Protein AF-A0A2V0PQZ6-F1 (afdb_monomer)

Secondary structure (DSSP, 8-state):
-HHHHHHHHHHHHHHHHHHHHHHHHHHTSS--TT--HHHHHHHHTHHHHHHHHHHHHHHGGG-HHHHHHHHHHHHHHHSGGGSHHHHHH-TTSHHHHHHHHHHHHHH--SHHHHHHHHHHHHHHHHHHHH-TTS-HHHHHHHHHHHHHHHTSTTHHHHHHTSTTHHHHHHHHHHHHT--SSTHHHHHHHHHHHHHTT-HHHHHHHTSTTT-HHHHHHHHHHHHHHSPPSS---TTTTHHHHHHHHHHHHS-HHHHHHHHHSTTHHHHHHHHHHHTTSSTTHHHHHHHHHHHHHHHHHHHHHHHHHHHS-TTT-HHHHHHHHHSSSHHHHHHHHTT-S-HHHHHHHHHHHHHHTTSHHHHHHHHHSTTHHHHHHHHHHHHHHH-SSHHHHHHHHHHHHHHHHSSTTTHHHHHHHHHHHHHH-TT-HHHHHHHHHHHHHH--SS--HHHHHHHHHHHHHHHHHHHHS---HHHHHHHHT-TTHHHHHHHHHHHHHHS---HHHHHHHHHHHHHHHHHHT---TTS---SPPPPPPTTTHHHHHHHTT-TTHHHHHHHHHHS------SHHHHHHHHHHHHHTTSHHHHHHHHHTT-HHHHHHHTTS-PPP-------------------------------------------------------------------PPPP-TTT---TTSS------------------------------------------------PPP---GGGGTTPPPEEEEE--TT-S-EEEEE--BTTBPPEEEEEEEET-GGGSSTTTHHHHHHHH-EEEETTTTEEEESTTEEEEE---SSTT--S-SSHHHHHHTHHHHHHHHHHH---BTTTEEEE---TTS-HHHHHHTTHHHHHHHHHHHHHHHTTTPPEEEEEETHHHHHHHHHHTSGGGHHHHHHHEEEEEEES--TT--SSHHHHHHHH--GGGG-HHIIIIIS-HHHHTT--HHHHHHHHHHHHTT-HHHHHSSPPHHHH-TT-EEEE-SS-EEEGGGHHHHHHHHT-TTHHHHHHHHHHHHHHHHHH-SPTT-EE-EEEEESEEEEEEEE-SSPPPTTSPPPPPSEEEEEEEBSSSBHHHHHGGGGTS-GGGEEEEE-TT--TTGGGTSHHHHHHHHHHHHHTT-PPPTTHHHHHHHTT--

Sequence (1169 aa):
MADAAAAAPAAARERLAAGLRELGAALSRKAQPGLAPEVQELIESWDLRCRALLDAANSAADGLPGEAAAAAAAAELLQPLLSGAFVSAHPDLFTPTVQAVKSAILLCCSTEASAYIFGPVAASLLDLFLSEQISWQIRRAAAELLVILLARRDCAAWLLAAPSAASAINTLIAAAKREGKPQQDSAFAVLAALAAADAATAERAGSPEAALLPLAVERIRSITVCRPYGSMGSCDFGPLRLLRALMSTASTVVCERAQQVPGLACAVIDLLMVLGSDEWAAMREELGVMALGQLESEILVVLAGLMASAPLNAPAYATLLSSRGALPRVLALLRSPSEQARRAASFCLAEVVGVEAGRDALFNVPRAASELAAALRRAHAEGEDPLTTQCHAACALMRLVCHSRGRRVAEALVRAAAAEGRGGSLLGALAGLIAASADDEAVAIHLRRRMCYGSVAVLNQMLLVGMTAEQLRVVRQAPRLAAACVAAMQYWADAEASDDQMCIVDQLVVTVAVLAGLEQLGRTPGAQPAAATADTAAGRAALRRAPGMEGMLRRFLMSPRPPSEDALMAAAELAAKWLLRLPEVKAAAAAALTPSAAMAAAAAAPTAAGPASAAPTAAQAQAAAAAPSAAASGRSAAAQQPQPEAGSSGGGAEGSSGCGSGASGASGIGAEPAALPRACGGCGKSAADEAPLLRCVACKAQWYCGDASSGAAVTRDAAAAADGAAAGAGPRPRFWGFSWPSFSGDKCAKAKPTLILLSGVGGSQLNATSSGSGSCPPLVNSSVLWYADHWYFDEKLPCFAQYMSLQYDPVTKRYSNASGTEVVPDDGPSPGGLIPRSSKQRLFYALLWAHLSKAHGYVPGRDLFYVPYDWRIGVQGLEQRGGLEGIARRIEGAVRRNCGQKAVVITHSYGGNVLAAMLHNPQFQEWKDANVRGWVPVGAPFGGCAATNWISQLSGDFFKLFPIIANALLPPEVTSKWHPTVVGKSLYKLAFGLPTWGWMAPRPEVLGRDHVLVSTPTRNYTVGDQRRLLLDMGDKGGAALLEDSWARSRRVLELGPVPGVETHCLYGVGIPTSATLVFNESVPQRAPIPRPYRVVDTPGDGVVDAASLRLCGRFAPKENIVEVSAPLVDHATILAHPKGLLQLSTILGRLGVPYSGGGQKLLVNLLAG

Mean predicted aligned error: 21.17 Å

Solvent-accessible surface area (backbone atoms only — not comparable to full-atom values): 65162 Å² total; per-residue (Å²): 117,71,68,68,66,61,48,55,59,52,58,34,51,54,50,26,60,47,32,51,51,56,43,48,64,55,69,67,51,94,77,71,86,85,68,53,70,71,57,52,54,47,60,78,41,36,78,58,52,53,45,56,24,54,52,24,58,55,47,33,80,81,37,70,72,23,28,31,50,19,17,36,41,48,26,72,70,48,40,67,68,42,33,60,69,49,38,62,74,41,60,79,57,44,61,49,50,54,52,26,48,56,25,50,54,71,67,40,76,54,79,76,22,35,56,54,25,44,41,60,45,48,49,33,29,48,52,38,41,69,42,84,87,47,56,70,67,58,23,43,55,28,33,43,52,41,36,62,49,30,69,40,83,66,44,33,56,50,49,60,70,38,93,59,28,74,56,51,55,52,53,36,48,54,39,45,67,44,82,92,53,75,56,19,32,26,26,26,21,45,51,14,34,42,11,58,72,32,45,71,51,14,43,50,53,56,28,80,90,49,50,42,65,66,52,29,33,52,54,43,41,49,54,59,76,42,83,78,90,72,89,86,58,82,23,74,50,3,44,58,43,27,48,34,18,31,59,73,40,27,53,73,66,39,38,51,53,59,59,64,42,87,60,33,60,49,29,54,50,49,40,60,50,44,73,66,38,76,92,36,44,68,53,52,64,74,56,29,68,66,55,48,19,49,51,50,20,46,47,27,48,36,51,26,53,48,44,65,48,81,95,73,30,62,65,46,51,49,43,57,71,63,72,81,50,52,63,65,50,44,57,52,29,49,68,43,92,27,66,60,19,21,37,24,26,23,44,26,47,29,36,38,35,69,42,68,71,42,32,56,50,49,66,69,41,85,63,42,68,60,49,36,53,44,38,26,25,45,33,64,75,70,72,59,78,32,65,63,34,28,27,23,20,28,40,32,46,25,46,45,41,72,36,99,75,8,63,65,52,23,52,49,50,44,53,49,37,44,74,49,34,36,85,11,49,61,55,45,31,41,22,48,35,24,32,59,35,47,55,85,72,94,67,59,65,73,56,29,49,44,20,30,40,15,31,41,48,40,51,41,48,32,67,70,46,87,63,55,73,67,44,48,39,25,64,25,52,24,66,62,30,44,44,16,42,51,49,28,41,51,49,53,64,75,48,87,88,47,74,74,42,55,54,41,35,33,41,30,38,35,45,51,27,43,28,44,63,54,86,66,90,87,65,84,84,80,68,77,85,76,79,84,43,89,44,19,40,51,18,40,55,28,43,40,70,34,70,51,45,48,57,52,51,50,47,63,76,64,52,92,71,79,86,66,86,48,68,62,56,50,41,16,54,53,23,42,66,50,46,75,67,39,67,39,30,54,49,12,42,56,65,74,72,48,76,68,61,58,59,64,57,68,75,72,69,88,88,86,80,91,91,88,80,85,88,82,86,85,87,84,90,88,78,91,87,79,89,89,88,88,79,90,81,88,81,89,82,90,87,86,88,83,86,86,84,87,77,90,86,86,82,89,78,89,81,83,87,82,90,84,91,83,83,88,82,85,87,81,90,87,78,86,83,91,76,84,84,81,74,61,95,84,75,85,70,74,96,85,69,84,80,95,67,93,84,84,91,82,75,91,76,80,90,79,95,77,86,86,85,85,86,87,83,89,84,91,82,92,80,85,89,80,90,78,90,84,86,89,82,88,83,87,87,85,84,88,89,81,84,74,84,81,77,72,78,79,78,55,77,85,67,63,61,17,36,34,41,32,45,27,64,80,54,38,43,30,25,25,32,27,73,33,59,90,96,31,74,58,33,68,93,58,36,69,65,34,91,40,75,82,40,79,39,76,88,35,25,58,44,46,21,48,66,71,29,64,42,65,41,86,83,85,71,43,76,44,56,28,84,63,38,50,77,47,46,52,47,32,94,45,96,75,25,33,48,73,74,48,69,66,56,39,58,81,45,38,55,38,52,54,45,42,32,65,37,43,62,47,42,79,73,53,42,26,38,41,56,54,50,67,51,61,46,18,65,71,54,28,57,76,67,52,43,54,62,48,46,50,56,50,52,46,52,52,18,58,67,28,73,60,25,34,22,36,37,40,15,31,25,54,24,24,53,50,48,49,50,44,75,68,34,76,93,36,44,70,56,40,74,66,39,44,44,27,38,34,37,33,47,25,40,67,36,7,21,56,19,37,63,51,47,14,44,39,28,11,50,52,47,73,76,34,57,64,48,61,74,72,71,42,54,69,85,52,66,74,71,55,53,65,71,56,47,28,49,23,38,14,48,53,41,43,70,37,45,29,52,34,48,37,42,41,34,46,93,66,67,38,40,79,42,53,31,38,36,29,85,82,47,76,33,25,41,69,33,47,52,54,52,29,49,51,34,59,31,66,52,44,47,69,42,31,68,58,33,48,51,54,51,43,53,49,56,71,66,33,54,52,86,80,38,54,39,35,34,38,34,39,26,77,33,68,6,39,38,25,38,33,36,92,52,67,78,42,67,79,50,56,36,78,76,55,82,41,74,43,64,39,58,2,13,37,38,33,28,46,66,20,43,56,54,48,61,42,44,18,60,77,93,37,53,46,80,42,74,48,90,85,29,29,64,76,35,35,57,58,32,69,73,38,48,49,53,51,49,55,52,36,38,73,76,68,46,54,67,33,99,62,41,74,65,57,51,59,61,67,72,74,112

Nearest PDB structures (foldseek):
  3nmx-assembly1_A  TM=6.957E-01  e=1.126E-03  Homo sapiens
  3nmw-assembly2_B  TM=6.590E-01  e=1.318E-03  Homo sapiens
  3qhe-assembly1_A  TM=6.261E-01  e=3.013E-03  Homo sapiens
  8sgh-assembly1_A  TM=4.387E-01  e=7.164E-03  Homo sapiens
  8p2m-assembly1_I  TM=2.615E-01  e=2.627E-02  Caenorhabditis elegans

Organism: NCBI:txid307507

InterPro domains:
  IPR003386 Lecithin:cholesterol/phospholipid:diacylglycerol acyltransferase [PF02450] (797-1028)
  IPR003386 Lecithin:cholesterol/phospholipid:diacylglycerol acyltransferase [PF02450] (1054-1124)
  IPR011989 Armadillo-like helical [G3DSA:1.25.10.10] (270-440)
  IPR016024 Armadillo-type fold [SSF48371] (35-404)
  IPR016024 Armadillo-type fold [SSF48371] (315-404)
  IPR029058 Alpha/Beta hydrolase fold [G3DSA:3.40.50.1820] (791-1150)
  IPR029058 Alpha/Beta hydrolase fold [SSF53474] (750-1141)

Structure (mmCIF, N/CA/C/O backbone):
data_AF-A0A2V0PQZ6-F1
#
_entry.id   AF-A0A2V0PQZ6-F1
#
loop_
_atom_site.group_PDB
_atom_site.id
_atom_site.type_symbol
_atom_site.label_atom_id
_atom_site.label_alt_id
_atom_site.label_comp_id
_atom_site.label_asym_id
_atom_site.label_entity_id
_atom_site.label_seq_id
_atom_site.pdbx_PDB_ins_code
_atom_site.Cartn_x
_atom_site.Cartn_y
_atom_site.Cartn_z
_atom_site.occupancy
_atom_site.B_iso_or_equiv
_atom_site.auth_seq_id
_atom_site.auth_comp_id
_atom_site.auth_asym_id
_atom_site.auth_atom_id
_atom_site.pdbx_PDB_model_num
ATOM 1 N N . MET A 1 1 ? -18.011 35.869 -31.747 1.00 31.02 1 MET A N 1
ATOM 2 C CA . MET A 1 1 ? -17.073 34.729 -31.586 1.00 31.02 1 MET A CA 1
ATOM 3 C C . MET A 1 1 ? -16.900 33.932 -32.873 1.00 31.02 1 MET A C 1
ATOM 5 O O . MET A 1 1 ? -15.770 33.546 -33.123 1.00 31.02 1 MET A O 1
ATOM 9 N N . ALA A 1 2 ? -17.942 33.712 -33.688 1.00 28.05 2 ALA A N 1
ATOM 10 C CA . ALA A 1 2 ? -17.821 32.968 -34.951 1.00 28.05 2 ALA A CA 1
ATOM 11 C C . ALA A 1 2 ? -16.707 33.500 -35.883 1.00 28.05 2 ALA A C 1
ATOM 13 O O . ALA A 1 2 ? -15.880 32.728 -36.361 1.00 28.05 2 ALA A O 1
ATOM 14 N N . ASP A 1 3 ? -16.618 34.819 -36.059 1.00 33.97 3 ASP A N 1
ATOM 15 C CA . ASP A 1 3 ? -15.712 35.469 -37.023 1.00 33.97 3 ASP A CA 1
ATOM 16 C C . ASP A 1 3 ? -14.221 35.226 -36.724 1.00 33.97 3 ASP A C 1
ATOM 18 O O . ASP A 1 3 ? -13.396 35.144 -37.633 1.00 33.97 3 ASP A O 1
ATOM 22 N N . ALA A 1 4 ? -13.871 35.038 -35.446 1.00 34.09 4 ALA A N 1
ATOM 23 C CA . ALA A 1 4 ? -12.499 34.760 -35.025 1.00 34.09 4 ALA A CA 1
ATOM 24 C C . ALA A 1 4 ? -12.022 33.355 -35.439 1.00 34.09 4 ALA A C 1
ATOM 26 O O . ALA A 1 4 ? -10.828 33.161 -35.663 1.00 34.09 4 ALA A O 1
ATOM 27 N N . ALA A 1 5 ? -12.938 32.388 -35.572 1.00 37.06 5 ALA A N 1
ATOM 28 C CA . ALA A 1 5 ? -12.610 31.032 -36.011 1.00 37.06 5 ALA A CA 1
ATOM 29 C C . ALA A 1 5 ? -12.384 30.955 -37.533 1.00 37.06 5 ALA A C 1
ATOM 31 O O . ALA A 1 5 ? -11.511 30.219 -37.986 1.00 37.06 5 ALA A O 1
ATOM 32 N N . ALA A 1 6 ? -13.120 31.749 -38.318 1.00 42.41 6 ALA A N 1
ATOM 33 C CA . ALA A 1 6 ? -12.998 31.784 -39.779 1.00 42.41 6 ALA A CA 1
ATOM 34 C C . ALA A 1 6 ? -11.765 32.570 -40.278 1.00 42.41 6 ALA A C 1
ATOM 36 O O . ALA A 1 6 ? -11.228 32.268 -41.343 1.00 42.41 6 ALA A O 1
ATOM 37 N N . ALA A 1 7 ? -11.287 33.556 -39.511 1.00 48.00 7 ALA A N 1
ATOM 38 C CA . ALA A 1 7 ? -10.169 34.411 -39.917 1.00 48.00 7 ALA A CA 1
ATOM 39 C C . ALA A 1 7 ? -8.803 33.691 -39.943 1.00 48.00 7 ALA A C 1
ATOM 41 O O . ALA A 1 7 ? -7.965 33.982 -40.799 1.00 48.00 7 ALA A O 1
ATOM 42 N N . ALA A 1 8 ? -8.557 32.752 -39.021 1.00 54.66 8 ALA A N 1
ATOM 43 C CA . ALA A 1 8 ? -7.249 32.103 -38.894 1.00 54.66 8 ALA A CA 1
ATOM 44 C C . ALA A 1 8 ? -6.886 31.176 -40.080 1.00 54.66 8 ALA A C 1
ATOM 46 O O . ALA A 1 8 ? -5.763 31.300 -40.578 1.00 54.66 8 ALA A O 1
ATOM 47 N N . PRO A 1 9 ? -7.790 30.316 -40.605 1.00 57.22 9 PRO A N 1
ATOM 48 C CA . PRO A 1 9 ? -7.514 29.526 -41.807 1.00 57.22 9 PRO A CA 1
ATOM 49 C C . PRO A 1 9 ? -7.262 30.391 -43.047 1.00 57.22 9 PRO A C 1
ATOM 51 O O . PRO A 1 9 ? -6.321 30.122 -43.788 1.00 57.22 9 PRO A O 1
ATOM 54 N N . ALA A 1 10 ? -8.040 31.461 -43.254 1.00 63.28 10 ALA A N 1
ATOM 55 C CA . ALA A 1 10 ? -7.856 32.366 -44.392 1.00 63.28 10 ALA A CA 1
ATOM 56 C C . ALA A 1 10 ? -6.462 33.024 -44.377 1.00 63.28 10 ALA A C 1
ATOM 58 O O . ALA A 1 10 ? -5.715 32.922 -45.352 1.00 63.28 10 ALA A O 1
ATOM 59 N N . ALA A 1 11 ? -6.053 33.578 -43.231 1.00 65.75 11 ALA A N 1
ATOM 60 C CA . ALA A 1 11 ? -4.719 34.153 -43.058 1.00 65.75 11 ALA A CA 1
ATOM 61 C C . ALA A 1 11 ? -3.583 33.114 -43.194 1.00 65.75 11 ALA A C 1
ATOM 63 O O . ALA A 1 11 ? -2.464 33.469 -43.564 1.00 65.75 11 ALA A O 1
ATOM 64 N N . ALA A 1 12 ? -3.838 31.831 -42.909 1.00 64.75 12 ALA A N 1
ATOM 65 C CA . ALA A 1 12 ? -2.880 30.753 -43.164 1.00 64.75 12 ALA A CA 1
ATOM 66 C C . ALA A 1 12 ? -2.780 30.397 -44.663 1.00 64.75 12 ALA A C 1
ATOM 68 O O . ALA A 1 12 ? -1.666 30.191 -45.151 1.00 64.75 12 ALA A O 1
ATOM 69 N N . ARG A 1 13 ? -3.896 30.404 -45.414 1.00 72.56 13 ARG A N 1
ATOM 70 C CA . ARG A 1 13 ? -3.905 30.206 -46.881 1.00 72.56 13 ARG A CA 1
ATOM 71 C C . ARG A 1 13 ? -3.122 31.301 -47.597 1.00 72.56 13 ARG A C 1
ATOM 73 O O . ARG A 1 13 ? -2.283 30.987 -48.435 1.00 72.56 13 ARG A O 1
ATOM 80 N N . GLU A 1 14 ? -3.328 32.566 -47.232 1.00 75.56 14 GLU A N 1
ATOM 81 C CA . GLU A 1 14 ? -2.591 33.695 -47.820 1.00 75.56 14 GLU A CA 1
ATOM 82 C C . GLU A 1 14 ? -1.079 33.597 -47.568 1.00 75.56 14 GLU A C 1
ATOM 84 O O . GLU A 1 14 ? -0.284 33.827 -48.481 1.00 75.56 14 GLU A O 1
ATOM 89 N N . ARG A 1 15 ? -0.671 33.187 -46.358 1.00 76.25 15 ARG A N 1
ATOM 90 C CA . ARG A 1 15 ? 0.743 32.959 -46.006 1.00 76.25 15 ARG A CA 1
ATOM 91 C C . ARG A 1 15 ? 1.355 31.790 -46.774 1.00 76.25 15 ARG A C 1
ATOM 93 O O . ARG A 1 15 ? 2.467 31.934 -47.276 1.00 76.25 15 ARG A O 1
ATOM 100 N N . LEU A 1 16 ? 0.634 30.675 -46.931 1.00 79.50 16 LEU A N 1
ATOM 101 C CA . LEU A 1 16 ? 1.086 29.563 -47.774 1.00 79.50 16 LEU A CA 1
ATOM 102 C C . LEU A 1 16 ? 1.223 30.010 -49.238 1.00 79.50 16 LEU A C 1
ATOM 104 O O . LEU A 1 16 ? 2.265 29.794 -49.849 1.00 79.50 16 LEU A O 1
ATOM 108 N N . ALA A 1 17 ? 0.214 30.690 -49.787 1.00 81.56 17 ALA A N 1
ATOM 109 C CA . ALA A 1 17 ? 0.229 31.181 -51.163 1.00 81.56 17 ALA A CA 1
ATOM 110 C C . ALA A 1 17 ? 1.308 32.252 -51.411 1.00 81.56 17 ALA A C 1
ATOM 112 O O . ALA A 1 17 ? 1.795 32.380 -52.533 1.00 81.56 17 ALA A O 1
ATOM 113 N N . ALA A 1 18 ? 1.702 33.038 -50.404 1.00 81.56 18 ALA A N 1
ATOM 114 C CA . ALA A 1 18 ? 2.885 33.899 -50.471 1.00 81.56 18 ALA A CA 1
ATOM 115 C C . ALA A 1 18 ? 4.181 33.069 -50.480 1.00 81.56 18 ALA A C 1
ATOM 117 O O . ALA A 1 18 ? 4.951 33.158 -51.436 1.00 81.56 18 ALA A O 1
ATOM 118 N N . GLY A 1 19 ? 4.372 32.192 -49.488 1.00 79.88 19 GLY A N 1
ATOM 119 C CA . GLY A 1 19 ? 5.581 31.374 -49.351 1.00 79.88 19 GLY A CA 1
ATOM 120 C C . GLY A 1 19 ? 5.855 30.459 -50.551 1.00 79.88 19 GLY A C 1
ATOM 121 O O . GLY A 1 19 ? 7.000 30.351 -50.978 1.00 79.88 19 GLY A O 1
ATOM 122 N N . LEU A 1 20 ? 4.824 29.860 -51.157 1.00 83.50 20 LEU A N 1
ATOM 123 C CA . LEU A 1 20 ? 4.970 29.028 -52.362 1.00 83.50 20 LEU A CA 1
ATOM 124 C C . LEU A 1 20 ? 5.367 29.832 -53.612 1.00 83.50 20 LEU A C 1
ATOM 126 O O . LEU A 1 20 ? 6.088 29.311 -54.464 1.00 83.50 20 LEU A O 1
ATOM 130 N N . ARG A 1 21 ? 4.949 31.103 -53.717 1.00 82.88 21 ARG A N 1
ATOM 131 C CA . ARG A 1 21 ? 5.382 32.007 -54.800 1.00 82.88 21 ARG A CA 1
ATOM 132 C C . ARG A 1 21 ? 6.825 32.463 -54.606 1.00 82.88 21 ARG A C 1
ATOM 134 O O . ARG A 1 21 ? 7.590 32.456 -55.565 1.00 82.88 21 ARG A O 1
ATOM 141 N N . GLU A 1 22 ? 7.215 32.812 -53.381 1.00 80.38 22 GLU A N 1
ATOM 142 C CA . GLU A 1 22 ? 8.605 33.160 -53.053 1.00 80.38 22 GLU A CA 1
ATOM 143 C C . GLU A 1 22 ? 9.555 31.975 -53.280 1.00 80.38 22 GLU A C 1
ATOM 145 O O . GLU A 1 22 ? 10.609 32.136 -53.897 1.00 80.38 22 GLU A O 1
ATOM 150 N N . LEU A 1 23 ? 9.153 30.773 -52.853 1.00 82.25 23 LEU A N 1
ATOM 151 C CA . LEU A 1 23 ? 9.907 29.534 -53.039 1.00 82.25 23 LEU A CA 1
ATOM 152 C C . LEU A 1 23 ? 10.011 29.150 -54.525 1.00 82.25 23 LEU A C 1
ATOM 154 O O . LEU A 1 23 ? 11.111 28.879 -55.001 1.00 82.25 23 LEU A O 1
ATOM 158 N N . GLY A 1 24 ? 8.916 29.239 -55.289 1.00 82.25 24 GLY A N 1
ATOM 159 C CA . GLY A 1 24 ? 8.918 29.025 -56.742 1.00 82.25 24 GLY A CA 1
ATOM 160 C C . GLY A 1 24 ? 9.804 30.015 -57.506 1.00 82.25 24 GLY A C 1
ATOM 161 O O . GLY A 1 24 ? 10.578 29.614 -58.375 1.00 82.25 24 GLY A O 1
ATOM 162 N N . ALA A 1 25 ? 9.782 31.300 -57.137 1.00 79.56 25 ALA A N 1
ATOM 163 C CA . ALA A 1 25 ? 10.665 32.329 -57.700 1.00 79.56 25 ALA A CA 1
ATOM 164 C C . ALA A 1 25 ? 12.140 32.180 -57.262 1.00 79.56 25 ALA A C 1
ATOM 166 O O . ALA A 1 25 ? 13.049 32.735 -57.890 1.00 79.56 25 ALA A O 1
ATOM 167 N N . ALA A 1 26 ? 12.408 31.442 -56.183 1.00 77.06 26 ALA A N 1
ATOM 168 C CA . ALA A 1 26 ? 13.757 31.062 -55.783 1.00 77.06 26 ALA A CA 1
ATOM 169 C C . ALA A 1 26 ? 14.260 29.844 -56.577 1.00 77.06 26 ALA A C 1
ATOM 171 O O . ALA A 1 26 ? 15.321 29.936 -57.190 1.00 77.06 26 ALA A O 1
ATOM 172 N N . LEU A 1 27 ? 13.458 28.778 -56.663 1.00 75.94 27 LEU A N 1
ATOM 173 C CA . LEU A 1 27 ? 13.731 27.566 -57.449 1.00 75.94 27 LEU A CA 1
ATOM 174 C C . LEU A 1 27 ? 13.894 27.848 -58.954 1.00 75.94 27 LEU A C 1
ATOM 176 O O . LEU A 1 27 ? 14.774 27.291 -59.604 1.00 75.94 27 LEU A O 1
ATOM 180 N N . SER A 1 28 ? 13.097 28.762 -59.515 1.00 71.62 28 SER A N 1
ATOM 181 C CA . SER A 1 28 ? 13.116 29.084 -60.955 1.00 71.62 28 SER A CA 1
ATOM 182 C C . SER A 1 28 ? 14.352 29.870 -61.422 1.00 71.62 28 SER A C 1
ATOM 184 O O . SER A 1 28 ? 14.480 30.178 -62.612 1.00 71.62 28 SER A O 1
ATOM 186 N N . ARG A 1 29 ? 15.274 30.246 -60.522 1.00 72.31 29 ARG A N 1
ATOM 187 C CA . ARG A 1 29 ? 16.491 30.980 -60.903 1.00 72.31 29 ARG A CA 1
ATOM 188 C C . ARG A 1 29 ? 17.510 30.025 -61.526 1.00 72.31 29 ARG A C 1
ATOM 190 O O . ARG A 1 29 ? 18.128 29.207 -60.856 1.00 72.31 29 ARG A O 1
ATOM 197 N N . LYS A 1 30 ? 17.675 30.185 -62.843 1.00 51.03 30 LYS A N 1
ATOM 198 C CA . LYS A 1 30 ? 18.197 29.240 -63.852 1.00 51.03 30 LYS A CA 1
ATOM 199 C C . LYS A 1 30 ? 19.684 28.818 -63.751 1.00 51.03 30 LYS A C 1
ATOM 201 O O . LYS A 1 30 ? 20.325 28.610 -64.778 1.00 51.03 30 LYS A O 1
ATOM 206 N N . ALA A 1 31 ? 20.244 28.721 -62.546 1.00 53.47 31 ALA A N 1
ATOM 207 C CA . ALA A 1 31 ? 21.665 28.473 -62.284 1.00 53.47 31 ALA A CA 1
ATOM 208 C C . ALA A 1 31 ? 21.911 27.540 -61.074 1.00 53.47 31 ALA A C 1
ATOM 210 O O . ALA A 1 31 ? 22.816 27.783 -60.278 1.00 53.47 31 ALA A O 1
ATOM 211 N N . GLN A 1 32 ? 21.119 26.470 -60.934 1.00 60.56 32 GLN A N 1
ATOM 212 C CA . GLN A 1 32 ? 21.317 25.418 -59.922 1.00 60.56 32 GLN A CA 1
ATOM 213 C C . GLN A 1 32 ? 21.798 24.102 -60.573 1.00 60.56 32 GLN A C 1
ATOM 215 O O . GLN A 1 32 ? 20.987 23.240 -60.913 1.00 60.56 32 GLN A O 1
ATOM 220 N N . PRO A 1 33 ? 23.116 23.936 -60.813 1.00 58.09 33 PRO A N 1
ATOM 221 C CA . PRO A 1 33 ? 23.672 22.682 -61.314 1.00 58.09 33 PRO A CA 1
ATOM 222 C C . PRO A 1 33 ? 23.670 21.602 -60.220 1.00 58.09 33 PRO A C 1
ATOM 224 O O . PRO A 1 33 ? 24.037 21.873 -59.080 1.00 58.09 33 PRO A O 1
ATOM 227 N N . GLY A 1 34 ? 23.321 20.365 -60.585 1.00 61.28 34 GLY A N 1
ATOM 228 C CA . GLY A 1 34 ? 23.357 19.208 -59.675 1.00 61.28 34 GLY A CA 1
ATOM 229 C C . GLY A 1 34 ? 22.033 18.851 -58.987 1.00 61.28 34 GLY A C 1
ATOM 230 O O . GLY A 1 34 ? 22.027 17.958 -58.145 1.00 61.28 34 GLY A O 1
ATOM 231 N N . LEU A 1 35 ? 20.918 19.498 -59.349 1.00 64.62 35 LEU A N 1
ATOM 232 C CA . LEU A 1 35 ? 19.577 19.119 -58.885 1.00 64.62 35 LEU A CA 1
ATOM 233 C C . LEU A 1 35 ? 19.245 17.657 -59.231 1.00 64.62 35 LEU A C 1
ATOM 235 O O . LEU A 1 35 ? 19.462 17.222 -60.364 1.00 64.62 35 LEU A O 1
ATOM 239 N N . ALA A 1 36 ? 18.672 16.921 -58.276 1.00 68.06 36 ALA A N 1
ATOM 240 C CA . ALA A 1 36 ? 18.201 15.551 -58.486 1.00 68.06 36 ALA A CA 1
ATOM 241 C C . ALA A 1 36 ? 16.996 15.506 -59.458 1.00 68.06 36 ALA A C 1
ATOM 243 O O . ALA A 1 36 ? 16.246 16.488 -59.514 1.00 68.06 36 ALA A O 1
ATOM 244 N N . PRO A 1 37 ? 16.783 14.411 -60.220 1.00 70.62 37 PRO A N 1
ATOM 245 C CA . PRO A 1 37 ? 15.732 14.336 -61.242 1.00 70.62 37 PRO A CA 1
ATOM 246 C C . PRO A 1 37 ? 14.326 14.653 -60.717 1.00 70.62 37 PRO A C 1
ATOM 248 O O . PRO A 1 37 ? 13.582 15.387 -61.362 1.00 70.62 37 PRO A O 1
ATOM 251 N N . GLU A 1 38 ? 13.997 14.185 -59.513 1.00 69.06 38 GLU A N 1
ATOM 252 C CA . GLU A 1 38 ? 12.704 14.408 -58.857 1.00 69.06 38 GLU A CA 1
ATOM 253 C C . GLU A 1 38 ? 12.464 15.898 -58.571 1.00 69.06 38 GLU A C 1
ATOM 255 O O . GLU A 1 38 ? 11.334 16.376 -58.628 1.00 69.06 38 GLU A O 1
ATOM 260 N N . VAL A 1 39 ? 13.531 16.657 -58.298 1.00 71.94 39 VAL A N 1
ATOM 261 C CA . VAL A 1 39 ? 13.455 18.106 -58.063 1.00 71.94 39 VAL A CA 1
ATOM 262 C C . VAL A 1 39 ? 13.378 18.880 -59.383 1.00 71.94 39 VAL A C 1
ATOM 264 O O . VAL A 1 39 ? 12.735 19.924 -59.434 1.00 71.94 39 VAL A O 1
ATOM 267 N N . GLN A 1 40 ? 13.972 18.372 -60.468 1.00 74.50 40 GLN A N 1
ATOM 268 C CA . GLN A 1 40 ? 13.813 18.974 -61.798 1.00 74.50 40 GLN A CA 1
ATOM 269 C C . GLN A 1 40 ? 12.358 18.841 -62.283 1.00 74.50 40 GLN A C 1
ATOM 271 O O . GLN A 1 40 ? 11.747 19.846 -62.646 1.00 74.50 40 GLN A O 1
ATOM 276 N N . GLU A 1 41 ? 11.759 17.650 -62.166 1.00 76.25 41 GLU A N 1
ATOM 277 C CA . GLU A 1 41 ? 10.334 17.419 -62.464 1.00 76.25 41 GLU A CA 1
ATOM 278 C C . GLU A 1 41 ? 9.411 18.283 -61.577 1.00 76.25 41 GLU A C 1
ATOM 280 O O . GLU A 1 41 ? 8.421 18.856 -62.046 1.00 76.25 41 GLU A O 1
ATOM 285 N N . LEU A 1 42 ? 9.754 18.437 -60.292 1.00 79.88 42 LEU A N 1
ATOM 286 C CA . LEU A 1 42 ? 9.026 19.290 -59.349 1.00 79.88 42 LEU A CA 1
ATOM 287 C C . LEU A 1 42 ? 9.042 20.773 -59.756 1.00 79.88 42 LEU A C 1
ATOM 289 O O . LEU A 1 42 ? 8.037 21.459 -59.577 1.00 79.88 42 LEU A O 1
ATOM 293 N N . ILE A 1 43 ? 10.152 21.266 -60.315 1.00 78.94 43 ILE A N 1
ATOM 294 C CA . ILE A 1 43 ? 10.278 22.646 -60.810 1.00 78.94 43 ILE A CA 1
ATOM 295 C C . ILE A 1 43 ? 9.466 22.836 -62.096 1.00 78.94 43 ILE A C 1
ATOM 297 O O . ILE A 1 43 ? 8.713 23.803 -62.199 1.00 78.94 43 ILE A O 1
ATOM 301 N N . GLU A 1 44 ? 9.547 21.902 -63.048 1.00 79.50 44 GLU A N 1
ATOM 302 C CA . GLU A 1 44 ? 8.768 21.961 -64.298 1.00 79.50 44 GLU A CA 1
ATOM 303 C C . GLU A 1 44 ? 7.248 21.888 -64.058 1.00 79.50 44 GLU A C 1
ATOM 305 O O . GLU A 1 44 ? 6.467 22.464 -64.818 1.00 79.50 44 GLU A O 1
ATOM 310 N N . SER A 1 45 ? 6.820 21.241 -62.969 1.00 82.00 45 SER A N 1
ATOM 311 C CA . SER A 1 45 ? 5.411 21.119 -62.564 1.00 82.00 45 SER A CA 1
ATOM 312 C C . SER A 1 45 ? 4.981 22.060 -61.420 1.00 82.00 45 SER A C 1
ATOM 314 O O . SER A 1 45 ? 3.832 21.982 -60.968 1.00 82.00 45 SER A O 1
ATOM 316 N N . TRP A 1 46 ? 5.847 22.983 -60.975 1.00 83.50 46 TRP A N 1
ATOM 317 C CA . TRP A 1 46 ? 5.667 23.771 -59.742 1.00 83.50 46 TRP A CA 1
ATOM 318 C C . TRP A 1 46 ? 4.337 24.530 -59.681 1.00 83.50 46 TRP A C 1
ATOM 320 O O . TRP A 1 46 ? 3.545 24.344 -58.753 1.00 83.50 46 TRP A O 1
ATOM 330 N N . ASP A 1 47 ? 4.044 25.339 -60.703 1.00 81.50 47 ASP A N 1
ATOM 331 C CA . ASP A 1 47 ? 2.828 26.160 -60.762 1.00 81.50 47 ASP A CA 1
ATOM 332 C C . ASP A 1 47 ? 1.546 25.327 -60.897 1.00 81.50 47 ASP A C 1
ATOM 334 O O . ASP A 1 47 ? 0.455 25.825 -60.614 1.00 81.50 47 ASP A O 1
ATOM 338 N N . LEU A 1 48 ? 1.634 24.075 -61.357 1.00 82.56 48 LEU A N 1
ATOM 339 C CA . LEU A 1 48 ? 0.494 23.157 -61.415 1.00 82.56 48 LEU A CA 1
ATOM 340 C C . LEU A 1 48 ? 0.235 22.536 -60.036 1.00 82.56 48 LEU A C 1
ATOM 342 O O . LEU A 1 48 ? -0.890 22.599 -59.540 1.00 82.56 48 LEU A O 1
ATOM 346 N N . ARG A 1 49 ? 1.286 22.017 -59.387 1.00 82.44 49 ARG A N 1
ATOM 347 C CA . ARG A 1 49 ? 1.217 21.414 -58.044 1.00 82.44 49 ARG A CA 1
ATOM 348 C C . ARG A 1 49 ? 0.822 22.440 -56.972 1.00 82.44 49 ARG A C 1
ATOM 350 O O . ARG A 1 49 ? -0.016 22.141 -56.124 1.00 82.44 49 ARG A O 1
ATOM 357 N N . CYS A 1 50 ? 1.322 23.676 -57.058 1.00 83.06 50 CYS A N 1
ATOM 358 C CA . CYS A 1 50 ? 0.923 24.769 -56.162 1.00 83.06 50 CYS A CA 1
ATOM 359 C C . CYS A 1 50 ? -0.563 25.136 -56.284 1.00 83.06 50 CYS A C 1
ATOM 361 O O . CYS A 1 50 ? -1.201 25.406 -55.268 1.00 83.06 50 CYS A O 1
ATOM 363 N N . ARG A 1 51 ? -1.131 25.133 -57.501 1.00 81.38 51 ARG A N 1
ATOM 364 C CA . ARG A 1 51 ? -2.576 25.351 -57.697 1.00 81.38 51 ARG A CA 1
ATOM 365 C C . ARG A 1 51 ? -3.390 24.199 -57.121 1.00 81.38 51 ARG A C 1
ATOM 367 O O . ARG A 1 51 ? -4.234 24.455 -56.274 1.00 81.38 51 ARG A O 1
ATOM 374 N N . ALA A 1 52 ? -3.053 22.953 -57.459 1.00 81.06 52 ALA A N 1
ATOM 375 C CA . ALA A 1 52 ? -3.741 21.772 -56.931 1.00 81.06 52 ALA A CA 1
ATOM 376 C C . ALA A 1 52 ? -3.786 21.743 -55.387 1.00 81.06 52 ALA A C 1
ATOM 378 O O . ALA A 1 52 ? -4.831 21.449 -54.808 1.00 81.06 52 ALA A O 1
ATOM 379 N N . LEU A 1 53 ? -2.689 22.119 -54.718 1.00 81.50 53 LEU A N 1
ATOM 380 C CA . LEU A 1 53 ? -2.640 22.267 -53.261 1.00 81.50 53 LEU A CA 1
ATOM 381 C C . LEU A 1 53 ? -3.567 23.382 -52.742 1.00 81.50 53 LEU A C 1
ATOM 383 O O . LEU A 1 53 ? -4.301 23.169 -51.778 1.00 81.50 53 LEU A O 1
ATOM 387 N N . LEU A 1 54 ? -3.544 24.570 -53.351 1.00 80.94 54 LEU A N 1
ATOM 388 C CA . LEU A 1 54 ? -4.383 25.693 -52.915 1.00 80.94 54 LEU A CA 1
ATOM 389 C C . LEU A 1 54 ? -5.876 25.446 -53.190 1.00 80.94 54 LEU A C 1
ATOM 391 O O . LEU A 1 54 ? -6.709 25.814 -52.363 1.00 80.94 54 LEU A O 1
ATOM 395 N N . ASP A 1 55 ? -6.210 24.771 -54.288 1.00 78.12 55 ASP A N 1
ATOM 396 C CA . ASP A 1 55 ? -7.577 24.379 -54.638 1.00 78.12 55 ASP A CA 1
ATOM 397 C C . ASP A 1 55 ? -8.103 23.296 -53.678 1.00 78.12 55 ASP A C 1
ATOM 399 O O . ASP A 1 55 ? -9.190 23.450 -53.115 1.00 78.12 55 ASP A O 1
ATOM 403 N N . ALA A 1 56 ? -7.301 22.271 -53.362 1.00 73.62 56 ALA A N 1
ATOM 404 C CA . ALA A 1 56 ? -7.640 21.290 -52.326 1.00 73.62 56 ALA A CA 1
ATOM 405 C C . ALA A 1 56 ? -7.804 21.945 -50.938 1.00 73.62 56 ALA A C 1
ATOM 407 O O . ALA A 1 56 ? -8.757 21.650 -50.216 1.00 73.62 56 ALA A O 1
ATOM 408 N N . ALA A 1 57 ? -6.940 22.904 -50.585 1.00 70.25 57 ALA A N 1
ATOM 409 C CA . ALA A 1 57 ? -7.048 23.678 -49.345 1.00 70.25 57 ALA A CA 1
ATOM 410 C C . ALA A 1 57 ? -8.266 24.628 -49.308 1.00 70.25 57 ALA A C 1
ATOM 412 O O . ALA A 1 57 ? -8.630 25.105 -48.228 1.00 70.25 57 ALA A O 1
ATOM 413 N N . ASN A 1 58 ? -8.916 24.889 -50.448 1.00 70.44 58 ASN A N 1
ATOM 414 C CA . ASN A 1 58 ? -10.213 25.561 -50.504 1.00 70.44 58 ASN A CA 1
ATOM 415 C C . ASN A 1 58 ? -11.364 24.571 -50.261 1.00 70.44 58 ASN A C 1
ATOM 417 O O . ASN A 1 58 ? -12.171 24.824 -49.364 1.00 70.44 58 ASN A O 1
ATOM 421 N N . SER A 1 59 ? -11.380 23.423 -50.951 1.00 64.88 59 SER A N 1
ATOM 422 C CA . SER A 1 59 ? -12.363 22.337 -50.740 1.00 64.88 59 SER A CA 1
ATOM 423 C C . SER A 1 59 ? -12.255 21.633 -49.381 1.00 64.88 59 SER A C 1
ATOM 425 O O . SER A 1 59 ? -13.176 20.935 -48.968 1.00 64.88 59 SER A O 1
ATOM 427 N N . ALA A 1 60 ? -11.177 21.852 -48.624 1.00 57.81 60 ALA A N 1
ATOM 428 C CA . ALA A 1 60 ? -11.073 21.455 -47.218 1.00 57.81 60 ALA A CA 1
ATOM 429 C C . ALA A 1 60 ? -12.196 22.032 -46.324 1.00 57.81 60 ALA A C 1
ATOM 431 O O . ALA A 1 60 ? -12.449 21.503 -45.246 1.00 57.81 60 ALA A O 1
ATOM 432 N N . ALA A 1 61 ? -12.896 23.089 -46.760 1.00 54.69 61 ALA A N 1
ATOM 433 C CA . ALA A 1 61 ? -14.085 23.598 -46.070 1.00 54.69 61 ALA A CA 1
ATOM 434 C C . ALA A 1 61 ? -15.305 22.652 -46.151 1.00 54.69 61 ALA A C 1
ATOM 436 O O . ALA A 1 61 ? -16.191 22.743 -45.303 1.00 54.69 61 ALA A O 1
ATOM 437 N N . ASP A 1 62 ? -15.338 21.748 -47.136 1.00 53.97 62 ASP A N 1
ATOM 438 C CA . ASP A 1 62 ? -16.471 20.855 -47.416 1.00 53.97 62 ASP A CA 1
ATOM 439 C C . ASP A 1 62 ? -16.351 19.482 -46.715 1.00 53.97 62 ASP A C 1
ATOM 441 O O . ASP A 1 62 ? -17.293 18.687 -46.735 1.00 53.97 62 ASP A O 1
ATOM 445 N N . GLY A 1 63 ? -15.216 19.199 -46.058 1.00 58.97 63 GLY A N 1
ATOM 446 C CA . GLY A 1 63 ? -15.034 18.049 -45.164 1.00 58.97 63 GLY A CA 1
ATOM 447 C C . GLY A 1 63 ? -13.711 17.285 -45.316 1.00 58.97 63 GLY A C 1
ATOM 448 O O . GLY A 1 63 ? -12.838 17.633 -46.113 1.00 58.97 63 GLY A O 1
ATOM 449 N N . LEU A 1 64 ? -13.597 16.190 -44.551 1.00 54.81 64 LEU A N 1
ATOM 450 C CA . LEU A 1 64 ? -12.398 15.341 -44.419 1.00 54.81 64 LEU A CA 1
ATOM 451 C C . LEU A 1 64 ? -11.695 14.959 -45.746 1.00 54.81 64 LEU A C 1
ATOM 453 O O . LEU A 1 64 ? -10.463 15.012 -45.773 1.00 54.81 64 LEU A O 1
ATOM 457 N N . PRO A 1 65 ? -12.394 14.627 -46.857 1.00 60.25 65 PRO A N 1
ATOM 458 C CA . PRO A 1 65 ? -11.722 14.285 -48.115 1.00 60.25 65 PRO A CA 1
ATOM 459 C C . PRO A 1 65 ? -10.881 15.431 -48.698 1.00 60.25 65 PRO A C 1
ATOM 461 O O . PRO A 1 65 ? -9.822 15.179 -49.272 1.00 60.25 65 PRO A O 1
ATOM 464 N N . GLY A 1 66 ? -11.322 16.685 -48.528 1.00 63.50 66 GLY A N 1
ATOM 465 C CA . GLY A 1 66 ? -10.595 17.866 -49.001 1.00 63.50 66 GLY A CA 1
ATOM 466 C C . GLY A 1 66 ? -9.321 18.124 -48.195 1.00 63.50 66 GLY A C 1
ATOM 467 O O . GLY A 1 66 ? -8.269 18.395 -48.773 1.00 63.50 66 GLY A O 1
ATOM 468 N N . GLU A 1 67 ? -9.380 17.957 -46.869 1.00 65.25 67 GLU A N 1
ATOM 469 C CA . GLU A 1 67 ? -8.189 18.054 -46.015 1.00 65.25 67 GLU A CA 1
ATOM 470 C C . GLU A 1 67 ? -7.148 16.972 -46.339 1.00 65.25 67 GLU A C 1
ATOM 472 O O . GLU A 1 67 ? -5.959 17.281 -46.422 1.00 65.25 67 GLU A O 1
ATOM 477 N N . ALA A 1 68 ? -7.567 15.721 -46.560 1.00 68.88 68 ALA A N 1
ATOM 478 C CA . ALA A 1 68 ? -6.644 14.632 -46.890 1.00 68.88 68 ALA A CA 1
ATOM 479 C C . ALA A 1 68 ? -5.949 14.850 -48.247 1.00 68.88 68 ALA A C 1
ATOM 481 O O . ALA A 1 68 ? -4.738 14.646 -48.359 1.00 68.88 68 ALA A O 1
ATOM 482 N N . ALA A 1 69 ? -6.683 15.340 -49.252 1.00 72.06 69 ALA A N 1
ATOM 483 C CA . ALA A 1 69 ? -6.115 15.717 -50.546 1.00 72.06 69 ALA A CA 1
ATOM 484 C C . ALA A 1 69 ? -5.119 16.888 -50.428 1.00 72.06 69 ALA A C 1
ATOM 486 O O . ALA A 1 69 ? -4.039 16.837 -51.018 1.00 72.06 69 ALA A O 1
ATOM 487 N N . ALA A 1 70 ? -5.437 17.911 -49.627 1.00 72.81 70 ALA A N 1
ATOM 488 C CA . ALA A 1 70 ? -4.533 19.035 -49.374 1.00 72.81 70 ALA A CA 1
ATOM 489 C C . ALA A 1 70 ? -3.249 18.592 -48.646 1.00 72.81 70 ALA A C 1
ATOM 491 O O . ALA A 1 70 ? -2.154 19.025 -49.007 1.00 72.81 70 ALA A O 1
ATOM 492 N N . ALA A 1 71 ? -3.361 17.686 -47.670 1.00 73.38 71 ALA A N 1
ATOM 493 C CA . ALA A 1 71 ? -2.215 17.122 -46.962 1.00 73.38 71 ALA A CA 1
ATOM 494 C C . ALA A 1 71 ? -1.296 16.311 -47.895 1.00 73.38 71 ALA A C 1
ATOM 496 O O . ALA A 1 71 ? -0.082 16.515 -47.879 1.00 73.38 71 ALA A O 1
ATOM 497 N N . ALA A 1 72 ? -1.859 15.449 -48.748 1.00 77.81 72 ALA A N 1
ATOM 498 C CA . ALA A 1 72 ? -1.090 14.685 -49.733 1.00 77.81 72 ALA A CA 1
ATOM 499 C C . ALA A 1 72 ? -0.385 15.598 -50.757 1.00 77.81 72 ALA A C 1
ATOM 501 O O . ALA A 1 72 ? 0.820 15.469 -50.971 1.00 77.81 72 ALA A O 1
ATOM 502 N N . ALA A 1 73 ? -1.092 16.588 -51.315 1.00 80.31 73 ALA A N 1
ATOM 503 C CA . ALA A 1 73 ? -0.511 17.551 -52.255 1.00 80.31 73 ALA A CA 1
ATOM 504 C C . ALA A 1 73 ? 0.612 18.399 -51.621 1.00 80.31 73 ALA A C 1
ATOM 506 O O . ALA A 1 73 ? 1.608 18.708 -52.277 1.00 80.31 73 ALA A O 1
ATOM 507 N N . ALA A 1 74 ? 0.490 18.747 -50.335 1.00 79.44 74 ALA A N 1
ATOM 508 C CA . ALA A 1 74 ? 1.544 19.433 -49.588 1.00 79.44 74 ALA A CA 1
ATOM 509 C C . ALA A 1 74 ? 2.759 18.532 -49.319 1.00 79.44 74 ALA A C 1
ATOM 511 O O . ALA A 1 74 ? 3.888 19.024 -49.336 1.00 79.44 74 ALA A O 1
ATOM 512 N N . ALA A 1 75 ? 2.546 17.232 -49.092 1.00 79.88 75 ALA A N 1
ATOM 513 C CA . ALA A 1 75 ? 3.622 16.260 -48.925 1.00 79.88 75 ALA A CA 1
ATOM 514 C C . ALA A 1 75 ? 4.447 16.124 -50.214 1.00 79.88 75 ALA A C 1
ATOM 516 O O . ALA A 1 75 ? 5.657 16.352 -50.181 1.00 79.88 75 ALA A O 1
ATOM 517 N N . GLU A 1 76 ? 3.793 15.859 -51.352 1.00 82.69 76 GLU A N 1
ATOM 518 C CA . GLU A 1 76 ? 4.451 15.758 -52.666 1.00 82.69 76 GLU A CA 1
ATOM 519 C C . GLU A 1 76 ? 5.241 17.023 -53.031 1.00 82.69 76 GLU A C 1
ATOM 521 O O . GLU A 1 76 ? 6.339 16.936 -53.576 1.00 82.69 76 GLU A O 1
ATOM 526 N N . LEU A 1 77 ? 4.697 18.205 -52.719 1.00 83.25 77 LEU A N 1
ATOM 527 C CA . LEU A 1 77 ? 5.312 19.486 -53.069 1.00 83.25 77 LEU A CA 1
ATOM 528 C C . LEU A 1 77 ? 6.520 19.850 -52.189 1.00 83.25 77 LEU A C 1
ATOM 530 O O . LEU A 1 77 ? 7.447 20.506 -52.662 1.00 83.25 77 LEU A O 1
ATOM 534 N N . LEU A 1 78 ? 6.506 19.475 -50.904 1.00 83.75 78 LEU A N 1
ATOM 535 C CA . LEU A 1 78 ? 7.459 19.989 -49.910 1.00 83.75 78 LEU A CA 1
ATOM 536 C C . LEU A 1 78 ? 8.470 18.945 -49.417 1.00 83.75 78 LEU A C 1
ATOM 538 O O . LEU A 1 78 ? 9.566 19.326 -49.008 1.00 83.75 78 LEU A O 1
ATOM 542 N N . GLN A 1 79 ? 8.159 17.646 -49.470 1.00 86.31 79 GLN A N 1
ATOM 543 C CA . GLN A 1 79 ? 9.078 16.592 -49.026 1.00 86.31 79 GLN A CA 1
ATOM 544 C C . GLN A 1 79 ? 10.388 16.527 -49.844 1.00 86.31 79 GLN A C 1
ATOM 546 O O . GLN A 1 79 ? 11.445 16.421 -49.216 1.00 86.31 79 GLN A O 1
ATOM 551 N N . PRO A 1 80 ? 10.405 16.640 -51.193 1.00 85.38 80 PRO A N 1
ATOM 552 C CA . PRO A 1 80 ? 11.657 16.552 -51.959 1.00 85.38 80 PRO A CA 1
ATOM 553 C C . PRO A 1 80 ? 12.656 17.665 -51.600 1.00 85.38 80 PRO A C 1
ATOM 555 O O . PRO A 1 80 ? 13.867 17.435 -51.543 1.00 85.38 80 PRO A O 1
ATOM 558 N N . LEU A 1 81 ? 12.135 18.851 -51.262 1.00 85.06 81 LEU A N 1
ATOM 559 C CA . LEU A 1 81 ? 12.898 20.024 -50.820 1.00 85.06 81 LEU A CA 1
ATOM 560 C C . LEU A 1 81 ? 13.458 19.890 -49.388 1.00 85.06 81 LEU A C 1
ATOM 562 O O . LEU A 1 81 ? 14.250 20.723 -48.950 1.00 85.06 81 LEU A O 1
ATOM 566 N N . LEU A 1 82 ? 13.069 18.839 -48.661 1.00 86.06 82 LEU A N 1
ATOM 567 C CA . LEU A 1 82 ? 13.621 18.449 -47.361 1.00 86.06 82 LEU A CA 1
ATOM 568 C C . LEU A 1 82 ? 14.589 17.255 -47.470 1.00 86.06 82 LEU A C 1
ATOM 570 O O . LEU A 1 82 ? 15.017 16.716 -46.452 1.00 86.06 82 LEU A O 1
ATOM 574 N N . SER A 1 83 ? 14.960 16.827 -48.681 1.00 85.88 83 SER A N 1
ATOM 575 C CA . SER A 1 83 ? 15.980 15.790 -48.864 1.00 85.88 83 SER A CA 1
ATOM 576 C C . SER A 1 83 ? 17.381 16.312 -48.520 1.00 85.88 83 SER A C 1
ATOM 578 O O . SER A 1 83 ? 17.745 17.445 -48.842 1.00 85.88 83 SER A O 1
ATOM 580 N N . GLY A 1 84 ? 18.208 15.472 -47.888 1.00 81.62 84 GLY A N 1
ATOM 581 C CA . GLY A 1 84 ? 19.560 15.864 -47.471 1.00 81.62 84 GLY A CA 1
ATOM 582 C C . GLY A 1 84 ? 20.452 16.322 -48.630 1.00 81.62 84 GLY A C 1
ATOM 583 O O . GLY A 1 84 ? 21.187 17.292 -48.482 1.00 81.62 84 GLY A O 1
ATOM 584 N N . ALA A 1 85 ? 20.331 15.687 -49.801 1.00 79.88 85 ALA A N 1
ATOM 585 C CA . ALA A 1 85 ? 21.068 16.076 -51.002 1.00 79.88 85 ALA A CA 1
ATOM 586 C C . ALA A 1 85 ? 20.687 17.487 -51.488 1.00 79.88 85 ALA A C 1
ATOM 588 O O . ALA A 1 85 ? 21.571 18.309 -51.726 1.00 79.88 85 ALA A O 1
ATOM 589 N N . PHE A 1 86 ? 19.386 17.795 -51.570 1.00 82.12 86 PHE A N 1
ATOM 590 C CA . PHE A 1 86 ? 18.911 19.120 -51.972 1.00 82.12 86 PHE A CA 1
ATOM 591 C C . PHE A 1 86 ? 19.314 20.201 -50.960 1.00 82.12 86 PHE A C 1
ATOM 593 O O . PHE A 1 86 ? 19.840 21.242 -51.345 1.00 82.12 86 PHE A O 1
ATOM 600 N N . VAL A 1 87 ? 19.139 19.942 -49.661 1.00 84.62 87 VAL A N 1
ATOM 601 C CA . VAL A 1 87 ? 19.447 20.914 -48.597 1.00 84.62 87 VAL A CA 1
ATOM 602 C C . VAL A 1 87 ? 20.957 21.161 -48.445 1.00 84.62 87 VAL A C 1
ATOM 604 O O . VAL A 1 87 ? 21.356 22.275 -48.103 1.00 84.62 87 VAL A O 1
ATOM 607 N N . SER A 1 88 ? 21.811 20.176 -48.746 1.00 81.62 88 SER A N 1
ATOM 608 C CA . SER A 1 88 ? 23.266 20.380 -48.843 1.00 81.62 88 SER A CA 1
ATOM 609 C C . SER A 1 88 ? 23.689 21.159 -50.097 1.00 81.62 88 SER A C 1
ATOM 611 O O . SER A 1 88 ? 24.691 21.869 -50.038 1.00 81.62 88 SER A O 1
ATOM 613 N N . ALA A 1 89 ? 22.951 21.059 -51.209 1.00 80.00 89 ALA A N 1
ATOM 614 C CA . ALA A 1 89 ? 23.231 21.810 -52.438 1.00 80.00 89 ALA A CA 1
ATOM 615 C C . ALA A 1 89 ? 22.705 23.259 -52.394 1.00 80.00 89 ALA A C 1
ATOM 617 O O . ALA A 1 89 ? 23.378 24.178 -52.867 1.00 80.00 89 ALA A O 1
ATOM 618 N N . HIS A 1 90 ? 21.522 23.472 -51.806 1.00 81.62 90 HIS A N 1
ATOM 619 C CA . HIS A 1 90 ? 20.790 24.746 -51.802 1.00 81.62 90 HIS A CA 1
ATOM 620 C C . HIS A 1 90 ? 20.340 25.148 -50.379 1.00 81.62 90 HIS A C 1
ATOM 622 O O . HIS A 1 90 ? 19.142 25.248 -50.091 1.00 81.62 90 HIS A O 1
ATOM 628 N N . PRO A 1 91 ? 21.294 25.373 -49.449 1.00 80.38 91 PRO A N 1
ATOM 629 C CA . PRO A 1 91 ? 21.007 25.666 -48.040 1.00 80.38 91 PRO A CA 1
ATOM 630 C C . PRO A 1 91 ? 20.266 26.996 -47.820 1.00 80.38 91 PRO A C 1
ATOM 632 O O . PRO A 1 91 ? 19.632 27.188 -46.781 1.00 80.38 91 PRO A O 1
ATOM 635 N N . ASP A 1 92 ? 20.319 27.911 -48.787 1.00 80.62 92 ASP A N 1
ATOM 636 C CA . ASP A 1 92 ? 19.569 29.168 -48.820 1.00 80.62 92 ASP A CA 1
ATOM 637 C C . ASP A 1 92 ? 18.055 28.948 -48.992 1.00 80.62 92 ASP A C 1
ATOM 639 O O . ASP A 1 92 ? 17.252 29.672 -48.396 1.00 80.62 92 ASP A O 1
ATOM 643 N N . LEU A 1 93 ? 17.655 27.897 -49.717 1.00 83.38 93 LEU A N 1
ATOM 644 C CA . LEU A 1 93 ? 16.251 27.542 -49.950 1.00 83.38 93 LEU A CA 1
ATOM 645 C C . LEU A 1 93 ? 15.593 26.822 -48.762 1.00 83.38 93 LEU A C 1
ATOM 647 O O . LEU A 1 93 ? 14.364 26.707 -48.709 1.00 83.38 93 LEU A O 1
ATOM 651 N N . PHE A 1 94 ? 16.370 26.385 -47.767 1.00 84.44 94 PHE A N 1
ATOM 652 C CA . PHE A 1 94 ? 15.832 25.691 -46.594 1.00 84.44 94 PHE A CA 1
ATOM 653 C C . PHE A 1 94 ? 14.892 26.580 -45.759 1.00 84.44 94 PHE A C 1
ATOM 655 O O . PHE A 1 94 ? 13.821 26.138 -45.345 1.00 84.44 94 PHE A O 1
ATOM 662 N N . THR A 1 95 ? 15.243 27.854 -45.551 1.00 81.88 95 THR A N 1
ATOM 663 C CA . THR A 1 95 ? 14.430 28.794 -44.754 1.00 81.88 95 THR A CA 1
ATOM 664 C C . THR A 1 95 ? 13.032 29.047 -45.348 1.00 81.88 95 THR A C 1
ATOM 666 O O . THR A 1 95 ? 12.059 28.862 -44.612 1.00 81.88 95 THR A O 1
ATOM 669 N N . PRO A 1 96 ? 12.864 29.427 -46.635 1.00 81.12 96 PRO A N 1
ATOM 670 C CA . PRO A 1 96 ? 11.530 29.573 -47.225 1.00 81.12 96 PRO A CA 1
ATOM 671 C C . PRO A 1 96 ? 10.768 28.240 -47.293 1.00 81.12 96 PRO A C 1
ATOM 673 O O . PRO A 1 96 ? 9.571 28.224 -47.004 1.00 81.12 96 PRO A O 1
ATOM 676 N N . THR A 1 97 ? 11.448 27.113 -47.547 1.00 83.38 97 THR A N 1
ATOM 677 C CA . THR A 1 97 ? 10.834 25.769 -47.481 1.00 83.38 97 THR A CA 1
ATOM 678 C C . THR A 1 97 ? 10.234 25.499 -46.096 1.00 83.38 97 THR A C 1
ATOM 680 O O . THR A 1 97 ? 9.068 25.126 -45.988 1.00 83.38 97 THR A O 1
ATOM 683 N N . VAL A 1 98 ? 10.968 25.787 -45.016 1.00 80.56 98 VAL A N 1
ATOM 684 C CA . VAL A 1 98 ? 10.482 25.664 -43.628 1.00 80.56 98 VAL A CA 1
ATOM 685 C C . VAL A 1 98 ? 9.261 26.550 -43.346 1.00 80.56 98 VAL A C 1
ATOM 687 O O . VAL A 1 98 ? 8.380 26.132 -42.592 1.00 80.56 98 VAL A O 1
ATOM 690 N N . GLN A 1 99 ? 9.159 27.746 -43.935 1.00 80.50 99 GLN A N 1
ATOM 691 C CA . GLN A 1 99 ? 7.989 28.621 -43.746 1.00 80.50 99 GLN A CA 1
ATOM 692 C C . GLN A 1 99 ? 6.767 28.165 -44.562 1.00 80.50 99 GLN A C 1
ATOM 694 O O . GLN A 1 99 ? 5.640 28.228 -44.060 1.00 80.50 99 GLN A O 1
ATOM 699 N N . ALA A 1 100 ? 6.973 27.644 -45.777 1.00 80.75 100 ALA A N 1
ATOM 700 C CA . ALA A 1 100 ? 5.921 26.991 -46.557 1.00 80.75 100 ALA A CA 1
ATOM 701 C C . ALA A 1 100 ? 5.382 25.755 -45.815 1.00 80.75 100 ALA A C 1
ATOM 703 O O . ALA A 1 100 ? 4.174 25.644 -45.607 1.00 80.75 100 ALA A O 1
ATOM 704 N N . VAL A 1 101 ? 6.275 24.902 -45.297 1.00 79.88 101 VAL A N 1
ATOM 705 C CA . VAL A 1 101 ? 5.930 23.742 -44.459 1.00 79.88 101 VAL A CA 1
ATOM 706 C C . VAL A 1 101 ? 5.145 24.176 -43.217 1.00 79.88 101 VAL A C 1
ATOM 708 O O . VAL A 1 101 ? 4.035 23.692 -43.019 1.00 79.88 101 VAL A O 1
ATOM 711 N N . LYS A 1 102 ? 5.620 25.152 -42.428 1.00 76.50 102 LYS A N 1
ATOM 712 C CA . LYS A 1 102 ? 4.867 25.697 -41.273 1.00 76.50 102 LYS A CA 1
ATOM 713 C C . LYS A 1 102 ? 3.462 26.188 -41.641 1.00 76.50 102 LYS A C 1
ATOM 715 O O . LYS A 1 102 ? 2.533 25.999 -40.859 1.00 76.50 102 LYS A O 1
ATOM 720 N N . SER A 1 103 ? 3.298 26.785 -42.819 1.00 77.00 103 SER A N 1
ATOM 721 C CA . SER A 1 103 ? 2.003 27.295 -43.290 1.00 77.00 103 SER A CA 1
ATOM 722 C C . SER A 1 103 ? 1.063 26.167 -43.741 1.00 77.00 103 SER A C 1
ATOM 724 O O . SER A 1 103 ? -0.106 26.172 -43.365 1.00 77.00 103 SER A O 1
ATOM 726 N N . ALA A 1 104 ? 1.570 25.159 -44.460 1.00 74.81 104 ALA A N 1
ATOM 727 C CA . ALA A 1 104 ? 0.807 23.970 -44.859 1.00 74.81 104 ALA A CA 1
ATOM 728 C C . ALA A 1 104 ? 0.375 23.120 -43.648 1.00 74.81 104 ALA A C 1
ATOM 730 O O . ALA A 1 104 ? -0.774 22.685 -43.566 1.00 74.81 104 ALA A O 1
ATOM 731 N N . ILE A 1 105 ? 1.263 22.972 -42.657 1.00 70.25 105 ILE A N 1
ATOM 732 C CA . ILE A 1 105 ? 0.981 22.333 -41.363 1.00 70.25 105 ILE A CA 1
ATOM 733 C C . ILE A 1 105 ? -0.232 22.988 -40.683 1.00 70.25 105 ILE A C 1
ATOM 735 O O . ILE A 1 105 ? -1.096 22.288 -40.165 1.00 70.25 105 ILE A O 1
ATOM 739 N N . LEU A 1 106 ? -0.318 24.323 -40.665 1.00 68.44 106 LEU A N 1
ATOM 740 C CA . LEU A 1 106 ? -1.428 25.049 -40.029 1.00 68.44 106 LEU A CA 1
ATOM 741 C C . LEU A 1 106 ? -2.773 24.902 -40.763 1.00 68.44 106 LEU A C 1
ATOM 743 O O . LEU A 1 106 ? -3.808 25.211 -40.177 1.00 68.44 106 LEU A O 1
ATOM 747 N N . LEU A 1 107 ? -2.770 24.427 -42.010 1.00 65.75 107 LEU A N 1
ATOM 748 C CA . LEU A 1 107 ? -3.973 24.230 -42.824 1.00 65.75 107 LEU A CA 1
ATOM 749 C C . LEU A 1 107 ? -4.519 22.797 -42.748 1.00 65.75 107 LEU A C 1
ATOM 751 O O . LEU A 1 107 ? -5.731 22.618 -42.788 1.00 65.75 107 LEU A O 1
ATOM 755 N N . CYS A 1 108 ? -3.651 21.796 -42.585 1.00 64.06 108 CYS A N 1
ATOM 756 C CA . CYS A 1 108 ? -4.038 20.386 -42.476 1.00 64.06 108 CYS A CA 1
ATOM 757 C C . CYS A 1 108 ? -4.206 20.019 -40.989 1.00 64.06 108 CYS A C 1
ATOM 759 O O . CYS A 1 108 ? -3.212 19.787 -40.292 1.00 64.06 108 CYS A O 1
ATOM 761 N N . CYS A 1 109 ? -5.438 20.037 -40.464 1.00 55.47 109 CYS A N 1
ATOM 762 C CA . CYS A 1 109 ? -5.671 20.010 -39.010 1.00 55.47 109 CYS A CA 1
ATOM 763 C C . CYS A 1 109 ? -6.506 18.836 -38.477 1.00 55.47 109 CYS A C 1
ATOM 765 O O . CYS A 1 109 ? -6.419 18.567 -37.276 1.00 55.47 109 CYS A O 1
ATOM 767 N N . SER A 1 110 ? -7.245 18.111 -39.314 1.00 59.84 110 SER A N 1
ATOM 768 C CA . SER A 1 110 ? -7.891 16.846 -38.942 1.00 59.84 110 SER A CA 1
ATOM 769 C C . SER A 1 110 ? -6.882 15.700 -38.778 1.00 59.84 110 SER A C 1
ATOM 771 O O . SER A 1 110 ? -5.831 15.652 -39.422 1.00 59.84 110 SER A O 1
ATOM 773 N N . THR A 1 111 ? -7.206 14.747 -37.901 1.00 53.97 111 THR A N 1
ATOM 774 C CA . THR A 1 111 ? -6.347 13.601 -37.555 1.00 53.97 111 THR A CA 1
ATOM 775 C C . THR A 1 111 ? -6.177 12.598 -38.698 1.00 53.97 111 THR A C 1
ATOM 777 O O . THR A 1 111 ? -5.133 11.959 -38.786 1.00 53.97 111 THR A O 1
ATOM 780 N N . GLU A 1 112 ? -7.147 12.481 -39.607 1.00 58.03 112 GLU A N 1
ATOM 781 C CA . GLU A 1 112 ? -7.075 11.551 -40.746 1.00 58.03 112 GLU A CA 1
ATOM 782 C C . GLU A 1 112 ? -6.237 12.115 -41.902 1.00 58.03 112 GLU A C 1
ATOM 784 O O . GLU A 1 112 ? -5.382 11.415 -42.444 1.00 58.03 112 GLU A O 1
ATOM 789 N N . ALA A 1 113 ? -6.389 13.406 -42.220 1.00 57.66 113 ALA A N 1
ATOM 790 C CA . ALA A 1 113 ? -5.520 14.094 -43.178 1.00 57.66 113 ALA A CA 1
ATOM 791 C C . ALA A 1 113 ? -4.055 14.146 -42.707 1.00 57.66 113 ALA A C 1
ATOM 793 O O . ALA A 1 113 ? -3.130 14.117 -43.519 1.00 57.66 113 ALA A O 1
ATOM 794 N N . SER A 1 114 ? -3.851 14.182 -41.385 1.00 60.44 114 SER A N 1
ATOM 795 C CA . SER A 1 114 ? -2.546 14.279 -40.723 1.00 60.44 114 SER A CA 1
ATOM 796 C C . SER A 1 114 ? -1.507 13.274 -41.256 1.00 60.44 114 SER A C 1
ATOM 798 O O . SER A 1 114 ? -0.350 13.637 -41.484 1.00 60.44 114 SER A O 1
ATOM 800 N N . ALA A 1 115 ? -1.923 12.031 -41.522 1.00 62.88 115 ALA A N 1
ATOM 801 C CA . ALA A 1 115 ? -1.032 10.927 -41.868 1.00 62.88 115 ALA A CA 1
ATOM 802 C C . ALA A 1 115 ? -0.239 11.175 -43.163 1.00 62.88 115 ALA A C 1
ATOM 804 O O . ALA A 1 115 ? 0.954 10.872 -43.228 1.00 62.88 115 ALA A O 1
ATOM 805 N N . TYR A 1 116 ? -0.890 11.770 -44.169 1.00 66.00 116 TYR A N 1
ATOM 806 C CA . TYR A 1 116 ? -0.332 11.959 -45.510 1.00 66.00 116 TYR A CA 1
ATOM 807 C C . TYR A 1 116 ? 0.792 13.000 -45.551 1.00 66.00 116 TYR A C 1
ATOM 809 O O . TYR A 1 116 ? 1.734 12.840 -46.323 1.00 66.00 116 TYR A O 1
ATOM 817 N N . ILE A 1 117 ? 0.730 14.034 -44.702 1.00 68.75 117 ILE A N 1
ATOM 818 C CA . ILE A 1 117 ? 1.750 15.093 -44.639 1.00 68.75 117 ILE A CA 1
ATOM 819 C C . ILE A 1 117 ? 2.780 14.862 -43.531 1.00 68.75 117 ILE A C 1
ATOM 821 O O . ILE A 1 117 ? 3.979 15.019 -43.766 1.00 68.75 117 ILE A O 1
ATOM 825 N N . PHE A 1 118 ? 2.358 14.491 -42.319 1.00 69.81 118 PHE A N 1
ATOM 826 C CA . PHE A 1 118 ? 3.262 14.529 -41.169 1.00 69.81 118 PHE A CA 1
ATOM 827 C C . PHE A 1 118 ? 4.250 13.368 -41.137 1.00 69.81 118 PHE A C 1
ATOM 829 O O . PHE A 1 118 ? 5.396 13.599 -40.763 1.00 69.81 118 PHE A O 1
ATOM 836 N N . GLY A 1 119 ? 3.861 12.161 -41.558 1.00 72.00 119 GLY A N 1
ATOM 837 C CA . GLY A 1 119 ? 4.774 11.013 -41.615 1.00 72.00 119 GLY A CA 1
ATOM 838 C C . GLY A 1 119 ? 6.002 11.283 -42.501 1.00 72.00 119 GLY A C 1
ATOM 839 O O . GLY A 1 119 ? 7.126 11.262 -41.990 1.00 72.00 119 GLY A O 1
ATOM 840 N N . PRO A 1 120 ? 5.817 11.606 -43.797 1.00 74.94 120 PRO A N 1
ATOM 841 C CA . PRO A 1 120 ? 6.931 11.850 -44.713 1.00 74.94 120 PRO A CA 1
ATOM 842 C C . PRO A 1 120 ? 7.761 13.091 -44.348 1.00 74.94 120 PRO A C 1
ATOM 844 O O . PRO A 1 120 ? 8.990 13.034 -44.354 1.00 74.94 120 PRO A O 1
ATOM 847 N N . VAL A 1 121 ? 7.114 14.200 -43.962 1.00 80.50 121 VAL A N 1
ATOM 848 C CA . VAL A 1 121 ? 7.813 15.448 -43.597 1.00 80.50 121 VAL A CA 1
ATOM 849 C C . VAL A 1 121 ? 8.598 15.300 -42.288 1.00 80.50 121 VAL A C 1
ATOM 851 O O . VAL A 1 121 ? 9.734 15.768 -42.208 1.00 80.50 121 VAL A O 1
ATOM 854 N N . ALA A 1 122 ? 8.049 14.630 -41.268 1.00 79.31 122 ALA A N 1
ATOM 855 C CA . ALA A 1 122 ? 8.766 14.399 -40.012 1.00 79.31 122 ALA A CA 1
ATOM 856 C C 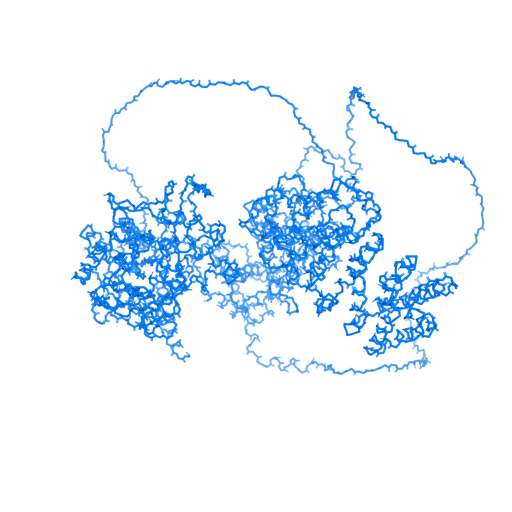. ALA A 1 122 ? 9.949 13.433 -40.189 1.00 79.31 122 ALA A C 1
ATOM 858 O O . ALA A 1 122 ? 10.991 13.649 -39.571 1.00 79.31 122 ALA A O 1
ATOM 859 N N . ALA A 1 123 ? 9.827 12.426 -41.065 1.00 80.94 123 ALA A N 1
ATOM 860 C CA . ALA A 1 123 ? 10.941 11.553 -41.434 1.00 80.94 123 ALA A CA 1
ATOM 861 C C . ALA A 1 123 ? 12.082 12.347 -42.097 1.00 80.94 123 ALA A C 1
ATOM 863 O O . ALA A 1 123 ? 13.207 12.319 -41.600 1.00 80.94 123 ALA A O 1
ATOM 864 N N . SER A 1 124 ? 11.791 13.149 -43.130 1.00 85.69 124 SER A N 1
ATOM 865 C CA . SER A 1 124 ? 12.813 13.985 -43.780 1.00 85.69 124 SER A CA 1
ATOM 866 C C . SER A 1 124 ? 13.459 14.988 -42.815 1.00 85.69 124 SER A C 1
ATOM 868 O O . SER A 1 124 ? 14.676 15.151 -42.831 1.00 85.69 124 SER A O 1
ATOM 870 N N . LEU A 1 125 ? 12.697 15.618 -41.913 1.00 87.25 125 LEU A N 1
ATOM 871 C CA . LEU A 1 125 ? 13.259 16.523 -40.897 1.00 87.25 125 LEU A CA 1
ATOM 872 C C . LEU A 1 125 ? 14.144 15.802 -39.868 1.00 87.25 125 LEU A C 1
ATOM 874 O O . LEU A 1 125 ? 15.124 16.383 -39.395 1.00 87.25 125 LEU A O 1
ATOM 878 N N . LEU A 1 126 ? 13.830 14.548 -39.535 1.00 86.44 126 LEU A N 1
ATOM 879 C CA . LEU A 1 126 ? 14.654 13.715 -38.663 1.00 86.44 126 LEU A CA 1
ATOM 880 C C . LEU A 1 126 ? 15.960 13.299 -39.358 1.00 86.44 126 LEU A C 1
ATOM 882 O O . LEU A 1 126 ? 17.026 13.438 -38.759 1.00 86.44 126 LEU A O 1
ATOM 886 N N . ASP A 1 127 ? 15.909 12.897 -40.628 1.00 86.31 127 ASP A N 1
ATOM 887 C CA . ASP A 1 127 ? 17.103 12.579 -41.423 1.00 86.31 127 ASP A CA 1
ATOM 888 C C . ASP A 1 127 ? 18.004 13.813 -41.616 1.00 86.31 127 ASP A C 1
ATOM 890 O O . ASP A 1 127 ? 19.220 13.736 -41.411 1.00 86.31 127 ASP A O 1
ATOM 894 N N . LEU A 1 128 ? 17.417 14.982 -41.909 1.00 87.81 128 LEU A N 1
ATOM 895 C CA . LEU A 1 128 ? 18.132 16.265 -41.945 1.00 87.81 128 LEU A CA 1
ATOM 896 C C . LEU A 1 128 ? 18.803 16.582 -40.603 1.00 87.81 128 LEU A C 1
ATOM 898 O O . LEU A 1 128 ? 19.944 17.046 -40.584 1.00 87.81 128 LEU A O 1
ATOM 902 N N . PHE A 1 129 ? 18.124 16.337 -39.478 1.00 87.44 129 PHE A N 1
ATOM 903 C CA . PHE A 1 129 ? 18.684 16.573 -38.147 1.00 87.44 129 PHE A CA 1
ATOM 904 C C . PHE A 1 129 ? 19.820 15.600 -37.799 1.00 87.44 129 PHE A C 1
ATOM 906 O O . PHE A 1 129 ? 20.811 16.012 -37.184 1.00 87.44 129 PHE A O 1
ATOM 913 N N . LEU A 1 130 ? 19.706 14.327 -38.179 1.00 84.94 130 LEU A N 1
ATOM 914 C CA . LEU A 1 130 ? 20.701 13.297 -37.880 1.00 84.94 130 LEU A CA 1
ATOM 915 C C . LEU A 1 130 ? 21.936 13.378 -38.796 1.00 84.94 130 LEU A C 1
ATOM 917 O O . LEU A 1 130 ? 23.037 13.075 -38.330 1.00 84.94 130 LEU A O 1
ATOM 921 N N . SER A 1 131 ? 21.788 13.856 -40.037 1.00 83.88 131 SER A N 1
ATOM 922 C CA . SER A 1 131 ? 22.877 13.971 -41.018 1.00 83.88 131 SER A CA 1
ATOM 923 C C . SER A 1 131 ? 24.071 14.795 -40.523 1.00 83.88 131 SER A C 1
ATOM 925 O O . SER A 1 131 ? 23.939 15.915 -40.027 1.00 83.88 131 SER A O 1
ATOM 927 N N . GLU A 1 132 ? 25.279 14.261 -40.706 1.00 77.75 132 GLU A N 1
ATOM 928 C CA . GLU A 1 132 ? 26.533 14.950 -40.376 1.00 77.75 132 GLU A CA 1
ATOM 929 C C . GLU A 1 132 ? 27.033 15.875 -41.497 1.00 77.75 132 GLU A C 1
ATOM 931 O O . GLU A 1 132 ? 27.873 16.735 -41.245 1.00 77.75 132 GLU A O 1
ATOM 936 N N . GLN A 1 133 ? 26.482 15.748 -42.708 1.00 80.56 133 GLN A N 1
ATOM 937 C CA . GLN A 1 133 ? 26.869 16.520 -43.899 1.00 80.56 133 GLN A CA 1
ATOM 938 C C . GLN A 1 133 ? 26.177 17.895 -43.995 1.00 80.56 133 GLN A C 1
ATOM 940 O O . GLN A 1 133 ? 26.400 18.640 -44.948 1.00 80.56 133 GLN A O 1
ATOM 945 N N . ILE A 1 134 ? 25.322 18.232 -43.023 1.00 83.62 134 ILE A N 1
ATOM 946 C CA . ILE A 1 134 ? 24.445 19.410 -43.044 1.00 83.62 134 ILE A CA 1
ATOM 947 C C . ILE A 1 134 ? 24.853 20.401 -41.948 1.00 83.62 134 ILE A C 1
ATOM 949 O O . ILE A 1 134 ? 25.263 20.013 -40.849 1.00 83.62 134 ILE A O 1
ATOM 953 N N . SER A 1 135 ? 24.743 21.700 -42.246 1.00 84.88 135 SER A N 1
ATOM 954 C CA . SER A 1 135 ? 25.155 22.772 -41.334 1.00 84.88 135 SER A CA 1
ATOM 955 C C . SER A 1 135 ? 24.400 22.725 -40.001 1.00 84.88 135 SER A C 1
ATOM 957 O O . SER A 1 135 ? 23.220 22.371 -39.922 1.00 84.88 135 SER A O 1
ATOM 959 N N . TRP A 1 136 ? 25.084 23.097 -38.917 1.00 80.62 136 TRP A N 1
ATOM 960 C CA . TRP A 1 136 ? 24.533 22.983 -37.564 1.00 80.62 136 TRP A CA 1
ATOM 961 C C . TRP A 1 136 ? 23.278 23.856 -37.371 1.00 80.62 136 TRP A C 1
ATOM 963 O O . TRP A 1 136 ? 22.379 23.488 -36.613 1.00 80.62 136 TRP A O 1
ATOM 973 N N . GLN A 1 137 ? 23.194 24.978 -38.091 1.00 83.56 137 GLN A N 1
ATOM 974 C CA . GLN A 1 137 ? 22.051 25.890 -38.105 1.00 83.56 137 GLN A CA 1
ATOM 975 C C . GLN A 1 137 ? 20.816 25.232 -38.733 1.00 83.56 137 GLN A C 1
ATOM 977 O O . GLN A 1 137 ? 19.745 25.245 -38.127 1.00 83.56 137 GLN A O 1
ATOM 982 N N . ILE A 1 138 ? 20.975 24.606 -39.906 1.00 85.50 138 ILE A N 1
ATOM 983 C CA . ILE A 1 138 ? 19.896 23.885 -40.599 1.00 85.50 138 ILE A CA 1
ATOM 984 C C . ILE A 1 138 ? 19.421 22.711 -39.743 1.00 85.50 138 ILE A C 1
ATOM 986 O O . ILE A 1 138 ? 18.222 22.563 -39.525 1.00 85.50 138 ILE A O 1
ATOM 990 N N . ARG A 1 139 ? 20.349 21.940 -39.160 1.00 86.00 139 ARG A N 1
ATOM 991 C CA . ARG A 1 139 ? 20.023 20.838 -38.240 1.00 86.00 139 ARG A CA 1
ATOM 992 C C . ARG A 1 139 ? 19.206 21.310 -37.032 1.00 86.00 139 ARG A C 1
ATOM 994 O O . ARG A 1 139 ? 18.200 20.689 -36.706 1.00 86.00 139 ARG A O 1
ATOM 1001 N N . ARG A 1 140 ? 19.594 22.422 -36.389 1.00 84.62 140 ARG A N 1
ATOM 1002 C CA . ARG A 1 140 ? 18.824 23.030 -35.282 1.00 84.62 140 ARG A CA 1
ATOM 1003 C C . ARG A 1 140 ? 17.424 23.446 -35.746 1.00 84.62 140 ARG A C 1
ATOM 1005 O O . ARG A 1 140 ? 16.449 23.119 -35.085 1.00 84.62 140 ARG A O 1
ATOM 1012 N N . ALA A 1 141 ? 17.307 24.117 -36.891 1.00 84.38 141 ALA A N 1
ATOM 1013 C CA . ALA A 1 141 ? 16.018 24.560 -37.423 1.00 84.38 141 ALA A CA 1
ATOM 1014 C C . ALA A 1 141 ? 15.103 23.395 -37.869 1.00 84.38 141 ALA A C 1
ATOM 1016 O O . ALA A 1 141 ? 13.885 23.488 -37.704 1.00 84.38 141 ALA A O 1
ATOM 1017 N N . ALA A 1 142 ? 15.670 22.287 -38.358 1.00 87.19 142 ALA A N 1
ATOM 1018 C CA . ALA A 1 142 ? 14.941 21.047 -38.623 1.00 87.19 142 ALA A CA 1
ATOM 1019 C C . ALA A 1 142 ? 14.415 20.411 -37.323 1.00 87.19 142 ALA A C 1
ATOM 1021 O O . ALA A 1 142 ? 13.242 20.049 -37.259 1.00 87.19 142 ALA A O 1
ATOM 1022 N N . ALA A 1 143 ? 15.237 20.353 -36.267 1.00 87.81 143 ALA A N 1
ATOM 1023 C CA . ALA A 1 143 ? 14.823 19.851 -34.955 1.00 87.81 143 ALA A CA 1
ATOM 1024 C C . ALA A 1 143 ? 13.730 20.715 -34.301 1.00 87.81 143 ALA A C 1
ATOM 1026 O O . ALA A 1 143 ? 12.759 20.166 -33.789 1.00 87.81 143 ALA A O 1
ATOM 1027 N N . GLU A 1 144 ? 13.830 22.046 -34.371 1.00 85.25 144 GLU A N 1
ATOM 1028 C CA . GLU A 1 144 ? 12.781 22.966 -33.895 1.00 85.25 144 GLU A CA 1
ATOM 1029 C C . GLU A 1 144 ? 11.437 22.703 -34.593 1.00 85.25 144 GLU A C 1
ATOM 1031 O O . GLU A 1 144 ? 10.394 22.617 -33.944 1.00 85.25 144 GLU A O 1
ATOM 1036 N N . LEU A 1 145 ? 11.451 22.528 -35.919 1.00 83.50 145 LEU A N 1
ATOM 1037 C CA . LEU A 1 145 ? 10.245 22.205 -36.682 1.00 83.50 145 LEU A CA 1
ATOM 1038 C C . LEU A 1 145 ? 9.711 20.803 -36.347 1.00 83.50 145 LEU A C 1
ATOM 1040 O O . LEU A 1 145 ? 8.500 20.631 -36.214 1.00 83.50 145 LEU A O 1
ATOM 1044 N N . LEU A 1 146 ? 10.595 19.823 -36.154 1.00 85.94 146 LEU A N 1
ATOM 1045 C CA . LEU A 1 146 ? 10.236 18.462 -35.759 1.00 85.94 146 LEU A CA 1
ATOM 1046 C C . LEU A 1 146 ? 9.614 18.416 -34.351 1.00 85.94 146 LEU A C 1
ATOM 1048 O O . LEU A 1 146 ? 8.618 17.729 -34.155 1.00 85.94 146 LEU A O 1
ATOM 1052 N N . VAL A 1 147 ? 10.119 19.191 -33.387 1.00 85.12 147 VAL A N 1
ATOM 1053 C CA . VAL A 1 147 ? 9.521 19.316 -32.042 1.00 85.12 147 VAL A CA 1
ATOM 1054 C C . VAL A 1 147 ? 8.126 19.952 -32.110 1.00 85.12 147 VAL A C 1
ATOM 1056 O O . VAL A 1 147 ? 7.209 19.477 -31.441 1.00 85.12 147 VAL A O 1
ATOM 1059 N N . ILE A 1 148 ? 7.928 20.971 -32.955 1.00 79.94 148 ILE A N 1
ATOM 1060 C CA . ILE A 1 148 ? 6.603 21.576 -33.200 1.00 79.94 148 ILE A CA 1
ATOM 1061 C C . ILE A 1 148 ? 5.635 20.567 -33.845 1.00 79.94 148 ILE A C 1
ATOM 1063 O O . ILE A 1 148 ? 4.452 20.545 -33.502 1.00 79.94 148 ILE A O 1
ATOM 1067 N N . LEU A 1 149 ? 6.122 19.717 -34.754 1.00 78.06 149 LEU A N 1
ATOM 1068 C CA . LEU A 1 149 ? 5.334 18.662 -35.398 1.00 78.06 149 LEU A CA 1
ATOM 1069 C C . LEU A 1 149 ? 4.933 17.544 -34.431 1.00 78.06 149 LEU A C 1
ATOM 1071 O O . LEU A 1 149 ? 3.762 17.179 -34.373 1.00 78.06 149 LEU A O 1
ATOM 1075 N N . LEU A 1 150 ? 5.883 17.027 -33.652 1.00 79.50 150 LEU A N 1
ATOM 1076 C CA . LEU A 1 150 ? 5.663 15.939 -32.694 1.00 79.50 150 LEU A CA 1
ATOM 1077 C C . LEU A 1 150 ? 4.807 16.364 -31.486 1.00 79.50 150 LEU A C 1
ATOM 1079 O O . LEU A 1 150 ? 4.285 15.505 -30.783 1.00 79.50 150 LEU A O 1
ATOM 1083 N N . ALA A 1 151 ? 4.620 17.669 -31.260 1.00 72.44 151 ALA A N 1
ATOM 1084 C CA . ALA A 1 151 ? 3.690 18.203 -30.261 1.00 72.44 151 ALA A CA 1
ATOM 1085 C C . ALA A 1 151 ? 2.203 18.128 -30.682 1.00 72.44 151 ALA A C 1
ATOM 1087 O O . ALA A 1 151 ? 1.318 18.363 -29.854 1.00 72.44 151 ALA A O 1
ATOM 1088 N N . ARG A 1 152 ? 1.900 17.808 -31.950 1.00 71.62 152 ARG A N 1
ATOM 1089 C CA . ARG A 1 152 ? 0.546 17.429 -32.392 1.00 71.62 152 ARG A CA 1
ATOM 1090 C C . ARG A 1 152 ? 0.205 16.030 -31.866 1.00 71.62 152 ARG A C 1
ATOM 1092 O O . ARG A 1 152 ? 1.077 15.168 -31.785 1.00 71.62 152 ARG A O 1
ATOM 1099 N N . ARG A 1 153 ? -1.080 15.773 -31.590 1.00 56.34 153 ARG A N 1
ATOM 1100 C CA . ARG A 1 153 ? -1.561 14.394 -31.395 1.00 56.34 153 ARG A CA 1
ATOM 1101 C C . ARG A 1 153 ? -1.257 13.547 -32.633 1.00 56.34 153 ARG A C 1
ATOM 1103 O O . ARG A 1 153 ? -1.224 14.064 -33.746 1.00 56.34 153 ARG A O 1
ATOM 1110 N N . ASP A 1 154 ? -1.029 12.260 -32.392 1.00 65.31 154 ASP A N 1
ATOM 1111 C CA . ASP A 1 154 ? -0.876 11.175 -33.369 1.00 65.31 154 ASP A CA 1
ATOM 1112 C C . ASP A 1 154 ? 0.367 11.248 -34.290 1.00 65.31 154 ASP A C 1
ATOM 1114 O O . ASP A 1 154 ? 0.920 10.207 -34.643 1.00 65.31 154 ASP A O 1
ATOM 1118 N N . CYS A 1 155 ? 0.918 12.433 -34.583 1.00 70.94 155 CYS A N 1
ATOM 1119 C CA . CYS A 1 155 ? 2.137 12.614 -35.389 1.00 70.94 155 CYS A CA 1
ATOM 1120 C C . CYS A 1 155 ? 3.352 11.828 -34.868 1.00 70.94 155 CYS A C 1
ATOM 1122 O O . CYS A 1 155 ? 4.100 11.243 -35.651 1.00 70.94 155 CYS A O 1
ATOM 1124 N N . ALA A 1 156 ? 3.549 11.793 -33.548 1.00 74.56 156 ALA A N 1
ATOM 1125 C CA . ALA A 1 156 ? 4.630 11.018 -32.945 1.00 74.56 156 ALA A CA 1
ATOM 1126 C C . ALA A 1 156 ? 4.399 9.501 -33.065 1.00 74.56 156 ALA A C 1
ATOM 1128 O O . ALA A 1 156 ? 5.348 8.766 -33.324 1.00 74.56 156 ALA A O 1
ATOM 1129 N N . ALA A 1 157 ? 3.149 9.033 -32.964 1.00 74.31 157 ALA A N 1
ATOM 1130 C CA . ALA A 1 157 ? 2.814 7.621 -33.146 1.00 74.31 157 ALA A CA 1
ATOM 1131 C C . ALA A 1 157 ? 3.092 7.153 -34.587 1.00 74.31 157 ALA A C 1
ATOM 1133 O O . ALA A 1 157 ? 3.645 6.072 -34.775 1.00 74.31 157 ALA A O 1
ATOM 1134 N N . TRP A 1 158 ? 2.809 7.990 -35.593 1.00 72.81 158 TRP A N 1
ATOM 1135 C CA . TRP A 1 158 ? 3.166 7.714 -36.992 1.00 72.81 158 TRP A CA 1
ATOM 1136 C C . TRP A 1 158 ? 4.674 7.542 -37.201 1.00 72.81 158 TRP A C 1
ATOM 1138 O O . TRP A 1 158 ? 5.095 6.573 -37.833 1.00 72.81 158 TRP A O 1
ATOM 1148 N N . LEU A 1 159 ? 5.500 8.436 -36.645 1.00 74.44 159 LEU A N 1
ATOM 1149 C CA . LEU A 1 159 ? 6.957 8.327 -36.778 1.00 74.44 159 LEU A CA 1
ATOM 1150 C C . LEU A 1 159 ? 7.523 7.119 -36.011 1.00 74.44 159 LEU A C 1
ATOM 1152 O O . LEU A 1 159 ? 8.502 6.522 -36.452 1.00 74.44 159 LEU A O 1
ATOM 1156 N N . LEU A 1 160 ? 6.893 6.724 -34.902 1.00 77.56 160 LEU A N 1
ATOM 1157 C CA . LEU A 1 160 ? 7.271 5.546 -34.113 1.00 77.56 160 LEU A CA 1
ATOM 1158 C C . LEU A 1 160 ? 6.808 4.214 -34.729 1.00 77.56 160 LEU A C 1
ATOM 1160 O O . LEU A 1 160 ? 7.432 3.184 -34.479 1.00 77.56 160 LEU A O 1
ATOM 1164 N N . ALA A 1 161 ? 5.766 4.227 -35.564 1.00 75.88 161 ALA A N 1
ATOM 1165 C CA . ALA A 1 161 ? 5.303 3.063 -36.324 1.00 75.88 161 ALA A CA 1
ATOM 1166 C C . ALA A 1 161 ? 6.197 2.724 -37.538 1.00 75.88 161 ALA A C 1
ATOM 1168 O O . ALA A 1 161 ? 6.065 1.645 -38.120 1.00 75.88 161 ALA A O 1
ATOM 1169 N N . ALA A 1 162 ? 7.114 3.615 -37.931 1.00 72.50 162 ALA A N 1
ATOM 1170 C CA . ALA A 1 162 ? 8.036 3.374 -39.036 1.00 72.50 162 ALA A CA 1
ATOM 1171 C C . ALA A 1 162 ? 9.056 2.259 -38.695 1.00 72.50 162 ALA A C 1
ATOM 1173 O O . ALA A 1 162 ? 9.645 2.287 -37.613 1.00 72.50 162 ALA A O 1
ATOM 1174 N N . PRO A 1 163 ? 9.380 1.324 -39.616 1.00 69.25 163 PRO A N 1
ATOM 1175 C CA . PRO A 1 163 ? 10.354 0.252 -39.355 1.00 69.25 163 PRO A CA 1
ATOM 1176 C C . PRO A 1 163 ? 11.754 0.737 -38.933 1.00 69.25 163 PRO A C 1
ATOM 1178 O O . PRO A 1 163 ? 12.489 0.019 -38.256 1.00 69.25 163 PRO A O 1
ATOM 1181 N N . SER A 1 164 ? 12.129 1.962 -39.311 1.00 71.38 164 SER A N 1
ATOM 1182 C CA . SER A 1 164 ? 13.389 2.615 -38.939 1.00 71.38 164 SER A CA 1
ATOM 1183 C C . SER A 1 164 ? 13.383 3.250 -37.540 1.00 71.38 164 SER A C 1
ATOM 1185 O O . SER A 1 164 ? 14.460 3.554 -37.020 1.00 71.38 164 SER A O 1
ATOM 1187 N N . ALA A 1 165 ? 12.223 3.425 -36.894 1.00 73.00 165 ALA A N 1
ATOM 1188 C CA . ALA A 1 165 ? 12.072 4.209 -35.664 1.00 73.00 165 ALA A CA 1
ATOM 1189 C C . ALA A 1 165 ? 12.971 3.725 -34.517 1.00 73.00 165 ALA A C 1
ATOM 1191 O O . ALA A 1 165 ? 13.637 4.524 -33.859 1.00 73.00 165 ALA A O 1
ATOM 1192 N N . ALA A 1 166 ? 13.067 2.407 -34.315 1.00 74.19 166 ALA A N 1
ATOM 1193 C CA . ALA A 1 166 ? 13.921 1.827 -33.279 1.00 74.19 166 ALA A CA 1
ATOM 1194 C C . ALA A 1 166 ? 15.418 2.129 -33.491 1.00 74.19 166 ALA A C 1
ATOM 1196 O O . ALA A 1 166 ? 16.150 2.256 -32.508 1.00 74.19 166 ALA A O 1
ATOM 1197 N N . SER A 1 167 ? 15.856 2.271 -34.747 1.00 80.50 167 SER A N 1
ATOM 1198 C CA . SER A 1 167 ? 17.208 2.719 -35.099 1.00 80.50 167 SER A CA 1
ATOM 1199 C C . SER A 1 167 ? 17.352 4.225 -34.867 1.00 80.50 167 SER A C 1
ATOM 1201 O O . SER A 1 167 ? 18.275 4.657 -34.180 1.00 80.50 167 SER A O 1
ATOM 1203 N N . ALA A 1 168 ? 16.386 5.022 -35.334 1.00 81.81 168 ALA A N 1
ATOM 1204 C CA . ALA A 1 168 ? 16.396 6.475 -35.189 1.00 81.81 168 ALA A CA 1
ATOM 1205 C C . ALA A 1 168 ? 16.428 6.934 -33.717 1.00 81.81 168 ALA A C 1
ATOM 1207 O O . ALA A 1 168 ? 17.201 7.830 -33.385 1.00 81.81 168 ALA A O 1
ATOM 1208 N N . ILE A 1 169 ? 15.686 6.280 -32.813 1.00 88.06 169 ILE A N 1
ATOM 1209 C CA . ILE A 1 169 ? 15.754 6.530 -31.358 1.00 88.06 169 ILE A CA 1
ATOM 1210 C C . ILE A 1 169 ? 17.172 6.283 -30.825 1.00 88.06 169 ILE A C 1
ATOM 1212 O O . ILE A 1 169 ? 17.690 7.083 -30.046 1.00 88.06 169 ILE A O 1
ATOM 1216 N N . ASN A 1 170 ? 17.834 5.207 -31.258 1.00 88.00 170 ASN A N 1
ATOM 1217 C CA . ASN A 1 170 ? 19.196 4.901 -30.820 1.00 88.00 170 ASN A CA 1
ATOM 1218 C C . ASN A 1 170 ? 20.203 5.936 -31.366 1.00 88.00 170 ASN A C 1
ATOM 1220 O O . ASN A 1 170 ? 21.091 6.369 -30.629 1.00 88.00 170 ASN A O 1
ATOM 1224 N N . THR A 1 171 ? 20.033 6.402 -32.608 1.00 87.56 171 THR A N 1
ATOM 1225 C CA . THR A 1 171 ? 20.838 7.489 -33.196 1.00 87.56 171 THR A CA 1
ATOM 1226 C C . THR A 1 171 ? 20.587 8.831 -32.498 1.00 87.56 171 THR A C 1
ATOM 1228 O O . THR A 1 171 ? 21.532 9.581 -32.268 1.00 87.56 171 THR A O 1
ATOM 1231 N N . LEU A 1 172 ? 19.351 9.119 -32.079 1.00 90.12 172 LEU A N 1
ATOM 1232 C CA . LEU A 1 172 ? 19.007 10.294 -31.271 1.00 90.12 172 LEU A CA 1
ATOM 1233 C C . LEU A 1 172 ? 19.648 10.241 -29.873 1.00 90.12 172 LEU A C 1
ATOM 1235 O O . LEU A 1 172 ? 20.215 11.238 -29.428 1.00 90.12 172 LEU A O 1
ATOM 1239 N N . ILE A 1 173 ? 19.635 9.082 -29.202 1.00 91.62 173 ILE A N 1
ATOM 1240 C CA . ILE A 1 173 ? 20.350 8.876 -27.927 1.00 91.62 173 ILE A CA 1
ATOM 1241 C C . ILE A 1 173 ? 21.860 9.072 -28.131 1.00 91.62 173 ILE A C 1
ATOM 1243 O O . ILE A 1 173 ? 22.510 9.740 -27.328 1.00 91.62 173 ILE A O 1
ATOM 1247 N N . ALA A 1 174 ? 22.427 8.556 -29.226 1.00 89.25 174 ALA A N 1
ATOM 1248 C CA . ALA A 1 174 ? 23.827 8.789 -29.575 1.00 89.25 174 ALA A CA 1
ATOM 1249 C C . ALA A 1 174 ? 24.124 10.273 -29.870 1.00 89.25 174 ALA A C 1
ATOM 1251 O O . ALA A 1 174 ? 25.186 10.758 -29.489 1.00 89.25 174 ALA A O 1
ATOM 1252 N N . ALA A 1 175 ? 23.198 11.014 -30.486 1.00 87.00 175 ALA A N 1
ATOM 1253 C CA . ALA A 1 175 ? 23.331 12.452 -30.722 1.00 87.00 175 ALA A CA 1
ATOM 1254 C C . ALA A 1 175 ? 23.277 13.269 -29.417 1.00 87.00 175 ALA A C 1
ATOM 1256 O O . ALA A 1 175 ? 24.095 14.167 -29.234 1.00 87.00 175 ALA A O 1
ATOM 1257 N N . ALA A 1 176 ? 22.395 12.916 -28.476 1.00 89.38 176 ALA A N 1
ATOM 1258 C CA . ALA A 1 176 ? 22.305 13.548 -27.154 1.00 89.38 176 ALA A CA 1
ATOM 1259 C C . ALA A 1 176 ? 23.533 13.270 -26.252 1.00 89.38 176 ALA A C 1
ATOM 1261 O O . ALA A 1 176 ? 23.819 14.044 -25.335 1.00 89.38 176 ALA A O 1
ATOM 1262 N N . LYS A 1 177 ? 24.296 12.204 -26.536 1.00 88.81 177 LYS A N 1
ATOM 1263 C CA . LYS A 1 177 ? 25.589 11.896 -25.893 1.00 88.81 177 LYS A CA 1
ATOM 1264 C C . LYS A 1 177 ? 26.792 12.653 -26.472 1.00 88.81 177 LYS A C 1
ATOM 1266 O O . LYS A 1 177 ? 27.863 12.593 -25.877 1.00 88.81 177 LYS A O 1
ATOM 1271 N N . ARG A 1 178 ? 26.671 13.326 -27.622 1.00 81.88 178 ARG A N 1
ATOM 1272 C CA . ARG A 1 178 ? 27.795 14.052 -28.242 1.00 81.88 178 ARG A CA 1
ATOM 1273 C C . ARG A 1 178 ? 27.934 15.443 -27.629 1.00 81.88 178 ARG A C 1
ATOM 1275 O O . ARG A 1 178 ? 27.074 16.298 -27.826 1.00 81.88 178 ARG A O 1
ATOM 1282 N N . GLU A 1 179 ? 29.034 15.663 -26.922 1.00 60.69 179 GLU A N 1
ATOM 1283 C CA . GLU A 1 179 ? 29.359 16.942 -26.289 1.00 60.69 179 GLU A CA 1
ATOM 1284 C C . GLU A 1 179 ? 29.528 18.094 -27.302 1.00 60.69 179 GLU A C 1
ATOM 1286 O O . GLU A 1 179 ? 30.041 17.922 -28.412 1.00 60.69 179 GLU A O 1
ATOM 1291 N N . GLY A 1 180 ? 29.162 19.308 -26.876 1.00 62.34 180 GLY A N 1
ATOM 1292 C CA . GLY A 1 180 ? 29.796 20.540 -27.362 1.00 62.34 180 GLY A CA 1
ATOM 1293 C C . GLY A 1 180 ? 29.112 21.334 -28.484 1.00 62.34 180 GLY A C 1
ATOM 1294 O O . GLY A 1 180 ? 29.727 22.279 -28.979 1.00 62.34 180 GLY A O 1
ATOM 1295 N N . LYS A 1 181 ? 27.876 21.018 -28.909 1.00 58.47 181 LYS A N 1
ATOM 1296 C CA . LYS A 1 181 ? 27.135 21.822 -29.917 1.00 58.47 181 LYS A CA 1
ATOM 1297 C C . LYS A 1 181 ? 25.616 21.871 -29.663 1.00 58.47 181 LYS A C 1
ATOM 1299 O O . LYS A 1 181 ? 25.088 20.929 -29.075 1.00 58.47 181 LYS A O 1
ATOM 1304 N N . PRO A 1 182 ? 24.871 22.871 -30.196 1.00 65.94 182 PRO A N 1
ATOM 1305 C CA . PRO A 1 182 ? 23.407 22.986 -30.041 1.00 65.94 182 PRO A CA 1
ATOM 1306 C C . PRO A 1 182 ? 22.579 21.781 -30.525 1.00 65.94 182 PRO A C 1
ATOM 1308 O O . PRO A 1 182 ? 21.388 21.682 -30.228 1.00 65.94 182 PRO A O 1
ATOM 1311 N N . GLN A 1 183 ? 23.185 20.854 -31.275 1.00 75.62 183 GLN A N 1
ATOM 1312 C CA . GLN A 1 183 ? 22.562 19.585 -31.663 1.00 75.62 183 GLN A CA 1
ATOM 1313 C C . GLN A 1 183 ? 22.301 18.679 -30.453 1.00 75.62 183 GLN A C 1
ATOM 1315 O O . GLN A 1 183 ? 21.378 17.874 -30.516 1.00 75.62 183 GLN A O 1
ATOM 1320 N N . GLN A 1 184 ? 23.060 18.821 -29.362 1.00 85.62 184 GLN A N 1
ATOM 1321 C CA . GLN A 1 184 ? 22.870 18.031 -28.148 1.00 85.62 184 GLN A CA 1
ATOM 1322 C C . GLN A 1 184 ? 21.499 18.319 -27.522 1.00 85.62 184 GLN A C 1
ATOM 1324 O O . GLN A 1 184 ? 20.656 17.427 -27.447 1.00 85.62 184 GLN A O 1
ATOM 1329 N N . ASP A 1 185 ? 21.230 19.579 -27.168 1.00 86.38 185 ASP A N 1
ATOM 1330 C CA . ASP A 1 185 ? 19.952 19.987 -26.567 1.00 86.38 185 ASP A CA 1
ATOM 1331 C C . ASP A 1 185 ? 18.779 19.783 -27.551 1.00 86.38 185 ASP A C 1
ATOM 1333 O O . ASP A 1 185 ? 17.705 19.325 -27.161 1.00 86.38 185 ASP A O 1
ATOM 1337 N N . SER A 1 186 ? 19.024 19.965 -28.857 1.00 87.75 186 SER A N 1
ATOM 1338 C CA . SER A 1 186 ? 18.071 19.606 -29.922 1.00 87.75 186 SER A CA 1
ATOM 1339 C C . SER A 1 186 ? 17.710 18.111 -29.925 1.00 87.75 186 SER A C 1
ATOM 1341 O O . SER A 1 186 ? 16.535 17.770 -30.054 1.00 87.75 186 SER A O 1
ATOM 1343 N N . ALA A 1 187 ? 18.682 17.210 -29.733 1.00 90.88 187 ALA A N 1
ATOM 1344 C CA . ALA A 1 187 ? 18.433 15.769 -29.660 1.00 90.88 187 ALA A CA 1
ATOM 1345 C C . ALA A 1 187 ? 17.633 15.402 -28.403 1.00 90.88 187 ALA A C 1
ATOM 1347 O O . ALA A 1 187 ? 16.682 14.625 -28.494 1.00 90.88 187 ALA A O 1
ATOM 1348 N N . PHE A 1 188 ? 17.951 16.012 -27.254 1.00 92.50 188 PHE A N 1
ATOM 1349 C CA . PHE A 1 188 ? 17.135 15.889 -26.043 1.00 92.50 188 PHE A CA 1
ATOM 1350 C C . PHE A 1 188 ? 15.687 16.360 -26.274 1.00 92.50 188 PHE A C 1
ATOM 1352 O O . PHE A 1 188 ? 14.760 15.699 -25.812 1.00 92.50 188 PHE A O 1
ATOM 1359 N N . ALA A 1 189 ? 15.469 17.459 -27.006 1.00 90.19 189 ALA A N 1
ATOM 1360 C CA . ALA A 1 189 ? 14.133 17.991 -27.283 1.00 90.19 189 ALA A CA 1
ATOM 1361 C C . ALA A 1 189 ? 13.302 17.091 -28.219 1.00 90.19 189 ALA A C 1
ATOM 1363 O O . ALA A 1 189 ? 12.118 16.872 -27.960 1.00 90.19 189 ALA A O 1
ATOM 1364 N N . VAL A 1 190 ? 13.912 16.523 -29.266 1.00 90.75 190 VAL A N 1
ATOM 1365 C CA . VAL A 1 190 ? 13.244 15.550 -30.154 1.00 90.75 190 VAL A CA 1
ATOM 1366 C C . VAL A 1 190 ? 12.936 14.250 -29.398 1.00 90.75 190 VAL A C 1
ATOM 1368 O O . VAL A 1 190 ? 11.813 13.753 -29.475 1.00 90.75 190 VAL A O 1
ATOM 1371 N N . LEU A 1 191 ? 13.878 13.739 -28.594 1.00 92.19 191 LEU A N 1
ATOM 1372 C CA . LEU A 1 191 ? 13.640 12.584 -27.716 1.00 92.19 191 LEU A CA 1
ATOM 1373 C C . LEU A 1 191 ? 12.518 12.840 -26.708 1.00 92.19 191 LEU A C 1
ATOM 1375 O O . LEU A 1 191 ? 11.714 11.946 -26.469 1.00 92.19 191 LEU A O 1
ATOM 1379 N N . ALA A 1 192 ? 12.433 14.046 -26.141 1.00 91.38 192 ALA A N 1
ATOM 1380 C CA . ALA A 1 192 ? 11.368 14.422 -25.217 1.00 91.38 192 ALA A CA 1
ATOM 1381 C C . ALA A 1 192 ? 9.981 14.350 -25.867 1.00 91.38 192 ALA A C 1
ATOM 1383 O O . ALA A 1 192 ? 9.044 13.855 -25.246 1.00 91.38 192 ALA A O 1
ATOM 1384 N N . ALA A 1 193 ? 9.853 14.816 -27.113 1.00 88.50 193 ALA A N 1
ATOM 1385 C CA . ALA A 1 193 ? 8.588 14.789 -27.839 1.00 88.50 193 ALA A CA 1
ATOM 1386 C C . ALA A 1 193 ? 8.148 13.355 -28.196 1.00 88.50 193 ALA A C 1
ATOM 1388 O O . ALA A 1 193 ? 6.968 13.037 -28.083 1.00 88.50 193 ALA A O 1
ATOM 1389 N N . LEU A 1 194 ? 9.091 12.469 -28.546 1.00 88.50 194 LEU A N 1
ATOM 1390 C CA . LEU A 1 194 ? 8.801 11.048 -28.788 1.00 88.50 194 LEU A CA 1
ATOM 1391 C C . LEU A 1 194 ? 8.488 10.290 -27.487 1.00 88.50 194 LEU A C 1
ATOM 1393 O O . LEU A 1 194 ? 7.503 9.559 -27.425 1.00 88.50 194 LEU A O 1
ATOM 1397 N N . ALA A 1 195 ? 9.265 10.509 -26.422 1.00 89.94 195 ALA A N 1
ATOM 1398 C CA . ALA A 1 195 ? 9.015 9.925 -25.102 1.00 89.94 195 ALA A CA 1
ATOM 1399 C C . ALA A 1 195 ? 7.654 10.353 -24.526 1.00 89.94 195 ALA A C 1
ATOM 1401 O O . ALA A 1 195 ? 6.970 9.543 -23.916 1.00 89.94 195 ALA A O 1
ATOM 1402 N N . ALA A 1 196 ? 7.219 11.594 -24.773 1.00 86.38 196 ALA A N 1
ATOM 1403 C CA . ALA A 1 196 ? 5.902 12.081 -24.359 1.00 86.38 196 ALA A CA 1
ATOM 1404 C C . ALA A 1 196 ? 4.718 11.415 -25.096 1.00 86.38 196 ALA A C 1
ATOM 1406 O O . ALA A 1 196 ? 3.573 11.612 -24.685 1.00 86.38 196 ALA A O 1
ATOM 1407 N N . ALA A 1 197 ? 4.975 10.647 -26.161 1.00 83.88 197 ALA A N 1
ATOM 1408 C CA . ALA A 1 197 ? 3.972 9.903 -26.922 1.00 83.88 197 ALA A CA 1
ATOM 1409 C C . ALA A 1 197 ? 4.076 8.374 -26.758 1.00 83.88 197 ALA A C 1
ATOM 1411 O O . ALA A 1 197 ? 3.082 7.680 -26.965 1.00 83.88 197 ALA A O 1
ATOM 1412 N N . ASP A 1 198 ? 5.244 7.846 -26.377 1.00 85.75 198 ASP A N 1
ATOM 1413 C CA . ASP A 1 198 ? 5.489 6.411 -26.211 1.00 85.75 198 ASP A CA 1
ATOM 1414 C C . ASP A 1 198 ? 6.328 6.088 -24.965 1.00 85.75 198 ASP A C 1
ATOM 1416 O O . ASP A 1 198 ? 7.491 6.485 -24.825 1.00 85.75 198 ASP A O 1
ATOM 1420 N N . ALA A 1 199 ? 5.744 5.258 -24.099 1.00 85.50 199 ALA A N 1
ATOM 1421 C CA . ALA A 1 199 ? 6.371 4.765 -22.881 1.00 85.50 199 ALA A CA 1
ATOM 1422 C C . ALA A 1 199 ? 7.608 3.882 -23.143 1.00 85.50 199 ALA A C 1
ATOM 1424 O O . ALA A 1 199 ? 8.515 3.872 -22.314 1.00 85.50 199 ALA A O 1
ATOM 1425 N N . ALA A 1 200 ? 7.705 3.169 -24.272 1.00 87.62 200 ALA A N 1
ATOM 1426 C CA . ALA A 1 200 ? 8.888 2.363 -24.596 1.00 87.62 200 ALA A CA 1
ATOM 1427 C C . ALA A 1 200 ? 10.095 3.241 -24.982 1.00 87.62 200 ALA A C 1
ATOM 1429 O O . ALA A 1 200 ? 11.234 2.944 -24.607 1.00 87.62 200 ALA A O 1
ATOM 1430 N N . THR A 1 201 ? 9.852 4.354 -25.675 1.00 88.75 201 THR A N 1
ATOM 1431 C CA . THR A 1 201 ? 10.841 5.404 -25.951 1.00 88.75 201 THR A CA 1
ATOM 1432 C C . THR A 1 201 ? 11.219 6.152 -24.674 1.00 88.75 201 THR A C 1
ATOM 1434 O O . THR A 1 201 ? 12.406 6.398 -24.452 1.00 88.75 201 THR A O 1
ATOM 1437 N N . ALA A 1 202 ? 10.255 6.439 -23.792 1.00 89.31 202 ALA A N 1
ATOM 1438 C CA . ALA A 1 202 ? 10.519 7.015 -22.474 1.00 89.31 202 ALA A CA 1
ATOM 1439 C C . ALA A 1 202 ? 11.392 6.088 -21.603 1.00 89.31 202 ALA A C 1
ATOM 1441 O O . ALA A 1 202 ? 12.420 6.523 -21.081 1.00 89.31 202 ALA A O 1
ATOM 1442 N N . GLU A 1 203 ? 11.066 4.794 -21.521 1.00 89.50 203 GLU A N 1
ATOM 1443 C CA . GLU A 1 203 ? 11.889 3.792 -20.828 1.00 89.50 203 GLU A CA 1
ATOM 1444 C C . GLU A 1 203 ? 13.309 3.717 -21.385 1.00 89.50 203 GLU A C 1
ATOM 1446 O O . GLU A 1 203 ? 14.275 3.685 -20.618 1.00 89.50 203 GLU A O 1
ATOM 1451 N N . ARG A 1 204 ? 13.455 3.738 -22.715 1.00 90.62 204 ARG A N 1
ATOM 1452 C CA . ARG A 1 204 ? 14.767 3.685 -23.365 1.00 90.62 204 ARG A CA 1
ATOM 1453 C C . ARG A 1 204 ? 15.581 4.952 -23.119 1.00 90.62 204 ARG A C 1
ATOM 1455 O O . ARG A 1 204 ? 16.763 4.843 -22.828 1.00 90.62 204 ARG A O 1
ATOM 1462 N N . ALA A 1 205 ? 14.982 6.139 -23.192 1.00 90.31 205 ALA A N 1
ATOM 1463 C CA . ALA A 1 205 ? 15.682 7.398 -22.926 1.00 90.31 205 ALA A CA 1
ATOM 1464 C C . ALA A 1 205 ? 16.033 7.583 -21.432 1.00 90.31 205 ALA A C 1
ATOM 1466 O O . ALA A 1 205 ? 17.051 8.198 -21.111 1.00 90.31 205 ALA A O 1
ATOM 1467 N N . GLY A 1 206 ? 15.225 7.020 -20.527 1.00 88.00 206 GLY A N 1
ATOM 1468 C CA . GLY A 1 206 ? 15.458 6.966 -19.079 1.00 88.00 206 GLY A CA 1
ATOM 1469 C C . GLY A 1 206 ? 16.266 5.753 -18.589 1.00 88.00 206 GLY A C 1
ATOM 1470 O O . GLY A 1 206 ? 16.295 5.480 -17.382 1.00 88.00 206 GLY A O 1
ATOM 1471 N N . SER A 1 207 ? 16.893 4.991 -19.490 1.00 90.31 207 SER A N 1
ATOM 1472 C CA . SER A 1 207 ? 17.660 3.794 -19.135 1.00 90.31 207 SER A CA 1
ATOM 1473 C C . SER A 1 207 ? 19.098 4.127 -18.685 1.00 90.31 207 SER A C 1
ATOM 1475 O O . SER A 1 207 ? 19.667 5.137 -19.120 1.00 90.31 207 SER A O 1
ATOM 1477 N N . PRO A 1 208 ? 19.732 3.291 -17.836 1.00 86.50 208 PRO A N 1
ATOM 1478 C CA . PRO A 1 208 ? 21.148 3.440 -17.487 1.00 86.50 208 PRO A CA 1
ATOM 1479 C C . PRO A 1 208 ? 22.072 3.417 -18.714 1.00 86.50 208 PRO A C 1
ATOM 1481 O O . PRO A 1 208 ? 23.033 4.179 -18.782 1.00 86.50 208 PRO A O 1
ATOM 1484 N N . GLU A 1 209 ? 21.751 2.595 -19.713 1.00 87.25 209 GLU A N 1
ATOM 1485 C CA . GLU A 1 209 ? 22.514 2.434 -20.956 1.00 87.25 209 GLU A CA 1
ATOM 1486 C C . GLU A 1 209 ? 22.411 3.681 -21.847 1.00 87.25 209 GLU A C 1
ATOM 1488 O O . GLU A 1 209 ? 23.381 4.065 -22.514 1.00 87.25 209 GLU A O 1
ATOM 1493 N N . ALA A 1 210 ? 21.260 4.360 -21.837 1.00 89.31 210 ALA A N 1
ATOM 1494 C CA . ALA A 1 210 ? 21.085 5.647 -22.499 1.00 89.31 210 ALA A CA 1
ATOM 1495 C C . ALA A 1 210 ? 21.828 6.782 -21.783 1.00 89.31 210 ALA A C 1
ATOM 1497 O O . ALA A 1 210 ? 22.246 7.721 -22.453 1.00 89.31 210 ALA A O 1
ATOM 1498 N N . ALA A 1 211 ? 22.066 6.685 -20.470 1.00 90.75 211 ALA A N 1
ATOM 1499 C CA . ALA A 1 211 ? 22.903 7.605 -19.686 1.00 90.75 211 ALA A CA 1
ATOM 1500 C C . ALA A 1 211 ? 22.567 9.108 -19.854 1.00 90.75 211 ALA A C 1
ATOM 1502 O O . ALA A 1 211 ? 23.408 9.972 -19.608 1.00 90.75 211 ALA A O 1
ATOM 1503 N N . LEU A 1 212 ? 21.336 9.439 -20.264 1.00 92.62 212 LEU A N 1
ATOM 1504 C CA . LEU A 1 212 ? 20.932 10.816 -20.566 1.00 92.62 212 LEU A CA 1
ATOM 1505 C C . LEU A 1 212 ? 20.641 11.643 -19.308 1.00 92.62 212 LEU A C 1
ATOM 1507 O O . LEU A 1 212 ? 20.751 12.865 -19.343 1.00 92.62 212 LEU A O 1
ATOM 1511 N N . LEU A 1 213 ? 20.298 10.996 -18.188 1.00 91.00 213 LEU A N 1
ATOM 1512 C CA . LEU A 1 213 ? 19.933 11.686 -16.949 1.00 91.00 213 LEU A CA 1
ATOM 1513 C C . LEU A 1 213 ? 21.108 12.460 -16.302 1.00 91.00 213 LEU A C 1
ATOM 1515 O O . LEU A 1 213 ? 20.899 13.627 -15.972 1.00 91.00 213 LEU A O 1
ATOM 1519 N N . PRO A 1 214 ? 22.337 11.910 -16.153 1.00 90.88 214 PRO A N 1
ATOM 1520 C CA . PRO A 1 214 ? 23.486 12.686 -15.669 1.00 90.88 214 PRO A CA 1
ATOM 1521 C C . PRO A 1 214 ? 23.863 13.841 -16.606 1.00 90.88 214 PRO A C 1
ATOM 1523 O O . PRO A 1 214 ? 24.085 14.956 -16.139 1.00 90.88 214 PRO A O 1
ATOM 1526 N N . LEU A 1 215 ? 23.846 13.601 -17.924 1.00 90.25 215 LEU A N 1
ATOM 1527 C CA . LEU A 1 215 ? 24.081 14.635 -18.939 1.00 90.25 215 LEU A CA 1
ATOM 1528 C C . LEU A 1 215 ? 23.045 15.768 -18.838 1.00 90.25 215 LEU A C 1
ATOM 1530 O O . LEU A 1 215 ? 23.398 16.939 -18.956 1.00 90.25 215 LEU A O 1
ATOM 1534 N N . ALA A 1 216 ? 21.781 15.454 -18.539 1.00 90.62 216 ALA A N 1
ATOM 1535 C CA . ALA A 1 216 ? 20.754 16.462 -18.284 1.00 90.62 216 ALA A CA 1
ATOM 1536 C C . ALA A 1 216 ? 21.084 17.361 -17.076 1.00 90.62 216 ALA A C 1
ATOM 1538 O O . ALA A 1 216 ? 20.851 18.567 -17.153 1.00 90.62 216 ALA A O 1
ATOM 1539 N N . VAL A 1 217 ? 21.669 16.828 -15.993 1.00 90.75 217 VAL A N 1
ATOM 1540 C CA . VAL A 1 217 ? 22.131 17.651 -14.852 1.00 90.75 217 VAL A CA 1
ATOM 1541 C C . VAL A 1 217 ? 23.215 18.631 -15.290 1.00 90.75 217 VAL A C 1
ATOM 1543 O O . VAL A 1 217 ? 23.168 19.806 -14.930 1.00 90.75 217 VAL A O 1
ATOM 1546 N N . GLU A 1 218 ? 24.183 18.159 -16.073 1.00 89.38 218 GLU A N 1
ATOM 1547 C CA . GLU A 1 218 ? 25.285 18.980 -16.571 1.00 89.38 218 GLU A CA 1
ATOM 1548 C C . GLU A 1 218 ? 24.800 20.074 -17.531 1.00 89.38 218 GLU A C 1
ATOM 1550 O O . GLU A 1 218 ? 25.140 21.244 -17.348 1.00 89.38 218 GLU A O 1
ATOM 1555 N N . ARG A 1 219 ? 23.942 19.734 -18.503 1.00 87.38 219 ARG A N 1
ATOM 1556 C CA . ARG A 1 219 ? 23.354 20.713 -19.432 1.00 87.38 219 ARG A CA 1
ATOM 1557 C C . ARG A 1 219 ? 22.509 21.758 -18.703 1.00 87.38 219 ARG A C 1
ATOM 1559 O O . ARG A 1 219 ? 22.666 22.945 -18.979 1.00 87.38 219 ARG A O 1
ATOM 1566 N N . ILE A 1 220 ? 21.686 21.360 -17.729 1.00 88.38 220 ILE A N 1
ATOM 1567 C CA . ILE A 1 220 ? 20.899 22.311 -16.923 1.00 88.38 220 ILE A CA 1
ATOM 1568 C C . ILE A 1 220 ? 21.828 23.243 -16.128 1.00 88.38 220 ILE A C 1
ATOM 1570 O O . ILE A 1 220 ? 21.632 24.456 -16.168 1.00 88.38 220 ILE A O 1
ATOM 1574 N N . ARG A 1 221 ? 22.891 22.725 -15.495 1.00 88.38 221 ARG A N 1
ATOM 1575 C CA . ARG A 1 221 ? 23.899 23.561 -14.809 1.00 88.38 221 ARG A CA 1
ATOM 1576 C C . ARG A 1 221 ? 24.642 24.506 -15.756 1.00 88.38 221 ARG A C 1
ATOM 1578 O O . ARG A 1 221 ? 24.898 25.655 -15.405 1.00 88.38 221 ARG A O 1
ATOM 1585 N N . SER A 1 222 ? 24.964 24.050 -16.965 1.00 84.88 222 SER A N 1
ATOM 1586 C CA . SER A 1 222 ? 25.568 24.888 -18.006 1.00 84.88 222 SER A CA 1
ATOM 1587 C C . SER A 1 222 ? 24.663 26.076 -18.354 1.00 84.88 222 SER A C 1
ATOM 1589 O O . SER A 1 222 ? 25.156 27.200 -18.416 1.00 84.88 222 SER A O 1
ATOM 1591 N N . ILE A 1 223 ? 23.347 25.856 -18.473 1.00 79.44 223 ILE A N 1
ATOM 1592 C CA . ILE A 1 223 ? 22.352 26.916 -18.714 1.00 79.44 223 ILE A CA 1
ATOM 1593 C C . ILE A 1 223 ? 22.233 27.873 -17.512 1.00 79.44 223 ILE A C 1
ATOM 1595 O O . ILE A 1 223 ? 22.078 29.075 -17.718 1.00 79.44 223 ILE A O 1
ATOM 1599 N N . THR A 1 224 ? 22.347 27.392 -16.265 1.00 78.19 224 THR A N 1
ATOM 1600 C CA . THR A 1 224 ? 22.305 28.279 -15.081 1.00 78.19 224 THR A CA 1
ATOM 1601 C C . THR A 1 224 ? 23.537 29.169 -14.927 1.00 78.19 224 THR A C 1
ATOM 1603 O O . THR A 1 224 ? 23.427 30.243 -14.347 1.00 78.19 224 THR A O 1
ATOM 1606 N N . VAL A 1 225 ? 24.703 28.733 -15.420 1.00 76.56 225 VAL A N 1
ATOM 1607 C CA . VAL A 1 225 ? 25.982 29.456 -15.266 1.00 76.56 225 VAL A CA 1
ATOM 1608 C C . VAL A 1 225 ? 26.313 30.328 -16.483 1.00 76.56 225 VAL A C 1
ATOM 1610 O O . VAL A 1 225 ? 26.979 31.352 -16.343 1.00 76.56 225 VAL A O 1
ATOM 1613 N N . CYS A 1 226 ? 25.859 29.961 -17.684 1.00 66.00 226 CYS A N 1
ATOM 1614 C CA . CYS A 1 226 ? 26.129 30.712 -18.909 1.00 66.00 226 CYS A CA 1
ATOM 1615 C C . CYS A 1 226 ? 24.852 30.913 -19.729 1.00 66.00 226 CYS A C 1
ATOM 1617 O O . CYS A 1 226 ? 24.268 29.956 -20.236 1.00 66.00 226 CYS A O 1
ATOM 1619 N N . ARG A 1 227 ? 24.469 32.182 -19.929 1.00 62.47 227 ARG A N 1
ATOM 1620 C CA . ARG A 1 227 ? 23.399 32.578 -20.853 1.00 62.47 227 ARG A CA 1
ATOM 1621 C C . ARG A 1 227 ? 23.710 32.053 -22.270 1.00 62.47 227 ARG A C 1
ATOM 1623 O O . ARG A 1 227 ? 24.764 32.399 -22.807 1.00 62.47 227 ARG A O 1
ATOM 1630 N N . PRO A 1 228 ? 22.820 31.262 -22.900 1.00 60.31 228 PRO A N 1
ATOM 1631 C CA . PRO A 1 228 ? 22.986 30.832 -24.287 1.00 60.31 228 PRO A CA 1
ATOM 1632 C C . PRO A 1 228 ? 23.107 32.008 -25.267 1.00 60.31 228 PRO A C 1
ATOM 1634 O O . PRO A 1 228 ? 22.410 33.015 -25.137 1.00 60.31 228 PRO A O 1
ATOM 1637 N N . TYR A 1 229 ? 23.987 31.868 -26.262 1.00 47.47 229 TYR A N 1
ATOM 1638 C CA . TYR A 1 229 ? 24.220 32.883 -27.291 1.00 47.47 229 TYR A CA 1
ATOM 1639 C C . TYR A 1 229 ? 23.222 32.750 -28.450 1.00 47.47 229 TYR A C 1
ATOM 1641 O O . TYR A 1 229 ? 23.199 31.731 -29.141 1.00 47.47 229 TYR A O 1
ATOM 1649 N N . GLY A 1 230 ? 22.467 33.819 -28.717 1.00 58.78 230 GLY A N 1
ATOM 1650 C CA . GLY A 1 230 ? 21.539 33.926 -29.848 1.00 58.78 230 GLY A CA 1
ATOM 1651 C C . GLY A 1 230 ? 20.063 33.839 -29.451 1.00 58.78 230 GLY A C 1
ATOM 1652 O O . GLY A 1 230 ? 19.715 33.873 -28.274 1.00 58.78 230 GLY A O 1
ATOM 1653 N N . SER A 1 231 ? 19.186 33.750 -30.454 1.00 57.34 231 SER A N 1
ATOM 1654 C CA . SER A 1 231 ? 17.739 33.624 -30.244 1.00 57.34 231 SER A CA 1
ATOM 1655 C C . SER A 1 231 ? 17.397 32.246 -29.665 1.00 57.34 231 SER A C 1
ATOM 1657 O O . SER A 1 231 ? 17.650 31.215 -30.302 1.00 57.34 231 SER A O 1
ATOM 1659 N N . MET A 1 232 ? 16.831 32.244 -28.454 1.00 64.56 232 MET A N 1
ATOM 1660 C CA . MET A 1 232 ? 16.356 31.027 -27.797 1.00 64.56 232 MET A CA 1
ATOM 1661 C C . MET A 1 232 ? 15.190 30.400 -28.561 1.00 64.56 232 MET A C 1
ATOM 1663 O O . MET A 1 232 ? 14.246 31.082 -28.963 1.00 64.56 232 MET A O 1
ATOM 1667 N N . GLY A 1 233 ? 15.261 29.085 -28.727 1.00 67.50 233 GLY A N 1
ATOM 1668 C CA . GLY A 1 233 ? 14.237 28.260 -29.349 1.00 67.50 233 GLY A CA 1
ATOM 1669 C C . GLY A 1 233 ? 13.700 27.189 -28.400 1.00 67.50 233 GLY A C 1
ATOM 1670 O O . GLY A 1 233 ? 14.064 27.099 -27.225 1.00 67.50 233 GLY A O 1
ATOM 1671 N N . SER A 1 234 ? 12.804 26.353 -28.912 1.00 68.38 234 SER A N 1
ATOM 1672 C CA . SER A 1 234 ? 12.159 25.291 -28.143 1.00 68.38 234 SER A CA 1
ATOM 1673 C C . SER A 1 234 ? 13.098 24.099 -27.868 1.00 68.38 234 SER A C 1
ATOM 1675 O O . SER A 1 234 ? 12.839 23.303 -26.959 1.00 68.38 234 SER A O 1
ATOM 1677 N N . CYS A 1 235 ? 14.213 24.000 -28.598 1.00 80.38 235 CYS A N 1
ATOM 1678 C CA . CYS A 1 235 ? 15.248 22.985 -28.415 1.00 80.38 235 CYS A CA 1
ATOM 1679 C C . CYS A 1 235 ? 16.247 23.294 -27.287 1.00 80.38 235 CYS A C 1
ATOM 1681 O O . CYS A 1 235 ? 16.804 22.353 -26.727 1.00 80.38 235 CYS A O 1
ATOM 1683 N N . ASP A 1 236 ? 16.465 24.560 -26.904 1.00 79.06 236 ASP A N 1
ATOM 1684 C CA . ASP A 1 236 ? 17.499 24.926 -25.908 1.00 79.06 236 ASP A CA 1
ATOM 1685 C C . ASP A 1 236 ? 17.231 24.345 -24.507 1.00 79.06 236 ASP A C 1
ATOM 1687 O O . ASP A 1 236 ? 18.157 24.108 -23.735 1.00 79.06 236 ASP A O 1
ATOM 1691 N N . PHE A 1 237 ? 15.966 24.053 -24.196 1.00 82.56 237 PHE A N 1
ATOM 1692 C CA . PHE A 1 237 ? 15.540 23.429 -22.938 1.00 82.56 237 PHE A CA 1
ATOM 1693 C C . PHE A 1 237 ? 15.229 21.930 -23.089 1.00 82.56 237 PHE A C 1
ATOM 1695 O O . PHE A 1 237 ? 14.563 21.335 -22.237 1.00 82.56 237 PHE A O 1
ATOM 1702 N N . GLY A 1 238 ? 15.727 21.290 -24.152 1.00 87.81 238 GLY A N 1
ATOM 1703 C CA . GLY A 1 238 ? 15.555 19.861 -24.420 1.00 87.81 238 GLY A CA 1
ATOM 1704 C C . GLY A 1 238 ? 15.806 18.939 -23.218 1.00 87.81 238 GLY A C 1
ATOM 1705 O O . GLY A 1 238 ? 14.954 18.093 -22.948 1.00 87.81 238 GLY A O 1
ATOM 1706 N N . PRO A 1 239 ? 16.904 19.093 -22.448 1.00 90.50 239 PRO A N 1
ATOM 1707 C CA . PRO A 1 239 ? 17.174 18.252 -21.278 1.00 90.50 239 PRO A CA 1
ATOM 1708 C C . PRO A 1 239 ? 16.077 18.319 -20.204 1.00 90.50 239 PRO A C 1
ATOM 1710 O O . PRO A 1 239 ? 15.662 17.290 -19.670 1.00 90.50 239 PRO A O 1
ATOM 1713 N N . LEU A 1 240 ? 15.544 19.517 -19.938 1.00 90.69 240 LEU A N 1
ATOM 1714 C CA . LEU A 1 240 ? 14.412 19.719 -19.029 1.00 90.69 240 LEU A CA 1
ATOM 1715 C C . LEU A 1 240 ? 13.126 19.091 -19.587 1.00 90.69 240 LEU A C 1
ATOM 1717 O O . LEU A 1 240 ? 12.359 18.470 -18.851 1.00 90.69 240 LEU A O 1
ATOM 1721 N N . ARG A 1 241 ? 12.896 19.225 -20.896 1.00 90.06 241 ARG A N 1
ATOM 1722 C CA . ARG A 1 241 ? 11.733 18.638 -21.574 1.00 90.06 241 ARG A CA 1
ATOM 1723 C C . ARG A 1 241 ? 11.759 17.118 -21.549 1.00 90.06 241 ARG A C 1
ATOM 1725 O O . ARG A 1 241 ? 10.709 16.521 -21.321 1.00 90.06 241 ARG A O 1
ATOM 1732 N N . LEU A 1 242 ? 12.931 16.498 -21.701 1.00 91.75 242 LEU A N 1
ATOM 1733 C CA . LEU A 1 242 ? 13.066 15.050 -21.560 1.00 91.75 242 LEU A CA 1
ATOM 1734 C C . LEU A 1 242 ? 12.698 14.633 -20.137 1.00 91.75 242 LEU A C 1
ATOM 1736 O O . LEU A 1 242 ? 11.850 13.765 -19.970 1.00 91.75 242 LEU A O 1
ATOM 1740 N N . LEU A 1 243 ? 13.235 15.305 -19.114 1.00 91.88 243 LEU A N 1
ATOM 1741 C CA . LEU A 1 243 ? 12.855 15.045 -17.722 1.00 91.88 243 LEU A CA 1
ATOM 1742 C C . LEU A 1 243 ? 11.341 15.185 -17.500 1.00 91.88 243 LEU A C 1
ATOM 1744 O O . LEU A 1 243 ? 10.744 14.310 -16.877 1.00 91.88 243 LEU A O 1
ATOM 1748 N N . ARG A 1 244 ? 10.695 16.220 -18.054 1.00 90.44 244 ARG A N 1
ATOM 1749 C CA . ARG A 1 244 ? 9.231 16.386 -17.986 1.00 90.44 244 ARG A CA 1
ATOM 1750 C C . ARG A 1 244 ? 8.490 15.222 -18.645 1.00 90.44 244 ARG A C 1
ATOM 1752 O O . ARG A 1 244 ? 7.518 14.738 -18.066 1.00 90.44 244 ARG A O 1
ATOM 1759 N N . ALA A 1 245 ? 8.924 14.784 -19.828 1.00 88.81 245 ALA A N 1
ATOM 1760 C CA . ALA A 1 245 ? 8.336 13.641 -20.522 1.00 88.81 245 ALA A CA 1
ATOM 1761 C C . ALA A 1 245 ? 8.461 12.370 -19.668 1.00 88.81 245 ALA A C 1
ATOM 1763 O O . ALA A 1 245 ? 7.447 11.736 -19.375 1.00 88.81 245 ALA A O 1
ATOM 1764 N N . LEU A 1 246 ? 9.664 12.070 -19.165 1.00 89.00 246 LEU A N 1
ATOM 1765 C CA . LEU A 1 246 ? 9.923 10.915 -18.302 1.00 89.00 246 LEU A CA 1
ATOM 1766 C C . LEU A 1 246 ? 9.054 10.936 -17.032 1.00 89.00 246 LEU A C 1
ATOM 1768 O O . LEU A 1 246 ? 8.389 9.944 -16.756 1.00 89.00 246 LEU A O 1
ATOM 1772 N N . MET A 1 247 ? 8.955 12.076 -16.334 1.00 84.00 247 MET A N 1
ATOM 1773 C CA . MET A 1 247 ? 8.065 12.259 -15.168 1.00 84.00 247 MET A CA 1
ATOM 1774 C C . MET A 1 247 ? 6.569 12.055 -15.477 1.00 84.00 247 MET A C 1
ATOM 1776 O O . MET A 1 247 ? 5.786 11.871 -14.547 1.00 84.00 247 MET A O 1
ATOM 1780 N N . SER A 1 248 ? 6.160 12.129 -16.749 1.00 79.69 248 SER A N 1
ATOM 1781 C CA . SER A 1 248 ? 4.750 12.094 -17.170 1.00 79.69 248 SER A CA 1
ATOM 1782 C C . SER A 1 248 ? 4.328 10.792 -17.863 1.00 79.69 248 SER A C 1
ATOM 1784 O O . SER A 1 248 ? 3.133 10.518 -17.928 1.00 79.69 248 SER A O 1
ATOM 1786 N N . THR A 1 249 ? 5.272 10.028 -18.427 1.00 78.88 249 THR A N 1
ATOM 1787 C CA . THR A 1 249 ? 4.980 8.922 -19.371 1.00 78.88 249 THR A CA 1
ATOM 1788 C C . THR A 1 249 ? 5.846 7.672 -19.212 1.00 78.88 249 THR A C 1
ATOM 1790 O O . THR A 1 249 ? 5.460 6.616 -19.710 1.00 78.88 249 THR A O 1
ATOM 1793 N N . ALA A 1 250 ? 6.994 7.752 -18.531 1.00 77.00 250 ALA A N 1
ATOM 1794 C CA . ALA A 1 250 ? 7.817 6.572 -18.277 1.00 77.00 250 ALA A CA 1
ATOM 1795 C C . ALA A 1 250 ? 7.222 5.710 -17.150 1.00 77.00 250 ALA A C 1
ATOM 1797 O O . ALA A 1 250 ? 6.312 6.132 -16.428 1.00 77.00 250 ALA A O 1
ATOM 1798 N N . SER A 1 251 ? 7.756 4.502 -16.951 1.00 77.25 251 SER A N 1
ATOM 1799 C CA . SER A 1 251 ? 7.396 3.716 -15.774 1.00 77.25 251 SER A CA 1
ATOM 1800 C C . SER A 1 251 ? 7.851 4.417 -14.495 1.00 77.25 251 SER A C 1
ATOM 1802 O O . SER A 1 251 ? 8.805 5.203 -14.464 1.00 77.25 251 SER A O 1
ATOM 1804 N N . THR A 1 252 ? 7.225 4.047 -13.380 1.00 76.25 252 THR A N 1
ATOM 1805 C CA . THR A 1 252 ? 7.633 4.544 -12.064 1.00 76.25 252 THR A CA 1
ATOM 1806 C C . THR A 1 252 ? 9.082 4.180 -11.708 1.00 76.25 252 THR A C 1
ATOM 1808 O O . THR A 1 252 ? 9.653 4.852 -10.857 1.00 76.25 252 THR A O 1
ATOM 1811 N N . VAL A 1 253 ? 9.708 3.197 -12.375 1.00 77.62 253 VAL A N 1
ATOM 1812 C CA . VAL A 1 253 ? 11.134 2.857 -12.199 1.00 77.62 253 VAL A CA 1
ATOM 1813 C C . VAL A 1 253 ? 12.044 3.930 -12.803 1.00 77.62 253 VAL A C 1
ATOM 1815 O O . VAL A 1 253 ? 13.023 4.322 -12.175 1.00 77.62 253 VAL A O 1
ATOM 1818 N N . VAL A 1 254 ? 11.732 4.456 -13.991 1.00 79.12 254 VAL A N 1
ATOM 1819 C CA . VAL A 1 254 ? 12.484 5.583 -14.575 1.00 79.12 254 VAL A CA 1
ATOM 1820 C C . VAL A 1 254 ? 12.285 6.858 -13.763 1.00 79.12 254 VAL A C 1
ATOM 1822 O O . VAL A 1 254 ? 13.244 7.604 -13.557 1.00 79.12 254 VAL A O 1
ATOM 1825 N N . CYS A 1 255 ? 11.079 7.083 -13.237 1.00 79.06 255 CYS A N 1
ATOM 1826 C CA . CYS A 1 255 ? 10.833 8.207 -12.339 1.00 79.06 255 CYS A CA 1
ATOM 1827 C C . CYS A 1 255 ? 11.662 8.102 -11.047 1.00 79.06 255 CYS A C 1
ATOM 1829 O O . CYS A 1 255 ? 12.276 9.088 -10.639 1.00 79.06 255 CYS A O 1
ATOM 1831 N N . GLU A 1 256 ? 11.756 6.911 -10.448 1.00 77.75 256 GLU A N 1
ATOM 1832 C CA . GLU A 1 256 ? 12.614 6.639 -9.285 1.00 77.75 256 GLU A CA 1
ATOM 1833 C C . GLU A 1 256 ? 14.108 6.808 -9.613 1.00 77.75 256 GLU A C 1
ATOM 1835 O O . GLU A 1 256 ? 14.818 7.463 -8.849 1.00 77.75 256 GLU A O 1
ATOM 1840 N N . ARG A 1 257 ? 14.586 6.325 -10.774 1.00 82.56 257 ARG A N 1
ATOM 1841 C CA . ARG A 1 257 ? 15.968 6.578 -11.237 1.00 82.56 257 ARG A CA 1
ATOM 1842 C C . ARG A 1 257 ? 16.254 8.075 -11.312 1.00 82.56 257 ARG A C 1
ATOM 1844 O O . ARG A 1 257 ? 17.266 8.520 -10.784 1.00 82.56 257 ARG A O 1
ATOM 1851 N N . ALA A 1 258 ? 15.367 8.857 -11.933 1.00 80.88 258 ALA A N 1
ATOM 1852 C CA . ALA A 1 258 ? 15.515 10.307 -12.047 1.00 80.88 258 ALA A CA 1
ATOM 1853 C C . ALA A 1 258 ? 15.504 11.006 -10.671 1.00 80.88 258 ALA A C 1
ATOM 1855 O O . ALA A 1 258 ? 16.340 11.875 -10.428 1.00 80.88 258 ALA A O 1
ATOM 1856 N N . GLN A 1 259 ? 14.640 10.580 -9.742 1.00 77.94 259 GLN A N 1
ATOM 1857 C CA . GLN A 1 259 ? 14.625 11.054 -8.346 1.00 77.94 259 GLN A CA 1
ATOM 1858 C C . GLN A 1 259 ? 15.958 10.806 -7.609 1.00 77.94 259 GLN A C 1
ATOM 1860 O O . GLN A 1 259 ? 16.314 11.582 -6.721 1.00 77.94 259 GLN A O 1
ATOM 1865 N N . GLN A 1 260 ? 16.712 9.769 -7.985 1.00 78.75 260 GLN A N 1
ATOM 1866 C CA . GLN A 1 260 ? 18.007 9.416 -7.389 1.00 78.75 260 GLN A CA 1
ATOM 1867 C C . GLN A 1 260 ? 19.226 10.128 -8.016 1.00 78.75 260 GLN A C 1
ATOM 1869 O O . GLN A 1 260 ? 20.321 10.037 -7.457 1.00 78.75 260 GLN A O 1
ATOM 1874 N N . VAL A 1 261 ? 19.092 10.828 -9.153 1.00 83.50 261 VAL A N 1
ATOM 1875 C CA . VAL A 1 261 ? 20.251 11.375 -9.893 1.00 83.50 261 VAL A CA 1
ATOM 1876 C C . VAL A 1 261 ? 20.986 12.447 -9.067 1.00 83.50 261 VAL A C 1
ATOM 1878 O O . VAL A 1 261 ? 20.387 13.480 -8.737 1.00 83.50 261 VAL A O 1
ATOM 1881 N N . PRO A 1 262 ? 22.293 12.275 -8.769 1.00 83.31 262 PRO A N 1
ATOM 1882 C CA . PRO A 1 262 ? 23.038 13.188 -7.906 1.00 83.31 262 PRO A CA 1
ATOM 1883 C C . PRO A 1 262 ? 22.991 14.649 -8.366 1.00 83.31 262 PRO A C 1
ATOM 1885 O O . PRO A 1 262 ? 23.532 15.031 -9.402 1.00 83.31 262 PRO A O 1
ATOM 1888 N N . GLY A 1 263 ? 22.358 15.493 -7.552 1.00 82.25 263 GLY A N 1
ATOM 1889 C CA . GLY A 1 263 ? 22.296 16.934 -7.778 1.00 82.25 263 GLY A CA 1
ATOM 1890 C C . GLY A 1 263 ? 21.378 17.394 -8.917 1.00 82.25 263 GLY A C 1
ATOM 1891 O O . GLY A 1 263 ? 21.423 18.583 -9.240 1.00 82.25 263 GLY A O 1
ATOM 1892 N N . LEU A 1 264 ? 20.534 16.515 -9.479 1.00 86.88 264 LEU A N 1
ATOM 1893 C CA . LEU A 1 264 ? 19.498 16.901 -10.446 1.00 86.88 264 LEU A CA 1
ATOM 1894 C C . LEU A 1 264 ? 18.487 17.870 -9.825 1.00 86.88 264 LEU A C 1
ATOM 1896 O O . LEU A 1 264 ? 18.216 18.925 -10.392 1.00 86.88 264 LEU A O 1
ATOM 1900 N N . ALA A 1 265 ? 17.976 17.539 -8.634 1.00 83.44 265 ALA A N 1
ATOM 1901 C CA . ALA A 1 265 ? 17.058 18.411 -7.905 1.00 83.44 265 ALA A CA 1
ATOM 1902 C C . ALA A 1 265 ? 17.672 19.800 -7.660 1.00 83.44 265 ALA A C 1
ATOM 1904 O O . ALA A 1 265 ? 16.978 20.794 -7.836 1.00 83.44 265 ALA A O 1
ATOM 1905 N N . CYS A 1 266 ? 18.974 19.874 -7.341 1.00 82.81 266 CYS A N 1
ATOM 1906 C CA . CYS A 1 266 ? 19.697 21.145 -7.246 1.00 82.81 266 CYS A CA 1
ATOM 1907 C C . CYS A 1 266 ? 19.635 21.894 -8.578 1.00 82.81 266 CYS A C 1
ATOM 1909 O O . CYS A 1 266 ? 19.038 22.955 -8.622 1.00 82.81 266 CYS A O 1
ATOM 1911 N N . ALA A 1 267 ? 20.112 21.295 -9.674 1.00 87.75 267 ALA A N 1
ATOM 1912 C CA . ALA A 1 267 ? 20.179 21.957 -10.980 1.00 87.75 267 ALA A CA 1
ATOM 1913 C C . ALA A 1 267 ? 18.820 22.515 -11.461 1.00 87.75 267 ALA A C 1
ATOM 1915 O O . ALA A 1 267 ? 18.754 23.618 -12.001 1.00 87.75 267 ALA A O 1
ATOM 1916 N N . VAL A 1 268 ? 17.720 21.787 -11.230 1.00 89.00 268 VAL A N 1
ATOM 1917 C CA . VAL A 1 268 ? 16.360 22.238 -11.585 1.00 89.00 268 VAL A CA 1
ATOM 1918 C C . VAL A 1 268 ? 15.872 23.372 -10.663 1.00 89.00 268 VAL A C 1
ATOM 1920 O O . VAL A 1 268 ? 15.193 24.289 -11.128 1.00 89.00 268 VAL A O 1
ATOM 1923 N N . ILE A 1 269 ? 16.234 23.355 -9.375 1.00 86.94 269 ILE A N 1
ATOM 1924 C CA . ILE A 1 269 ? 15.956 24.452 -8.429 1.00 86.94 269 ILE A CA 1
ATOM 1925 C C . ILE A 1 269 ? 16.804 25.687 -8.756 1.00 86.94 269 ILE A C 1
ATOM 1927 O O . ILE A 1 269 ? 16.280 26.799 -8.762 1.00 86.94 269 ILE A O 1
ATOM 1931 N N . ASP A 1 270 ? 18.084 25.501 -9.064 1.00 86.25 270 ASP A N 1
ATOM 1932 C CA . ASP A 1 270 ? 19.019 26.562 -9.430 1.00 86.25 270 ASP A CA 1
ATOM 1933 C C . ASP A 1 270 ? 18.514 27.275 -10.698 1.00 86.25 270 ASP A C 1
ATOM 1935 O O . ASP A 1 270 ? 18.448 28.502 -10.725 1.00 86.25 270 ASP A O 1
ATOM 1939 N N . LEU A 1 271 ? 18.007 26.530 -11.692 1.00 87.62 271 LEU A N 1
ATOM 1940 C CA . LEU A 1 271 ? 17.353 27.095 -12.880 1.00 87.62 271 LEU A CA 1
ATOM 1941 C C . LEU A 1 271 ? 16.076 27.882 -12.543 1.00 87.62 271 LEU A C 1
ATOM 1943 O O . LEU A 1 271 ? 15.874 28.969 -13.087 1.00 87.62 271 LEU A O 1
ATOM 1947 N N . LEU A 1 272 ? 15.239 27.393 -11.619 1.00 88.31 272 LEU A N 1
ATOM 1948 C CA . LEU A 1 272 ? 14.053 28.128 -11.155 1.00 88.31 272 LEU A CA 1
ATOM 1949 C C . LEU A 1 272 ? 14.416 29.462 -10.480 1.00 88.31 272 LEU A C 1
ATOM 1951 O O . LEU A 1 272 ? 13.688 30.448 -10.619 1.00 88.31 272 LEU A O 1
ATOM 1955 N N . MET A 1 273 ? 15.520 29.485 -9.729 1.00 85.88 273 MET A N 1
ATOM 1956 C CA . MET A 1 273 ? 16.011 30.678 -9.039 1.00 85.88 273 MET A CA 1
ATOM 1957 C C . MET A 1 273 ? 16.659 31.668 -10.014 1.00 85.88 273 MET A C 1
ATOM 1959 O O . MET A 1 273 ? 16.347 32.857 -9.958 1.00 85.88 273 MET A O 1
ATOM 1963 N N . VAL A 1 274 ? 17.487 31.183 -10.944 1.00 84.50 274 VAL A N 1
ATOM 1964 C CA . VAL A 1 274 ? 18.181 31.991 -11.962 1.00 84.50 274 VAL A CA 1
ATOM 1965 C C . VAL A 1 274 ? 17.194 32.659 -12.926 1.00 84.50 274 VAL A C 1
ATOM 1967 O O . VAL A 1 274 ? 17.282 33.864 -13.139 1.00 84.50 274 VAL A O 1
ATOM 1970 N N . LEU A 1 275 ? 16.156 31.956 -13.398 1.00 80.81 275 LEU A N 1
ATOM 1971 C CA . LEU A 1 275 ? 15.066 32.577 -14.178 1.00 80.81 275 LEU A CA 1
ATOM 1972 C C . LEU A 1 275 ? 14.301 33.666 -13.404 1.00 80.81 275 LEU A C 1
ATOM 1974 O O . LEU A 1 275 ? 13.578 34.469 -14.004 1.00 80.81 275 LEU A O 1
ATOM 1978 N N . GLY A 1 276 ? 14.449 33.700 -12.079 1.00 76.81 276 GLY A N 1
ATOM 1979 C CA . GLY A 1 276 ? 13.901 34.718 -11.198 1.00 76.81 276 GLY A CA 1
ATOM 1980 C C . GLY A 1 276 ? 14.831 35.884 -10.857 1.00 76.81 276 GLY A C 1
ATOM 1981 O O . GLY A 1 276 ? 14.328 36.822 -10.243 1.00 76.81 276 GLY A O 1
ATOM 1982 N N . SER A 1 277 ? 16.117 35.857 -11.235 1.00 79.94 277 SER A N 1
ATOM 1983 C CA . SER A 1 277 ? 17.094 36.907 -10.892 1.00 79.94 277 SER A CA 1
ATOM 1984 C C . SER A 1 277 ? 16.983 38.141 -11.794 1.00 79.94 277 SER A C 1
ATOM 1986 O O . SER A 1 277 ? 16.353 38.101 -12.855 1.00 79.94 277 SER A O 1
ATOM 1988 N N . ASP A 1 278 ? 17.601 39.254 -11.402 1.00 72.94 278 ASP A N 1
ATOM 1989 C CA . ASP A 1 278 ? 17.638 40.467 -12.230 1.00 72.94 278 ASP A CA 1
ATOM 1990 C C . ASP A 1 278 ? 18.602 40.340 -13.423 1.00 72.94 278 ASP A C 1
ATOM 1992 O O . ASP A 1 278 ? 18.361 40.922 -14.477 1.00 72.94 278 ASP A O 1
ATOM 1996 N N . GLU A 1 279 ? 19.619 39.480 -13.327 1.00 68.31 279 GLU A N 1
ATOM 1997 C CA . GLU A 1 279 ? 20.551 39.164 -14.425 1.00 68.31 279 GLU A CA 1
ATOM 1998 C C . GLU A 1 279 ? 19.828 38.557 -15.642 1.00 68.31 279 GLU A C 1
ATOM 2000 O O . GLU A 1 279 ? 20.223 38.772 -16.789 1.00 68.31 279 GLU A O 1
ATOM 2005 N N . TRP A 1 280 ? 18.731 37.832 -15.400 1.00 72.81 280 TRP A N 1
ATOM 2006 C CA . TRP A 1 280 ? 17.868 37.268 -16.442 1.00 72.81 280 TRP A CA 1
ATOM 2007 C C . TRP A 1 280 ? 16.681 38.171 -16.817 1.00 72.81 280 TRP A C 1
ATOM 2009 O O . TRP A 1 280 ? 15.858 37.767 -17.639 1.00 72.81 280 TRP A O 1
ATOM 2019 N N . ALA A 1 281 ? 16.579 39.399 -16.288 1.00 70.44 281 ALA A N 1
ATOM 2020 C CA . ALA A 1 281 ? 15.471 40.312 -16.592 1.00 70.44 281 ALA A CA 1
ATOM 2021 C C . ALA A 1 281 ? 15.332 40.606 -18.093 1.00 70.44 281 ALA A C 1
ATOM 2023 O O . ALA A 1 281 ? 14.252 40.401 -18.642 1.00 70.44 281 ALA A O 1
ATOM 2024 N N . ALA A 1 282 ? 16.426 40.965 -18.772 1.00 66.25 282 ALA A N 1
ATOM 2025 C CA . ALA A 1 282 ? 16.421 41.201 -20.219 1.00 66.25 282 ALA A CA 1
ATOM 2026 C C . ALA A 1 282 ? 15.993 39.952 -21.020 1.00 66.25 282 ALA A C 1
ATOM 2028 O O . ALA A 1 282 ? 15.232 40.051 -21.978 1.00 66.25 282 ALA A O 1
ATOM 2029 N N . MET A 1 283 ? 16.392 38.751 -20.580 1.00 66.25 283 MET A N 1
ATOM 2030 C CA . MET A 1 283 ? 15.977 37.501 -21.231 1.00 66.25 283 MET A CA 1
ATOM 2031 C C . MET A 1 283 ? 14.469 37.227 -21.070 1.00 66.25 283 MET A C 1
ATOM 2033 O O . MET A 1 283 ? 13.856 36.629 -21.952 1.00 66.25 283 MET A O 1
ATOM 2037 N N . ARG A 1 284 ? 13.834 37.689 -19.981 1.00 71.31 284 ARG A N 1
ATOM 2038 C CA . ARG A 1 284 ? 12.369 37.604 -19.814 1.00 71.31 284 ARG A CA 1
ATOM 2039 C C . ARG A 1 284 ? 11.616 38.501 -20.803 1.00 71.31 284 ARG A C 1
ATOM 2041 O O . ARG A 1 284 ? 10.504 38.152 -21.196 1.00 71.31 284 ARG A O 1
ATOM 2048 N N . GLU A 1 285 ? 12.213 39.619 -21.208 1.00 69.00 285 GLU A N 1
ATOM 2049 C CA . GLU A 1 285 ? 11.667 40.513 -22.236 1.00 69.00 285 GLU A CA 1
ATOM 2050 C C . GLU A 1 285 ? 11.875 39.934 -23.646 1.00 69.00 285 GLU A C 1
ATOM 2052 O O . GLU A 1 285 ? 10.934 39.921 -24.437 1.00 69.00 285 GLU A O 1
ATOM 2057 N N . GLU A 1 286 ? 13.049 39.354 -23.929 1.00 67.56 286 GLU A N 1
ATOM 2058 C CA . GLU A 1 286 ? 13.364 38.693 -25.210 1.00 67.56 286 GLU A CA 1
ATOM 2059 C C . GLU A 1 286 ? 12.542 37.417 -25.473 1.00 67.56 286 GLU A C 1
ATOM 2061 O O . GLU A 1 286 ? 12.058 37.218 -26.587 1.00 67.56 286 GLU A O 1
ATOM 2066 N N . LEU A 1 287 ? 12.358 36.551 -24.467 1.00 68.06 287 LEU A N 1
ATOM 2067 C CA . LEU A 1 287 ? 11.532 35.336 -24.578 1.00 68.06 287 LEU A CA 1
ATOM 2068 C C . LEU A 1 287 ? 10.030 35.643 -24.671 1.00 68.06 287 LEU A C 1
ATOM 2070 O O . LEU A 1 287 ? 9.257 34.857 -25.224 1.00 68.06 287 LEU A O 1
ATOM 2074 N N . GLY A 1 288 ? 9.603 36.757 -24.078 1.00 70.69 288 GLY A N 1
ATOM 2075 C CA . GLY A 1 288 ? 8.200 37.086 -23.892 1.00 70.69 288 GLY A CA 1
ATOM 2076 C C . GLY A 1 288 ? 7.483 36.206 -22.856 1.00 70.69 288 GLY A C 1
ATOM 2077 O O . GLY A 1 288 ? 7.880 35.091 -22.505 1.00 70.69 288 GLY A O 1
ATOM 2078 N N . VAL A 1 289 ? 6.354 36.727 -22.370 1.00 69.38 289 VAL A N 1
ATOM 2079 C CA . VAL A 1 289 ? 5.605 36.180 -21.224 1.00 69.38 289 VAL A CA 1
ATOM 2080 C C . VAL A 1 289 ? 5.165 34.720 -21.415 1.00 69.38 289 VAL A C 1
ATOM 2082 O O . VAL A 1 289 ? 5.178 33.943 -20.459 1.00 69.38 289 VAL A O 1
ATOM 2085 N N . MET A 1 290 ? 4.787 34.330 -22.636 1.00 67.81 290 MET A N 1
ATOM 2086 C CA . MET A 1 290 ? 4.268 32.986 -22.910 1.00 67.81 290 MET A CA 1
ATOM 2087 C C . MET A 1 290 ? 5.359 31.910 -22.889 1.00 67.81 290 MET A C 1
ATOM 2089 O O . MET A 1 290 ? 5.165 30.878 -22.247 1.00 67.81 290 MET A O 1
ATOM 2093 N N . ALA A 1 291 ? 6.510 32.145 -23.531 1.00 73.06 291 ALA A N 1
ATOM 2094 C CA . ALA A 1 291 ? 7.597 31.165 -23.567 1.00 73.06 291 ALA A CA 1
ATOM 2095 C C . ALA A 1 291 ? 8.252 31.002 -22.187 1.00 73.06 291 ALA A C 1
ATOM 2097 O O . ALA A 1 291 ? 8.479 29.875 -21.744 1.00 73.06 291 ALA A O 1
ATOM 2098 N N . LEU A 1 292 ? 8.456 32.111 -21.462 1.00 79.94 292 LEU A N 1
ATOM 2099 C CA . LEU A 1 292 ? 8.899 32.075 -20.067 1.00 79.94 292 LEU A CA 1
ATOM 2100 C C . LEU A 1 292 ? 7.914 31.286 -19.190 1.00 79.94 292 LEU A C 1
ATOM 2102 O O . LEU A 1 292 ? 8.328 30.422 -18.424 1.00 79.94 292 LEU A O 1
ATOM 2106 N N . GLY A 1 293 ? 6.611 31.537 -19.329 1.00 80.94 293 GLY A N 1
ATOM 2107 C CA . GLY A 1 293 ? 5.581 30.831 -18.570 1.00 80.94 293 GLY A CA 1
ATOM 2108 C C . GLY A 1 293 ? 5.496 29.332 -18.875 1.00 80.94 293 GLY A C 1
ATOM 2109 O O . GLY A 1 293 ? 5.238 28.537 -17.969 1.00 80.94 293 GLY A O 1
ATOM 2110 N N . GLN A 1 294 ? 5.752 28.929 -20.125 1.00 83.06 294 GLN A N 1
ATOM 2111 C CA . GLN A 1 294 ? 5.904 27.517 -20.476 1.00 83.06 294 GLN A CA 1
ATOM 2112 C C . GLN A 1 294 ? 7.144 26.917 -19.800 1.00 83.06 294 GLN A C 1
ATOM 2114 O O . GLN A 1 294 ? 7.042 25.840 -19.217 1.00 83.06 294 GLN A O 1
ATOM 2119 N N . LEU A 1 295 ? 8.288 27.606 -19.830 1.00 84.56 295 LEU A N 1
ATOM 2120 C CA . LEU A 1 295 ? 9.527 27.144 -19.198 1.00 84.56 295 LEU A CA 1
ATOM 2121 C C . LEU A 1 295 ? 9.380 27.002 -17.673 1.00 84.56 295 LEU A C 1
ATOM 2123 O O . LEU A 1 295 ? 9.739 25.966 -17.115 1.00 84.56 295 LEU A O 1
ATOM 2127 N N . GLU A 1 296 ? 8.784 27.990 -17.000 1.00 88.25 296 GLU A N 1
ATOM 2128 C CA . GLU A 1 296 ? 8.465 27.911 -15.569 1.00 88.25 296 GLU A CA 1
ATOM 2129 C C . GLU A 1 296 ? 7.540 26.721 -15.268 1.00 88.25 296 GLU A C 1
ATOM 2131 O O . GLU A 1 296 ? 7.790 25.972 -14.325 1.00 88.25 296 GLU A O 1
ATOM 2136 N N . SER A 1 297 ? 6.521 26.482 -16.100 1.00 88.69 297 SER A N 1
ATOM 2137 C CA . SER A 1 297 ? 5.660 25.295 -16.003 1.00 88.69 297 SER A CA 1
ATOM 2138 C C . SER A 1 297 ? 6.430 23.979 -16.200 1.00 88.69 297 SER A C 1
ATOM 2140 O O . SER A 1 297 ? 6.198 23.016 -15.468 1.00 88.69 297 SER A O 1
ATOM 2142 N N . GLU A 1 298 ? 7.372 23.921 -17.145 1.00 88.69 298 GLU A N 1
ATOM 2143 C CA . GLU A 1 298 ? 8.193 22.730 -17.404 1.00 88.69 298 GLU A CA 1
ATOM 2144 C C . GLU A 1 298 ? 9.092 22.396 -16.203 1.00 88.69 298 GLU A C 1
ATOM 2146 O O . GLU A 1 298 ? 9.129 21.241 -15.772 1.00 88.69 298 GLU A O 1
ATOM 2151 N N . ILE A 1 299 ? 9.704 23.408 -15.584 1.00 91.00 299 ILE A N 1
ATOM 2152 C CA . ILE A 1 299 ? 10.474 23.281 -14.336 1.00 91.00 299 ILE A CA 1
ATOM 2153 C C . ILE A 1 299 ? 9.588 22.808 -13.181 1.00 91.00 299 ILE A C 1
ATOM 2155 O O . ILE A 1 299 ? 9.938 21.861 -12.478 1.00 91.00 299 ILE A O 1
ATOM 2159 N N . LEU A 1 300 ? 8.426 23.432 -12.985 1.00 91.12 300 LEU A N 1
ATOM 2160 C CA . LEU A 1 300 ? 7.524 23.130 -11.870 1.00 91.12 300 LEU A CA 1
ATOM 2161 C C . LEU A 1 300 ? 6.918 21.721 -11.952 1.00 91.12 300 LEU A C 1
ATOM 2163 O O . LEU A 1 300 ? 6.739 21.082 -10.915 1.00 91.12 300 LEU A O 1
ATOM 2167 N N . VAL A 1 301 ? 6.654 21.202 -13.156 1.00 88.50 301 VAL A N 1
ATOM 2168 C CA . VAL A 1 301 ? 6.218 19.806 -13.350 1.00 88.50 301 VAL A CA 1
ATOM 2169 C C . VAL A 1 301 ? 7.353 18.820 -13.056 1.00 88.50 301 VAL A C 1
ATOM 2171 O O . VAL A 1 301 ? 7.112 17.815 -12.388 1.00 88.50 301 VAL A O 1
ATOM 2174 N N . VAL A 1 302 ? 8.592 19.112 -13.475 1.00 89.50 302 VAL A N 1
ATOM 2175 C CA . VAL A 1 302 ? 9.759 18.279 -13.121 1.00 89.50 302 VAL A CA 1
ATOM 2176 C C . VAL A 1 302 ? 9.991 18.281 -11.610 1.00 89.50 302 VAL A C 1
ATOM 2178 O O . VAL A 1 302 ? 10.168 17.215 -11.026 1.00 89.50 302 VAL A O 1
ATOM 2181 N N . LEU A 1 303 ? 9.908 19.439 -10.947 1.00 87.06 303 LEU A N 1
ATOM 2182 C CA . LEU A 1 303 ? 9.998 19.523 -9.486 1.00 87.06 303 LEU A CA 1
ATOM 2183 C C . LEU A 1 303 ? 8.880 18.733 -8.796 1.00 87.06 303 LEU A C 1
ATOM 2185 O O . LEU A 1 303 ? 9.172 17.971 -7.882 1.00 87.06 303 LEU A O 1
ATOM 2189 N N . ALA A 1 304 ? 7.626 18.838 -9.245 1.00 85.12 304 ALA A N 1
ATOM 2190 C CA . ALA A 1 304 ? 6.523 18.057 -8.682 1.00 85.12 304 ALA A CA 1
ATOM 2191 C C . ALA A 1 304 ? 6.765 16.538 -8.802 1.00 85.12 304 ALA A C 1
ATOM 2193 O O . ALA A 1 304 ? 6.631 15.811 -7.814 1.00 85.12 304 ALA A O 1
ATOM 2194 N N . GLY A 1 305 ? 7.204 16.066 -9.976 1.00 83.81 305 GLY A N 1
ATOM 2195 C CA . GLY A 1 305 ? 7.568 14.663 -10.205 1.00 83.81 305 GLY A CA 1
ATOM 2196 C C . GLY A 1 305 ? 8.743 14.195 -9.336 1.00 83.81 305 GLY A C 1
ATOM 2197 O O . GLY A 1 305 ? 8.701 13.101 -8.769 1.00 83.81 305 GLY A O 1
ATOM 2198 N N . LEU A 1 306 ? 9.745 15.052 -9.119 1.00 80.38 306 LEU A N 1
ATOM 2199 C CA . LEU A 1 306 ? 10.854 14.791 -8.193 1.00 80.38 306 LEU A CA 1
ATOM 2200 C C . LEU A 1 306 ? 10.431 14.773 -6.709 1.00 80.38 306 LEU A C 1
ATOM 2202 O O . LEU A 1 306 ? 11.197 14.285 -5.883 1.00 80.38 306 LEU A O 1
ATOM 2206 N N . MET A 1 307 ? 9.236 15.264 -6.349 1.00 75.00 307 MET A N 1
ATOM 2207 C CA . MET A 1 307 ? 8.763 15.379 -4.956 1.00 75.00 307 MET A CA 1
ATOM 2208 C C . MET A 1 307 ? 7.725 14.322 -4.534 1.00 75.00 307 MET A C 1
ATOM 2210 O O . MET A 1 307 ? 7.562 14.103 -3.331 1.00 75.00 307 MET A O 1
ATOM 2214 N N . ALA A 1 308 ? 7.092 13.613 -5.473 1.00 69.06 308 ALA A N 1
ATOM 2215 C CA . ALA A 1 308 ? 5.927 12.747 -5.227 1.00 69.06 308 ALA A CA 1
ATOM 2216 C C . ALA A 1 308 ? 6.162 11.450 -4.399 1.00 69.06 308 ALA A C 1
ATOM 2218 O O . ALA A 1 308 ? 5.195 10.825 -3.961 1.00 69.06 308 ALA A O 1
ATOM 2219 N N . SER A 1 309 ? 7.412 11.035 -4.148 1.00 56.84 309 SER A N 1
ATOM 2220 C CA . SER A 1 309 ? 7.772 9.726 -3.562 1.00 56.84 309 SER A CA 1
ATOM 2221 C C . SER A 1 309 ? 8.305 9.825 -2.120 1.00 56.84 309 SER A C 1
ATOM 2223 O O . SER A 1 309 ? 9.497 10.027 -1.878 1.00 56.84 309 SER A O 1
ATOM 2225 N N . ALA A 1 310 ? 7.436 9.618 -1.125 1.00 52.06 310 ALA A N 1
ATOM 2226 C CA . ALA A 1 310 ? 7.755 9.860 0.291 1.00 52.06 310 ALA A CA 1
ATOM 2227 C C . ALA A 1 310 ? 9.041 9.198 0.870 1.00 52.06 310 ALA A C 1
ATOM 2229 O O . ALA A 1 310 ? 9.727 9.879 1.633 1.00 52.06 310 ALA A O 1
ATOM 2230 N N . PRO A 1 311 ? 9.417 7.931 0.568 1.00 48.28 311 PRO A N 1
ATOM 2231 C CA . PRO A 1 311 ? 10.549 7.265 1.232 1.00 48.28 311 PRO A CA 1
ATOM 2232 C C . PRO A 1 311 ? 11.914 7.436 0.535 1.00 48.28 311 PRO A C 1
ATOM 2234 O O . PRO A 1 311 ? 12.918 6.951 1.060 1.00 48.28 311 PRO A O 1
ATOM 2237 N N . LEU A 1 312 ? 11.965 8.070 -0.643 1.00 45.38 312 LEU A N 1
ATOM 2238 C CA . LEU A 1 312 ? 13.199 8.270 -1.423 1.00 45.38 312 LEU A CA 1
ATOM 2239 C C . LEU A 1 312 ? 13.689 9.722 -1.386 1.00 45.38 312 LEU A C 1
ATOM 2241 O O . LEU A 1 312 ? 14.890 9.981 -1.414 1.00 45.38 312 LEU A O 1
ATOM 2245 N N . ASN A 1 313 ? 12.769 10.677 -1.257 1.00 54.00 313 ASN A N 1
ATOM 2246 C CA . ASN A 1 313 ? 13.022 12.067 -1.631 1.00 54.00 313 ASN A CA 1
ATOM 2247 C C . ASN A 1 313 ? 13.734 12.912 -0.559 1.00 54.00 313 ASN A C 1
ATOM 2249 O O . ASN A 1 313 ? 13.798 14.132 -0.696 1.00 54.00 313 ASN A O 1
ATOM 2253 N N . ALA A 1 314 ? 14.293 12.305 0.493 1.00 55.34 314 ALA A N 1
ATOM 2254 C CA . ALA A 1 314 ? 14.974 13.034 1.567 1.00 55.34 314 ALA A CA 1
ATOM 2255 C C . ALA A 1 314 ? 16.077 14.000 1.067 1.00 55.34 314 ALA A C 1
ATOM 2257 O O . ALA A 1 314 ? 16.094 15.130 1.554 1.00 55.34 314 ALA A O 1
ATOM 2258 N N . PRO A 1 315 ? 16.930 13.660 0.072 1.00 55.19 315 PRO A N 1
ATOM 2259 C CA . PRO A 1 315 ? 17.892 14.610 -0.491 1.00 55.19 315 PRO A CA 1
ATOM 2260 C C . PRO A 1 315 ? 17.221 15.735 -1.289 1.00 55.19 315 PRO A C 1
ATOM 2262 O O . PRO A 1 315 ? 17.587 16.894 -1.135 1.00 55.19 315 PRO A O 1
ATOM 2265 N N . ALA A 1 316 ? 16.216 15.416 -2.112 1.00 57.91 316 ALA A N 1
ATOM 2266 C CA . ALA A 1 316 ? 15.534 16.394 -2.961 1.00 57.91 316 ALA A CA 1
ATOM 2267 C C . ALA A 1 316 ? 14.741 17.418 -2.130 1.00 57.91 316 ALA A C 1
ATOM 2269 O O . ALA A 1 316 ? 14.860 18.623 -2.362 1.00 57.91 316 ALA A O 1
ATOM 2270 N N . TYR A 1 317 ? 14.010 16.958 -1.106 1.00 63.12 317 TYR A N 1
ATOM 2271 C CA . TYR A 1 317 ? 13.410 17.841 -0.107 1.00 63.12 317 TYR A CA 1
ATOM 2272 C C . TYR A 1 317 ? 14.494 18.612 0.654 1.00 63.12 317 TYR A C 1
ATOM 2274 O O . TYR A 1 317 ? 14.396 19.831 0.737 1.00 63.12 317 TYR A O 1
ATOM 2282 N N . ALA A 1 318 ? 15.561 17.972 1.150 1.00 62.12 318 ALA A N 1
ATOM 2283 C CA . ALA A 1 318 ? 16.634 18.689 1.845 1.00 62.12 318 ALA A CA 1
ATOM 2284 C C . ALA A 1 318 ? 17.232 19.822 0.992 1.00 62.12 318 ALA A C 1
ATOM 2286 O O . ALA A 1 318 ? 17.416 20.918 1.513 1.00 62.12 318 ALA A O 1
ATOM 2287 N N . THR A 1 319 ? 17.448 19.627 -0.312 1.00 60.81 319 THR A N 1
ATOM 2288 C CA . THR A 1 319 ? 17.854 20.696 -1.242 1.00 60.81 319 THR A CA 1
ATOM 2289 C C . THR A 1 319 ? 16.792 21.793 -1.350 1.00 60.81 319 THR A C 1
ATOM 2291 O O . THR A 1 319 ? 17.108 22.958 -1.112 1.00 60.81 319 THR A O 1
ATOM 2294 N N . LEU A 1 320 ? 15.530 21.446 -1.639 1.00 64.19 320 LEU A N 1
ATOM 2295 C CA . LEU A 1 320 ? 14.417 22.405 -1.772 1.00 64.19 320 LEU A CA 1
ATOM 2296 C C . LEU A 1 320 ? 14.208 23.258 -0.509 1.00 64.19 320 LEU A C 1
ATOM 2298 O O . LEU A 1 320 ? 13.767 24.406 -0.594 1.00 64.19 320 LEU A O 1
ATOM 2302 N N . LEU A 1 321 ? 14.537 22.697 0.656 1.00 64.19 321 LEU A N 1
ATOM 2303 C CA . LEU A 1 321 ? 14.429 23.343 1.960 1.00 64.19 321 LEU A CA 1
ATOM 2304 C C . LEU A 1 321 ? 15.720 24.056 2.408 1.00 64.19 321 LEU A C 1
ATOM 2306 O O . LEU A 1 321 ? 15.651 24.892 3.307 1.00 64.19 321 LEU A O 1
ATOM 2310 N N . SER A 1 322 ? 16.878 23.774 1.796 1.00 60.28 322 SER A N 1
ATOM 2311 C CA . SER A 1 322 ? 18.179 24.347 2.192 1.00 60.28 322 SER A CA 1
ATOM 2312 C C . SER A 1 322 ? 18.746 25.392 1.229 1.00 60.28 322 SER A C 1
ATOM 2314 O O . SER A 1 322 ? 19.513 26.238 1.686 1.00 60.28 322 SER A O 1
ATOM 2316 N N . SER A 1 323 ? 18.333 25.434 -0.045 1.00 52.47 323 SER A N 1
ATOM 2317 C CA . SER A 1 323 ? 18.815 26.413 -1.046 1.00 52.47 323 SER A CA 1
ATOM 2318 C C . SER A 1 323 ? 18.278 27.849 -0.867 1.00 52.47 323 SER A C 1
ATOM 2320 O O . SER A 1 323 ? 18.472 28.709 -1.719 1.00 52.47 323 SER A O 1
ATOM 2322 N N . ARG A 1 324 ? 17.608 28.129 0.259 1.00 55.78 324 ARG A N 1
ATOM 2323 C CA . ARG A 1 324 ? 17.210 29.463 0.762 1.00 55.78 324 ARG A CA 1
ATOM 2324 C C . ARG A 1 324 ? 16.311 30.344 -0.129 1.00 55.78 324 ARG A C 1
ATOM 2326 O O . ARG A 1 324 ? 16.087 31.493 0.241 1.00 55.78 324 ARG A O 1
ATOM 2333 N N . GLY A 1 325 ? 15.717 29.837 -1.215 1.00 63.03 325 GLY A N 1
ATOM 2334 C CA . GLY A 1 325 ? 14.796 30.646 -2.043 1.00 63.03 325 GLY A CA 1
ATOM 2335 C C . GLY A 1 325 ? 13.621 29.931 -2.724 1.00 63.03 325 GLY A C 1
ATOM 2336 O O . GLY A 1 325 ? 12.631 30.582 -3.063 1.00 63.03 325 GLY A O 1
ATOM 2337 N N . ALA A 1 326 ? 13.679 28.606 -2.892 1.00 80.50 326 ALA A N 1
ATOM 2338 C CA . ALA A 1 326 ? 12.793 27.893 -3.815 1.00 80.50 326 ALA A CA 1
ATOM 2339 C C . ALA A 1 326 ? 11.291 27.986 -3.472 1.00 80.50 326 ALA A C 1
ATOM 2341 O O . ALA A 1 326 ? 10.500 28.401 -4.316 1.00 80.50 326 ALA A O 1
ATOM 2342 N N . LEU A 1 327 ? 10.872 27.652 -2.243 1.00 85.06 327 LEU A N 1
ATOM 2343 C CA . LEU A 1 327 ? 9.445 27.688 -1.871 1.00 85.06 327 LEU A CA 1
ATOM 2344 C C . LEU A 1 327 ? 8.816 29.098 -1.974 1.00 85.06 327 LEU A C 1
ATOM 2346 O O . LEU A 1 327 ? 7.726 29.203 -2.542 1.00 85.06 327 LEU A O 1
ATOM 2350 N N . PRO A 1 328 ? 9.472 30.190 -1.520 1.00 85.75 328 PRO A N 1
ATOM 2351 C CA . PRO A 1 328 ? 9.047 31.555 -1.837 1.00 85.75 328 PRO A CA 1
ATOM 2352 C C . PRO A 1 328 ? 8.905 31.845 -3.340 1.00 85.75 328 PRO A C 1
ATOM 2354 O O . PRO A 1 328 ? 7.916 32.471 -3.730 1.00 85.75 328 PRO A O 1
ATOM 2357 N N . ARG A 1 329 ? 9.828 31.373 -4.197 1.00 86.69 329 ARG A N 1
ATOM 2358 C CA . ARG A 1 329 ? 9.716 31.541 -5.660 1.00 86.69 329 ARG A CA 1
ATOM 2359 C C . ARG A 1 329 ? 8.505 30.789 -6.214 1.00 86.69 329 ARG A C 1
ATOM 2361 O O . ARG A 1 329 ? 7.706 31.404 -6.912 1.00 86.69 329 ARG A O 1
ATOM 2368 N N . VAL A 1 330 ? 8.304 29.518 -5.854 1.00 90.12 330 VAL A N 1
ATOM 2369 C CA . VAL A 1 330 ? 7.132 28.731 -6.294 1.00 90.12 330 VAL A CA 1
ATOM 2370 C C . VAL A 1 330 ? 5.816 29.394 -5.855 1.00 90.12 330 VAL A C 1
ATOM 2372 O O . VAL A 1 330 ? 4.893 29.521 -6.657 1.00 90.12 330 VAL A O 1
ATOM 2375 N N . LEU A 1 331 ? 5.732 29.899 -4.617 1.00 88.75 331 LEU A N 1
ATOM 2376 C CA . LEU A 1 331 ? 4.572 30.669 -4.145 1.00 88.75 331 LEU A CA 1
ATOM 2377 C C . LEU A 1 331 ? 4.355 31.964 -4.939 1.00 88.75 331 LEU A C 1
ATOM 2379 O O . LEU A 1 331 ? 3.210 32.317 -5.219 1.00 88.75 331 LEU A O 1
ATOM 2383 N N . ALA A 1 332 ? 5.421 32.669 -5.328 1.00 87.56 332 ALA A N 1
ATOM 2384 C CA . ALA A 1 332 ? 5.306 33.867 -6.155 1.00 87.56 332 ALA A CA 1
ATOM 2385 C C . ALA A 1 332 ? 4.733 33.558 -7.552 1.00 87.56 332 ALA A C 1
ATOM 2387 O O . ALA A 1 332 ? 3.978 34.378 -8.080 1.00 87.56 332 ALA A O 1
ATOM 2388 N N . LEU A 1 333 ? 5.013 32.373 -8.110 1.00 89.94 333 LEU A N 1
ATOM 2389 C CA . LEU A 1 333 ? 4.510 31.936 -9.420 1.00 89.94 333 LEU A CA 1
ATOM 2390 C C . LEU A 1 333 ? 3.013 31.602 -9.446 1.00 89.94 333 LEU A C 1
ATOM 2392 O O . LEU A 1 333 ? 2.413 31.640 -10.517 1.00 89.94 333 LEU A O 1
ATOM 2396 N N . LEU A 1 334 ? 2.352 31.465 -8.289 1.00 88.62 334 LEU A N 1
ATOM 2397 C CA . LEU A 1 334 ? 0.882 31.522 -8.205 1.00 88.62 334 LEU A CA 1
ATOM 2398 C C . LEU A 1 334 ? 0.306 32.862 -8.709 1.00 88.62 334 LEU A C 1
ATOM 2400 O O . LEU A 1 334 ? -0.900 32.964 -8.939 1.00 88.62 334 LEU A O 1
ATOM 2404 N N . ARG A 1 335 ? 1.144 33.899 -8.843 1.00 86.69 335 ARG A N 1
ATOM 2405 C CA . ARG A 1 335 ? 0.822 35.223 -9.402 1.00 86.69 335 ARG A CA 1
ATOM 2406 C C . ARG A 1 335 ? 1.526 35.484 -10.746 1.00 86.69 335 ARG A C 1
ATOM 2408 O O . ARG A 1 335 ? 1.542 36.629 -11.190 1.00 86.69 335 ARG A O 1
ATOM 2415 N N . SER A 1 336 ? 2.129 34.467 -11.372 1.00 85.19 336 SER A N 1
ATOM 2416 C CA . SER A 1 336 ? 2.698 34.599 -12.722 1.00 85.19 336 SER A CA 1
ATOM 2417 C C . SER A 1 336 ? 1.587 34.976 -13.713 1.00 85.19 336 SER A C 1
ATOM 2419 O O . SER A 1 336 ? 0.482 34.443 -13.589 1.00 85.19 336 SER A O 1
ATOM 2421 N N . PRO A 1 337 ? 1.824 35.862 -14.698 1.00 81.25 337 PRO A N 1
ATOM 2422 C CA . PRO A 1 337 ? 0.837 36.172 -15.735 1.00 81.25 337 PRO A CA 1
ATOM 2423 C C . PRO A 1 337 ? 0.506 34.969 -16.636 1.00 81.25 337 PRO A C 1
ATOM 2425 O O . PRO A 1 337 ? -0.591 34.924 -17.191 1.00 81.25 337 PRO A O 1
ATOM 2428 N N . SER A 1 338 ? 1.379 33.958 -16.728 1.00 83.00 338 SER A N 1
ATOM 2429 C CA . SER A 1 338 ? 1.070 32.706 -17.431 1.00 83.00 338 SER A CA 1
ATOM 2430 C C . SER A 1 338 ? 0.207 31.773 -16.582 1.00 83.00 338 SER A C 1
ATOM 2432 O O . SER A 1 338 ? 0.615 31.340 -15.503 1.00 83.00 338 SER A O 1
ATOM 2434 N N . GLU A 1 339 ? -0.969 31.414 -17.098 1.00 82.62 339 GLU A N 1
ATOM 2435 C CA . GLU A 1 339 ? -1.873 30.429 -16.489 1.00 82.62 339 GLU A CA 1
ATOM 2436 C C . GLU A 1 339 ? -1.188 29.068 -16.303 1.00 82.62 339 GLU A C 1
ATOM 2438 O O . GLU A 1 339 ? -1.304 28.441 -15.249 1.00 82.62 339 GLU A O 1
ATOM 2443 N N . GLN A 1 340 ? -0.392 28.644 -17.289 1.00 83.81 340 GLN A N 1
ATOM 2444 C CA . GLN A 1 340 ? 0.327 27.374 -17.243 1.00 83.81 340 GLN A CA 1
ATOM 2445 C C . GLN A 1 340 ? 1.310 27.331 -16.059 1.00 83.81 340 GLN A C 1
ATOM 2447 O O . GLN A 1 340 ? 1.378 26.328 -15.346 1.00 83.81 340 GLN A O 1
ATOM 2452 N N . ALA A 1 341 ? 2.008 28.443 -15.795 1.00 86.75 341 ALA A N 1
ATOM 2453 C CA . ALA A 1 341 ? 2.885 28.587 -14.635 1.00 86.75 341 ALA A CA 1
ATOM 2454 C C . ALA A 1 341 ? 2.097 28.625 -13.310 1.00 86.75 341 ALA A C 1
ATOM 2456 O O . ALA A 1 341 ? 2.495 27.950 -12.359 1.00 86.75 341 ALA A O 1
ATOM 2457 N N . ARG A 1 342 ? 0.952 29.330 -13.242 1.00 88.00 342 ARG A N 1
ATOM 2458 C CA . ARG A 1 342 ? 0.076 29.344 -12.045 1.00 88.00 342 ARG A CA 1
ATOM 2459 C C . ARG A 1 342 ? -0.415 27.939 -11.687 1.00 88.00 342 ARG A C 1
ATOM 2461 O O . ARG A 1 342 ? -0.284 27.510 -10.536 1.00 88.00 342 ARG A O 1
ATOM 2468 N N . ARG A 1 343 ? -0.909 27.199 -12.683 1.00 87.12 343 ARG A N 1
ATOM 2469 C CA . ARG A 1 343 ? -1.369 25.811 -12.551 1.00 87.12 343 ARG A CA 1
ATOM 2470 C C . ARG A 1 343 ? -0.243 24.894 -12.079 1.00 87.12 343 ARG A C 1
ATOM 2472 O O . ARG A 1 343 ? -0.403 24.221 -11.059 1.00 87.12 343 ARG A O 1
ATOM 2479 N N . ALA A 1 344 ? 0.909 24.910 -12.751 1.00 89.56 344 ALA A N 1
ATOM 2480 C CA . ALA A 1 344 ? 2.056 24.080 -12.383 1.00 89.56 344 ALA A CA 1
ATOM 2481 C C . ALA A 1 344 ? 2.606 24.416 -10.981 1.00 89.56 344 ALA A C 1
ATOM 2483 O O . ALA A 1 344 ? 2.965 23.508 -10.231 1.00 89.56 344 ALA A O 1
ATOM 2484 N N . ALA A 1 345 ? 2.596 25.693 -10.580 1.00 91.62 345 ALA A N 1
ATOM 2485 C CA . ALA A 1 345 ? 3.001 26.118 -9.239 1.00 91.62 345 ALA A CA 1
ATOM 2486 C C . ALA A 1 345 ? 2.046 25.582 -8.166 1.00 91.62 345 ALA A C 1
ATOM 2488 O O . ALA A 1 345 ? 2.495 25.074 -7.137 1.00 91.62 345 ALA A O 1
ATOM 2489 N N . SER A 1 346 ? 0.732 25.629 -8.418 1.00 90.94 346 SER A N 1
ATOM 2490 C CA . SER A 1 346 ? -0.264 25.058 -7.504 1.00 90.94 346 SER A CA 1
ATOM 2491 C C . SER A 1 346 ? -0.077 23.544 -7.330 1.00 90.94 346 SER A C 1
ATOM 2493 O O . SER A 1 346 ? -0.059 23.062 -6.195 1.00 90.94 346 SER A O 1
ATOM 2495 N N . PHE A 1 347 ? 0.161 22.808 -8.424 1.00 89.81 347 PHE A N 1
ATOM 2496 C CA . PHE A 1 347 ? 0.434 21.368 -8.406 1.00 89.81 347 PHE A CA 1
ATOM 2497 C C . PHE A 1 347 ? 1.718 21.035 -7.634 1.00 89.81 347 PHE A C 1
ATOM 2499 O O . PHE A 1 347 ? 1.677 20.229 -6.704 1.00 89.81 347 PHE A O 1
ATOM 2506 N N . CYS A 1 348 ? 2.830 21.714 -7.938 1.00 89.69 348 CYS A N 1
ATOM 2507 C CA . CYS A 1 348 ? 4.104 21.519 -7.243 1.00 89.69 348 CYS A CA 1
ATOM 2508 C C . CYS A 1 348 ? 3.979 21.757 -5.728 1.00 89.69 348 CYS A C 1
ATOM 2510 O O . CYS A 1 348 ? 4.523 20.983 -4.941 1.00 89.69 348 CYS A O 1
ATOM 2512 N N . LEU A 1 349 ? 3.235 22.783 -5.299 1.00 90.25 349 LEU A N 1
ATOM 2513 C CA . LEU A 1 349 ? 2.995 23.042 -3.875 1.00 90.25 349 LEU A CA 1
ATOM 2514 C C . LEU A 1 349 ? 2.139 21.953 -3.219 1.00 90.25 349 LEU A C 1
ATOM 2516 O O . LEU A 1 349 ? 2.414 21.589 -2.076 1.00 90.25 349 LEU A O 1
ATOM 2520 N N . ALA A 1 350 ? 1.132 21.424 -3.920 1.00 88.88 350 ALA A N 1
ATOM 2521 C CA . ALA A 1 350 ? 0.258 20.370 -3.404 1.00 88.88 350 ALA A CA 1
ATOM 2522 C C . ALA A 1 350 ? 1.009 19.052 -3.146 1.00 88.88 350 ALA A C 1
ATOM 2524 O O . ALA A 1 350 ? 0.773 18.421 -2.112 1.00 88.88 350 ALA A O 1
ATOM 2525 N N . GLU A 1 351 ? 1.932 18.663 -4.032 1.00 86.19 351 GLU A N 1
ATOM 2526 C CA . GLU A 1 351 ? 2.758 17.462 -3.834 1.00 86.19 351 GLU A CA 1
ATOM 2527 C C . GLU A 1 351 ? 3.845 17.686 -2.761 1.00 86.19 351 GLU A C 1
ATOM 2529 O O . GLU A 1 351 ? 4.026 16.827 -1.897 1.00 86.19 351 GLU A O 1
ATOM 2534 N N . VAL A 1 352 ? 4.476 18.871 -2.707 1.00 82.81 352 VAL A N 1
ATOM 2535 C CA . VAL A 1 352 ? 5.465 19.232 -1.662 1.00 82.81 352 VAL A CA 1
ATOM 2536 C C . VAL A 1 352 ? 4.905 19.098 -0.239 1.00 82.81 352 VAL A C 1
ATOM 2538 O O . VAL A 1 352 ? 5.609 18.630 0.656 1.00 82.81 352 VAL A O 1
ATOM 2541 N N . VAL A 1 353 ? 3.645 19.477 0.006 1.00 83.81 353 VAL A N 1
ATOM 2542 C CA . VAL A 1 353 ? 3.018 19.334 1.341 1.00 83.81 353 VAL A CA 1
ATOM 2543 C C . VAL A 1 353 ? 2.421 17.947 1.615 1.00 83.81 353 VAL A C 1
ATOM 2545 O O . VAL A 1 353 ? 1.816 17.723 2.676 1.00 83.81 353 VAL A O 1
ATOM 2548 N N . GLY A 1 354 ? 2.576 17.009 0.674 1.00 79.19 354 GLY A N 1
ATOM 2549 C CA . GLY A 1 354 ? 2.234 15.602 0.860 1.00 79.19 354 GLY A CA 1
ATOM 2550 C C . GLY A 1 354 ? 3.012 14.997 2.030 1.00 79.19 354 GLY A C 1
ATOM 2551 O O . GLY A 1 354 ? 2.404 14.399 2.924 1.00 79.19 354 GLY A O 1
ATOM 2552 N N . VAL A 1 355 ? 4.324 15.246 2.078 1.00 76.38 355 VAL A N 1
ATOM 2553 C CA . VAL A 1 355 ? 5.213 14.826 3.174 1.00 76.38 355 VAL A CA 1
ATOM 2554 C C . VAL A 1 355 ? 5.245 15.841 4.324 1.00 76.38 355 VAL A C 1
ATOM 2556 O O . VAL A 1 355 ? 4.869 17.003 4.177 1.00 76.38 355 VAL A O 1
ATOM 2559 N N . GLU A 1 356 ? 5.714 15.400 5.491 1.00 78.75 356 GLU A N 1
ATOM 2560 C CA . GLU A 1 356 ? 5.777 16.215 6.711 1.00 78.75 356 GLU A CA 1
ATOM 2561 C C . GLU A 1 356 ? 6.791 17.368 6.604 1.00 78.75 356 GLU A C 1
ATOM 2563 O O . GLU A 1 356 ? 6.421 18.523 6.790 1.00 78.75 356 GLU A O 1
ATOM 2568 N N . ALA A 1 357 ? 8.031 17.098 6.179 1.00 77.62 357 ALA A N 1
ATOM 2569 C CA . ALA A 1 357 ? 9.077 18.123 6.073 1.00 77.62 357 ALA A CA 1
ATOM 2570 C C . ALA A 1 357 ? 8.714 19.287 5.122 1.00 77.62 357 ALA A C 1
ATOM 2572 O O . ALA A 1 357 ? 8.943 20.453 5.445 1.00 77.62 357 ALA A O 1
ATOM 2573 N N . GLY A 1 358 ? 8.111 18.990 3.964 1.00 79.81 358 GLY A N 1
ATOM 2574 C CA . GLY A 1 358 ? 7.657 20.006 3.009 1.00 79.81 358 GLY A CA 1
ATOM 2575 C C . GLY A 1 358 ? 6.446 20.804 3.505 1.00 79.81 358 GLY A C 1
ATOM 2576 O O . GLY A 1 358 ? 6.355 22.008 3.254 1.00 79.81 358 GLY A O 1
ATOM 2577 N N . ARG A 1 359 ? 5.554 20.175 4.283 1.00 84.50 359 ARG A N 1
ATOM 2578 C CA . ARG A 1 359 ? 4.438 20.843 4.972 1.00 84.50 359 ARG A CA 1
ATOM 2579 C C . ARG A 1 359 ? 4.929 21.808 6.045 1.00 84.50 359 ARG A C 1
ATOM 2581 O O . ARG A 1 359 ? 4.496 22.958 6.052 1.00 84.50 359 ARG A O 1
ATOM 2588 N N . ASP A 1 360 ? 5.841 21.367 6.904 1.00 82.94 360 ASP A N 1
ATOM 2589 C CA . ASP A 1 360 ? 6.410 22.181 7.982 1.00 82.94 360 ASP A CA 1
ATOM 2590 C C . ASP A 1 360 ? 7.195 23.372 7.427 1.00 82.94 360 ASP A C 1
ATOM 2592 O O . ASP A 1 360 ? 7.052 24.497 7.913 1.00 82.94 360 ASP A O 1
ATOM 2596 N N . ALA A 1 361 ? 7.965 23.155 6.359 1.00 82.12 361 ALA A N 1
ATOM 2597 C CA . ALA A 1 361 ? 8.656 24.227 5.665 1.00 82.12 361 ALA A CA 1
ATOM 2598 C C . ALA A 1 361 ? 7.688 25.239 5.043 1.00 82.12 361 ALA A C 1
ATOM 2600 O O . ALA A 1 361 ? 7.810 26.429 5.332 1.00 82.12 361 ALA A O 1
ATOM 2601 N N . LEU A 1 362 ? 6.699 24.800 4.251 1.00 85.81 362 LEU A N 1
ATOM 2602 C CA . LEU A 1 362 ? 5.734 25.719 3.637 1.00 85.81 362 LEU A CA 1
ATOM 2603 C C . LEU A 1 362 ? 4.899 26.461 4.693 1.00 85.81 362 LEU A C 1
ATOM 2605 O O . LEU A 1 362 ? 4.571 27.630 4.502 1.00 85.81 362 LEU A O 1
ATOM 2609 N N . PHE A 1 363 ? 4.609 25.826 5.831 1.00 84.75 363 PHE A N 1
ATOM 2610 C CA . PHE A 1 363 ? 3.958 26.471 6.972 1.00 84.75 363 PHE A CA 1
ATOM 2611 C C . PHE A 1 363 ? 4.810 27.592 7.589 1.00 84.75 363 PHE A C 1
ATOM 2613 O O . PHE A 1 363 ? 4.267 28.598 8.048 1.00 84.75 363 PHE A O 1
ATOM 2620 N N . ASN A 1 364 ? 6.136 27.436 7.598 1.00 83.12 364 ASN A N 1
ATOM 2621 C CA . ASN A 1 364 ? 7.066 28.447 8.096 1.00 83.12 364 ASN A CA 1
ATOM 2622 C C . ASN A 1 364 ? 7.364 29.560 7.058 1.00 83.12 364 ASN A C 1
ATOM 2624 O O . ASN A 1 364 ? 7.916 30.591 7.443 1.00 83.12 364 ASN A O 1
ATOM 2628 N N . VAL A 1 365 ? 6.996 29.410 5.774 1.00 83.75 365 VAL A N 1
ATOM 2629 C CA . VAL A 1 365 ? 7.184 30.468 4.759 1.00 83.75 365 VAL A CA 1
ATOM 2630 C C . VAL A 1 365 ? 6.178 31.617 4.971 1.00 83.75 365 VAL A C 1
ATOM 2632 O O . VAL A 1 365 ? 4.962 31.387 4.972 1.00 83.75 365 VAL A O 1
ATOM 2635 N N . PRO A 1 366 ? 6.635 32.882 5.097 1.00 80.75 366 PRO A N 1
ATOM 2636 C CA . PRO A 1 366 ? 5.748 34.030 5.253 1.00 80.75 366 PRO A CA 1
ATOM 2637 C C . PRO A 1 366 ? 4.691 34.125 4.146 1.00 80.75 366 PRO A C 1
ATOM 2639 O O . PRO A 1 366 ? 4.983 33.973 2.964 1.00 80.75 366 PRO A O 1
ATOM 2642 N N . ARG A 1 367 ? 3.446 34.425 4.538 1.00 82.75 367 ARG A N 1
ATOM 2643 C CA . ARG A 1 367 ? 2.283 34.617 3.645 1.00 82.75 367 ARG A CA 1
ATOM 2644 C C . ARG A 1 367 ? 1.865 33.403 2.790 1.00 82.75 367 ARG A C 1
ATOM 2646 O O . ARG A 1 367 ? 0.888 33.541 2.053 1.00 82.75 367 ARG A O 1
ATOM 2653 N N . ALA A 1 368 ? 2.476 32.222 2.931 1.00 87.19 368 ALA A N 1
ATOM 2654 C CA . ALA A 1 368 ? 2.170 31.041 2.109 1.00 87.19 368 ALA A CA 1
ATOM 2655 C C . ALA A 1 368 ? 0.666 30.705 2.039 1.00 87.19 368 ALA A C 1
ATOM 2657 O O . ALA A 1 368 ? 0.088 30.622 0.956 1.00 87.19 368 ALA A O 1
ATOM 2658 N N . ALA A 1 369 ? -0.004 30.614 3.192 1.00 88.19 369 ALA A N 1
ATOM 2659 C CA . ALA A 1 369 ? -1.442 30.343 3.242 1.00 88.19 369 ALA A CA 1
ATOM 2660 C C . ALA A 1 369 ? -2.305 31.470 2.638 1.00 88.19 369 ALA A C 1
ATOM 2662 O O . ALA A 1 369 ? -3.345 31.195 2.045 1.00 88.19 369 ALA A O 1
ATOM 2663 N N . SER A 1 370 ? -1.887 32.737 2.745 1.00 87.62 370 SER A N 1
ATOM 2664 C CA . SER A 1 370 ? -2.607 33.854 2.116 1.00 87.62 370 SER A CA 1
ATOM 2665 C C . SER A 1 370 ? -2.428 33.908 0.596 1.00 87.62 370 SER A C 1
ATOM 2667 O O . SER A 1 370 ? -3.368 34.309 -0.086 1.00 87.62 370 SER A O 1
ATOM 2669 N N . GLU A 1 371 ? -1.282 33.472 0.063 1.00 89.50 371 GLU A N 1
ATOM 2670 C CA . GLU A 1 371 ? -1.056 33.360 -1.386 1.00 89.50 371 GLU A CA 1
ATOM 2671 C C . GLU A 1 371 ? -1.812 32.171 -1.988 1.00 89.50 371 GLU A C 1
ATOM 2673 O O . GLU A 1 371 ? -2.490 32.337 -3.000 1.00 89.50 371 GLU A O 1
ATOM 2678 N N . LEU A 1 372 ? -1.815 31.010 -1.322 1.00 91.88 372 LEU A N 1
ATOM 2679 C CA . LEU A 1 372 ? -2.659 29.871 -1.708 1.00 91.88 372 LEU A CA 1
ATOM 2680 C C . LEU A 1 372 ? -4.153 30.234 -1.684 1.00 91.88 372 LEU A C 1
ATOM 2682 O O . LEU A 1 372 ? -4.876 29.965 -2.642 1.00 91.88 372 LEU A O 1
ATOM 2686 N N . ALA A 1 373 ? -4.615 30.922 -0.634 1.00 90.12 373 ALA A N 1
ATOM 2687 C CA . ALA A 1 373 ? -5.985 31.427 -0.574 1.00 90.12 373 ALA A CA 1
ATOM 2688 C C . ALA A 1 373 ? -6.261 32.510 -1.631 1.00 90.12 373 ALA A C 1
ATOM 2690 O O . ALA A 1 373 ? -7.401 32.679 -2.050 1.00 90.12 373 ALA A O 1
ATOM 2691 N N . ALA A 1 374 ? -5.258 33.278 -2.067 1.00 88.62 374 ALA A N 1
ATOM 2692 C CA . ALA A 1 374 ? -5.403 34.227 -3.171 1.00 88.62 374 ALA A CA 1
ATOM 2693 C C . ALA A 1 374 ? -5.467 33.525 -4.540 1.00 88.62 374 ALA A C 1
ATOM 2695 O O . ALA A 1 374 ? -6.278 33.931 -5.363 1.00 88.62 374 ALA A O 1
ATOM 2696 N N . ALA A 1 375 ? -4.703 32.452 -4.763 1.00 87.75 375 ALA A N 1
ATOM 2697 C CA . ALA A 1 375 ? -4.794 31.625 -5.971 1.00 87.75 375 ALA A CA 1
ATOM 2698 C C . ALA A 1 375 ? -6.178 30.964 -6.103 1.00 87.75 375 ALA A C 1
ATOM 2700 O O . ALA A 1 375 ? -6.822 31.094 -7.142 1.00 87.75 375 ALA A O 1
ATOM 2701 N N . LEU A 1 376 ? -6.677 30.367 -5.012 1.00 87.00 376 LEU A N 1
ATOM 2702 C CA . LEU A 1 376 ? -8.022 29.785 -4.923 1.00 87.00 376 LEU A CA 1
ATOM 2703 C C . LEU A 1 376 ? -9.128 30.799 -5.291 1.00 87.00 376 LEU A C 1
ATOM 2705 O O . LEU A 1 376 ? -10.105 30.437 -5.937 1.00 87.00 376 LEU A O 1
ATOM 2709 N N . ARG A 1 377 ? -8.956 32.075 -4.915 1.00 86.38 377 ARG A N 1
ATOM 2710 C CA . ARG A 1 377 ? -9.894 33.166 -5.235 1.00 86.38 377 ARG A CA 1
ATOM 2711 C C . ARG A 1 377 ? -9.761 33.699 -6.664 1.00 86.38 377 ARG A C 1
ATOM 2713 O O . ARG A 1 377 ? -10.785 33.903 -7.306 1.00 86.38 377 ARG A O 1
ATOM 2720 N N . ARG A 1 378 ? -8.536 33.912 -7.163 1.00 81.38 378 ARG A N 1
ATOM 2721 C CA . ARG A 1 378 ? -8.282 34.415 -8.529 1.00 81.38 378 ARG A CA 1
ATOM 2722 C C . ARG A 1 378 ? -8.852 33.482 -9.585 1.00 81.38 378 ARG A C 1
ATOM 2724 O O . ARG A 1 378 ? -9.690 33.902 -10.372 1.00 81.38 378 ARG A O 1
ATOM 2731 N N . ALA A 1 379 ? -8.514 32.195 -9.515 1.00 69.94 379 ALA A N 1
ATOM 2732 C CA . ALA A 1 379 ? -9.006 31.198 -10.461 1.00 69.94 379 ALA A CA 1
ATOM 2733 C C . ALA A 1 379 ? -10.548 31.095 -10.484 1.00 69.94 379 ALA A C 1
ATOM 2735 O O . ALA A 1 379 ? -11.117 30.695 -11.491 1.00 69.94 379 ALA A O 1
ATOM 2736 N N . HIS A 1 380 ? -11.247 31.463 -9.401 1.00 75.50 380 HIS A N 1
ATOM 2737 C CA . HIS A 1 380 ? -12.718 31.516 -9.358 1.00 75.50 380 HIS A CA 1
ATOM 2738 C C . HIS A 1 380 ? -13.314 32.774 -10.019 1.00 75.50 380 HIS A C 1
ATOM 2740 O O . HIS A 1 380 ? -14.472 32.750 -10.429 1.00 75.50 380 HIS A O 1
ATOM 2746 N N . ALA A 1 381 ? -12.544 33.859 -10.128 1.00 73.19 381 ALA A N 1
ATOM 2747 C CA . ALA A 1 381 ? -12.975 35.133 -10.707 1.00 73.19 381 ALA A CA 1
ATOM 2748 C C . ALA A 1 381 ? -12.475 35.365 -12.148 1.00 73.19 381 ALA A C 1
ATOM 2750 O O . ALA A 1 381 ? -13.113 36.107 -12.890 1.00 73.19 381 ALA A O 1
ATOM 2751 N N . GLU A 1 382 ? -11.345 34.764 -12.533 1.00 62.91 382 GLU A N 1
ATOM 2752 C CA . GLU A 1 382 ? -10.597 35.111 -13.755 1.00 62.91 382 GLU A CA 1
ATOM 2753 C C . GLU A 1 382 ? -10.832 34.153 -14.941 1.00 62.91 382 GLU A C 1
ATOM 2755 O O . GLU A 1 382 ? -10.506 34.511 -16.068 1.00 62.91 382 GLU A O 1
ATOM 2760 N N . GLY A 1 383 ? -11.455 32.984 -14.733 1.00 56.12 383 GLY A N 1
ATOM 2761 C CA . GLY A 1 383 ? -11.905 32.114 -15.837 1.00 56.12 383 GLY A CA 1
ATOM 2762 C C . GLY A 1 383 ? -10.811 31.304 -16.552 1.00 56.12 383 GLY A C 1
ATOM 2763 O O . GLY A 1 383 ? -10.965 30.996 -17.729 1.00 56.12 383 GLY A O 1
ATOM 2764 N N . GLU A 1 384 ? -9.732 30.971 -15.835 1.00 56.72 384 GLU A N 1
ATOM 2765 C CA . GLU A 1 384 ? -8.688 29.982 -16.193 1.00 56.72 384 GLU A CA 1
ATOM 2766 C C . GLU A 1 384 ? -9.282 28.560 -16.378 1.00 56.72 384 GLU A C 1
ATOM 2768 O O . GLU A 1 384 ? -10.498 28.403 -16.317 1.00 56.72 384 GLU A O 1
ATOM 2773 N N . ASP A 1 385 ? -8.474 27.491 -16.476 1.00 63.97 385 ASP A N 1
ATOM 2774 C CA . ASP A 1 385 ? -8.870 26.178 -15.919 1.00 63.97 385 ASP A CA 1
ATOM 2775 C C . ASP A 1 385 ? -9.063 26.360 -14.400 1.00 63.97 385 ASP A C 1
ATOM 2777 O O . ASP A 1 385 ? -8.081 26.355 -13.642 1.00 63.97 385 ASP A O 1
ATOM 2781 N N . PRO A 1 386 ? -10.304 26.563 -13.909 1.00 68.44 386 PRO A N 1
ATOM 2782 C CA . PRO A 1 386 ? -10.495 27.009 -12.539 1.00 68.44 386 PRO A CA 1
ATOM 2783 C C . PRO A 1 386 ? -10.240 25.829 -11.610 1.00 68.44 386 PRO A C 1
ATOM 2785 O O . PRO A 1 386 ? -9.630 25.949 -10.553 1.00 68.44 386 PRO A O 1
ATOM 2788 N N . LEU A 1 387 ? -10.729 24.667 -12.035 1.00 77.06 387 LEU A N 1
ATOM 2789 C CA . LEU A 1 387 ? -10.958 23.494 -11.224 1.00 77.06 387 LEU A CA 1
ATOM 2790 C C . LEU A 1 387 ? -9.645 22.822 -10.830 1.00 77.06 387 LEU A C 1
ATOM 2792 O O . LEU A 1 387 ? -9.502 22.438 -9.670 1.00 77.06 387 LEU A O 1
ATOM 2796 N N . THR A 1 388 ? -8.656 22.725 -11.723 1.00 82.12 388 THR A N 1
ATOM 2797 C CA . THR A 1 388 ? -7.368 22.111 -11.355 1.00 82.12 388 THR A CA 1
ATOM 2798 C C . THR A 1 388 ? -6.522 23.026 -10.471 1.00 82.12 388 THR A C 1
ATOM 2800 O O . THR A 1 388 ? -6.089 22.592 -9.400 1.00 82.12 388 THR A O 1
ATOM 2803 N N . THR A 1 389 ? -6.366 24.305 -10.827 1.00 85.75 389 THR A N 1
ATOM 2804 C CA . THR A 1 389 ? -5.619 25.287 -10.016 1.00 85.75 389 THR A CA 1
ATOM 2805 C C . THR A 1 389 ? -6.247 25.476 -8.628 1.00 85.75 389 THR A C 1
ATOM 2807 O O . THR A 1 389 ? -5.540 25.438 -7.614 1.00 85.75 389 THR A O 1
ATOM 2810 N N . GLN A 1 390 ? -7.579 25.596 -8.544 1.00 86.94 390 GLN A N 1
ATOM 2811 C CA . GLN A 1 390 ? -8.302 25.637 -7.267 1.00 86.94 390 GLN A CA 1
ATOM 2812 C C . GLN A 1 390 ? -8.122 24.330 -6.479 1.00 86.94 390 GLN A C 1
ATOM 2814 O O . GLN A 1 390 ? -7.835 24.390 -5.284 1.00 86.94 390 GLN A O 1
ATOM 2819 N N . CYS A 1 391 ? -8.243 23.157 -7.117 1.00 89.06 391 CYS A N 1
ATOM 2820 C CA . CYS A 1 391 ? -8.096 21.859 -6.448 1.00 89.06 391 CYS A CA 1
ATOM 2821 C C . CYS A 1 391 ? -6.726 21.720 -5.780 1.00 89.06 391 CYS A C 1
ATOM 2823 O O . CYS A 1 391 ? -6.647 21.349 -4.608 1.00 89.06 391 CYS A O 1
ATOM 2825 N N . HIS A 1 392 ? -5.642 22.029 -6.494 1.00 90.75 392 HIS A N 1
ATOM 2826 C CA . HIS A 1 392 ? -4.296 21.933 -5.934 1.00 90.75 392 HIS A CA 1
ATOM 2827 C C . HIS A 1 392 ? -4.074 22.958 -4.809 1.00 90.75 392 HIS A C 1
ATOM 2829 O O . HIS A 1 392 ? -3.540 22.599 -3.756 1.00 90.75 392 HIS A O 1
ATOM 2835 N N . ALA A 1 393 ? -4.563 24.196 -4.961 1.00 91.69 393 ALA A N 1
ATOM 2836 C CA . ALA A 1 393 ? -4.513 25.204 -3.900 1.00 91.69 393 ALA A CA 1
ATOM 2837 C C . ALA A 1 393 ? -5.306 24.784 -2.643 1.00 91.69 393 ALA A C 1
ATOM 2839 O O . ALA A 1 393 ? -4.823 24.971 -1.523 1.00 91.69 393 ALA A O 1
ATOM 2840 N N . ALA A 1 394 ? -6.480 24.163 -2.804 1.00 92.38 394 ALA A N 1
ATOM 2841 C CA . ALA A 1 394 ? -7.287 23.626 -1.707 1.00 92.38 394 ALA A CA 1
ATOM 2842 C C . ALA A 1 394 ? -6.601 22.433 -1.017 1.00 92.38 394 ALA A C 1
ATOM 2844 O O . ALA A 1 394 ? -6.521 22.401 0.212 1.00 92.38 394 ALA A O 1
ATOM 2845 N N . CYS A 1 395 ? -6.023 21.493 -1.776 1.00 91.38 395 CYS A N 1
ATOM 2846 C CA . CYS A 1 395 ? -5.211 20.402 -1.223 1.00 91.38 395 CYS A CA 1
ATOM 2847 C C . CYS A 1 395 ? -3.997 20.924 -0.434 1.00 91.38 395 CYS A C 1
ATOM 2849 O O . CYS A 1 395 ? -3.680 20.382 0.627 1.00 91.38 395 CYS A O 1
ATOM 2851 N N . ALA A 1 396 ? -3.342 21.988 -0.909 1.00 92.00 396 ALA A N 1
ATOM 2852 C CA . ALA A 1 396 ? -2.226 22.606 -0.202 1.00 92.00 396 ALA A CA 1
ATOM 2853 C C . ALA A 1 396 ? -2.679 23.295 1.101 1.00 92.00 396 ALA A C 1
ATOM 2855 O O . ALA A 1 396 ? -2.104 23.053 2.166 1.00 92.00 396 ALA A O 1
ATOM 2856 N N . LEU A 1 397 ? -3.759 24.086 1.051 1.00 93.19 397 LEU A N 1
ATOM 2857 C CA . LEU A 1 397 ? -4.359 24.727 2.230 1.00 93.19 397 LEU A CA 1
ATOM 2858 C C . LEU A 1 397 ? -4.805 23.711 3.283 1.00 93.19 397 LEU A C 1
ATOM 2860 O O . LEU A 1 397 ? -4.517 23.915 4.462 1.00 93.19 397 LEU A O 1
ATOM 2864 N N . MET A 1 398 ? -5.434 22.605 2.872 1.00 91.94 398 MET A N 1
ATOM 2865 C CA . MET A 1 398 ? -5.832 21.496 3.748 1.00 91.94 398 MET A CA 1
ATOM 2866 C C . MET A 1 398 ? -4.656 21.009 4.604 1.00 91.94 398 MET A 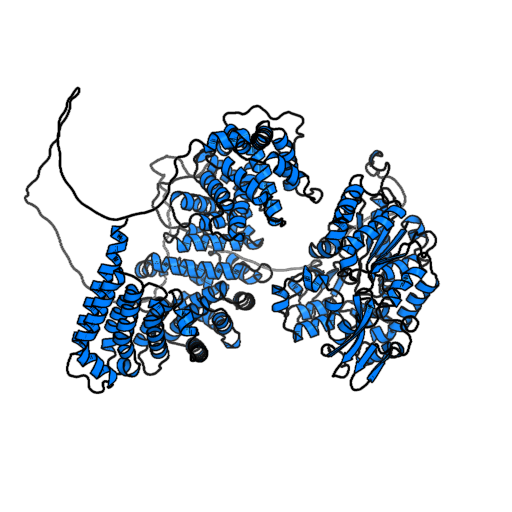C 1
ATOM 2868 O O . MET A 1 398 ? -4.776 20.897 5.823 1.00 91.94 398 MET A O 1
ATOM 2872 N N . ARG A 1 399 ? -3.495 20.741 3.992 1.00 90.00 399 ARG A N 1
ATOM 2873 C CA . ARG A 1 399 ? -2.313 20.271 4.734 1.00 90.00 399 ARG A CA 1
ATOM 2874 C C . ARG A 1 399 ? -1.785 21.331 5.710 1.00 90.00 399 ARG A C 1
ATOM 2876 O O . ARG A 1 399 ? -1.295 20.959 6.772 1.00 90.00 399 ARG A O 1
ATOM 2883 N N . LEU A 1 400 ? -1.923 22.624 5.400 1.00 90.25 400 LEU A N 1
ATOM 2884 C CA . LEU A 1 400 ? -1.518 23.719 6.293 1.00 90.25 400 LEU A CA 1
ATOM 2885 C C . LEU A 1 400 ? -2.493 23.959 7.460 1.00 90.25 400 LEU A C 1
ATOM 2887 O O . LEU A 1 400 ? -2.032 24.303 8.550 1.00 90.25 400 LEU A O 1
ATOM 2891 N N . VAL A 1 401 ? -3.808 23.765 7.284 1.00 89.44 401 VAL A N 1
ATOM 2892 C CA . VAL A 1 401 ? -4.775 23.847 8.402 1.00 89.44 401 VAL A CA 1
ATOM 2893 C C . VAL A 1 401 ? -4.731 22.609 9.303 1.00 89.44 401 VAL A C 1
ATOM 2895 O O . VAL A 1 401 ? -4.879 22.751 10.512 1.00 89.44 401 VAL A O 1
ATOM 2898 N N . CYS A 1 402 ? -4.436 21.427 8.748 1.00 83.81 402 CYS A N 1
ATOM 2899 C CA . CYS A 1 402 ? -4.279 20.174 9.499 1.00 83.81 402 CYS A CA 1
ATOM 2900 C C . CYS A 1 402 ? -2.867 19.956 10.093 1.00 83.81 402 CYS A C 1
ATOM 2902 O O . CYS A 1 402 ? -2.605 18.908 10.680 1.00 83.81 402 CYS A O 1
ATOM 2904 N N . HIS A 1 403 ? -1.938 20.904 9.940 1.00 85.94 403 HIS A N 1
ATOM 2905 C CA . HIS A 1 403 ? -0.652 20.896 10.652 1.00 85.94 403 HIS A CA 1
ATOM 2906 C C . HIS A 1 403 ? -0.856 21.253 12.141 1.00 85.94 403 HIS A C 1
ATOM 2908 O O . HIS A 1 403 ? -1.813 21.936 12.499 1.00 85.94 403 HIS A O 1
ATOM 2914 N N . SER A 1 404 ? 0.057 20.836 13.025 1.00 80.62 404 SER A N 1
ATOM 2915 C CA . SER A 1 404 ? -0.061 20.991 14.491 1.00 80.62 404 SER A CA 1
ATOM 2916 C C . SER A 1 404 ? -0.270 22.438 14.969 1.00 80.62 404 SER A C 1
ATOM 2918 O O . SER A 1 404 ? -0.945 22.677 15.969 1.00 80.62 404 SER A O 1
ATOM 2920 N N . ARG A 1 405 ? 0.261 23.424 14.232 1.00 82.44 405 ARG A N 1
ATOM 2921 C CA . ARG A 1 405 ? 0.080 24.871 14.487 1.00 82.44 405 ARG A CA 1
ATOM 2922 C C . ARG A 1 405 ? -0.967 25.516 13.550 1.00 82.44 405 ARG A C 1
ATOM 2924 O O . ARG A 1 405 ? -1.143 26.736 13.554 1.00 82.44 405 ARG A O 1
ATOM 2931 N N . GLY A 1 406 ? -1.672 24.702 12.759 1.00 83.88 406 GLY A N 1
ATOM 2932 C CA . GLY A 1 406 ? -2.574 25.060 11.653 1.00 83.88 406 GLY A CA 1
ATOM 2933 C C . GLY A 1 406 ? -3.818 25.863 12.028 1.00 83.88 406 GLY A C 1
ATOM 2934 O O . GLY A 1 406 ? -4.327 26.623 11.203 1.00 83.88 406 GLY A O 1
ATOM 2935 N N . ARG A 1 407 ? -4.239 25.816 13.297 1.00 87.62 407 ARG A N 1
ATOM 2936 C CA . ARG A 1 407 ? -5.346 26.616 13.851 1.00 87.62 407 ARG A CA 1
ATOM 2937 C C . ARG A 1 407 ? -5.294 28.099 13.446 1.00 87.62 407 ARG A C 1
ATOM 2939 O O . ARG A 1 407 ? -6.308 28.658 13.036 1.00 87.62 407 ARG A O 1
ATOM 2946 N N . ARG A 1 408 ? -4.109 28.727 13.483 1.00 86.62 408 ARG A N 1
ATOM 2947 C CA . ARG A 1 408 ? -3.927 30.147 13.108 1.00 86.62 408 ARG A CA 1
ATOM 2948 C C . ARG A 1 408 ? -4.239 30.430 11.631 1.00 86.62 408 ARG A C 1
ATOM 2950 O O . ARG A 1 408 ? -4.624 31.551 11.301 1.00 86.62 408 ARG A O 1
ATOM 2957 N N . VAL A 1 409 ? -4.074 29.435 10.754 1.00 90.38 409 VAL A N 1
ATOM 2958 C CA . VAL A 1 409 ? -4.407 29.521 9.324 1.00 90.38 409 VAL A CA 1
ATOM 2959 C C . VAL A 1 409 ? -5.918 29.453 9.135 1.00 90.38 409 VAL A C 1
ATOM 2961 O O . VAL A 1 409 ? -6.477 30.328 8.478 1.00 90.38 409 VAL A O 1
ATOM 2964 N N . ALA A 1 410 ? -6.593 28.492 9.772 1.00 89.94 410 ALA A N 1
ATOM 2965 C CA . ALA A 1 410 ? -8.053 28.397 9.736 1.00 89.94 410 ALA A CA 1
ATOM 2966 C C . ALA A 1 410 ? -8.711 29.686 10.268 1.00 89.94 410 ALA A C 1
ATOM 2968 O O . ALA A 1 410 ? -9.559 30.267 9.596 1.00 89.94 410 ALA A O 1
ATOM 2969 N N . GLU A 1 411 ? -8.241 30.223 11.399 1.00 89.69 411 GLU A N 1
ATOM 2970 C CA . GLU A 1 411 ? -8.728 31.496 11.956 1.00 89.69 411 GLU A CA 1
ATOM 2971 C C . GLU A 1 411 ? -8.510 32.692 11.005 1.00 89.69 411 GLU A C 1
ATOM 2973 O O . GLU A 1 411 ? -9.305 33.634 10.985 1.00 89.69 411 GLU A O 1
ATOM 2978 N N . ALA A 1 412 ? -7.443 32.677 10.197 1.00 89.06 412 ALA A N 1
ATOM 2979 C CA . ALA A 1 412 ? -7.198 33.700 9.181 1.00 89.06 412 ALA A CA 1
ATOM 2980 C C . ALA A 1 412 ? -8.130 33.552 7.965 1.00 89.06 412 ALA A C 1
ATOM 2982 O O . ALA A 1 412 ? -8.615 34.565 7.460 1.00 89.06 412 ALA A O 1
ATOM 2983 N N . LEU A 1 413 ? -8.431 32.321 7.536 1.00 92.31 413 LEU A N 1
ATOM 2984 C CA . LEU A 1 413 ? -9.414 32.041 6.483 1.00 92.31 413 LEU A CA 1
ATOM 2985 C C . LEU A 1 413 ? -10.834 32.438 6.915 1.00 92.31 413 LEU A C 1
ATOM 2987 O O . LEU A 1 413 ? -11.558 33.040 6.126 1.00 92.31 413 LEU A O 1
ATOM 2991 N N . VAL A 1 414 ? -11.209 32.205 8.179 1.00 91.38 414 VAL A N 1
ATOM 2992 C CA . VAL A 1 414 ? -12.484 32.676 8.756 1.00 91.38 414 VAL A CA 1
ATOM 2993 C C . VAL A 1 414 ? -12.583 34.203 8.726 1.00 91.38 414 VAL A C 1
ATOM 2995 O O . VAL A 1 414 ? -13.593 34.744 8.273 1.00 91.38 414 VAL A O 1
ATOM 2998 N N . ARG A 1 415 ? -11.528 34.921 9.142 1.00 90.25 415 ARG A N 1
ATOM 2999 C CA . ARG A 1 415 ? -11.488 36.393 9.050 1.00 90.25 415 ARG A CA 1
ATOM 3000 C C . ARG A 1 415 ? -11.553 36.890 7.601 1.00 90.25 415 ARG A C 1
ATOM 3002 O O . ARG A 1 415 ? -12.228 37.882 7.346 1.00 90.25 415 ARG A O 1
ATOM 3009 N N . ALA A 1 416 ? -10.901 36.205 6.659 1.00 88.81 416 ALA A N 1
ATOM 3010 C CA . ALA A 1 416 ? -10.960 36.547 5.237 1.00 88.81 416 ALA A CA 1
ATOM 3011 C C . ALA A 1 416 ? -12.367 36.339 4.648 1.00 88.81 416 ALA A C 1
ATOM 3013 O O . ALA A 1 416 ? -12.894 37.251 4.019 1.00 88.81 416 ALA A O 1
ATOM 3014 N N . ALA A 1 417 ? -13.003 35.193 4.916 1.00 89.94 417 ALA A N 1
ATOM 3015 C CA . ALA A 1 417 ? -14.372 34.908 4.487 1.00 89.94 417 ALA A CA 1
ATOM 3016 C C . ALA A 1 417 ? -15.368 35.941 5.042 1.00 89.94 417 ALA A C 1
ATOM 3018 O O . ALA A 1 417 ? -16.171 36.487 4.292 1.00 89.94 417 ALA A O 1
ATOM 3019 N N . ALA A 1 418 ? -15.269 36.282 6.331 1.00 89.69 418 ALA A N 1
ATOM 3020 C CA . ALA A 1 418 ? -16.108 37.311 6.945 1.00 89.69 418 ALA A CA 1
ATOM 3021 C C . ALA A 1 418 ? -15.898 38.708 6.327 1.00 89.69 418 ALA A C 1
ATOM 3023 O O . ALA A 1 418 ? -16.869 39.433 6.127 1.00 89.69 418 ALA A O 1
ATOM 3024 N N . ALA A 1 419 ? -14.658 39.068 5.977 1.00 88.75 419 ALA A N 1
ATOM 3025 C CA . ALA A 1 419 ? -14.327 40.347 5.339 1.00 88.75 419 ALA A CA 1
ATOM 3026 C C . ALA A 1 419 ? -14.703 40.428 3.843 1.00 88.75 419 ALA A C 1
ATOM 3028 O O . ALA A 1 419 ? -14.796 41.528 3.300 1.00 88.75 419 ALA A O 1
ATOM 3029 N N . GLU A 1 420 ? -14.908 39.292 3.169 1.00 87.12 420 GLU A N 1
ATOM 3030 C CA . GLU A 1 420 ? -15.493 39.220 1.818 1.00 87.12 420 GLU A CA 1
ATOM 3031 C C . GLU A 1 420 ? -17.032 39.099 1.850 1.00 87.12 420 GLU A C 1
ATOM 3033 O O . GLU A 1 420 ? -17.697 39.336 0.841 1.00 87.12 420 GLU A O 1
ATOM 3038 N N . GLY A 1 421 ? -17.611 38.771 3.010 1.00 88.69 421 GLY A N 1
ATOM 3039 C CA . GLY A 1 421 ? -19.045 38.573 3.198 1.00 88.69 421 GLY A CA 1
ATOM 3040 C C . GLY A 1 421 ? -19.575 37.300 2.530 1.00 88.69 421 GLY A C 1
ATOM 3041 O O . GLY A 1 421 ? -18.835 36.497 1.965 1.00 88.69 421 GLY A O 1
ATOM 3042 N N . ARG A 1 422 ? -20.899 37.095 2.586 1.00 82.44 422 ARG A N 1
ATOM 3043 C CA . ARG A 1 422 ? -21.534 35.848 2.106 1.00 82.44 422 ARG A CA 1
ATOM 3044 C C . ARG A 1 422 ? -21.282 35.552 0.623 1.00 82.44 422 ARG A C 1
ATOM 3046 O O . ARG A 1 422 ? -21.190 34.393 0.251 1.00 82.44 422 ARG A O 1
ATOM 3053 N N . GLY A 1 423 ? -21.155 36.586 -0.213 1.00 81.50 423 GLY A N 1
ATOM 3054 C CA . GLY A 1 423 ? -20.825 36.462 -1.640 1.00 81.50 423 GLY A CA 1
ATOM 3055 C C . GLY A 1 423 ? -19.323 36.365 -1.932 1.00 81.50 423 GLY A C 1
ATOM 3056 O O . GLY A 1 423 ? -18.923 36.554 -3.075 1.00 81.50 423 GLY A O 1
ATOM 3057 N N . GLY A 1 424 ? -18.493 36.144 -0.910 1.00 84.81 424 GLY A N 1
ATOM 3058 C CA . GLY A 1 424 ? -17.043 36.189 -1.014 1.00 84.81 424 GLY A CA 1
ATOM 3059 C C . GLY A 1 424 ? -16.442 35.093 -1.888 1.00 84.81 424 GLY A C 1
ATOM 3060 O O . GLY A 1 424 ? -16.801 33.916 -1.786 1.00 84.81 424 GLY A O 1
ATOM 3061 N N . SER A 1 425 ? -15.458 35.485 -2.696 1.00 86.94 425 SER A N 1
ATOM 3062 C CA . SER A 1 425 ? -14.718 34.611 -3.611 1.00 86.94 425 SER A CA 1
ATOM 3063 C C . SER A 1 425 ? -14.103 33.383 -2.930 1.00 86.94 425 SER A C 1
ATOM 3065 O O . SER A 1 425 ? -14.041 32.322 -3.545 1.00 86.94 425 SER A O 1
ATOM 3067 N N . LEU A 1 426 ? -13.702 33.483 -1.654 1.00 89.75 426 LEU A N 1
ATOM 3068 C CA . LEU A 1 426 ? -13.151 32.346 -0.906 1.00 89.75 426 LEU A CA 1
ATOM 3069 C C . LEU A 1 426 ? -14.181 31.222 -0.702 1.00 89.75 426 LEU A C 1
ATOM 3071 O O . LEU A 1 426 ? -13.862 30.050 -0.890 1.00 89.75 426 LEU A O 1
ATOM 3075 N N . LEU A 1 427 ? -15.413 31.574 -0.326 1.00 91.19 427 LEU A N 1
ATOM 3076 C CA . LEU A 1 427 ? -16.488 30.600 -0.118 1.00 91.19 427 LEU A CA 1
ATOM 3077 C C . LEU A 1 427 ? -17.101 30.153 -1.451 1.00 91.19 427 LEU A C 1
ATOM 3079 O O . LEU A 1 427 ? -17.471 28.988 -1.578 1.00 91.19 427 LEU A O 1
ATOM 3083 N N . GLY A 1 428 ? -17.140 31.038 -2.454 1.00 90.00 428 GLY A N 1
ATOM 3084 C CA . GLY A 1 428 ? -17.536 30.705 -3.826 1.00 90.00 428 GLY A CA 1
ATOM 3085 C C . GLY A 1 428 ? -16.631 29.649 -4.470 1.00 90.00 428 GLY A C 1
ATOM 3086 O O . GLY A 1 428 ? -17.137 28.673 -5.022 1.00 90.00 428 GLY A O 1
ATOM 3087 N N . ALA A 1 429 ? -15.308 29.779 -4.324 1.00 89.62 429 ALA A N 1
ATOM 3088 C CA . ALA A 1 429 ? -14.339 28.805 -4.831 1.00 89.62 429 ALA A CA 1
ATOM 3089 C C . ALA A 1 429 ? -14.477 27.429 -4.154 1.00 89.62 429 ALA A C 1
ATOM 3091 O O . ALA A 1 429 ? -14.544 26.405 -4.833 1.00 89.62 429 ALA A O 1
ATOM 3092 N N . LEU A 1 430 ? -14.594 27.396 -2.818 1.00 92.94 430 LEU A N 1
ATOM 3093 C CA . LEU A 1 430 ? -14.816 26.150 -2.071 1.00 92.94 430 LEU A CA 1
ATOM 3094 C C . LEU A 1 430 ? -16.155 25.490 -2.447 1.00 92.94 430 LEU A C 1
ATOM 3096 O O . LEU A 1 430 ? -16.205 24.277 -2.636 1.00 92.94 430 LEU A O 1
ATOM 3100 N N . ALA A 1 431 ? -17.229 26.271 -2.611 1.00 91.81 431 ALA A N 1
ATOM 3101 C CA . ALA A 1 431 ? -18.518 25.764 -3.084 1.00 91.81 431 ALA A CA 1
ATOM 3102 C C . ALA A 1 431 ? -18.438 25.207 -4.517 1.00 91.81 431 ALA A C 1
ATOM 3104 O O . ALA A 1 431 ? -19.045 24.175 -4.800 1.00 91.81 431 ALA A O 1
ATOM 3105 N N . GLY A 1 432 ? -17.681 25.867 -5.401 1.00 89.75 432 GLY A N 1
ATOM 3106 C CA . GLY A 1 432 ? -17.456 25.440 -6.784 1.00 89.75 432 GLY A CA 1
ATOM 3107 C C . GLY A 1 432 ? -16.738 24.095 -6.880 1.00 89.75 432 GLY A C 1
ATOM 3108 O O . GLY A 1 432 ? -17.231 23.198 -7.557 1.00 89.75 432 GLY A O 1
ATOM 3109 N N . LEU A 1 433 ? -15.637 23.914 -6.144 1.00 90.62 433 LEU A N 1
ATOM 3110 C CA . LEU A 1 433 ? -14.912 22.637 -6.090 1.00 90.62 433 LEU A CA 1
ATOM 3111 C C . LEU A 1 433 ? -15.746 21.489 -5.505 1.00 90.62 433 LEU A C 1
ATOM 3113 O O . LEU A 1 433 ? -15.634 20.353 -5.964 1.00 90.62 433 LEU A O 1
ATOM 3117 N N . ILE A 1 434 ? -16.570 21.761 -4.488 1.00 92.62 434 ILE A N 1
ATOM 3118 C CA . ILE A 1 434 ? -17.439 20.735 -3.894 1.00 92.62 434 ILE A CA 1
ATOM 3119 C C . ILE A 1 434 ? -18.540 20.333 -4.889 1.00 92.62 434 ILE A C 1
ATOM 3121 O O . ILE A 1 434 ? -18.785 19.138 -5.043 1.00 92.62 434 ILE A O 1
ATOM 3125 N N . ALA A 1 435 ? -19.138 21.288 -5.613 1.00 90.25 435 ALA A N 1
ATOM 3126 C CA . ALA A 1 435 ? -20.113 21.005 -6.671 1.00 90.25 435 ALA A CA 1
ATOM 3127 C C . ALA A 1 435 ? -19.494 20.180 -7.813 1.00 90.25 435 ALA A C 1
ATOM 3129 O O . ALA A 1 435 ? -19.941 19.063 -8.058 1.00 90.25 435 ALA A O 1
ATOM 3130 N N . ALA A 1 436 ? -18.378 20.647 -8.384 1.00 87.75 436 ALA A N 1
ATOM 3131 C CA . ALA A 1 436 ? -17.671 19.976 -9.479 1.00 87.75 436 ALA A CA 1
ATOM 3132 C C . ALA A 1 436 ? -17.116 18.582 -9.114 1.00 87.75 436 ALA A C 1
ATOM 3134 O O . ALA A 1 436 ? -16.739 17.811 -9.991 1.00 87.75 436 ALA A O 1
ATOM 3135 N N . SER A 1 437 ? -17.058 18.229 -7.824 1.00 89.06 437 SER A N 1
ATOM 3136 C CA . SER A 1 437 ? -16.755 16.855 -7.408 1.00 89.06 437 SER A CA 1
ATOM 3137 C C . SER A 1 437 ? -17.927 15.886 -7.614 1.00 89.06 437 SER A C 1
ATOM 3139 O O . SER A 1 437 ? -17.695 14.694 -7.815 1.00 89.06 437 SER A O 1
ATOM 3141 N N . ALA A 1 438 ? -19.162 16.392 -7.570 1.00 85.00 438 ALA A N 1
ATOM 3142 C CA . ALA A 1 438 ? -20.405 15.636 -7.700 1.00 85.00 438 ALA A CA 1
ATOM 3143 C C . ALA A 1 438 ? -20.941 15.612 -9.143 1.00 85.00 438 ALA A C 1
AT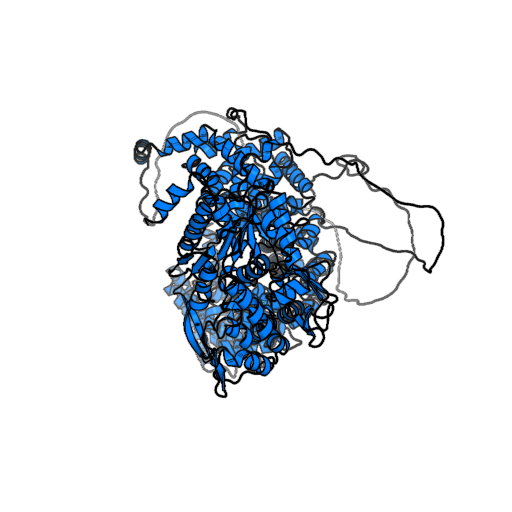OM 3145 O O . ALA A 1 438 ? -21.591 14.639 -9.514 1.00 85.00 438 ALA A O 1
ATOM 3146 N N . ASP A 1 439 ? -20.629 16.626 -9.954 1.00 80.75 439 ASP A N 1
ATOM 3147 C CA . ASP A 1 439 ? -21.001 16.688 -11.374 1.00 80.75 439 ASP A CA 1
ATOM 3148 C C . ASP A 1 439 ? -20.303 15.575 -12.186 1.00 80.75 439 ASP A C 1
ATOM 3150 O O . ASP A 1 439 ? -19.107 15.331 -12.020 1.00 80.75 439 ASP A O 1
ATOM 3154 N N . ASP A 1 440 ? -21.051 14.866 -13.042 1.00 60.38 440 ASP A N 1
ATOM 3155 C CA . ASP A 1 440 ? -20.618 13.581 -13.628 1.00 60.38 440 ASP A CA 1
ATOM 3156 C C . ASP A 1 440 ? -19.947 13.683 -15.013 1.00 60.38 440 ASP A C 1
ATOM 3158 O O . ASP A 1 440 ? -19.630 12.676 -15.646 1.00 60.38 440 ASP A O 1
ATOM 3162 N N . GLU A 1 441 ? -19.689 14.901 -15.490 1.00 58.41 441 GLU A N 1
ATOM 3163 C CA . GLU A 1 441 ? -19.061 15.145 -16.790 1.00 58.41 441 GLU A CA 1
ATOM 3164 C C . GLU A 1 441 ? -17.547 14.875 -16.763 1.00 58.41 441 GLU A C 1
ATOM 3166 O O . GLU A 1 441 ? -16.787 15.624 -16.155 1.00 58.41 441 GLU A O 1
ATOM 3171 N N . ALA A 1 442 ? -17.105 13.839 -17.486 1.00 53.03 442 ALA A N 1
ATOM 3172 C CA . ALA A 1 442 ? -15.759 13.634 -18.059 1.00 53.03 442 ALA A CA 1
ATOM 3173 C C . ALA A 1 442 ? -14.497 13.705 -17.152 1.00 53.03 442 ALA A C 1
ATOM 3175 O O . ALA A 1 442 ? -13.399 13.401 -17.626 1.00 53.03 442 ALA A O 1
ATOM 3176 N N . VAL A 1 443 ? -14.594 14.062 -15.869 1.00 67.62 443 VAL A N 1
ATOM 3177 C CA . VAL A 1 443 ? -13.441 14.238 -14.968 1.00 67.62 443 VAL A CA 1
ATOM 3178 C C . VAL A 1 443 ? -13.123 12.948 -14.207 1.00 67.62 443 VAL A C 1
ATOM 3180 O O . VAL A 1 443 ? -13.969 12.376 -13.519 1.00 67.62 443 VAL A O 1
ATOM 3183 N N . ALA A 1 444 ? -11.858 12.519 -14.267 1.00 73.62 444 ALA A N 1
ATOM 3184 C CA . ALA A 1 444 ? -11.376 11.310 -13.601 1.00 73.62 444 ALA A CA 1
ATOM 3185 C C . ALA A 1 444 ? -11.643 11.310 -12.079 1.00 73.62 444 ALA A C 1
ATOM 3187 O O . ALA A 1 444 ? -11.363 12.285 -11.374 1.00 73.62 444 ALA A O 1
ATOM 3188 N N . ILE A 1 445 ? -12.111 10.171 -11.553 1.00 78.19 445 ILE A N 1
ATOM 3189 C CA . ILE A 1 445 ? -12.588 10.024 -10.166 1.00 78.19 445 ILE A CA 1
ATOM 3190 C C . ILE A 1 445 ? -11.563 10.451 -9.100 1.00 78.19 445 ILE A C 1
ATOM 3192 O O . ILE A 1 445 ? -11.932 11.056 -8.095 1.00 78.19 445 ILE A O 1
ATOM 3196 N N . HIS A 1 446 ? -10.263 10.223 -9.322 1.00 77.44 446 HIS A N 1
ATOM 3197 C CA . HIS A 1 446 ? -9.206 10.658 -8.398 1.00 77.44 446 HIS A CA 1
ATOM 3198 C C . HIS A 1 446 ? -9.094 12.186 -8.279 1.00 77.44 446 HIS A C 1
ATOM 3200 O O . HIS A 1 446 ? -8.765 12.694 -7.204 1.00 77.44 446 HIS A O 1
ATOM 3206 N N . LEU A 1 447 ? -9.387 12.925 -9.353 1.00 81.56 447 LEU A N 1
ATOM 3207 C CA . LEU A 1 447 ? -9.381 14.385 -9.346 1.00 81.56 447 LEU A CA 1
ATOM 3208 C C . LEU A 1 447 ? -10.637 14.923 -8.644 1.00 81.56 447 LEU A C 1
ATOM 3210 O O . LEU A 1 447 ? -10.497 15.717 -7.716 1.00 81.56 447 LEU A O 1
ATOM 3214 N N . ARG A 1 448 ? -11.829 14.387 -8.957 1.00 84.94 448 ARG A N 1
ATOM 3215 C CA . ARG A 1 448 ? -13.078 14.668 -8.210 1.00 84.94 448 ARG A CA 1
ATOM 3216 C C . ARG A 1 448 ? -12.903 14.407 -6.703 1.00 84.94 448 ARG A C 1
ATOM 3218 O O . ARG A 1 448 ? -13.287 15.239 -5.879 1.00 84.94 448 ARG A O 1
ATOM 3225 N N . ARG A 1 449 ? -12.223 13.313 -6.330 1.00 85.75 449 ARG A N 1
ATOM 3226 C CA . ARG A 1 449 ? -11.891 12.968 -4.933 1.00 85.75 449 ARG A CA 1
ATOM 3227 C C . ARG A 1 449 ? -10.992 14.019 -4.270 1.00 85.75 449 ARG A C 1
ATOM 3229 O O . ARG A 1 449 ? -11.297 14.462 -3.162 1.00 85.75 449 ARG A O 1
ATOM 3236 N N . ARG A 1 450 ? -9.917 14.459 -4.945 1.00 86.62 450 ARG A N 1
ATOM 3237 C CA . ARG A 1 450 ? -9.029 15.538 -4.458 1.00 86.62 450 ARG A CA 1
ATOM 3238 C C . ARG A 1 450 ? -9.785 16.870 -4.289 1.00 86.62 450 ARG A C 1
ATOM 3240 O O . ARG A 1 450 ? -9.600 17.524 -3.261 1.00 86.62 450 ARG A O 1
ATOM 3247 N N . MET A 1 451 ? -10.668 17.225 -5.230 1.00 89.00 451 MET A N 1
ATOM 3248 C CA . MET A 1 451 ? -11.488 18.450 -5.199 1.00 89.00 451 MET A CA 1
ATOM 3249 C C . MET A 1 451 ? -12.404 18.505 -3.977 1.00 89.00 451 MET A C 1
ATOM 3251 O O . MET A 1 451 ? -12.383 19.495 -3.237 1.00 89.00 451 MET A O 1
ATOM 3255 N N . CYS A 1 452 ? -13.168 17.433 -3.731 1.00 90.56 452 CYS A N 1
ATOM 3256 C CA . CYS A 1 452 ? -14.065 17.380 -2.581 1.00 90.56 452 CYS A CA 1
ATOM 3257 C C . CYS A 1 452 ? -13.276 17.395 -1.271 1.00 90.56 452 CYS A C 1
ATOM 3259 O O . CYS A 1 452 ? -13.533 18.242 -0.416 1.00 90.56 452 CYS A O 1
ATOM 3261 N N . TYR A 1 453 ? -12.295 16.493 -1.131 1.00 88.81 453 TYR A N 1
ATOM 3262 C CA . TYR A 1 453 ? -11.551 16.300 0.114 1.00 88.81 453 TYR A CA 1
ATOM 3263 C C . TYR A 1 453 ? -10.794 17.559 0.547 1.00 88.81 453 TYR A C 1
ATOM 3265 O O . TYR A 1 453 ? -10.950 18.003 1.682 1.00 88.81 453 TYR A O 1
ATOM 3273 N N . GLY A 1 454 ? -10.036 18.187 -0.361 1.00 89.75 454 GLY A N 1
ATOM 3274 C CA . GLY A 1 454 ? -9.294 19.412 -0.050 1.00 89.75 454 GLY A CA 1
ATOM 3275 C C . GLY A 1 454 ? -10.209 20.554 0.402 1.00 89.75 454 GLY A C 1
ATOM 3276 O O . GLY A 1 454 ? -9.906 21.247 1.374 1.00 89.75 454 GLY A O 1
ATOM 3277 N N . SER A 1 455 ? -11.354 20.718 -0.262 1.00 92.88 455 SER A N 1
ATOM 3278 C CA . SER A 1 455 ? -12.288 21.817 0.005 1.00 92.88 455 SER A CA 1
ATOM 3279 C C . SER A 1 455 ? -13.078 21.622 1.296 1.00 92.88 455 SER A C 1
ATOM 3281 O O . SER A 1 455 ? -13.156 22.540 2.116 1.00 92.88 455 SER A O 1
ATOM 3283 N N . VAL A 1 456 ? -13.639 20.426 1.508 1.00 92.31 456 VAL A N 1
ATOM 3284 C CA . VAL A 1 456 ? -14.432 20.139 2.711 1.00 92.31 456 VAL A CA 1
ATOM 3285 C C . VAL A 1 456 ? -13.549 20.057 3.959 1.00 92.31 456 VAL A C 1
ATOM 3287 O O . VAL A 1 456 ? -13.976 20.512 5.017 1.00 92.31 456 VAL A O 1
ATOM 3290 N N . ALA A 1 457 ? -12.290 19.619 3.844 1.00 89.88 457 ALA A N 1
ATOM 3291 C CA . ALA A 1 457 ? -11.342 19.634 4.958 1.00 89.88 457 ALA A CA 1
ATOM 3292 C C . ALA A 1 457 ? -10.977 21.060 5.395 1.00 89.88 457 ALA A C 1
ATOM 3294 O O . ALA A 1 457 ? -10.990 21.357 6.591 1.00 89.88 457 ALA A O 1
ATOM 3295 N N . VAL A 1 458 ? -10.703 21.965 4.444 1.00 92.44 458 VAL A N 1
ATOM 3296 C CA . VAL A 1 458 ? -10.465 23.390 4.743 1.00 92.44 458 VAL A CA 1
ATOM 3297 C C . VAL A 1 458 ? -11.691 24.015 5.411 1.00 92.44 458 VAL A C 1
ATOM 3299 O O . VAL A 1 458 ? -11.554 24.680 6.439 1.00 92.44 458 VAL A O 1
ATOM 3302 N N . LEU A 1 459 ? -12.888 23.759 4.878 1.00 91.81 459 LEU A N 1
ATOM 3303 C CA . LEU A 1 459 ? -14.140 24.279 5.425 1.00 91.81 459 LEU A CA 1
ATOM 3304 C C . LEU A 1 459 ? -14.445 23.729 6.828 1.00 91.81 459 LEU A C 1
ATOM 3306 O O . LEU A 1 459 ? -14.799 24.495 7.720 1.00 91.81 459 LEU A O 1
ATOM 3310 N N . ASN A 1 460 ? -14.250 22.432 7.063 1.00 88.94 460 ASN A N 1
ATOM 3311 C CA . ASN A 1 460 ? -14.458 21.816 8.372 1.00 88.94 460 ASN A CA 1
ATOM 3312 C C . ASN A 1 460 ? -13.466 22.370 9.414 1.00 88.94 460 ASN A C 1
ATOM 3314 O O . ASN A 1 460 ? -13.871 22.747 10.510 1.00 88.94 460 ASN A O 1
ATOM 3318 N N . GLN A 1 461 ? -12.187 22.546 9.059 1.00 87.25 461 GLN A N 1
ATOM 3319 C CA . GLN A 1 461 ? -11.211 23.196 9.946 1.00 87.25 461 GLN A CA 1
ATOM 3320 C C . GLN A 1 461 ? -11.543 24.674 10.217 1.00 87.25 461 GLN A C 1
ATOM 3322 O O . GLN A 1 461 ? -11.323 25.147 11.331 1.00 87.25 461 GLN A O 1
ATOM 3327 N N . MET A 1 462 ? -12.128 25.398 9.255 1.00 89.56 462 MET A N 1
ATOM 3328 C CA . MET A 1 462 ? -12.686 26.737 9.499 1.00 89.56 462 MET A CA 1
ATOM 3329 C C . MET A 1 462 ? -13.852 26.701 10.500 1.00 89.56 462 MET A C 1
ATOM 3331 O O . MET A 1 462 ? -13.905 27.550 11.383 1.00 89.56 462 MET A O 1
ATOM 3335 N N . LEU A 1 463 ? -14.764 25.728 10.404 1.00 86.25 463 LEU A N 1
ATOM 3336 C CA . LEU A 1 463 ? -15.901 25.583 11.327 1.00 86.25 463 LEU A CA 1
ATOM 3337 C C . LEU A 1 463 ? -15.486 25.131 12.742 1.00 86.25 463 LEU A C 1
ATOM 3339 O O . LEU A 1 463 ? -16.163 25.467 13.713 1.00 86.25 463 LEU A O 1
ATOM 3343 N N . LEU A 1 464 ? -14.379 24.391 12.872 1.00 78.38 464 LEU A N 1
ATOM 3344 C CA . LEU A 1 464 ? -13.851 23.907 14.155 1.00 78.38 464 LEU A CA 1
ATOM 3345 C C . LEU A 1 464 ? -13.058 24.968 14.939 1.00 78.38 464 LEU A C 1
ATOM 3347 O O . LEU A 1 464 ? -12.920 24.845 16.160 1.00 78.38 464 LEU A O 1
ATOM 3351 N N . VAL A 1 465 ? -12.564 26.030 14.292 1.00 79.75 465 VAL A N 1
ATOM 3352 C CA . VAL A 1 465 ? -11.999 27.185 15.007 1.00 79.75 465 VAL A CA 1
ATOM 3353 C C . VAL A 1 465 ? -13.119 28.148 15.399 1.00 79.75 465 VAL A C 1
ATOM 3355 O O . VAL A 1 465 ? -13.727 28.791 14.553 1.00 79.75 4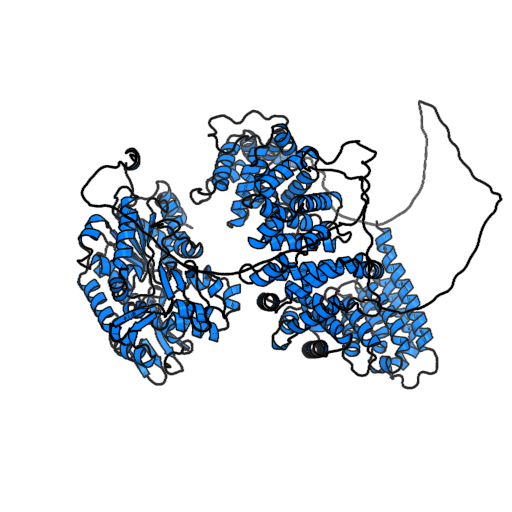65 VAL A O 1
ATOM 3358 N N . GLY A 1 466 ? -13.409 28.216 16.704 1.00 71.00 466 GLY A N 1
ATOM 3359 C CA . GLY A 1 466 ? -14.599 28.868 17.265 1.00 71.00 466 GLY A CA 1
ATOM 3360 C C . GLY A 1 466 ? -14.922 30.246 16.674 1.00 71.00 466 GLY A C 1
ATOM 3361 O O . GLY A 1 466 ? -14.300 31.245 17.032 1.00 71.00 466 GLY A O 1
ATOM 3362 N N . MET A 1 467 ? -15.916 30.272 15.785 1.00 83.25 467 MET A N 1
ATOM 3363 C CA . MET A 1 467 ? -16.390 31.461 15.078 1.00 83.25 467 MET A CA 1
ATOM 3364 C C . MET A 1 467 ? -17.211 32.387 15.983 1.00 83.25 467 MET A C 1
ATOM 3366 O O . MET A 1 467 ? -17.926 31.936 16.879 1.00 83.25 467 MET A O 1
ATOM 3370 N N . THR A 1 468 ? -17.206 33.687 15.680 1.00 86.81 468 THR A N 1
ATOM 3371 C CA . THR A 1 468 ? -18.260 34.596 16.160 1.00 86.81 468 THR A CA 1
ATOM 3372 C C . THR A 1 468 ? -19.580 34.331 15.426 1.00 86.81 468 THR A C 1
ATOM 3374 O O . THR A 1 468 ? -19.593 33.766 14.329 1.00 86.81 468 THR A O 1
ATOM 3377 N N . ALA A 1 469 ? -20.703 34.782 15.994 1.00 83.69 469 ALA A N 1
ATOM 3378 C CA . ALA A 1 469 ? -22.020 34.612 15.375 1.00 83.69 469 ALA A CA 1
ATOM 3379 C C . ALA A 1 469 ? -22.082 35.177 13.939 1.00 83.69 469 ALA A C 1
ATOM 3381 O O . ALA A 1 469 ? -22.590 34.503 13.047 1.00 83.69 469 ALA A O 1
ATOM 3382 N N . GLU A 1 470 ? -21.496 36.356 13.683 1.00 85.94 470 GLU A N 1
ATOM 3383 C CA . GLU A 1 470 ? -21.481 36.953 12.337 1.00 85.94 470 GLU A CA 1
ATOM 3384 C C . GLU A 1 470 ? -20.565 36.188 11.363 1.00 85.94 470 GLU A C 1
ATOM 3386 O O . GLU A 1 470 ? -20.907 36.026 10.194 1.00 85.94 470 GLU A O 1
ATOM 3391 N N . GLN A 1 471 ? -19.435 35.643 11.833 1.00 89.62 471 GLN A N 1
ATOM 3392 C CA . GLN A 1 471 ? -18.559 34.791 11.013 1.00 89.62 471 GLN A CA 1
ATOM 3393 C C . GLN A 1 471 ? -19.277 33.502 10.585 1.00 89.62 471 GLN A C 1
ATOM 3395 O O . GLN A 1 471 ? -19.272 33.149 9.404 1.00 89.62 471 GLN A O 1
ATOM 3400 N N . LEU A 1 472 ? -19.949 32.834 11.527 1.00 87.94 472 LEU A N 1
ATOM 3401 C CA . LEU A 1 472 ? -20.738 31.630 11.257 1.00 87.94 472 LEU A CA 1
ATOM 3402 C C . LEU A 1 472 ? -21.930 31.931 10.338 1.00 87.94 472 LEU A C 1
ATOM 3404 O O . LEU A 1 472 ? -22.229 31.154 9.433 1.00 87.94 472 LEU A O 1
ATOM 3408 N N . ARG A 1 473 ? -22.577 33.085 10.519 1.00 89.12 473 ARG A N 1
ATOM 3409 C CA . ARG A 1 473 ? -23.657 33.587 9.662 1.00 89.12 473 ARG A CA 1
ATOM 3410 C C . ARG A 1 473 ? -23.203 33.848 8.226 1.00 89.12 473 ARG A C 1
ATOM 3412 O O . ARG A 1 473 ? -23.910 33.444 7.306 1.00 89.12 473 ARG A O 1
ATOM 3419 N N . VAL A 1 474 ? -22.026 34.442 8.014 1.00 90.25 474 VAL A N 1
ATOM 3420 C CA . VAL A 1 474 ? -21.448 34.622 6.668 1.00 90.25 474 VAL A CA 1
ATOM 3421 C C . VAL A 1 474 ? -21.258 33.277 5.959 1.00 90.25 474 VAL A C 1
ATOM 3423 O O . VAL A 1 474 ? -21.629 33.158 4.792 1.00 90.25 474 VAL A O 1
ATOM 3426 N N . VAL A 1 475 ? -20.759 32.253 6.660 1.00 89.19 475 VAL A N 1
ATOM 3427 C CA . VAL A 1 475 ? -20.583 30.904 6.089 1.00 89.19 475 VAL A CA 1
ATOM 3428 C C . VAL A 1 475 ? -21.927 30.205 5.843 1.00 89.19 475 VAL A C 1
ATOM 3430 O O . VAL A 1 475 ? -22.127 29.632 4.774 1.00 89.19 475 VAL A O 1
ATOM 3433 N N . ARG A 1 476 ? -22.882 30.293 6.780 1.00 90.31 476 ARG A N 1
ATOM 3434 C CA . ARG A 1 476 ? -24.236 29.719 6.637 1.00 90.31 476 ARG A CA 1
ATOM 3435 C C . ARG A 1 476 ? -25.038 30.352 5.485 1.00 90.31 476 ARG A C 1
ATOM 3437 O O . ARG A 1 476 ? -25.769 29.641 4.799 1.00 90.31 476 ARG A O 1
ATOM 3444 N N . GLN A 1 477 ? -24.870 31.654 5.231 1.00 89.25 477 GLN A N 1
ATOM 3445 C CA . GLN A 1 477 ? -25.533 32.382 4.135 1.00 89.25 477 GLN A CA 1
ATOM 3446 C C . GLN A 1 477 ? -24.800 32.314 2.776 1.00 89.25 477 GLN A C 1
ATOM 3448 O O . GLN A 1 477 ? -25.241 32.967 1.825 1.00 89.25 477 GLN A O 1
ATOM 3453 N N . ALA A 1 478 ? -23.689 31.580 2.652 1.00 90.19 478 ALA A N 1
ATOM 3454 C CA . ALA A 1 478 ? -22.899 31.543 1.421 1.00 90.19 478 ALA A CA 1
ATOM 3455 C C . ALA A 1 478 ? -23.691 30.942 0.231 1.00 90.19 478 ALA A C 1
ATOM 3457 O O . ALA A 1 478 ? -24.197 29.817 0.339 1.00 90.19 478 ALA A O 1
ATOM 3458 N N . PRO A 1 479 ? -23.811 31.641 -0.921 1.00 86.56 479 PRO A N 1
ATOM 3459 C CA . PRO A 1 479 ? -24.517 31.136 -2.094 1.00 86.56 479 PRO A CA 1
ATOM 3460 C C . PRO A 1 479 ? -23.965 29.794 -2.576 1.00 86.56 479 PRO A C 1
ATOM 3462 O O . PRO A 1 479 ? -22.756 29.585 -2.616 1.00 86.56 479 PRO A O 1
ATOM 3465 N N . ARG A 1 480 ? -24.871 28.891 -2.970 1.00 87.62 480 ARG A N 1
ATOM 3466 C CA . ARG A 1 480 ? -24.611 27.517 -3.450 1.00 87.62 480 ARG A CA 1
ATOM 3467 C C . ARG A 1 480 ? -23.887 26.569 -2.479 1.00 87.62 480 ARG A C 1
ATOM 3469 O O . ARG A 1 480 ? -24.144 25.376 -2.585 1.00 87.62 480 ARG A O 1
ATOM 3476 N N . LEU A 1 481 ? -23.097 27.039 -1.508 1.00 93.12 481 LEU A N 1
ATOM 3477 C CA . LEU A 1 481 ? -22.272 26.203 -0.621 1.00 93.12 481 LEU A CA 1
ATOM 3478 C C . LEU A 1 481 ? -23.051 25.049 0.023 1.00 93.12 481 LEU A C 1
ATOM 3480 O O . LEU A 1 481 ? -22.659 23.892 -0.093 1.00 93.12 481 LEU A O 1
ATOM 3484 N N . ALA A 1 482 ? -24.195 25.339 0.645 1.00 92.81 482 ALA A N 1
ATOM 3485 C CA . ALA A 1 482 ? -24.995 24.302 1.292 1.00 92.81 482 ALA A CA 1
ATOM 3486 C C . ALA A 1 482 ? -25.655 23.317 0.307 1.00 92.81 482 ALA A C 1
ATOM 3488 O O . ALA A 1 482 ? -25.883 22.166 0.667 1.00 92.81 482 ALA A O 1
ATOM 3489 N N . ALA A 1 483 ? -25.939 23.740 -0.930 1.00 93.00 483 ALA A N 1
ATOM 3490 C CA . ALA A 1 483 ? -26.444 22.849 -1.975 1.00 93.00 483 ALA A CA 1
ATOM 3491 C C . ALA A 1 483 ? -25.327 21.942 -2.516 1.00 93.00 483 ALA A C 1
ATOM 3493 O O . ALA A 1 483 ? -25.534 20.738 -2.626 1.00 93.00 483 ALA A O 1
ATOM 3494 N N . ALA A 1 484 ? -24.135 22.500 -2.755 1.00 93.88 484 ALA A N 1
ATOM 3495 C CA . ALA A 1 484 ? -22.946 21.759 -3.168 1.00 93.88 484 ALA A CA 1
ATOM 3496 C C . ALA A 1 484 ? -22.568 20.683 -2.138 1.00 93.88 484 ALA A C 1
ATOM 3498 O O . ALA A 1 484 ? -22.442 19.514 -2.492 1.00 93.88 484 ALA A O 1
ATOM 3499 N N . CYS A 1 485 ? -22.477 21.044 -0.851 1.00 95.12 485 CYS A N 1
ATOM 3500 C CA . CYS A 1 485 ? -22.178 20.082 0.214 1.00 95.12 485 CYS A CA 1
ATOM 3501 C C . CYS A 1 485 ? -23.226 18.964 0.310 1.00 95.12 485 CYS A C 1
ATOM 3503 O O . CYS A 1 485 ? -22.856 17.820 0.548 1.00 95.12 485 CYS A O 1
ATOM 3505 N N . VAL A 1 486 ? -24.517 19.258 0.112 1.00 93.81 486 VAL A N 1
ATOM 3506 C CA . VAL A 1 486 ? -25.573 18.231 0.140 1.00 93.81 486 VAL A CA 1
ATOM 3507 C C . VAL A 1 486 ? -25.513 17.315 -1.089 1.00 93.81 486 VAL A C 1
ATOM 3509 O O . VAL A 1 486 ? -25.601 16.102 -0.919 1.00 93.81 486 VAL A O 1
ATOM 3512 N N . ALA A 1 487 ? -25.294 17.855 -2.292 1.00 91.44 487 ALA A N 1
ATOM 3513 C CA . ALA A 1 487 ? -25.156 17.063 -3.517 1.00 91.44 487 ALA A CA 1
ATOM 3514 C C . ALA A 1 487 ? -23.923 16.140 -3.470 1.00 91.44 487 ALA A C 1
ATOM 3516 O O . ALA A 1 487 ? -24.041 14.935 -3.693 1.00 91.44 487 ALA A O 1
ATOM 3517 N N . ALA A 1 488 ? -22.764 16.673 -3.071 1.00 91.81 488 ALA A N 1
ATOM 3518 C CA . ALA A 1 488 ? -21.550 15.886 -2.861 1.00 91.81 488 ALA A CA 1
ATOM 3519 C C . ALA A 1 488 ? -21.740 14.807 -1.780 1.00 91.81 488 ALA A C 1
ATOM 3521 O O . ALA A 1 488 ? -21.254 13.691 -1.936 1.00 91.81 488 ALA A O 1
ATOM 3522 N N . MET A 1 489 ? -22.488 15.098 -0.710 1.00 91.62 489 MET A N 1
ATOM 3523 C CA . MET A 1 489 ? -22.781 14.127 0.353 1.00 91.62 489 MET A CA 1
ATOM 3524 C C . MET A 1 489 ? -23.696 12.986 -0.112 1.00 91.62 489 MET A C 1
ATOM 3526 O O . MET A 1 489 ? -23.644 11.910 0.473 1.00 91.62 489 MET A O 1
ATOM 3530 N N . GLN A 1 490 ? -24.517 13.190 -1.146 1.00 88.12 490 GLN A N 1
ATOM 3531 C CA . GLN A 1 490 ? -25.256 12.102 -1.795 1.00 88.12 490 GLN A CA 1
ATOM 3532 C C . GLN A 1 490 ? -24.327 11.305 -2.721 1.00 88.12 490 GLN A C 1
ATOM 3534 O O . GLN A 1 490 ? -24.192 10.098 -2.544 1.00 88.12 490 GLN A O 1
ATOM 3539 N N . TYR A 1 491 ? -23.626 11.983 -3.639 1.00 88.44 491 TYR A N 1
ATOM 3540 C CA . TYR A 1 491 ? -22.734 11.346 -4.616 1.00 88.44 491 TYR A CA 1
ATOM 3541 C C . TYR A 1 491 ? -21.661 10.459 -3.955 1.00 88.44 491 TYR A C 1
ATOM 3543 O O . TYR A 1 491 ? -21.547 9.274 -4.264 1.00 88.44 491 TYR A O 1
ATOM 3551 N N . TRP A 1 492 ? -20.914 10.994 -2.983 1.00 86.94 492 TRP A N 1
ATOM 3552 C CA . TRP A 1 492 ? -19.831 10.258 -2.319 1.00 86.94 492 TRP A CA 1
ATOM 3553 C C . TRP A 1 492 ? -20.310 9.182 -1.331 1.00 86.94 492 TRP A C 1
ATOM 3555 O O . TRP A 1 492 ? -19.485 8.387 -0.884 1.00 86.94 492 TRP A O 1
ATOM 3565 N N . ALA A 1 493 ? -21.605 9.133 -0.992 1.00 81.19 493 ALA A N 1
ATOM 3566 C CA . ALA A 1 493 ? -22.176 8.126 -0.092 1.00 81.19 493 ALA A CA 1
ATOM 3567 C C . ALA A 1 493 ? -22.772 6.902 -0.812 1.00 81.19 493 ALA A C 1
ATOM 3569 O O . ALA A 1 493 ? -22.977 5.876 -0.161 1.00 81.19 493 ALA A O 1
ATOM 3570 N N . ASP A 1 494 ? -23.034 7.006 -2.120 1.00 70.75 494 ASP A N 1
ATOM 3571 C CA . ASP A 1 494 ? -23.578 5.915 -2.944 1.00 70.75 494 ASP A CA 1
ATOM 3572 C C . ASP A 1 494 ? -22.534 5.291 -3.901 1.00 70.75 494 ASP A C 1
ATOM 3574 O O . ASP A 1 494 ? -22.794 4.250 -4.501 1.00 70.75 494 ASP A O 1
ATOM 3578 N N . ALA A 1 495 ? -21.328 5.869 -3.995 1.00 60.44 495 ALA A N 1
ATOM 3579 C CA . ALA A 1 495 ? -20.166 5.263 -4.654 1.00 60.44 495 ALA A CA 1
ATOM 3580 C C . ALA A 1 495 ? -19.502 4.161 -3.793 1.00 60.44 495 ALA A C 1
ATOM 3582 O O . ALA A 1 495 ? -19.544 4.213 -2.563 1.00 60.44 495 ALA A O 1
ATOM 3583 N N . GLU A 1 496 ? -18.841 3.181 -4.428 1.00 51.78 496 GLU A N 1
ATOM 3584 C CA . GLU A 1 496 ? -18.194 2.051 -3.733 1.00 51.78 496 GLU A CA 1
ATOM 3585 C C . GLU A 1 496 ? -17.167 2.504 -2.680 1.00 51.78 496 GLU A C 1
ATOM 3587 O O . GLU A 1 496 ? -16.384 3.424 -2.908 1.00 51.78 496 GLU A O 1
ATOM 3592 N N . ALA A 1 497 ? -17.169 1.865 -1.507 1.00 54.16 497 ALA A N 1
ATOM 3593 C CA . ALA A 1 497 ? -16.547 2.421 -0.307 1.00 54.16 497 ALA A CA 1
ATOM 3594 C C . ALA A 1 497 ? -15.054 2.072 -0.142 1.00 54.16 497 ALA A C 1
ATOM 3596 O O . ALA A 1 497 ? -14.711 0.991 0.339 1.00 54.16 497 ALA A O 1
ATOM 3597 N N . SER A 1 498 ? -14.170 3.036 -0.426 1.00 59.97 498 SER A N 1
ATOM 3598 C CA . SER A 1 498 ? -12.810 3.081 0.142 1.00 59.97 498 SER A CA 1
ATOM 3599 C C . SER A 1 498 ? -12.724 4.011 1.363 1.00 59.97 498 SER A C 1
ATOM 3601 O O . SER A 1 498 ? -13.542 4.922 1.527 1.00 59.97 498 SER A O 1
ATOM 3603 N N . ASP A 1 499 ? -11.703 3.819 2.208 1.00 57.97 499 ASP A N 1
ATOM 3604 C CA . ASP A 1 499 ? -11.478 4.624 3.423 1.00 57.97 499 ASP A CA 1
ATOM 3605 C C . ASP A 1 499 ? -11.376 6.139 3.129 1.00 57.97 499 ASP A C 1
ATOM 3607 O O . ASP A 1 499 ? -11.924 6.960 3.870 1.00 57.97 499 ASP A O 1
ATOM 3611 N N . ASP A 1 500 ? -10.751 6.516 2.004 1.00 57.62 500 ASP A N 1
ATOM 3612 C CA . ASP A 1 500 ? -10.653 7.908 1.531 1.00 57.62 500 ASP A CA 1
ATOM 3613 C C . ASP A 1 500 ? -12.043 8.541 1.308 1.00 57.62 500 ASP A C 1
ATOM 3615 O O . ASP A 1 500 ? -12.264 9.707 1.643 1.00 57.62 500 ASP A O 1
ATOM 3619 N N . GLN A 1 501 ? -12.995 7.785 0.747 1.00 72.56 501 GLN A N 1
ATOM 3620 C CA . GLN A 1 501 ? -14.359 8.269 0.488 1.00 72.56 501 GLN A CA 1
ATOM 3621 C C . GLN A 1 501 ? -15.170 8.372 1.780 1.00 72.56 501 GLN A C 1
ATOM 3623 O O . GLN A 1 501 ? -15.877 9.359 1.977 1.00 72.56 501 GLN A O 1
ATOM 3628 N N . MET A 1 502 ? -15.016 7.419 2.702 1.00 75.38 502 MET A N 1
ATOM 3629 C CA . MET A 1 502 ? -15.660 7.486 4.020 1.00 75.38 502 MET A CA 1
ATOM 3630 C C . MET A 1 502 ? -15.236 8.749 4.789 1.00 75.38 502 MET A C 1
ATOM 3632 O O . MET A 1 502 ? -16.082 9.421 5.377 1.00 75.38 502 MET A O 1
ATOM 3636 N N . CYS A 1 503 ? -13.960 9.143 4.700 1.00 81.75 503 CYS A N 1
ATOM 3637 C CA . CYS A 1 503 ? -13.466 10.394 5.283 1.00 81.75 503 CYS A CA 1
ATOM 3638 C C . CYS A 1 503 ? -14.091 11.650 4.633 1.00 81.75 503 CYS A C 1
ATOM 3640 O O . CYS A 1 503 ? -14.415 12.612 5.334 1.00 81.75 503 CYS A O 1
ATOM 3642 N N . ILE A 1 504 ? -14.326 11.641 3.314 1.00 87.31 504 ILE A N 1
ATOM 3643 C CA . ILE A 1 504 ? -15.044 12.722 2.611 1.00 87.31 504 ILE A CA 1
ATOM 3644 C C . ILE A 1 504 ? -16.487 12.842 3.122 1.00 87.31 504 ILE A C 1
ATOM 3646 O O . ILE A 1 504 ? -16.919 13.945 3.472 1.00 87.31 504 ILE A O 1
ATOM 3650 N N . VAL A 1 505 ? -17.226 11.730 3.206 1.00 88.81 505 VAL A N 1
ATOM 3651 C CA . VAL A 1 505 ? -18.628 11.743 3.660 1.00 88.81 505 VAL A CA 1
ATOM 3652 C C . VAL A 1 505 ? -18.730 12.199 5.120 1.00 88.81 505 VAL A C 1
ATOM 3654 O O . VAL A 1 505 ? -19.613 12.995 5.435 1.00 88.81 505 VAL A O 1
ATOM 3657 N N . ASP A 1 506 ? -17.802 11.805 5.995 1.00 88.38 506 ASP A N 1
ATOM 3658 C CA . ASP A 1 506 ? -17.776 12.255 7.395 1.00 88.38 506 ASP A CA 1
ATOM 3659 C C . ASP A 1 506 ? -17.636 13.781 7.515 1.00 88.38 506 ASP A C 1
ATOM 3661 O O . ASP A 1 506 ? -18.390 14.429 8.247 1.00 88.38 506 ASP A O 1
ATOM 3665 N N . GLN A 1 507 ? -16.720 14.382 6.751 1.00 90.44 507 GLN A N 1
ATOM 3666 C CA . GLN A 1 507 ? -16.517 15.834 6.750 1.00 90.44 507 GLN A CA 1
ATOM 3667 C C . GLN A 1 507 ? -17.705 16.587 6.132 1.00 90.44 507 GLN A C 1
ATOM 3669 O O . GLN A 1 507 ? -18.073 17.663 6.620 1.00 90.44 507 GLN A O 1
ATOM 3674 N N . LEU A 1 508 ? -18.347 16.020 5.106 1.00 93.50 508 LEU A N 1
ATOM 3675 C CA . LEU A 1 508 ? -19.569 16.568 4.512 1.00 93.50 508 LEU A CA 1
ATOM 3676 C C . LEU A 1 508 ? -20.748 16.516 5.495 1.00 93.50 508 LEU A C 1
ATOM 3678 O O . LEU A 1 508 ? -21.421 17.530 5.674 1.00 93.50 508 LEU A O 1
ATOM 3682 N N . VAL A 1 509 ? -20.956 15.398 6.197 1.00 92.56 509 VAL A N 1
ATOM 3683 C CA . VAL A 1 509 ? -22.015 15.233 7.212 1.00 92.56 509 VAL A CA 1
ATOM 3684 C C . VAL A 1 509 ? -21.868 16.250 8.350 1.00 92.56 509 VAL A C 1
ATOM 3686 O O . VAL A 1 509 ? -22.853 16.895 8.725 1.00 92.56 509 VAL A O 1
ATOM 3689 N N . VAL A 1 510 ? -20.647 16.461 8.860 1.00 90.38 510 VAL A N 1
ATOM 3690 C CA . VAL A 1 510 ? -20.363 17.509 9.861 1.00 90.38 510 VAL A CA 1
ATOM 3691 C C . VAL A 1 510 ? -20.677 18.901 9.305 1.00 90.38 510 VAL A C 1
ATOM 3693 O O . VAL A 1 510 ? -21.418 19.667 9.927 1.00 90.38 510 VAL A O 1
ATOM 3696 N N . THR A 1 511 ? -20.169 19.213 8.111 1.00 91.88 511 THR A N 1
ATOM 3697 C CA . THR A 1 511 ? -20.354 20.517 7.454 1.00 91.88 511 THR A CA 1
ATOM 3698 C C . THR A 1 511 ? -21.836 20.834 7.227 1.00 91.88 511 THR A C 1
ATOM 3700 O O . THR A 1 511 ? -22.308 21.915 7.587 1.00 91.88 511 THR A O 1
ATOM 3703 N N . VAL A 1 512 ? -22.603 19.886 6.682 1.00 93.88 512 VAL A N 1
ATOM 3704 C CA . VAL A 1 512 ? -24.036 20.044 6.390 1.00 93.88 512 VAL A CA 1
ATOM 3705 C C . VAL A 1 512 ? -24.851 20.247 7.671 1.00 93.88 512 VAL A C 1
ATOM 3707 O O . VAL A 1 512 ? -25.753 21.088 7.684 1.00 93.88 512 VAL A O 1
ATOM 3710 N N . ALA A 1 513 ? -24.515 19.569 8.774 1.00 91.62 513 ALA A N 1
ATOM 3711 C CA . ALA A 1 513 ? -25.175 19.802 10.061 1.00 91.62 513 ALA A CA 1
ATOM 3712 C C . ALA A 1 513 ? -24.944 21.230 10.587 1.00 91.62 513 ALA A C 1
ATOM 3714 O O . ALA A 1 513 ? -25.899 21.890 11.006 1.00 91.62 513 ALA A O 1
ATOM 3715 N N . VAL A 1 514 ? -23.713 21.747 10.518 1.00 89.56 514 VAL A N 1
ATOM 3716 C CA . VAL A 1 514 ? -23.390 23.113 10.975 1.00 89.56 514 VAL A CA 1
ATOM 3717 C C . VAL A 1 514 ? -24.050 24.182 10.091 1.00 89.56 514 VAL A C 1
ATOM 3719 O O . VAL A 1 514 ? -24.584 25.168 10.615 1.00 89.56 514 VAL A O 1
ATOM 3722 N N . LEU A 1 515 ? -24.118 23.955 8.773 1.00 91.19 515 LEU A N 1
ATOM 3723 C CA . LEU A 1 515 ? -24.850 24.812 7.827 1.00 91.19 515 LEU A CA 1
ATOM 3724 C C . LEU A 1 515 ? -26.375 24.798 8.064 1.00 91.19 515 LEU A C 1
ATOM 3726 O O . LEU A 1 515 ? -27.034 25.823 7.896 1.00 91.19 515 LEU A O 1
ATOM 3730 N N . ALA A 1 516 ? -26.946 23.668 8.494 1.00 90.56 516 ALA A N 1
ATOM 3731 C CA . ALA A 1 516 ? -28.375 23.536 8.806 1.00 90.56 516 ALA A CA 1
ATOM 3732 C C . ALA A 1 516 ? -28.768 24.016 10.224 1.00 90.56 516 ALA A C 1
ATOM 3734 O O . ALA A 1 516 ? -29.964 24.176 10.503 1.00 90.56 516 ALA A O 1
ATOM 3735 N N . GLY A 1 517 ? -27.798 24.266 11.113 1.00 88.31 517 GLY A N 1
ATOM 3736 C CA . GLY A 1 517 ? -28.021 24.895 12.424 1.00 88.31 517 GLY A CA 1
ATOM 3737 C C . GLY A 1 517 ? -27.408 24.209 13.648 1.00 88.31 517 GLY A C 1
ATOM 3738 O O . GLY A 1 517 ? -27.764 24.581 14.762 1.00 88.31 517 GLY A O 1
ATOM 3739 N N . LEU A 1 518 ? -26.515 23.227 13.494 1.00 86.75 518 LEU A N 1
ATOM 3740 C CA . LEU A 1 518 ? -25.726 22.705 14.615 1.00 86.75 518 LEU A CA 1
ATOM 3741 C C . LEU A 1 518 ? -24.687 23.757 15.049 1.00 86.75 518 LEU A C 1
ATOM 3743 O O . LEU A 1 518 ? -24.025 24.349 14.197 1.00 86.75 518 LEU A O 1
ATOM 3747 N N . GLU A 1 519 ? 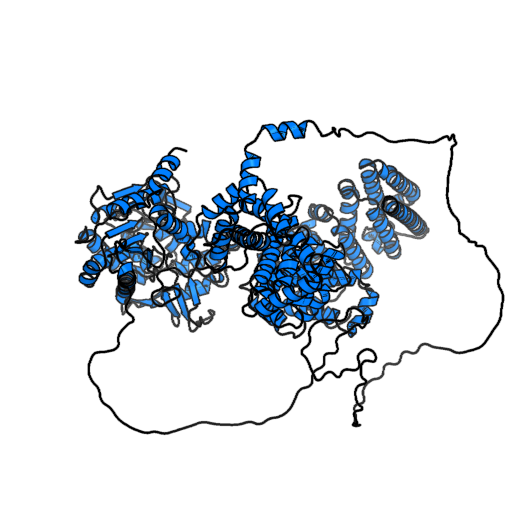-24.566 24.017 16.356 1.00 70.56 519 GLU A N 1
ATOM 3748 C CA . GLU A 1 519 ? -23.780 25.162 16.868 1.00 70.56 519 GLU A CA 1
ATOM 3749 C C . GLU A 1 519 ? -22.540 24.771 17.684 1.00 70.56 519 GLU A C 1
ATOM 3751 O O . GLU A 1 519 ? -21.574 25.525 17.716 1.00 70.56 519 GLU A O 1
ATOM 3756 N N . GLN A 1 520 ? -22.537 23.599 18.331 1.00 61.94 520 GLN A N 1
ATOM 3757 C CA . GLN A 1 520 ? -21.377 23.083 19.066 1.00 61.94 520 GLN A CA 1
ATOM 3758 C C . GLN A 1 520 ? -21.262 21.563 18.923 1.00 61.94 520 GLN A C 1
ATOM 3760 O O . GLN A 1 520 ? -22.150 20.815 19.336 1.00 61.94 520 GLN A O 1
ATOM 3765 N N . LEU A 1 521 ? -20.129 21.105 18.392 1.00 56.66 521 LEU A N 1
ATOM 3766 C CA . LEU A 1 521 ? -19.717 19.703 18.413 1.00 56.66 521 LEU A CA 1
ATOM 3767 C C . LEU A 1 521 ? -19.048 19.421 19.766 1.00 56.66 521 LEU A C 1
ATOM 3769 O O . LEU A 1 521 ? -17.999 19.985 20.062 1.00 56.66 521 LEU A O 1
ATOM 3773 N N . GLY A 1 522 ? -19.672 18.585 20.603 1.00 45.44 522 GLY A N 1
ATOM 3774 C CA . GLY A 1 522 ? -19.112 18.167 21.900 1.00 45.44 522 GLY A CA 1
ATOM 3775 C C . GLY A 1 522 ? -20.049 18.285 23.108 1.00 45.44 522 GLY A C 1
ATOM 3776 O O . GLY A 1 522 ? -19.750 17.717 24.155 1.00 45.44 522 GLY A O 1
ATOM 3777 N N . ARG A 1 523 ? -21.204 18.955 22.987 1.00 43.41 523 ARG A N 1
ATOM 3778 C CA . ARG A 1 523 ? -22.285 18.882 23.992 1.00 43.41 523 ARG A CA 1
ATOM 3779 C C . ARG A 1 523 ? -23.367 17.896 23.555 1.00 43.41 523 ARG A C 1
ATOM 3781 O O . ARG A 1 523 ? -23.656 17.756 22.369 1.00 43.41 523 ARG A O 1
ATOM 3788 N N . THR A 1 524 ? -23.962 17.199 24.520 1.00 41.69 524 THR A N 1
ATOM 3789 C CA . THR A 1 524 ? -24.999 16.188 24.281 1.00 41.69 524 THR A CA 1
ATOM 3790 C C . THR A 1 524 ? -26.248 16.817 23.647 1.00 41.69 524 THR A C 1
ATOM 3792 O O . THR A 1 524 ? -26.844 17.720 24.239 1.00 41.69 524 THR A O 1
ATOM 3795 N N . PRO A 1 525 ? -26.714 16.341 22.473 1.00 44.69 525 PRO A N 1
ATOM 3796 C CA . PRO A 1 525 ? -27.929 16.849 21.844 1.00 44.69 525 PRO A CA 1
ATOM 3797 C C . PRO A 1 525 ? -29.172 16.277 22.548 1.00 44.69 525 PRO A C 1
ATOM 3799 O O . PRO A 1 525 ? -29.848 15.382 22.034 1.00 44.69 525 PRO A O 1
ATOM 3802 N N . GLY A 1 526 ? -29.461 16.783 23.748 1.00 47.00 526 GLY A N 1
ATOM 3803 C CA . GLY A 1 526 ? -30.725 16.558 24.459 1.00 47.00 526 GLY A CA 1
ATOM 3804 C C . GLY A 1 526 ? -31.857 17.459 23.952 1.00 47.00 526 GLY A C 1
ATOM 3805 O O . GLY A 1 526 ? -33.012 17.047 23.937 1.00 47.00 526 GLY A O 1
ATOM 3806 N N . ALA A 1 527 ? -31.523 18.660 23.471 1.00 55.94 527 ALA A N 1
ATOM 3807 C CA . ALA A 1 527 ? -32.484 19.587 22.881 1.00 55.94 527 ALA A CA 1
ATOM 3808 C C . ALA A 1 527 ? -33.003 19.111 21.507 1.00 55.94 527 ALA A C 1
ATOM 3810 O O . ALA A 1 527 ? -32.314 18.402 20.760 1.00 55.94 527 ALA A O 1
ATOM 3811 N N . GLN A 1 528 ? -34.213 19.551 21.148 1.00 63.50 528 GLN A N 1
ATOM 3812 C CA . GLN A 1 528 ? -34.673 19.514 19.759 1.00 63.50 528 GLN A CA 1
ATOM 3813 C C . GLN A 1 528 ? -33.864 20.511 18.904 1.00 63.50 528 GLN A C 1
ATOM 3815 O O . GLN A 1 528 ? -33.404 21.527 19.431 1.00 63.50 528 GLN A O 1
ATOM 3820 N N . PRO A 1 529 ? -33.689 20.266 17.591 1.00 76.81 529 PRO A N 1
ATOM 3821 C CA . PRO A 1 529 ? -33.170 21.284 16.683 1.00 76.81 529 PRO A CA 1
ATOM 3822 C C . PRO A 1 529 ? -34.061 22.531 16.709 1.00 76.81 529 PRO A C 1
ATOM 3824 O O . PRO A 1 529 ? -35.283 22.415 16.629 1.00 76.81 529 PRO A O 1
ATOM 3827 N N . ALA A 1 530 ? -33.455 23.717 16.779 1.00 76.50 530 ALA A N 1
ATOM 3828 C CA . ALA A 1 530 ? -34.188 24.979 16.719 1.00 76.50 530 ALA A CA 1
ATOM 3829 C C . ALA A 1 530 ? -34.970 25.134 15.396 1.00 76.50 530 ALA A C 1
ATOM 3831 O O . ALA A 1 530 ? -34.692 24.449 14.401 1.00 76.50 530 ALA A O 1
ATOM 3832 N N . ALA A 1 531 ? -35.927 26.064 15.370 1.00 78.56 531 ALA A N 1
ATOM 3833 C CA . ALA A 1 531 ? -36.624 26.456 14.147 1.00 78.56 531 ALA A CA 1
ATOM 3834 C C . ALA A 1 531 ? -35.647 26.992 13.079 1.00 78.56 531 ALA A C 1
ATOM 3836 O O . ALA A 1 531 ? -34.532 27.415 13.388 1.00 78.56 531 ALA A O 1
ATOM 3837 N N . ALA A 1 532 ? -36.062 26.969 11.810 1.00 81.12 532 ALA A N 1
ATOM 3838 C CA . ALA A 1 532 ? -35.263 27.518 10.720 1.00 81.12 532 ALA A CA 1
ATOM 3839 C C . ALA A 1 532 ? -35.124 29.044 10.871 1.00 81.12 532 ALA A C 1
ATOM 3841 O O . ALA A 1 532 ? -36.112 29.774 10.813 1.00 81.12 532 ALA A O 1
ATOM 3842 N N . THR A 1 533 ? -33.894 29.520 11.051 1.00 86.38 533 THR A N 1
ATOM 3843 C CA . THR A 1 533 ? -33.549 30.949 11.048 1.00 86.38 533 THR A CA 1
ATOM 3844 C C . THR A 1 533 ? -33.240 31.423 9.629 1.00 86.38 533 THR A C 1
ATOM 3846 O O . THR A 1 533 ? -32.930 30.610 8.758 1.00 86.38 533 THR A O 1
ATOM 3849 N N . ALA A 1 534 ? -33.243 32.740 9.393 1.00 83.50 534 ALA A N 1
ATOM 3850 C CA . ALA A 1 534 ? -32.815 33.313 8.111 1.00 83.50 534 ALA A CA 1
ATOM 3851 C C . ALA A 1 534 ? -31.407 32.838 7.692 1.00 83.50 534 ALA A C 1
ATOM 3853 O O . ALA A 1 534 ? -31.164 32.581 6.516 1.00 83.50 534 ALA A O 1
ATOM 3854 N N . ASP A 1 535 ? -30.510 32.644 8.664 1.00 83.62 535 ASP A N 1
ATOM 3855 C CA . ASP A 1 535 ? -29.142 32.179 8.423 1.00 83.62 535 ASP A CA 1
ATOM 3856 C C . ASP A 1 535 ? -29.083 30.686 8.060 1.00 83.62 535 ASP A C 1
ATOM 3858 O O . ASP A 1 535 ? -28.295 30.292 7.210 1.00 83.62 535 ASP A O 1
ATOM 3862 N N . THR A 1 536 ? -29.928 29.843 8.666 1.00 88.88 536 THR A N 1
ATOM 3863 C CA . THR A 1 536 ? -29.937 28.378 8.440 1.00 88.88 536 THR A CA 1
ATOM 3864 C C . THR A 1 536 ? -30.891 27.926 7.328 1.00 88.88 536 THR A C 1
ATOM 3866 O O . THR A 1 536 ? -30.886 26.754 6.934 1.00 88.88 536 THR A O 1
ATOM 3869 N N . ALA A 1 537 ? -31.690 28.847 6.780 1.00 87.25 537 ALA A N 1
ATOM 3870 C CA . ALA A 1 537 ? -32.668 28.579 5.730 1.00 87.25 537 ALA A CA 1
ATOM 3871 C C . ALA A 1 537 ? -32.044 27.943 4.476 1.00 87.25 537 ALA A C 1
ATOM 3873 O O . ALA A 1 537 ? -32.646 27.040 3.896 1.00 87.25 537 ALA A O 1
ATOM 3874 N N . ALA A 1 538 ? -30.828 28.348 4.087 1.00 87.81 538 ALA A N 1
ATOM 3875 C CA . ALA A 1 538 ? -30.127 27.787 2.930 1.00 87.81 538 ALA A CA 1
ATOM 3876 C C . ALA A 1 538 ? -29.803 26.291 3.110 1.00 87.81 538 ALA A C 1
ATOM 3878 O O . ALA A 1 538 ? -30.148 25.481 2.248 1.00 87.81 538 ALA A O 1
ATOM 3879 N N . GLY A 1 539 ? -29.221 25.904 4.254 1.00 88.88 539 GLY A N 1
ATOM 3880 C CA . GLY A 1 539 ? -28.912 24.504 4.570 1.00 88.88 539 GLY A CA 1
ATOM 3881 C C . GLY A 1 539 ? -30.155 23.622 4.663 1.00 88.88 539 GLY A C 1
ATOM 3882 O O . GLY A 1 539 ? -30.195 22.524 4.107 1.00 88.88 539 GLY A O 1
ATOM 3883 N N . ARG A 1 540 ? -31.222 24.130 5.283 1.00 90.75 540 ARG A N 1
ATOM 3884 C CA . ARG A 1 540 ? -32.496 23.403 5.401 1.00 90.75 540 ARG A CA 1
ATOM 3885 C C . ARG A 1 540 ? -33.231 23.277 4.068 1.00 90.75 540 ARG A C 1
ATOM 3887 O O . ARG A 1 540 ? -33.804 22.227 3.789 1.00 90.75 540 ARG A O 1
ATOM 3894 N N . ALA A 1 541 ? -33.170 24.296 3.214 1.00 89.94 541 ALA A N 1
ATOM 3895 C CA . ALA A 1 541 ? -33.734 24.246 1.868 1.00 89.94 541 ALA A CA 1
ATOM 3896 C C . ALA A 1 541 ? -32.914 23.375 0.897 1.00 89.94 541 ALA A C 1
ATOM 3898 O O . ALA A 1 541 ? -33.474 22.904 -0.092 1.00 89.94 541 ALA A O 1
ATOM 3899 N N . ALA A 1 542 ? -31.621 23.146 1.153 1.00 91.50 542 ALA A N 1
ATOM 3900 C CA . ALA A 1 542 ? -30.830 22.139 0.444 1.00 91.50 542 ALA A CA 1
ATOM 3901 C C . ALA A 1 542 ? -31.252 20.721 0.868 1.00 91.50 542 ALA A C 1
ATOM 3903 O O . ALA A 1 542 ? -31.684 19.938 0.026 1.00 91.50 542 ALA A O 1
ATOM 3904 N N . LEU A 1 543 ? -31.260 20.431 2.176 1.00 91.88 543 LEU A N 1
ATOM 3905 C CA . LEU A 1 543 ? -31.696 19.136 2.726 1.00 91.88 543 LEU A CA 1
ATOM 3906 C C . LEU A 1 543 ? -33.123 18.748 2.305 1.00 91.88 543 LEU A C 1
ATOM 3908 O O . LEU A 1 543 ? -33.368 17.595 1.969 1.00 91.88 543 LEU A O 1
ATOM 3912 N N . ARG A 1 544 ? -34.060 19.707 2.267 1.00 89.69 544 ARG A N 1
ATOM 3913 C CA . ARG A 1 544 ? -35.454 19.472 1.839 1.00 89.69 544 ARG A CA 1
ATOM 3914 C C . ARG A 1 544 ? -35.589 19.107 0.354 1.00 89.69 544 ARG A C 1
ATOM 3916 O O . ARG A 1 544 ? -36.580 18.492 -0.020 1.00 89.69 544 ARG A O 1
ATOM 3923 N N . ARG A 1 545 ? -34.631 19.509 -0.491 1.00 86.88 545 ARG A N 1
ATOM 3924 C CA . ARG A 1 545 ? -34.615 19.222 -1.939 1.00 86.88 545 ARG A CA 1
ATOM 3925 C C . ARG A 1 545 ? -33.837 17.952 -2.299 1.00 86.88 545 ARG A C 1
ATOM 3927 O O . ARG A 1 545 ? -33.832 17.580 -3.464 1.00 86.88 545 ARG A O 1
ATOM 3934 N N . ALA A 1 546 ? -33.193 17.304 -1.329 1.00 86.56 546 ALA A N 1
ATOM 3935 C CA . ALA A 1 546 ? -32.369 16.120 -1.536 1.00 86.56 546 ALA A CA 1
ATOM 3936 C C . ALA A 1 546 ? -33.180 14.829 -1.281 1.00 86.56 546 ALA A C 1
ATOM 3938 O O . ALA A 1 546 ? -33.379 14.457 -0.120 1.00 86.56 546 ALA A O 1
ATOM 3939 N N . PRO A 1 547 ? -33.672 14.128 -2.323 1.00 82.94 547 PRO A N 1
ATOM 3940 C CA . PRO A 1 547 ? -34.435 12.895 -2.139 1.00 82.94 547 PRO A CA 1
ATOM 3941 C C . PRO A 1 547 ? -33.570 11.794 -1.510 1.00 82.94 547 PRO A C 1
ATOM 3943 O O . PRO A 1 547 ? -32.355 11.749 -1.688 1.00 82.94 547 PRO A O 1
ATOM 3946 N N . GLY A 1 548 ? -34.195 10.898 -0.742 1.00 83.25 548 GLY A N 1
ATOM 3947 C CA . GLY A 1 548 ? -33.502 9.764 -0.115 1.00 83.25 548 GLY A CA 1
ATOM 3948 C C . GLY A 1 548 ? -32.550 10.116 1.040 1.00 83.25 548 GLY A C 1
ATOM 3949 O O . GLY A 1 548 ? -31.967 9.205 1.625 1.00 83.25 548 GLY A O 1
ATOM 3950 N N . MET A 1 549 ? -32.426 11.395 1.423 1.00 87.38 549 MET A N 1
ATOM 3951 C CA . MET A 1 549 ? -31.498 11.886 2.456 1.00 87.38 549 MET A CA 1
ATOM 3952 C C . MET A 1 549 ? -31.605 11.142 3.800 1.00 87.38 549 MET A C 1
ATOM 3954 O O . MET A 1 549 ? -30.589 10.778 4.389 1.00 87.38 549 MET A O 1
ATOM 3958 N N . GLU A 1 550 ? -32.822 10.848 4.272 1.00 88.12 550 GLU A N 1
ATOM 3959 C CA . GLU A 1 550 ? -33.019 10.032 5.480 1.00 88.12 550 GLU A CA 1
ATOM 3960 C C . GLU A 1 550 ? -32.482 8.599 5.311 1.00 88.12 550 GLU A C 1
ATOM 3962 O O . GLU A 1 550 ? -31.883 8.049 6.234 1.00 88.12 550 GLU A O 1
ATOM 3967 N N . GLY A 1 551 ? -32.661 8.002 4.130 1.00 85.88 551 GLY A N 1
ATOM 3968 C CA . GLY A 1 551 ? -32.140 6.677 3.799 1.00 85.88 551 GLY A CA 1
ATOM 3969 C C . GLY A 1 551 ? -30.613 6.649 3.787 1.00 85.88 551 GLY A C 1
ATOM 3970 O O . GLY A 1 551 ? -30.024 5.777 4.421 1.00 85.88 551 GLY A O 1
ATOM 3971 N N . MET A 1 552 ? -29.973 7.635 3.150 1.00 89.19 552 MET A N 1
ATOM 3972 C CA . MET A 1 552 ? -28.512 7.774 3.128 1.00 89.19 552 MET A CA 1
ATOM 3973 C C . MET A 1 552 ? -27.948 7.976 4.543 1.00 89.19 552 MET A C 1
ATOM 3975 O O . MET A 1 552 ? -27.084 7.210 4.963 1.00 89.19 552 MET A O 1
ATOM 3979 N N . LEU A 1 553 ? -28.494 8.904 5.338 1.00 89.19 553 LEU A N 1
ATOM 3980 C CA . LEU A 1 553 ? -28.038 9.131 6.720 1.00 89.19 553 LEU A CA 1
ATOM 3981 C C . LEU A 1 553 ? -28.263 7.909 7.632 1.00 89.19 553 LEU A C 1
ATOM 3983 O O . LEU A 1 553 ? -27.493 7.681 8.568 1.00 89.19 553 LEU A O 1
ATOM 3987 N N . ARG A 1 554 ? -29.285 7.088 7.357 1.00 88.19 554 ARG A N 1
ATOM 3988 C CA . ARG A 1 554 ? -29.477 5.788 8.020 1.00 88.19 554 ARG A CA 1
ATOM 3989 C C . ARG A 1 554 ? -28.472 4.737 7.536 1.00 88.19 554 ARG A C 1
ATOM 3991 O O . ARG A 1 554 ? -27.962 4.017 8.387 1.00 88.19 554 ARG A O 1
ATOM 3998 N N . ARG A 1 555 ? -28.137 4.665 6.237 1.00 85.56 555 ARG A N 1
ATOM 3999 C CA . ARG A 1 555 ? -27.042 3.813 5.719 1.00 85.56 555 ARG A CA 1
ATOM 4000 C C . ARG A 1 555 ? -25.716 4.189 6.387 1.00 85.56 555 ARG A C 1
ATOM 4002 O O . ARG A 1 555 ? -25.097 3.334 7.006 1.00 85.56 555 ARG A O 1
ATOM 4009 N N . PHE A 1 556 ? -25.361 5.472 6.372 1.00 84.88 556 PHE A N 1
ATOM 4010 C CA . PHE A 1 556 ? -24.160 6.049 6.986 1.00 84.88 556 PHE A CA 1
ATOM 4011 C C . PHE A 1 556 ? -23.956 5.624 8.453 1.00 84.88 556 PHE A C 1
ATOM 4013 O O . PHE A 1 556 ? -22.855 5.217 8.827 1.00 84.88 556 PHE A O 1
ATOM 4020 N N . LEU A 1 557 ? -25.021 5.666 9.268 1.00 82.56 557 LEU A N 1
ATOM 4021 C CA . LEU A 1 557 ? -25.007 5.248 10.680 1.00 82.56 557 LEU A CA 1
ATOM 4022 C C . LEU A 1 557 ? -25.059 3.724 10.901 1.00 82.56 557 LEU A C 1
ATOM 4024 O O . LEU A 1 557 ? -24.887 3.278 12.034 1.00 82.56 557 LEU A O 1
ATOM 4028 N N . MET A 1 558 ? -25.325 2.933 9.860 1.00 78.12 558 MET A N 1
ATOM 4029 C CA . MET A 1 558 ? -25.355 1.462 9.899 1.00 78.12 558 MET A CA 1
ATOM 4030 C C . MET A 1 558 ? -24.123 0.828 9.232 1.00 78.12 558 MET A C 1
ATOM 4032 O O . MET A 1 558 ? -23.871 -0.365 9.424 1.00 78.12 558 MET A O 1
ATOM 4036 N N . SER A 1 559 ? -23.338 1.606 8.478 1.00 67.88 559 SER A N 1
ATOM 4037 C CA . SER A 1 559 ? -22.048 1.188 7.928 1.00 67.88 559 SER A CA 1
ATOM 4038 C C . SER A 1 559 ? -21.096 0.768 9.057 1.00 67.88 559 SER A C 1
ATOM 4040 O O . SER A 1 559 ? -20.902 1.535 10.004 1.00 67.88 559 SER A O 1
ATOM 4042 N N . PRO A 1 560 ? -20.482 -0.429 8.992 1.00 56.69 560 PRO A N 1
ATOM 4043 C CA . PRO A 1 560 ? -19.602 -0.916 10.048 1.00 56.69 560 PRO A CA 1
ATOM 4044 C C . PRO A 1 560 ? -18.325 -0.069 10.110 1.00 56.69 560 PRO A C 1
ATOM 4046 O O . PRO A 1 560 ? -17.496 -0.111 9.206 1.00 56.69 560 PRO A O 1
ATOM 4049 N N . ARG A 1 561 ? -18.175 0.687 11.198 1.00 58.12 561 ARG A N 1
ATOM 4050 C CA . ARG A 1 561 ? -17.048 1.587 11.474 1.00 58.12 561 ARG A CA 1
ATOM 4051 C C . ARG A 1 561 ? -16.296 1.115 12.729 1.00 58.12 561 ARG A C 1
ATOM 4053 O O . ARG A 1 561 ? -16.930 0.539 13.618 1.00 58.12 561 ARG A O 1
ATOM 4060 N N . PRO A 1 562 ? -14.970 1.327 12.835 1.00 53.53 562 PRO A N 1
ATOM 4061 C CA . PRO A 1 562 ? -14.250 1.120 14.091 1.00 53.53 562 PRO A CA 1
ATOM 4062 C C . PRO A 1 562 ? -14.778 2.064 15.190 1.00 53.53 562 PRO A C 1
ATOM 4064 O O . PRO A 1 562 ? -15.277 3.145 14.870 1.00 53.53 562 PRO A O 1
ATOM 4067 N N . PRO A 1 563 ? -14.665 1.698 16.483 1.00 48.34 563 PRO A N 1
ATOM 4068 C CA . PRO A 1 563 ? -14.999 2.606 17.578 1.00 48.34 563 PRO A CA 1
ATOM 4069 C C . PRO A 1 563 ? -14.134 3.873 17.496 1.00 48.34 563 PRO A C 1
ATOM 4071 O O . PRO A 1 563 ? -12.917 3.791 17.338 1.00 48.34 563 PRO A O 1
ATOM 4074 N N . SER A 1 564 ? -14.769 5.043 17.572 1.00 44.62 564 SER A N 1
ATOM 4075 C CA . SER A 1 564 ? -14.147 6.321 17.218 1.00 44.62 564 SER A CA 1
ATOM 4076 C C . SER A 1 564 ? -13.143 6.820 18.268 1.00 44.62 564 SER A C 1
ATOM 4078 O O . SER A 1 564 ? -13.515 7.535 19.201 1.00 44.62 564 SER A O 1
ATOM 4080 N N . GLU A 1 565 ? -11.861 6.497 18.084 1.00 41.44 565 GLU A N 1
ATOM 4081 C CA . GLU A 1 565 ? -10.756 7.292 18.650 1.00 41.44 565 GLU A CA 1
ATOM 4082 C C . GLU A 1 565 ? -10.551 8.605 17.866 1.00 41.44 565 GLU A C 1
ATOM 4084 O O . GLU A 1 565 ? -10.057 9.585 18.420 1.00 41.44 565 GLU A O 1
ATOM 4089 N N . ASP A 1 566 ? -10.986 8.660 16.600 1.00 62.25 566 ASP A N 1
ATOM 4090 C CA . ASP A 1 566 ? -10.997 9.886 15.797 1.00 62.25 566 ASP A CA 1
ATOM 4091 C C . ASP A 1 566 ? -12.184 10.797 16.167 1.00 62.25 566 ASP A C 1
ATOM 4093 O O . ASP A 1 566 ? -13.361 10.427 16.059 1.00 62.25 566 ASP A O 1
ATOM 4097 N N . ALA A 1 567 ? -11.861 12.030 16.561 1.00 70.12 567 ALA A N 1
ATOM 4098 C CA . ALA A 1 567 ? -12.823 13.081 16.869 1.00 70.12 567 ALA A CA 1
ATOM 4099 C C . ALA A 1 567 ? -13.698 13.474 15.663 1.00 70.12 567 ALA A C 1
ATOM 4101 O O . ALA A 1 567 ? -14.846 13.879 15.860 1.00 70.12 567 ALA A O 1
ATOM 4102 N N . LEU A 1 568 ? -13.200 13.334 14.428 1.00 76.50 568 LEU A N 1
ATOM 4103 C CA . LEU A 1 568 ? -13.966 13.596 13.208 1.00 76.50 568 LEU A CA 1
ATOM 4104 C C . LEU A 1 568 ? -15.095 12.574 13.024 1.00 76.50 568 LEU A C 1
ATOM 4106 O O . LEU A 1 568 ? -16.237 12.969 12.791 1.00 76.50 568 LEU A O 1
ATOM 4110 N N . MET A 1 569 ? -14.807 11.282 13.199 1.00 77.12 569 MET A N 1
ATOM 4111 C CA . MET A 1 569 ? -15.820 10.222 13.111 1.00 77.12 569 MET A CA 1
ATOM 4112 C C . MET A 1 569 ? -16.900 10.396 14.190 1.00 77.12 569 MET A C 1
ATOM 4114 O O . MET A 1 569 ? -18.097 10.319 13.903 1.00 77.12 569 MET A O 1
ATOM 4118 N N . ALA A 1 570 ? -16.488 10.708 15.425 1.00 79.44 570 ALA A N 1
ATOM 4119 C CA . ALA A 1 570 ? -17.407 10.986 16.530 1.00 79.44 570 ALA A CA 1
ATOM 4120 C C . ALA A 1 570 ? -18.294 12.220 16.256 1.00 79.44 570 ALA A C 1
ATOM 4122 O O . ALA A 1 570 ? -19.499 12.205 16.534 1.00 79.44 570 ALA A O 1
ATOM 4123 N N . ALA A 1 571 ? -17.718 13.278 15.672 1.00 81.19 571 ALA A N 1
ATOM 4124 C CA . ALA A 1 571 ? -18.448 14.463 15.231 1.00 81.19 571 ALA A CA 1
ATOM 4125 C C . ALA A 1 571 ? -19.450 14.138 14.111 1.00 81.19 571 ALA A C 1
ATOM 4127 O O . ALA A 1 571 ? -20.592 14.598 14.173 1.00 81.19 571 ALA A O 1
ATOM 4128 N N . ALA A 1 572 ? -19.064 13.320 13.129 1.00 87.00 572 ALA A N 1
ATOM 4129 C CA . ALA A 1 572 ? -19.907 12.943 11.997 1.00 87.00 572 ALA A CA 1
ATOM 4130 C C . ALA 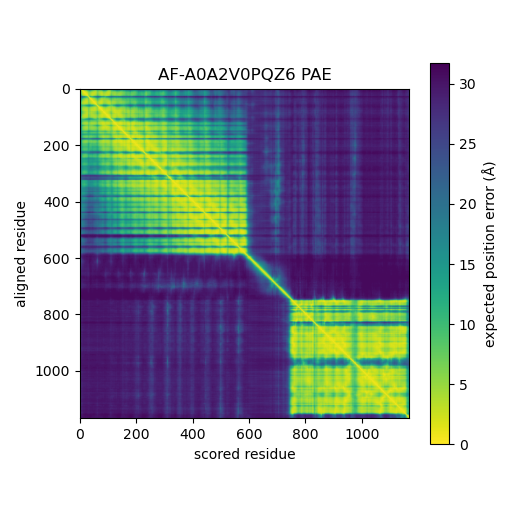A 1 572 ? -21.087 12.050 12.417 1.00 87.00 572 ALA A C 1
ATOM 4132 O O . ALA A 1 572 ? -22.224 12.293 12.006 1.00 87.00 572 ALA A O 1
ATOM 4133 N N . GLU A 1 573 ? -20.874 11.090 13.322 1.00 86.88 573 GLU A N 1
ATOM 4134 C CA . GLU A 1 573 ? -21.968 10.326 13.933 1.00 86.88 573 GLU A CA 1
ATOM 4135 C C . GLU A 1 573 ? -22.967 11.229 14.673 1.00 86.88 573 GLU A C 1
ATOM 4137 O O . GLU A 1 573 ? -24.182 11.054 14.541 1.00 86.88 573 GLU A O 1
ATOM 4142 N N . LEU A 1 574 ? -22.478 12.191 15.463 1.00 86.06 574 LEU A N 1
ATOM 4143 C CA . LEU A 1 574 ? -23.322 13.122 16.217 1.00 86.06 574 LEU A CA 1
ATOM 4144 C C . LEU A 1 574 ? -24.090 14.072 15.283 1.00 86.06 574 LEU A C 1
ATOM 4146 O O . LEU A 1 574 ? -25.281 14.311 15.500 1.00 86.06 574 LEU A O 1
ATOM 4150 N N . ALA A 1 575 ? -23.443 14.543 14.217 1.00 89.00 575 ALA A N 1
ATOM 4151 C CA . ALA A 1 575 ? -24.043 15.347 13.159 1.00 89.00 575 ALA A CA 1
ATOM 4152 C C . ALA A 1 575 ? -25.149 14.583 12.406 1.00 89.00 575 ALA A C 1
ATOM 4154 O O . ALA A 1 575 ? -26.265 15.095 12.303 1.00 89.00 575 ALA A O 1
ATOM 4155 N N . ALA A 1 576 ? -24.920 13.337 11.977 1.00 90.56 576 ALA A N 1
ATOM 4156 C CA . ALA A 1 576 ? -25.949 12.504 11.339 1.00 90.56 576 ALA A CA 1
ATOM 4157 C C . ALA A 1 576 ? -27.142 12.221 12.275 1.00 90.56 576 ALA A C 1
ATOM 4159 O O . ALA A 1 576 ? -28.303 12.370 11.880 1.00 90.56 576 ALA A O 1
ATOM 4160 N N . LYS A 1 577 ? -26.877 11.893 13.550 1.00 89.31 577 LYS A N 1
ATOM 4161 C CA . LYS A 1 577 ? -27.912 11.681 14.587 1.00 89.31 577 LYS A CA 1
ATOM 4162 C C . LYS A 1 577 ? -28.708 12.952 14.916 1.00 89.31 577 LYS A C 1
ATOM 4164 O O . LYS A 1 577 ? -29.824 12.848 15.430 1.00 89.31 577 LYS A O 1
ATOM 4169 N N . TRP A 1 578 ? -28.160 14.136 14.634 1.00 90.12 578 TRP A N 1
ATOM 4170 C CA . TRP A 1 578 ? -28.853 15.423 14.741 1.00 90.12 578 TRP A CA 1
ATOM 4171 C C . TRP A 1 578 ? -29.642 15.760 13.465 1.00 90.12 578 TRP A C 1
ATOM 4173 O O . TRP A 1 578 ? -30.819 16.107 13.564 1.00 90.12 578 TRP A O 1
ATOM 4183 N N . LEU A 1 579 ? -29.056 15.569 12.276 1.00 91.38 579 LEU A N 1
ATOM 4184 C CA . LEU A 1 579 ? -29.709 15.783 10.974 1.00 91.38 579 LEU A CA 1
ATOM 4185 C C . LEU A 1 579 ? -30.995 14.955 10.830 1.00 91.38 579 LEU A C 1
ATOM 4187 O O . LEU A 1 579 ? -32.026 15.491 10.428 1.00 91.38 579 LEU A O 1
ATOM 4191 N N . LEU A 1 580 ? -30.984 13.689 11.264 1.00 91.00 580 LEU A N 1
ATOM 4192 C CA . LEU A 1 580 ? -32.163 12.804 11.284 1.00 91.00 580 LEU A CA 1
ATOM 4193 C C . LEU A 1 580 ? -33.313 13.283 12.197 1.00 91.00 580 LEU A C 1
ATOM 4195 O O . LEU A 1 580 ? -34.401 12.700 12.186 1.00 91.00 580 LEU A O 1
ATOM 4199 N N . ARG A 1 581 ? -33.115 14.337 13.000 1.00 89.69 581 ARG A N 1
ATOM 4200 C CA . ARG A 1 581 ? -34.182 14.966 13.796 1.00 89.69 581 ARG A CA 1
ATOM 4201 C C . ARG A 1 581 ? -34.885 16.104 13.056 1.00 89.69 581 ARG A C 1
ATOM 4203 O O . ARG A 1 581 ? -35.993 16.451 13.461 1.00 89.69 581 ARG A O 1
ATOM 4210 N N . LEU A 1 582 ? -34.283 16.663 12.003 1.00 89.06 582 LEU A N 1
ATOM 4211 C CA . LEU A 1 582 ? -34.851 17.780 11.247 1.00 89.06 582 LEU A CA 1
ATOM 4212 C C . LEU A 1 582 ? -36.125 17.355 10.494 1.00 89.06 582 LEU A C 1
ATOM 4214 O O . LEU A 1 582 ? -36.136 16.291 9.866 1.00 89.06 582 LEU A O 1
ATOM 4218 N N . PRO A 1 583 ? -37.192 18.178 10.496 1.00 85.00 583 PRO A N 1
ATOM 4219 C CA . PRO A 1 583 ? -38.391 17.890 9.717 1.00 85.00 583 PRO A CA 1
ATOM 4220 C C . PRO A 1 583 ? -38.109 17.924 8.209 1.00 85.00 583 PRO A C 1
ATOM 4222 O O . PRO A 1 583 ? -38.734 17.172 7.470 1.00 85.00 583 PRO A O 1
ATOM 4225 N N . GLU A 1 584 ? -37.139 18.717 7.741 1.00 86.12 584 GLU A N 1
ATOM 4226 C CA . GLU A 1 584 ? -36.760 18.772 6.323 1.00 86.12 584 GLU A CA 1
ATOM 4227 C C . GLU A 1 584 ? -36.234 17.444 5.768 1.00 86.12 584 GLU A C 1
ATOM 4229 O O . GLU A 1 584 ? -36.592 17.072 4.653 1.00 86.12 584 GLU A O 1
ATOM 4234 N N . VAL A 1 585 ? -35.434 16.715 6.553 1.00 84.38 585 VAL A N 1
ATOM 4235 C CA . VAL A 1 585 ? -34.861 15.416 6.157 1.00 84.38 585 VAL A CA 1
ATOM 4236 C C . VAL A 1 585 ? -35.953 14.345 6.045 1.00 84.38 585 VAL A C 1
ATOM 4238 O O . VAL A 1 585 ? -35.937 13.539 5.118 1.00 84.38 585 VAL A O 1
ATOM 4241 N N . LYS A 1 586 ? -36.948 14.391 6.941 1.00 78.38 586 LYS A N 1
ATOM 4242 C CA . LYS A 1 586 ? -38.109 13.483 6.944 1.00 78.38 586 LYS A CA 1
ATOM 4243 C C . LYS A 1 586 ? -39.123 13.828 5.851 1.00 78.38 586 LYS A C 1
ATOM 4245 O O . LYS A 1 586 ? -39.686 12.941 5.217 1.00 78.38 586 LYS A O 1
ATOM 4250 N N . ALA A 1 587 ? -39.333 15.118 5.583 1.00 67.00 587 ALA A N 1
ATOM 4251 C CA . ALA A 1 587 ? -40.201 15.580 4.501 1.00 67.00 587 ALA A CA 1
ATOM 4252 C C . ALA A 1 587 ? -39.665 15.163 3.119 1.00 67.00 587 ALA A C 1
ATOM 4254 O O . ALA A 1 587 ? -40.448 14.767 2.259 1.00 67.00 587 ALA A O 1
ATOM 4255 N N . ALA A 1 588 ? -38.340 15.169 2.929 1.00 59.47 588 ALA A N 1
ATOM 4256 C CA . ALA A 1 588 ? -37.706 14.657 1.714 1.00 59.47 588 ALA A CA 1
ATOM 4257 C C . ALA A 1 588 ? -37.903 13.136 1.519 1.00 59.47 588 ALA A C 1
ATOM 4259 O O . ALA A 1 588 ? -37.954 12.667 0.384 1.00 59.47 588 ALA A O 1
ATOM 4260 N N . ALA A 1 589 ? -38.066 12.364 2.603 1.00 52.72 589 ALA A N 1
ATOM 4261 C CA . ALA A 1 589 ? -38.448 10.952 2.525 1.00 52.72 589 ALA A CA 1
ATOM 4262 C C . ALA A 1 589 ? -39.939 10.769 2.181 1.00 52.72 589 ALA A C 1
ATOM 4264 O O . ALA A 1 589 ? -40.276 9.923 1.356 1.00 52.72 589 ALA A O 1
ATOM 4265 N N . ALA A 1 590 ? -40.829 11.593 2.746 1.00 48.81 590 ALA A N 1
ATOM 4266 C CA . ALA A 1 590 ? -42.259 11.565 2.425 1.00 48.81 590 ALA A CA 1
ATOM 4267 C C . ALA A 1 590 ? -42.549 11.938 0.957 1.00 48.81 590 ALA A C 1
ATOM 4269 O O . ALA A 1 590 ? -43.401 11.319 0.323 1.00 48.81 590 ALA A O 1
ATOM 4270 N N . ALA A 1 591 ? -41.808 12.897 0.392 1.00 49.84 591 ALA A N 1
ATOM 4271 C CA . ALA A 1 591 ? -41.927 13.292 -1.015 1.00 49.84 591 ALA A CA 1
ATOM 4272 C C . ALA A 1 591 ? -41.540 12.174 -2.007 1.00 49.84 591 ALA A C 1
ATOM 4274 O O . ALA A 1 591 ? -42.028 12.161 -3.132 1.00 49.84 591 ALA A O 1
ATOM 4275 N N . ALA A 1 592 ? -40.699 11.219 -1.594 1.00 46.75 592 ALA A N 1
ATOM 4276 C CA . ALA A 1 592 ? -40.315 10.067 -2.413 1.00 46.75 592 ALA A CA 1
ATOM 4277 C C . ALA A 1 592 ? -41.358 8.927 -2.407 1.00 46.75 592 ALA A C 1
ATOM 4279 O O . ALA A 1 592 ? -41.195 7.949 -3.133 1.00 46.75 592 ALA A O 1
ATOM 4280 N N . LEU A 1 593 ? -42.419 9.029 -1.594 1.00 39.44 593 LEU A N 1
ATOM 4281 C CA . LEU A 1 593 ? -43.427 7.978 -1.389 1.00 39.44 593 LEU A CA 1
ATOM 4282 C C . LEU A 1 593 ? -44.782 8.270 -2.065 1.00 39.44 593 LEU A C 1
ATOM 4284 O O . LEU A 1 593 ? -45.753 7.556 -1.818 1.00 39.44 593 LEU A O 1
ATOM 4288 N N . THR A 1 594 ? -44.874 9.285 -2.933 1.00 40.28 594 THR A N 1
ATOM 4289 C CA . THR A 1 594 ? -46.119 9.675 -3.624 1.00 40.28 594 THR A CA 1
ATOM 4290 C C . THR A 1 594 ? -45.997 9.621 -5.160 1.00 40.28 594 THR A C 1
ATOM 4292 O O . THR A 1 594 ? -45.746 10.644 -5.800 1.00 40.28 594 THR A O 1
ATOM 4295 N N . PRO A 1 595 ? -46.273 8.463 -5.803 1.00 43.53 595 PRO A N 1
ATOM 4296 C CA . PRO A 1 595 ? -46.203 8.314 -7.268 1.00 43.53 595 PRO A CA 1
ATOM 4297 C C . PRO A 1 595 ? -47.070 9.312 -8.060 1.00 43.53 595 PRO A C 1
ATOM 4299 O O . PRO A 1 595 ? -46.741 9.678 -9.184 1.00 43.53 595 PRO A O 1
ATOM 4302 N N . SER A 1 596 ? -48.163 9.785 -7.451 1.00 41.19 596 SER A N 1
ATOM 4303 C CA . SER A 1 596 ? -49.133 10.712 -8.051 1.00 41.19 596 SER A CA 1
ATOM 4304 C C . SER A 1 596 ? -48.529 12.068 -8.466 1.00 41.19 596 SER A C 1
ATOM 4306 O O . SER A 1 596 ? -48.855 12.595 -9.529 1.00 41.19 596 SER A O 1
ATOM 4308 N N . ALA A 1 597 ? -47.599 12.624 -7.679 1.00 37.91 597 ALA A N 1
ATOM 4309 C CA . ALA A 1 597 ? -47.060 13.963 -7.941 1.00 37.91 597 ALA A CA 1
ATOM 4310 C C . ALA A 1 597 ? -46.183 14.023 -9.207 1.00 37.91 597 ALA A C 1
ATOM 4312 O O . ALA A 1 597 ? -46.179 15.034 -9.910 1.00 37.91 597 ALA A O 1
ATOM 4313 N N . ALA A 1 598 ? -45.481 12.932 -9.531 1.00 37.44 598 ALA A N 1
ATOM 4314 C CA . ALA A 1 598 ? -44.648 12.845 -10.730 1.00 37.44 598 ALA A CA 1
ATOM 4315 C C . ALA A 1 598 ? -45.486 12.882 -12.022 1.00 37.44 598 ALA A C 1
ATOM 4317 O O . ALA A 1 598 ? -45.108 13.550 -12.984 1.00 37.44 598 ALA A O 1
ATOM 4318 N N . MET A 1 599 ? -46.658 12.235 -12.028 1.00 40.06 599 MET A N 1
ATOM 4319 C CA . MET A 1 599 ? -47.567 12.243 -13.182 1.00 40.06 599 MET A CA 1
ATOM 4320 C C . MET A 1 599 ? -48.189 13.624 -13.436 1.00 40.06 599 MET A C 1
ATOM 4322 O O . MET A 1 599 ? -48.400 13.989 -14.589 1.00 40.06 599 MET A O 1
ATOM 4326 N N . ALA A 1 600 ? -48.430 14.418 -12.387 1.00 35.97 600 ALA A N 1
ATOM 4327 C CA . ALA A 1 600 ? -48.935 15.785 -12.532 1.00 35.97 600 ALA A CA 1
ATOM 4328 C C . ALA A 1 600 ? -47.890 16.745 -13.137 1.00 35.97 600 ALA A C 1
ATOM 4330 O O . ALA A 1 600 ? -48.241 17.610 -13.936 1.00 35.97 600 ALA A O 1
ATOM 4331 N N . ALA A 1 601 ? -46.605 16.579 -12.800 1.00 33.47 601 ALA A N 1
ATOM 4332 C CA . ALA A 1 601 ? -45.520 17.378 -13.379 1.00 33.47 601 ALA A CA 1
ATOM 4333 C C . ALA A 1 601 ? -45.209 16.994 -14.841 1.00 33.47 601 ALA A C 1
ATOM 4335 O O . ALA A 1 601 ? -44.888 17.860 -15.653 1.00 33.47 601 ALA A O 1
ATOM 4336 N N . ALA A 1 602 ? -45.355 15.712 -15.197 1.00 33.84 602 ALA A N 1
ATOM 4337 C CA . ALA A 1 602 ? -45.120 15.209 -16.554 1.00 33.84 602 ALA A CA 1
ATOM 4338 C C . ALA A 1 602 ? -46.104 15.755 -17.614 1.00 33.84 602 ALA A C 1
ATOM 4340 O O . ALA A 1 602 ? -45.827 15.661 -18.806 1.00 33.84 602 ALA A O 1
ATOM 4341 N N . ALA A 1 603 ? -47.226 16.353 -17.200 1.00 34.28 603 ALA A N 1
ATOM 4342 C CA . ALA A 1 603 ? -48.225 16.945 -18.093 1.00 34.28 603 ALA A CA 1
ATOM 4343 C C . ALA A 1 603 ? -47.937 18.412 -18.492 1.00 34.28 603 ALA A C 1
ATOM 4345 O O . ALA A 1 603 ? -48.742 19.015 -19.200 1.00 34.28 603 ALA A O 1
ATOM 4346 N N . ALA A 1 604 ? -46.827 19.008 -18.032 1.00 35.25 604 ALA A N 1
ATOM 4347 C CA . ALA A 1 604 ? -46.560 20.448 -18.147 1.00 35.25 604 ALA A CA 1
ATOM 4348 C C . ALA A 1 604 ? -45.150 20.798 -18.677 1.00 35.25 604 ALA A C 1
ATOM 4350 O O . ALA A 1 604 ? -44.552 21.786 -18.253 1.00 35.25 604 ALA A O 1
ATOM 4351 N N . ALA A 1 605 ? -44.619 20.011 -19.619 1.00 27.75 605 ALA A N 1
ATOM 4352 C CA . ALA A 1 605 ? -43.363 20.302 -20.317 1.00 27.75 605 ALA A CA 1
ATOM 4353 C C . ALA A 1 605 ? -43.538 20.164 -21.847 1.00 27.75 605 ALA A C 1
ATOM 4355 O O . ALA A 1 605 ? -43.845 19.066 -22.314 1.00 27.75 605 ALA A O 1
ATOM 4356 N N . PRO A 1 606 ? -43.358 21.235 -22.649 1.00 30.42 606 PRO A N 1
ATOM 4357 C CA . PRO A 1 606 ? -43.423 21.137 -24.105 1.00 30.42 606 PRO A CA 1
ATOM 4358 C C . PRO A 1 606 ? -42.188 20.416 -24.665 1.00 30.42 606 PRO A C 1
ATOM 4360 O O . PRO A 1 606 ? -41.058 20.652 -24.241 1.00 30.42 606 PRO A O 1
ATOM 4363 N N . THR A 1 607 ? -42.410 19.538 -25.640 1.00 30.19 607 THR A N 1
ATOM 4364 C CA . THR A 1 607 ? -41.376 18.703 -26.267 1.00 30.19 607 THR A CA 1
ATOM 4365 C C . THR A 1 607 ? -40.418 19.511 -27.143 1.00 30.19 607 THR A C 1
ATOM 4367 O O . THR A 1 607 ? -40.859 20.182 -28.074 1.00 30.19 607 THR A O 1
ATOM 4370 N N . ALA A 1 608 ? -39.110 19.360 -26.926 1.00 27.25 608 ALA A N 1
ATOM 4371 C CA . ALA A 1 608 ? -38.080 19.776 -27.877 1.00 27.25 608 ALA A CA 1
ATOM 4372 C C . ALA A 1 608 ? -37.653 18.575 -28.741 1.00 27.25 608 ALA A C 1
ATOM 4374 O O . ALA A 1 608 ? -37.264 17.542 -28.197 1.00 27.25 608 ALA A O 1
ATOM 4375 N N . ALA A 1 609 ? -37.722 18.698 -30.070 1.00 29.66 609 ALA A N 1
ATOM 4376 C CA . ALA A 1 609 ? -37.349 17.627 -30.995 1.00 29.66 609 ALA A CA 1
ATOM 4377 C C . ALA A 1 609 ? -36.844 18.161 -32.349 1.00 29.66 609 ALA A C 1
ATOM 4379 O O . ALA A 1 609 ? -37.558 18.902 -33.016 1.00 29.66 609 ALA A O 1
ATOM 4380 N N . GLY A 1 610 ? -35.670 17.682 -32.782 1.00 25.38 610 GLY A N 1
ATOM 4381 C CA . GLY A 1 610 ? -35.250 17.665 -34.194 1.00 25.38 610 GLY A CA 1
ATOM 4382 C C . GLY A 1 610 ? -34.574 18.938 -34.755 1.00 25.38 610 GLY A C 1
ATOM 4383 O O . GLY A 1 610 ? -35.039 20.042 -34.484 1.00 25.38 610 GLY A O 1
ATOM 4384 N N . PRO A 1 611 ? -33.501 18.805 -35.568 1.00 50.66 611 PRO A N 1
ATOM 4385 C CA . PRO A 1 611 ? -32.842 19.930 -36.241 1.00 50.66 611 PRO A CA 1
ATOM 4386 C C . PRO A 1 611 ? -33.031 19.960 -37.775 1.00 50.66 611 PRO A C 1
ATOM 4388 O O . PRO A 1 611 ? -32.921 18.938 -38.447 1.00 50.66 611 PRO A O 1
ATOM 4391 N N . ALA A 1 612 ? -33.227 21.164 -38.322 1.00 24.92 612 ALA A N 1
ATOM 4392 C CA . ALA A 1 612 ? -33.095 21.580 -39.731 1.00 24.92 612 ALA A CA 1
ATOM 4393 C C . ALA A 1 612 ? -33.286 23.117 -39.774 1.00 24.92 612 ALA A C 1
ATOM 4395 O O . ALA A 1 612 ? -33.909 23.657 -38.863 1.00 24.92 612 ALA A O 1
ATOM 4396 N N . SER A 1 613 ? -32.857 23.920 -40.751 1.00 25.66 613 SER A N 1
ATOM 4397 C CA . SER A 1 613 ? -31.838 23.851 -41.817 1.00 25.66 613 SER A CA 1
ATOM 4398 C C . SER A 1 613 ? -31.659 25.298 -42.349 1.00 25.66 613 SER A C 1
ATOM 4400 O O . SER A 1 613 ? -32.412 26.188 -41.959 1.00 25.66 613 SER A O 1
ATOM 4402 N N . ALA A 1 614 ? -30.664 25.584 -43.193 1.00 25.73 614 ALA A N 1
ATOM 4403 C CA . ALA A 1 614 ? -30.272 26.964 -43.524 1.00 25.73 614 ALA A CA 1
ATOM 4404 C C . ALA A 1 614 ? -31.248 27.778 -44.419 1.00 25.73 614 ALA A C 1
ATOM 4406 O O . ALA A 1 614 ? -31.896 27.213 -45.294 1.00 25.73 614 ALA A O 1
ATOM 4407 N N . ALA A 1 615 ? -31.148 29.119 -44.295 1.00 25.02 615 ALA A N 1
ATOM 4408 C CA . ALA A 1 615 ? -31.356 30.144 -45.347 1.00 25.02 615 ALA A CA 1
ATOM 4409 C C . ALA A 1 615 ? -32.807 30.449 -45.845 1.00 25.02 615 ALA A C 1
ATOM 4411 O O . ALA A 1 615 ? -33.703 29.632 -45.664 1.00 25.02 615 ALA A O 1
ATOM 4412 N N . PRO A 1 616 ? -33.059 31.582 -46.555 1.00 45.69 616 PRO A N 1
ATOM 4413 C CA . PRO A 1 616 ? -32.534 32.949 -46.344 1.00 45.69 616 PRO A CA 1
ATOM 4414 C C . PRO A 1 616 ? -33.567 34.110 -46.538 1.00 45.69 616 PRO A C 1
ATOM 4416 O O . PRO A 1 616 ? -34.682 33.923 -47.005 1.00 45.69 616 PRO A O 1
ATOM 4419 N N . THR A 1 617 ? -33.108 35.350 -46.286 1.00 24.62 617 THR A N 1
ATOM 4420 C CA . THR A 1 617 ? -33.518 36.641 -46.921 1.00 24.62 617 THR A CA 1
ATOM 4421 C C . THR A 1 617 ? -34.965 37.192 -46.865 1.00 24.62 617 THR A C 1
ATOM 4423 O O . THR A 1 617 ? -35.810 36.844 -47.676 1.00 24.62 617 THR A O 1
ATOM 4426 N N . ALA A 1 618 ? -35.091 38.283 -46.088 1.00 24.77 618 ALA A N 1
ATOM 4427 C CA . ALA A 1 618 ? -35.462 39.651 -46.525 1.00 24.77 618 ALA A CA 1
ATOM 4428 C C . ALA A 1 618 ? -36.921 40.079 -46.859 1.00 24.77 618 ALA A C 1
ATOM 4430 O O . ALA A 1 618 ? -37.629 39.441 -47.621 1.00 24.77 618 ALA A O 1
ATOM 4431 N N . ALA A 1 619 ? -37.226 41.321 -46.420 1.00 25.39 619 ALA A N 1
ATOM 4432 C CA . ALA A 1 619 ? -38.273 42.253 -46.895 1.00 25.39 619 ALA A CA 1
ATOM 4433 C C . ALA A 1 619 ? -39.766 41.887 -46.624 1.00 25.39 619 ALA A C 1
ATOM 4435 O O . ALA A 1 619 ? -40.130 40.723 -46.585 1.00 25.39 619 ALA A O 1
ATOM 4436 N N . GLN A 1 620 ? -40.697 42.834 -46.407 1.00 24.73 620 GLN A N 1
ATOM 4437 C CA . GLN A 1 620 ? -40.560 44.285 -46.176 1.00 24.73 620 GLN A CA 1
ATOM 4438 C C . GLN A 1 620 ? -41.697 44.864 -45.300 1.00 24.73 620 GLN A C 1
ATOM 4440 O O . GLN A 1 620 ? -42.739 44.255 -45.095 1.00 24.73 620 GLN A O 1
ATOM 4445 N N . ALA A 1 621 ? -41.440 46.066 -44.783 1.00 24.72 621 ALA A N 1
ATOM 4446 C CA . ALA A 1 621 ? -42.212 46.832 -43.807 1.00 24.72 621 ALA A CA 1
ATOM 4447 C C . ALA A 1 621 ? -43.667 47.210 -44.166 1.00 24.72 621 ALA A C 1
ATOM 4449 O O . ALA A 1 621 ? -43.940 47.590 -45.299 1.00 24.72 621 ALA A O 1
ATOM 4450 N N . GLN A 1 622 ? -44.517 47.307 -43.129 1.00 25.09 622 GLN A N 1
ATOM 4451 C CA . GLN A 1 622 ? -45.533 48.359 -42.896 1.00 25.09 622 GLN A CA 1
ATOM 4452 C C . GLN A 1 622 ? -46.158 48.182 -41.485 1.00 25.09 622 GLN A C 1
ATOM 4454 O O . GLN A 1 622 ? -46.187 47.061 -40.991 1.00 25.09 622 GLN A O 1
ATOM 4459 N N . ALA A 1 623 ? -46.758 49.169 -40.804 1.00 25.47 623 ALA A N 1
ATOM 4460 C CA . ALA A 1 623 ? -46.412 50.577 -40.521 1.00 25.47 623 ALA A CA 1
ATOM 4461 C C . ALA A 1 623 ? -47.487 51.161 -39.559 1.00 25.47 623 ALA A C 1
ATOM 4463 O O . ALA A 1 623 ? -48.651 50.805 -39.706 1.00 25.47 623 ALA A O 1
ATOM 4464 N N . ALA A 1 624 ? -47.125 52.111 -38.672 1.00 26.00 624 ALA A N 1
ATOM 4465 C CA . ALA A 1 624 ? -48.031 52.879 -37.777 1.00 26.00 624 ALA A CA 1
ATOM 4466 C C . ALA A 1 624 ? -48.843 52.061 -36.722 1.00 26.00 624 ALA A C 1
ATOM 4468 O O . ALA A 1 624 ? -48.960 50.850 -36.841 1.00 26.00 624 ALA A O 1
ATOM 4469 N N . ALA A 1 625 ? -49.469 52.620 -35.668 1.00 26.16 625 ALA A N 1
ATOM 4470 C CA . ALA A 1 625 ? -49.170 53.727 -34.723 1.00 26.16 625 ALA A CA 1
ATOM 4471 C C . ALA A 1 625 ? -50.195 53.614 -33.529 1.00 26.16 625 ALA A C 1
ATOM 4473 O O . ALA A 1 625 ? -50.987 52.678 -33.534 1.00 26.16 625 ALA A O 1
ATOM 4474 N N . ALA A 1 626 ? -50.290 54.445 -32.472 1.00 27.06 626 ALA A N 1
ATOM 4475 C CA . ALA A 1 626 ? -49.596 55.683 -32.092 1.00 27.06 626 ALA A CA 1
ATOM 4476 C C . ALA A 1 626 ? -49.658 55.969 -30.559 1.00 27.06 626 ALA A C 1
ATOM 4478 O O . ALA A 1 626 ? -50.741 55.935 -29.988 1.00 27.06 626 ALA A O 1
ATOM 4479 N N . ALA A 1 627 ? -48.546 56.458 -29.983 1.00 30.84 627 ALA A N 1
ATOM 4480 C CA . ALA A 1 627 ? -48.510 57.643 -29.092 1.00 30.84 627 ALA A CA 1
ATOM 4481 C C . ALA A 1 627 ? -49.215 57.585 -27.689 1.00 30.84 627 ALA A C 1
ATOM 4483 O O . ALA A 1 627 ? -49.655 56.522 -27.265 1.00 30.84 627 ALA A O 1
ATOM 4484 N N . PRO A 1 628 ? -49.239 58.692 -26.904 1.00 46.38 628 PRO A N 1
ATOM 4485 C CA . PRO A 1 628 ? -48.095 59.259 -26.150 1.00 46.38 628 PRO A CA 1
ATOM 4486 C C . PRO A 1 628 ? -48.458 59.479 -24.644 1.00 46.38 628 PRO A C 1
ATOM 4488 O O . PRO A 1 628 ? -49.507 59.022 -24.214 1.00 46.38 628 PRO A O 1
ATOM 4491 N N . SER A 1 629 ? -47.728 60.159 -23.741 1.00 28.20 629 SER A N 1
ATOM 4492 C CA . SER A 1 629 ? -46.495 60.992 -23.697 1.00 28.20 629 SER A CA 1
ATOM 4493 C C . SER A 1 629 ? -45.823 60.783 -22.300 1.00 28.20 629 SER A C 1
ATOM 4495 O O . SER A 1 629 ? -46.289 59.918 -21.565 1.00 28.20 629 SER A O 1
ATOM 4497 N N . ALA A 1 630 ? -44.762 61.434 -21.789 1.00 30.12 630 ALA A N 1
ATOM 4498 C CA . ALA A 1 630 ? -43.793 62.486 -22.174 1.00 30.12 630 ALA A CA 1
ATOM 4499 C C . ALA A 1 630 ? -42.458 62.182 -21.401 1.00 30.12 630 ALA A C 1
ATOM 4501 O O . ALA A 1 630 ? -42.360 61.110 -20.813 1.00 30.12 630 ALA A O 1
ATOM 4502 N N . ALA A 1 631 ? -41.384 62.985 -21.296 1.00 27.11 631 ALA A N 1
ATOM 4503 C CA . ALA A 1 631 ? -40.989 64.315 -21.794 1.00 27.11 631 ALA A CA 1
ATOM 4504 C C . ALA A 1 631 ? -39.443 64.322 -22.027 1.00 27.11 631 ALA A C 1
ATOM 4506 O O . ALA A 1 631 ? -38.757 63.387 -21.629 1.00 27.11 631 ALA A O 1
ATOM 4507 N N . ALA A 1 632 ? -38.858 65.195 -22.855 1.00 30.31 632 ALA A N 1
ATOM 4508 C CA . ALA A 1 632 ? -38.197 66.477 -22.508 1.00 30.31 632 ALA A CA 1
ATOM 4509 C C . ALA A 1 632 ? -37.334 66.488 -21.216 1.00 30.31 632 ALA A C 1
ATOM 4511 O O . ALA A 1 632 ? -37.858 66.212 -20.144 1.00 30.31 632 ALA A O 1
ATOM 4512 N N . SER A 1 633 ? -36.042 66.860 -21.229 1.00 26.91 633 SER A N 1
ATOM 4513 C CA . SER A 1 633 ? -35.118 67.321 -22.302 1.00 26.91 633 SER A CA 1
ATOM 4514 C C . SER A 1 633 ? -33.669 66.858 -21.991 1.00 26.91 633 SER A C 1
ATOM 4516 O O . SER A 1 633 ? -33.374 66.564 -20.841 1.00 26.91 633 SER A O 1
ATOM 4518 N N . GLY A 1 634 ? -32.697 66.707 -22.909 1.00 26.84 634 GLY A N 1
ATOM 4519 C CA . GLY A 1 634 ? -32.503 67.226 -24.281 1.00 26.84 634 GLY A CA 1
ATOM 4520 C C . GLY A 1 634 ? -31.600 68.477 -24.259 1.00 26.84 634 GLY A C 1
ATOM 4521 O O . GLY A 1 634 ? -31.898 69.371 -23.479 1.00 26.84 634 GLY A O 1
ATOM 4522 N N . ARG A 1 635 ? -30.516 68.655 -25.042 1.00 26.88 635 ARG A N 1
ATOM 4523 C CA . ARG A 1 635 ? -29.869 67.958 -26.200 1.00 26.88 635 ARG A CA 1
ATOM 4524 C C . ARG A 1 635 ? -28.315 68.108 -26.050 1.00 26.88 635 ARG A C 1
ATOM 4526 O O . ARG A 1 635 ? -27.907 68.842 -25.163 1.00 26.88 635 ARG A O 1
ATOM 4533 N N . SER A 1 636 ? -27.373 67.401 -26.706 1.00 27.38 636 SER A N 1
ATOM 4534 C CA . SER A 1 636 ? -27.073 67.145 -28.146 1.00 27.38 636 SER A CA 1
ATOM 4535 C C . SER A 1 636 ? -26.863 68.438 -28.978 1.00 27.38 636 SER A C 1
ATOM 4537 O O . SER A 1 636 ? -27.593 69.393 -28.740 1.00 27.38 636 SER A O 1
ATOM 4539 N N . ALA A 1 637 ? -25.930 68.585 -29.937 1.00 26.31 637 ALA A N 1
ATOM 4540 C CA . ALA A 1 637 ? -25.091 67.640 -30.713 1.00 26.31 637 ALA A CA 1
ATOM 4541 C C . ALA A 1 637 ? -23.715 68.307 -31.087 1.00 26.31 637 ALA A C 1
ATOM 4543 O O . ALA A 1 637 ? -23.609 69.519 -30.952 1.00 26.31 637 ALA A O 1
ATOM 4544 N N . ALA A 1 638 ? -22.589 67.606 -31.322 1.00 25.02 638 ALA A N 1
ATOM 4545 C CA . ALA A 1 638 ? -22.059 66.985 -32.570 1.00 25.02 638 ALA A CA 1
ATOM 4546 C C . ALA A 1 638 ? -21.279 67.896 -33.576 1.00 25.02 638 ALA A C 1
ATOM 4548 O O . ALA A 1 638 ? -21.554 69.080 -33.686 1.00 25.02 638 ALA A O 1
ATOM 4549 N N . ALA A 1 639 ? -20.369 67.262 -34.348 1.00 23.64 639 ALA A N 1
ATOM 4550 C CA . ALA A 1 639 ? -19.697 67.694 -35.604 1.00 23.64 639 ALA A CA 1
ATOM 4551 C C . ALA A 1 639 ? -18.486 68.689 -35.611 1.00 23.64 639 ALA A C 1
ATOM 4553 O O . ALA A 1 639 ? -18.646 69.894 -35.713 1.00 23.64 639 ALA A O 1
ATOM 4554 N N . GLN A 1 640 ? -17.273 68.101 -35.652 1.00 24.91 640 GLN A N 1
ATOM 4555 C CA . GLN A 1 640 ? -16.125 68.329 -36.581 1.00 24.91 640 GLN A CA 1
ATOM 4556 C C . GLN A 1 640 ? -15.471 69.715 -36.889 1.00 24.91 640 GLN A C 1
ATOM 4558 O O . GLN A 1 640 ? -16.091 70.590 -37.475 1.00 24.91 640 GLN A O 1
ATOM 4563 N N . GLN A 1 641 ? -14.120 69.709 -36.771 1.00 24.50 641 GLN A N 1
ATOM 4564 C CA . GLN A 1 641 ? -13.078 70.434 -37.562 1.00 24.50 641 GLN A CA 1
ATOM 4565 C C . GLN A 1 641 ? -12.915 71.974 -37.413 1.00 24.50 641 GLN A C 1
ATOM 4567 O O . GLN A 1 641 ? -13.860 72.632 -36.989 1.00 24.50 641 GLN A O 1
ATOM 4572 N N . PRO A 1 642 ? -11.753 72.584 -37.799 1.00 38.84 642 PRO A N 1
ATOM 4573 C CA . PRO A 1 642 ? -10.434 72.040 -38.207 1.00 38.84 642 PRO A CA 1
ATOM 4574 C C . PRO A 1 642 ? -9.219 72.596 -37.381 1.00 38.84 642 PRO A C 1
ATOM 4576 O O . PRO A 1 642 ? -9.382 73.096 -36.274 1.00 38.84 642 PRO A O 1
ATOM 4579 N N . GLN A 1 643 ? -7.992 72.452 -37.915 1.00 29.94 643 GLN A N 1
ATOM 4580 C CA . GLN A 1 643 ? -6.691 73.057 -37.503 1.00 29.94 643 GLN A CA 1
ATOM 4581 C C . GLN A 1 643 ? -6.635 74.609 -37.716 1.00 29.94 643 GLN A C 1
ATOM 4583 O O . GLN A 1 643 ? -7.591 75.090 -38.332 1.00 29.94 643 GLN A O 1
ATOM 4588 N N . PRO A 1 644 ? -5.593 75.408 -37.300 1.00 42.06 644 PRO A N 1
ATOM 4589 C CA . PRO A 1 644 ? -4.142 75.066 -37.238 1.00 42.06 644 PRO A CA 1
ATOM 4590 C C . PRO A 1 644 ? -3.202 75.729 -36.163 1.00 42.06 644 PRO A C 1
ATOM 4592 O O . PRO A 1 644 ? -3.597 76.605 -35.407 1.00 42.06 644 PRO A O 1
ATOM 4595 N N . GLU A 1 645 ? -1.919 75.311 -36.219 1.00 28.33 645 GLU A N 1
ATOM 4596 C CA . GLU A 1 645 ? -0.629 76.047 -36.028 1.00 28.33 645 GLU A CA 1
ATOM 4597 C C . GLU A 1 645 ? -0.042 76.604 -34.692 1.00 28.33 645 GLU A C 1
ATOM 4599 O O . GLU A 1 645 ? -0.732 77.102 -33.813 1.00 28.33 645 GLU A O 1
ATOM 4604 N N . ALA A 1 646 ? 1.315 76.574 -34.674 1.00 29.62 646 ALA A N 1
ATOM 4605 C CA . ALA A 1 646 ? 2.345 77.273 -33.858 1.00 29.62 646 ALA A CA 1
ATOM 4606 C C . ALA A 1 646 ? 2.390 77.089 -32.312 1.00 29.62 646 ALA A C 1
ATOM 4608 O O . ALA A 1 646 ? 1.369 77.067 -31.642 1.00 29.62 646 ALA A O 1
ATOM 4609 N N . GLY A 1 647 ? 3.557 76.992 -31.642 1.00 25.31 647 GLY A N 1
ATOM 4610 C CA . GLY A 1 647 ? 4.978 76.935 -32.063 1.00 25.31 647 GLY A CA 1
ATOM 4611 C C . GLY A 1 647 ? 5.844 76.201 -31.001 1.00 25.31 647 GLY A C 1
ATOM 4612 O O . GLY A 1 647 ? 5.382 75.986 -29.887 1.00 25.31 647 GLY A O 1
ATOM 4613 N N . SER A 1 648 ? 6.990 75.595 -31.356 1.00 31.12 648 SER A N 1
ATOM 4614 C CA . SER A 1 648 ? 8.372 76.140 -31.225 1.00 31.12 648 SER A CA 1
ATOM 4615 C C . SER A 1 648 ? 8.755 76.583 -29.798 1.00 31.12 648 SER A C 1
ATOM 4617 O O . SER A 1 648 ? 8.022 77.357 -29.199 1.00 31.12 648 SER A O 1
ATOM 4619 N N . SER A 1 649 ? 9.892 76.227 -29.183 1.00 31.94 649 SER A N 1
ATOM 4620 C CA . SER A 1 649 ? 11.120 75.452 -29.524 1.00 31.94 649 SER A CA 1
ATOM 4621 C C . SER A 1 649 ? 11.818 75.119 -28.178 1.00 31.94 649 SER A C 1
ATOM 4623 O O . SER A 1 649 ? 11.490 75.761 -27.186 1.00 31.94 649 SER A O 1
ATOM 4625 N N . GLY A 1 650 ? 12.765 74.195 -27.971 1.00 27.92 650 GLY A N 1
ATOM 4626 C CA . GLY A 1 650 ? 13.772 73.480 -28.780 1.00 27.92 650 GLY A CA 1
ATOM 4627 C C . GLY A 1 650 ? 15.039 73.333 -27.888 1.00 27.92 650 GLY A C 1
ATOM 4628 O O . GLY A 1 650 ? 15.124 74.015 -26.872 1.00 27.92 650 GLY A O 1
ATOM 4629 N N . GLY A 1 651 ? 16.048 72.493 -28.137 1.00 27.47 651 GLY A N 1
ATOM 4630 C CA . GLY A 1 651 ? 16.248 71.453 -29.152 1.00 27.47 651 GLY A CA 1
ATOM 4631 C C . GLY A 1 651 ? 17.720 70.975 -29.169 1.00 27.47 651 GLY A C 1
ATOM 4632 O O . GLY A 1 651 ? 18.604 71.738 -28.792 1.00 27.47 651 GLY A O 1
ATOM 4633 N N . GLY A 1 652 ? 17.978 69.746 -29.640 1.00 26.33 652 GLY A N 1
ATOM 4634 C CA . GLY A 1 652 ? 19.330 69.194 -29.874 1.00 26.33 652 GLY A CA 1
ATOM 4635 C C . GLY A 1 652 ? 20.044 68.593 -28.642 1.00 26.33 652 GLY A C 1
ATOM 4636 O O . GLY A 1 652 ? 19.770 68.989 -27.515 1.00 26.33 652 GLY A O 1
ATOM 4637 N N . ALA A 1 653 ? 20.960 67.626 -28.788 1.00 26.64 653 ALA A N 1
ATOM 4638 C CA . ALA A 1 653 ? 21.341 66.860 -29.986 1.00 26.64 653 ALA A CA 1
ATOM 4639 C C . ALA A 1 653 ? 21.992 65.500 -29.615 1.00 26.64 653 ALA A C 1
ATOM 4641 O O . ALA A 1 653 ? 22.251 65.242 -28.445 1.00 26.64 653 ALA A O 1
ATOM 4642 N N . GLU A 1 654 ? 22.181 64.658 -30.641 1.00 25.06 654 GLU A N 1
ATOM 4643 C CA . GLU A 1 654 ? 23.217 63.620 -30.894 1.00 25.06 654 GLU A CA 1
ATOM 4644 C C . GLU A 1 654 ? 24.185 63.180 -29.758 1.00 25.06 654 GLU A C 1
ATOM 4646 O O . GLU A 1 654 ? 24.675 63.986 -28.982 1.00 25.06 654 GLU A O 1
ATOM 4651 N N . GLY A 1 655 ? 24.624 61.916 -29.666 1.00 24.58 655 GLY A N 1
ATOM 4652 C CA . GLY A 1 655 ? 24.461 60.760 -30.561 1.00 24.58 655 GLY A CA 1
ATOM 4653 C C . GLY A 1 655 ? 25.550 59.691 -30.303 1.00 24.58 655 GLY A C 1
ATOM 4654 O O . GLY A 1 655 ? 26.195 59.706 -29.262 1.00 24.58 655 GLY A O 1
ATOM 4655 N N . SER A 1 656 ? 25.800 58.821 -31.289 1.00 26.00 656 SER A N 1
ATOM 4656 C CA . SER A 1 656 ? 26.899 57.829 -31.360 1.00 26.00 656 SER A CA 1
ATOM 4657 C C . SER A 1 656 ? 26.895 56.604 -30.423 1.00 26.00 656 SER A C 1
ATOM 4659 O O . SER A 1 656 ? 26.784 56.666 -29.204 1.00 26.00 656 SER A O 1
ATOM 4661 N N . SER A 1 657 ? 27.171 55.464 -31.056 1.00 28.61 657 SER A N 1
ATOM 4662 C CA . SER A 1 657 ? 27.691 54.212 -30.495 1.00 28.61 657 SER A CA 1
ATOM 4663 C C . SER A 1 657 ? 29.050 54.346 -29.788 1.00 28.61 657 SER A C 1
ATOM 4665 O O . SER A 1 657 ? 29.852 55.205 -30.157 1.00 28.61 657 SER A O 1
ATOM 4667 N N . GLY A 1 658 ? 29.376 53.392 -28.905 1.00 25.75 658 GLY A N 1
ATOM 4668 C CA . GLY A 1 658 ? 30.745 53.155 -28.426 1.00 25.75 658 GLY A CA 1
ATOM 4669 C C . GLY A 1 658 ? 30.872 51.914 -27.531 1.00 25.75 658 GLY A C 1
ATOM 4670 O O . GLY A 1 658 ? 30.325 51.885 -26.433 1.00 25.75 658 GLY A O 1
ATOM 4671 N N . CYS A 1 659 ? 31.603 50.888 -27.976 1.00 24.94 659 CYS A N 1
ATOM 4672 C CA . CYS A 1 659 ? 31.990 49.756 -27.124 1.00 24.94 659 CYS A CA 1
ATOM 4673 C C . CYS A 1 659 ? 33.247 50.111 -26.313 1.00 24.94 659 CYS A C 1
ATOM 4675 O O . CYS A 1 659 ? 34.189 50.670 -26.870 1.00 24.94 659 CYS A O 1
ATOM 4677 N N . GLY A 1 660 ? 33.299 49.742 -25.029 1.00 24.95 660 GLY A N 1
ATOM 4678 C CA . GLY A 1 660 ? 34.445 50.042 -24.163 1.00 24.95 660 GLY A CA 1
ATOM 4679 C C . GLY A 1 660 ? 34.543 49.111 -22.957 1.00 24.95 660 GLY A C 1
ATOM 4680 O O . GLY A 1 660 ? 33.978 49.385 -21.904 1.00 24.95 660 GLY A O 1
ATOM 4681 N N . SER A 1 661 ? 35.268 48.003 -23.106 1.00 27.91 661 SER A N 1
ATOM 4682 C CA . SER A 1 661 ? 35.596 47.084 -22.010 1.00 27.91 661 SER A CA 1
ATOM 4683 C C . SER A 1 661 ? 36.800 47.583 -21.203 1.00 27.91 661 SER A C 1
ATOM 4685 O O . SER A 1 661 ? 37.868 47.798 -21.774 1.00 27.91 661 SER A O 1
ATOM 4687 N N . GLY A 1 662 ? 36.665 47.681 -19.880 1.00 25.38 662 GLY A N 1
ATOM 4688 C CA . GLY A 1 662 ? 37.753 48.001 -18.949 1.00 25.38 662 GLY A CA 1
ATOM 4689 C C . GLY A 1 662 ? 37.381 47.579 -17.526 1.00 25.38 662 GLY A C 1
ATOM 4690 O O . GLY A 1 662 ? 36.211 47.641 -17.161 1.00 25.38 662 GLY A O 1
ATOM 4691 N N . ALA A 1 663 ? 38.346 47.094 -16.742 1.00 27.55 663 ALA A N 1
ATOM 4692 C CA . ALA A 1 663 ? 38.090 46.414 -15.469 1.00 27.55 663 ALA A CA 1
ATOM 4693 C C . ALA A 1 663 ? 38.927 46.966 -14.299 1.00 27.55 663 ALA A C 1
ATOM 4695 O O . ALA A 1 663 ? 39.927 47.648 -14.513 1.00 27.55 663 ALA A O 1
ATOM 4696 N N . SER A 1 664 ? 38.578 46.518 -13.083 1.00 26.45 664 SER A N 1
ATOM 4697 C CA . SER A 1 664 ? 39.328 46.642 -11.813 1.00 26.45 664 SER A CA 1
ATOM 4698 C C . SER A 1 664 ? 39.355 48.019 -11.122 1.00 26.45 664 SER A C 1
ATOM 4700 O O . SER A 1 664 ? 39.141 49.046 -11.753 1.00 26.45 664 SER A O 1
ATOM 4702 N N . GLY A 1 665 ? 39.645 48.019 -9.810 1.00 25.02 665 GLY A N 1
ATOM 4703 C CA . GLY A 1 665 ? 39.966 49.231 -9.032 1.00 25.02 665 GLY A CA 1
ATOM 4704 C C . GLY A 1 665 ? 39.178 49.384 -7.725 1.00 25.02 665 GLY A C 1
ATOM 4705 O O . GLY A 1 665 ? 38.141 50.029 -7.699 1.00 25.02 665 GLY A O 1
ATOM 4706 N N . ALA A 1 666 ? 39.669 48.784 -6.637 1.00 27.56 666 ALA A N 1
ATOM 4707 C CA . ALA A 1 666 ? 39.063 48.815 -5.299 1.00 27.56 666 ALA A CA 1
ATOM 4708 C C . ALA A 1 666 ? 39.107 50.195 -4.583 1.00 27.56 666 ALA A C 1
ATOM 4710 O O . ALA A 1 666 ? 39.806 51.107 -5.014 1.00 27.56 666 ALA A O 1
ATOM 4711 N N . SER A 1 667 ? 38.478 50.254 -3.394 1.00 25.39 667 SER A N 1
ATOM 4712 C CA . SER A 1 667 ? 38.422 51.367 -2.409 1.00 25.39 667 SER A CA 1
ATOM 4713 C C . SER A 1 667 ? 37.498 52.557 -2.754 1.00 25.39 667 SER A C 1
ATOM 4715 O O . SER A 1 667 ? 37.248 52.830 -3.918 1.00 25.39 667 SER A O 1
ATOM 4717 N N . GLY A 1 668 ? 36.933 53.289 -1.782 1.00 25.89 668 GLY A N 1
ATOM 4718 C CA . GLY A 1 668 ? 36.853 53.023 -0.335 1.00 25.89 668 GLY A CA 1
ATOM 4719 C C . GLY A 1 668 ? 36.592 54.278 0.522 1.00 25.89 668 GLY A C 1
ATOM 4720 O O . GLY A 1 668 ? 37.081 55.349 0.193 1.00 25.89 668 GLY A O 1
ATOM 4721 N N . ILE A 1 669 ? 35.916 54.090 1.668 1.00 26.38 669 ILE A N 1
ATOM 4722 C CA . ILE A 1 669 ? 35.689 55.068 2.764 1.00 26.38 669 ILE A CA 1
ATOM 4723 C C . ILE A 1 669 ? 34.708 56.223 2.446 1.00 26.38 669 ILE A C 1
ATOM 4725 O O . ILE A 1 669 ? 34.830 56.924 1.451 1.00 26.38 669 ILE A O 1
ATOM 4729 N N . GLY A 1 670 ? 33.756 56.457 3.360 1.00 24.91 670 GLY A N 1
ATOM 4730 C CA . GLY A 1 670 ? 32.827 57.597 3.350 1.00 24.91 670 GLY A CA 1
ATOM 4731 C C . GLY A 1 670 ? 31.566 57.286 4.162 1.00 24.91 670 GLY A C 1
ATOM 4732 O O . GLY A 1 670 ? 30.747 56.487 3.723 1.00 24.91 670 GLY A O 1
ATOM 4733 N N . ALA A 1 671 ? 31.432 57.853 5.364 1.00 24.44 671 ALA A N 1
ATOM 4734 C CA . ALA A 1 671 ? 30.361 57.509 6.306 1.00 24.44 671 ALA A CA 1
ATOM 4735 C C . ALA A 1 671 ? 29.232 58.559 6.355 1.00 24.44 671 ALA A C 1
ATOM 4737 O O . ALA A 1 671 ? 29.493 59.732 6.114 1.00 24.44 671 ALA A O 1
ATOM 4738 N N . GLU A 1 672 ? 28.020 58.086 6.689 1.00 30.19 672 GLU A N 1
ATOM 4739 C CA . GLU A 1 672 ? 26.976 58.686 7.560 1.00 30.19 672 GLU A CA 1
ATOM 4740 C C . GLU A 1 672 ? 26.920 60.231 7.725 1.00 30.19 672 GLU A C 1
ATOM 4742 O O . GLU A 1 672 ? 27.923 60.866 8.053 1.00 30.19 672 GLU A O 1
ATOM 4747 N N . PRO A 1 673 ? 25.713 60.839 7.655 1.00 31.00 673 PRO A N 1
ATOM 4748 C CA . PRO A 1 673 ? 24.671 60.456 8.614 1.00 31.00 673 PRO A CA 1
ATOM 4749 C C . PRO A 1 673 ? 23.261 60.213 8.056 1.00 31.00 673 PRO A C 1
ATOM 4751 O O . PRO A 1 673 ? 22.825 60.818 7.073 1.00 31.00 673 PRO A O 1
ATOM 4754 N N . ALA A 1 674 ? 22.512 59.373 8.769 1.00 30.88 674 ALA A N 1
ATOM 4755 C CA . ALA A 1 674 ? 21.102 59.099 8.513 1.00 30.88 674 ALA A CA 1
ATOM 4756 C C . ALA A 1 674 ? 20.184 60.341 8.595 1.00 30.88 674 ALA A C 1
ATOM 4758 O O . ALA A 1 674 ? 20.284 61.174 9.498 1.00 30.88 674 ALA A O 1
ATOM 4759 N N . ALA A 1 675 ? 19.188 60.391 7.704 1.00 25.20 675 ALA A N 1
ATOM 4760 C CA . ALA A 1 675 ? 18.029 61.281 7.783 1.00 25.20 675 ALA A CA 1
ATOM 4761 C C . ALA A 1 675 ? 16.735 60.451 7.890 1.00 25.20 675 ALA A C 1
ATOM 4763 O O . ALA A 1 675 ? 16.629 59.377 7.298 1.00 25.20 675 ALA A O 1
ATOM 4764 N N . LEU A 1 676 ? 15.750 60.931 8.661 1.00 27.61 676 LEU A N 1
ATOM 4765 C CA . LEU A 1 676 ? 14.577 60.134 9.042 1.00 27.61 676 LEU A CA 1
ATOM 4766 C C . LEU A 1 676 ? 13.701 59.720 7.836 1.00 27.61 676 LEU A C 1
ATOM 4768 O O . LEU A 1 676 ? 13.512 60.513 6.907 1.00 27.61 676 LEU A O 1
ATOM 4772 N N . PRO A 1 677 ? 13.083 58.520 7.867 1.00 29.20 677 PRO A N 1
ATOM 4773 C CA . PRO A 1 677 ? 12.162 58.081 6.823 1.00 29.20 677 PRO A CA 1
ATOM 4774 C C . PRO A 1 677 ? 10.906 58.963 6.778 1.00 29.20 677 PRO A C 1
ATOM 4776 O O . PRO A 1 677 ? 10.264 59.229 7.796 1.00 29.20 677 PRO A O 1
ATOM 4779 N N . ARG A 1 678 ? 10.521 59.393 5.571 1.00 28.28 678 ARG A N 1
ATOM 4780 C CA . ARG A 1 678 ? 9.304 60.188 5.344 1.00 28.28 678 ARG A CA 1
ATOM 4781 C C . ARG A 1 678 ? 8.049 59.347 5.602 1.00 28.28 678 ARG A C 1
ATOM 4783 O O . ARG A 1 678 ? 7.925 58.237 5.088 1.00 28.28 678 ARG A O 1
ATOM 4790 N N . ALA A 1 679 ? 7.098 59.899 6.354 1.00 31.81 679 ALA A N 1
ATOM 4791 C CA . ALA A 1 679 ? 5.814 59.254 6.622 1.00 31.81 679 ALA A CA 1
ATOM 4792 C C . ALA A 1 679 ? 4.946 59.123 5.354 1.00 31.81 679 ALA A C 1
ATOM 4794 O O . ALA A 1 679 ? 5.031 59.934 4.430 1.00 31.81 679 ALA A O 1
ATOM 4795 N N . CYS A 1 680 ? 4.058 58.124 5.327 1.00 28.42 680 CYS A N 1
ATOM 4796 C CA . CYS A 1 680 ? 3.098 57.953 4.237 1.00 28.42 680 CYS A CA 1
ATOM 4797 C C . CYS A 1 680 ? 2.030 59.062 4.273 1.00 28.42 680 CYS A C 1
ATOM 4799 O O . CYS A 1 680 ? 1.219 59.128 5.203 1.00 28.42 680 CYS A O 1
ATOM 4801 N N . GLY A 1 681 ? 1.999 59.900 3.231 1.00 34.91 681 GLY A N 1
ATOM 4802 C CA . GLY A 1 681 ? 1.135 61.085 3.105 1.00 34.91 681 GLY A CA 1
ATOM 4803 C C . GLY A 1 681 ? -0.371 60.829 2.942 1.00 34.91 681 GLY A C 1
ATOM 4804 O O . GLY A 1 681 ? -1.060 61.679 2.391 1.00 34.91 681 GLY A O 1
ATOM 4805 N N . GLY A 1 682 ? -0.881 59.672 3.377 1.00 36.94 682 GLY A N 1
ATOM 4806 C CA . GLY A 1 682 ? -2.305 59.316 3.326 1.00 36.94 682 GLY A CA 1
ATOM 4807 C C . GLY A 1 682 ? -2.947 58.954 4.673 1.00 36.94 682 GLY A C 1
ATOM 4808 O O . GLY A 1 682 ? -4.170 58.912 4.748 1.00 36.94 682 GLY A O 1
ATOM 4809 N N . CYS A 1 683 ? -2.170 58.677 5.732 1.00 39.78 683 CYS A N 1
ATOM 4810 C CA . CYS A 1 683 ? -2.737 58.238 7.023 1.00 39.78 683 CYS A CA 1
ATOM 4811 C C . CYS A 1 683 ? -1.972 58.655 8.295 1.00 39.78 683 CYS A C 1
ATOM 4813 O O . CYS A 1 683 ? -2.485 58.439 9.391 1.00 39.78 683 CYS A O 1
ATOM 4815 N N . GLY A 1 684 ? -0.781 59.260 8.187 1.00 36.47 684 GLY A N 1
ATOM 4816 C CA . GLY A 1 684 ? -0.161 60.020 9.286 1.00 36.47 684 GLY A CA 1
ATOM 4817 C C . GLY A 1 684 ? 0.262 59.252 10.551 1.00 36.47 684 GLY A C 1
ATOM 4818 O O . GLY A 1 684 ? 0.538 59.898 11.558 1.00 36.47 684 GLY A O 1
ATOM 4819 N N . LYS A 1 685 ? 0.329 57.913 10.533 1.00 32.09 685 LYS A N 1
ATOM 4820 C CA . LYS A 1 685 ? 0.797 57.093 11.671 1.00 32.09 685 LYS A CA 1
ATOM 4821 C C . LYS A 1 685 ? 2.170 56.463 11.410 1.00 32.09 685 LYS A C 1
ATOM 4823 O O . LYS A 1 685 ? 2.487 56.102 10.278 1.00 32.09 685 LYS A O 1
ATOM 4828 N N . SER A 1 686 ? 2.974 56.334 12.465 1.00 33.00 686 SER A N 1
ATOM 4829 C CA . SER A 1 686 ? 4.300 55.703 12.464 1.00 33.00 686 SER A CA 1
ATOM 4830 C C . SER A 1 686 ? 4.223 54.193 12.734 1.00 33.00 686 SER A C 1
ATOM 4832 O O . SER A 1 686 ? 3.271 53.698 13.329 1.00 33.00 686 SER A O 1
ATOM 4834 N N . ALA A 1 687 ? 5.242 53.449 12.296 1.00 33.50 687 ALA A N 1
ATOM 4835 C CA . ALA A 1 687 ? 5.263 51.981 12.302 1.00 33.50 687 ALA A CA 1
ATOM 4836 C C . ALA A 1 687 ? 5.717 51.345 13.639 1.00 33.50 687 ALA A C 1
ATOM 4838 O O . ALA A 1 687 ? 6.376 50.307 13.626 1.00 33.50 687 ALA A O 1
ATOM 4839 N N . ALA A 1 688 ? 5.424 51.985 14.776 1.00 33.62 688 ALA A N 1
ATOM 4840 C CA . ALA A 1 688 ? 5.838 51.510 16.101 1.00 33.62 688 ALA A CA 1
ATOM 4841 C C . ALA A 1 688 ? 4.808 50.582 16.772 1.00 33.62 688 ALA A C 1
ATOM 4843 O O . ALA A 1 688 ? 5.198 49.680 17.510 1.00 33.62 688 ALA A O 1
ATOM 4844 N N . ASP A 1 689 ? 3.516 50.779 16.489 1.00 31.73 689 ASP A N 1
ATOM 4845 C CA . ASP A 1 689 ? 2.411 50.125 17.194 1.00 31.73 689 ASP A CA 1
ATOM 4846 C C . ASP A 1 689 ? 1.503 49.299 16.263 1.00 31.73 689 ASP A C 1
ATOM 4848 O O . ASP A 1 689 ? 1.245 49.667 15.117 1.00 31.73 689 ASP A O 1
ATOM 4852 N N . GLU A 1 690 ? 0.970 48.212 16.831 1.00 29.39 690 GLU A N 1
ATOM 4853 C CA . GLU A 1 690 ? 0.079 47.192 16.247 1.00 29.39 690 GLU A CA 1
ATOM 4854 C C . GLU A 1 690 ? 0.684 46.197 15.227 1.00 29.39 690 GLU A C 1
ATOM 4856 O O . GLU A 1 690 ? 1.528 46.492 14.384 1.00 29.39 690 GLU A O 1
ATOM 4861 N N . ALA A 1 691 ? 0.239 44.937 15.333 1.00 29.61 691 ALA A N 1
ATOM 4862 C CA . ALA A 1 691 ? 0.786 43.804 14.585 1.00 29.61 691 ALA A CA 1
ATOM 4863 C C . ALA A 1 691 ? 0.182 43.677 13.166 1.00 29.61 691 ALA A C 1
ATOM 4865 O O . ALA A 1 691 ? -1.021 43.885 12.986 1.00 29.61 691 ALA A O 1
ATOM 4866 N N . PRO A 1 692 ? 0.965 43.261 12.149 1.00 36.66 692 PRO A N 1
ATOM 4867 C CA . PRO A 1 692 ? 0.562 43.373 10.749 1.00 36.66 692 PRO A CA 1
ATOM 4868 C C . PRO A 1 692 ? -0.522 42.365 10.334 1.00 36.66 692 PRO A C 1
ATOM 4870 O O . PRO A 1 692 ? -0.247 41.206 10.006 1.00 36.66 692 PRO A O 1
ATOM 4873 N N . LEU A 1 693 ? -1.759 42.852 10.251 1.00 28.61 693 LEU A N 1
ATOM 4874 C CA . LEU A 1 693 ? -2.828 42.268 9.443 1.00 28.61 693 LEU A CA 1
ATOM 4875 C C . LEU A 1 693 ? -2.983 43.029 8.112 1.00 28.61 693 LEU A C 1
ATOM 4877 O O . LEU A 1 693 ? -2.557 44.168 7.962 1.00 28.61 693 LEU A O 1
ATOM 4881 N N . LEU A 1 694 ? -3.598 42.341 7.145 1.00 28.91 694 LEU A N 1
ATOM 4882 C CA . LEU A 1 694 ? -4.142 42.833 5.866 1.00 28.91 694 LEU A CA 1
ATOM 4883 C C . LEU A 1 694 ? -4.560 44.327 5.944 1.00 28.91 694 LEU A C 1
ATOM 4885 O O . LEU A 1 694 ? -5.321 44.680 6.835 1.00 28.91 694 LEU A O 1
ATOM 4889 N N . ARG A 1 695 ? -4.219 45.231 5.011 1.00 31.89 695 ARG A N 1
ATOM 4890 C CA . ARG A 1 695 ? -4.335 45.113 3.539 1.00 31.89 695 ARG A CA 1
ATOM 4891 C C . ARG A 1 695 ? -3.774 46.385 2.858 1.00 31.89 695 ARG A C 1
ATOM 4893 O O . ARG A 1 695 ? -3.847 47.456 3.443 1.00 31.89 695 ARG A O 1
ATOM 4900 N N . CYS A 1 696 ? -3.419 46.316 1.573 1.00 23.66 696 CYS A N 1
ATOM 4901 C CA . CYS A 1 696 ? -3.774 47.362 0.595 1.00 23.66 696 CYS A CA 1
ATOM 4902 C C . CYS A 1 696 ? -3.798 46.751 -0.818 1.00 23.66 696 CYS A C 1
ATOM 4904 O O . CYS A 1 696 ? -3.025 45.840 -1.098 1.00 23.66 696 CYS A O 1
ATOM 4906 N N . VAL A 1 697 ? -4.708 47.211 -1.683 1.00 32.50 697 VAL A N 1
ATOM 4907 C CA . VAL A 1 697 ? -4.968 46.635 -3.025 1.00 32.50 697 VAL A CA 1
ATOM 4908 C C . VAL A 1 697 ? -4.575 47.608 -4.158 1.00 32.50 697 VAL A C 1
ATOM 4910 O O . VAL A 1 697 ? -4.684 47.278 -5.330 1.00 32.50 697 VAL A O 1
ATOM 4913 N N . ALA A 1 698 ? -4.077 48.805 -3.824 1.00 26.16 698 ALA A N 1
ATOM 4914 C CA . ALA A 1 698 ? -3.879 49.904 -4.777 1.00 26.16 698 ALA A CA 1
ATOM 4915 C C . ALA A 1 698 ? -2.427 50.122 -5.263 1.00 26.16 698 ALA A C 1
ATOM 4917 O O . ALA A 1 698 ? -2.190 51.013 -6.075 1.00 26.16 698 ALA A O 1
ATOM 4918 N N . CYS A 1 699 ? -1.441 49.360 -4.776 1.00 25.66 699 CYS A N 1
ATOM 4919 C CA . CYS A 1 699 ? -0.031 49.618 -5.089 1.00 25.66 699 CYS A CA 1
ATOM 4920 C C . CYS A 1 699 ? 0.464 48.777 -6.279 1.00 25.66 699 CYS A C 1
ATOM 4922 O O . CYS A 1 699 ? 0.596 47.561 -6.160 1.00 25.66 699 CYS A O 1
ATOM 4924 N N . LYS A 1 700 ? 0.788 49.427 -7.407 1.00 27.08 700 LYS A N 1
ATOM 4925 C CA . LYS A 1 700 ? 1.419 48.806 -8.593 1.00 27.08 700 LYS A CA 1
ATOM 4926 C C . LYS A 1 700 ? 2.958 48.713 -8.498 1.00 27.08 700 LYS A C 1
ATOM 4928 O O . LYS A 1 700 ? 3.632 48.682 -9.522 1.00 27.08 700 LYS A O 1
ATOM 4933 N N . ALA A 1 701 ? 3.527 48.690 -7.292 1.00 26.25 701 ALA A N 1
ATOM 4934 C CA . ALA A 1 701 ? 4.967 48.514 -7.104 1.00 26.25 701 ALA A CA 1
ATOM 4935 C C . ALA A 1 701 ? 5.352 47.027 -7.198 1.00 26.25 701 ALA A C 1
ATOM 4937 O O . ALA A 1 701 ? 4.749 46.181 -6.535 1.00 26.25 701 ALA A O 1
ATOM 4938 N N . GLN A 1 702 ? 6.356 46.719 -8.018 1.00 26.48 702 GLN A N 1
ATOM 4939 C CA . GLN A 1 702 ? 6.966 45.391 -8.101 1.00 26.48 702 GLN A CA 1
ATOM 4940 C C . GLN A 1 702 ? 8.154 45.262 -7.130 1.00 26.48 702 GLN A C 1
ATOM 4942 O O . GLN A 1 702 ? 8.662 46.257 -6.619 1.00 26.48 702 GLN A O 1
ATOM 4947 N N . TRP A 1 703 ? 8.616 44.018 -6.966 1.00 28.03 703 TRP A N 1
ATOM 4948 C CA . TRP A 1 703 ? 9.855 43.607 -6.290 1.00 28.03 703 TRP A CA 1
ATOM 4949 C C . TRP A 1 703 ? 9.878 43.630 -4.756 1.00 28.03 703 TRP A C 1
ATOM 4951 O O . TRP A 1 703 ? 8.973 44.107 -4.071 1.00 28.03 703 TRP A O 1
ATOM 4961 N N . TYR A 1 704 ? 10.881 42.926 -4.233 1.00 26.86 704 TYR A N 1
ATOM 4962 C CA . TYR A 1 704 ? 11.001 42.461 -2.856 1.00 26.86 704 TYR A CA 1
ATOM 4963 C C . TYR A 1 704 ? 12.456 42.676 -2.444 1.00 26.86 704 TYR A C 1
ATOM 4965 O O . TYR A 1 704 ? 13.323 41.901 -2.837 1.00 26.86 704 TYR A O 1
ATOM 4973 N N . CYS A 1 705 ? 12.736 43.730 -1.678 1.00 23.08 705 CYS A N 1
ATOM 4974 C CA . CYS A 1 705 ? 14.078 43.939 -1.146 1.00 23.08 705 CYS A CA 1
ATOM 4975 C C . CYS A 1 705 ? 14.312 42.969 0.015 1.00 23.08 705 CYS A C 1
ATOM 4977 O O . CYS A 1 705 ? 13.735 43.125 1.092 1.00 23.08 705 CYS A O 1
ATOM 4979 N N . GLY A 1 706 ? 15.158 41.973 -0.212 1.00 27.02 706 GLY A N 1
ATOM 4980 C CA . GLY A 1 706 ? 15.856 41.263 0.848 1.00 27.02 706 GLY A CA 1
ATOM 4981 C C . GLY A 1 706 ? 17.347 41.463 0.641 1.00 27.02 706 GLY A C 1
ATOM 4982 O O . GLY A 1 706 ? 17.810 41.354 -0.488 1.00 27.02 706 GLY A O 1
ATOM 4983 N N . ASP A 1 707 ? 18.078 41.726 1.717 1.00 25.77 707 ASP A N 1
ATOM 4984 C CA . ASP A 1 707 ? 19.524 41.538 1.730 1.00 25.77 707 ASP A CA 1
ATOM 4985 C C . ASP A 1 707 ? 19.991 41.165 3.144 1.00 25.77 707 ASP A C 1
ATOM 4987 O O . ASP A 1 707 ? 19.235 41.319 4.113 1.00 25.77 707 ASP A O 1
ATOM 4991 N N . ALA A 1 708 ? 21.198 40.617 3.266 1.00 35.72 708 ALA A N 1
ATOM 4992 C CA . ALA A 1 708 ? 21.711 40.047 4.510 1.00 35.72 708 ALA A CA 1
ATOM 4993 C C . ALA A 1 708 ? 23.167 40.448 4.784 1.00 35.72 708 ALA A C 1
ATOM 4995 O O . ALA A 1 708 ? 23.989 40.538 3.879 1.00 35.72 708 ALA A O 1
ATOM 4996 N N . SER A 1 709 ? 23.517 40.608 6.062 1.00 25.23 709 SER A N 1
ATOM 4997 C CA . SER A 1 709 ? 24.898 40.825 6.508 1.00 25.23 709 SER A CA 1
ATOM 4998 C C . SER A 1 709 ? 25.183 40.080 7.818 1.00 25.23 709 SER A C 1
ATOM 5000 O O .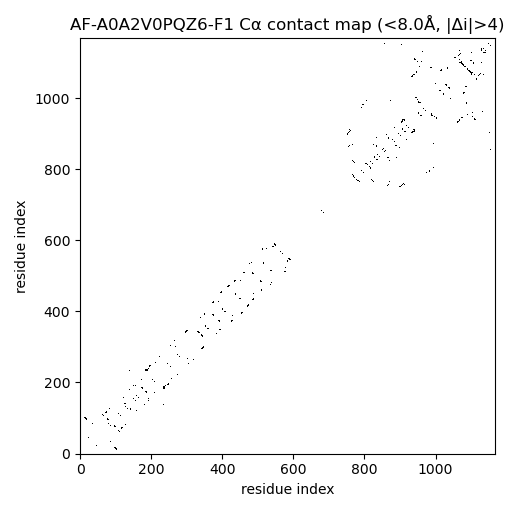 SER A 1 709 ? 24.272 39.770 8.589 1.00 25.23 709 SER A O 1
ATOM 5002 N N . SER A 1 710 ? 26.447 39.697 8.039 1.00 29.53 710 SER A N 1
ATOM 5003 C CA . SER A 1 710 ? 26.834 38.744 9.092 1.00 29.53 710 SER A CA 1
ATOM 5004 C C . SER A 1 710 ? 28.296 38.874 9.538 1.00 29.53 710 SER A C 1
ATOM 5006 O O . SER A 1 710 ? 29.165 39.089 8.697 1.00 29.53 710 SER A O 1
ATOM 5008 N N . GLY A 1 711 ? 28.568 38.607 10.824 1.00 25.59 711 GLY A N 1
ATOM 5009 C CA . GLY A 1 711 ? 29.907 38.614 11.450 1.00 25.59 711 GLY A CA 1
ATOM 5010 C C . GLY A 1 711 ? 30.134 39.844 12.346 1.00 25.59 711 GLY A C 1
ATOM 5011 O O . GLY A 1 711 ? 29.523 40.878 12.108 1.00 25.59 711 GLY A O 1
ATOM 5012 N N . ALA A 1 712 ? 30.957 39.817 13.403 1.00 25.62 712 ALA A N 1
ATOM 5013 C CA . ALA A 1 712 ? 31.772 38.756 14.038 1.00 25.62 712 ALA A CA 1
ATOM 5014 C C . ALA A 1 712 ? 31.857 39.053 15.577 1.00 25.62 712 ALA A C 1
ATOM 5016 O O . ALA A 1 712 ? 31.179 39.976 16.018 1.00 25.62 712 ALA A O 1
ATOM 5017 N N . ALA A 1 713 ? 32.589 38.378 16.485 1.00 24.14 713 ALA A N 1
ATOM 5018 C CA . ALA A 1 713 ? 33.663 37.361 16.436 1.00 24.14 713 ALA A CA 1
ATOM 5019 C C . ALA A 1 713 ? 33.648 36.499 17.758 1.00 24.14 713 ALA A C 1
ATOM 5021 O O . ALA A 1 713 ? 32.980 36.907 18.701 1.00 24.14 713 ALA A O 1
ATOM 5022 N N . VAL A 1 714 ? 34.120 35.230 17.837 1.00 23.19 714 VAL A N 1
ATOM 5023 C CA . VAL A 1 714 ? 35.503 34.714 18.149 1.00 23.19 714 VAL A CA 1
ATOM 5024 C C . VAL A 1 714 ? 35.993 35.086 19.579 1.00 23.19 714 VAL A C 1
ATOM 5026 O O . VAL A 1 714 ? 35.836 36.244 19.935 1.00 23.19 714 VAL A O 1
ATOM 5029 N N . THR A 1 715 ? 36.589 34.256 20.470 1.00 24.22 715 THR A N 1
ATOM 5030 C CA . THR A 1 715 ? 37.295 32.925 20.503 1.00 24.22 715 THR A CA 1
ATOM 5031 C C . THR A 1 715 ? 36.518 31.826 21.301 1.00 24.22 715 THR A C 1
ATOM 5033 O O . THR A 1 715 ? 35.447 32.134 21.807 1.00 24.22 715 THR A O 1
ATOM 5036 N N . ARG A 1 716 ? 36.826 30.504 21.395 1.00 25.14 716 ARG A N 1
ATOM 5037 C CA . ARG A 1 716 ? 38.061 29.670 21.602 1.00 25.14 716 ARG A CA 1
ATOM 5038 C C . ARG A 1 716 ? 38.735 29.850 22.989 1.00 25.14 716 ARG A C 1
ATOM 5040 O O . ARG A 1 716 ? 38.819 30.990 23.428 1.00 25.14 716 ARG A O 1
ATOM 5047 N N . ASP A 1 717 ? 39.226 28.835 23.731 1.00 23.81 717 ASP A N 1
ATOM 5048 C CA . ASP A 1 717 ? 39.351 27.351 23.588 1.00 23.81 717 ASP A CA 1
ATOM 5049 C C . ASP A 1 717 ? 39.427 26.655 24.997 1.00 23.81 717 ASP A C 1
ATOM 5051 O O . ASP A 1 717 ? 39.778 27.328 25.960 1.00 23.81 717 ASP A O 1
ATOM 5055 N N . ALA A 1 718 ? 39.225 25.316 25.083 1.00 21.95 718 ALA A N 1
ATOM 5056 C CA . ALA A 1 718 ? 39.652 24.370 26.168 1.00 21.95 718 ALA A CA 1
ATOM 5057 C C . ALA A 1 718 ? 39.096 24.525 27.630 1.00 21.95 718 ALA A C 1
ATOM 5059 O O . ALA A 1 718 ? 38.585 25.575 27.988 1.00 21.95 718 ALA A O 1
ATOM 5060 N N . ALA A 1 719 ? 39.180 23.553 28.571 1.00 20.86 719 ALA A N 1
ATOM 5061 C CA . ALA A 1 719 ? 39.105 22.069 28.533 1.00 20.86 719 ALA A CA 1
ATOM 5062 C C . ALA A 1 719 ? 38.914 21.448 29.962 1.00 20.86 719 ALA A C 1
ATOM 5064 O O . ALA A 1 719 ? 39.402 22.013 30.928 1.00 20.86 719 ALA A O 1
ATOM 5065 N N . ALA A 1 720 ? 38.275 20.262 30.041 1.00 23.78 720 ALA A N 1
ATOM 5066 C CA . ALA A 1 720 ? 38.364 19.160 31.045 1.00 23.78 720 ALA A CA 1
ATOM 5067 C C . ALA A 1 720 ? 38.316 19.362 32.599 1.00 23.78 720 ALA A C 1
ATOM 5069 O O . ALA A 1 720 ? 39.097 20.117 33.156 1.00 23.78 720 ALA A O 1
ATOM 5070 N N . ALA A 1 721 ? 37.568 18.450 33.271 1.00 22.67 721 ALA A N 1
ATOM 5071 C CA . ALA A 1 721 ? 37.767 17.907 34.648 1.00 22.67 721 ALA A CA 1
ATOM 5072 C C . ALA A 1 721 ? 37.634 18.861 35.877 1.00 22.67 721 ALA A C 1
ATOM 5074 O O . ALA A 1 721 ? 37.766 20.067 35.735 1.00 22.67 721 ALA A O 1
ATOM 5075 N N . ALA A 1 722 ? 37.405 18.417 37.130 1.00 24.09 722 ALA A N 1
ATOM 5076 C CA . ALA A 1 722 ? 36.757 17.221 37.725 1.00 24.09 722 ALA A CA 1
ATOM 5077 C C . ALA A 1 722 ? 36.492 17.475 39.247 1.00 24.09 722 ALA A C 1
ATOM 5079 O O . ALA A 1 722 ? 36.952 18.486 39.767 1.00 24.09 722 ALA A O 1
ATOM 5080 N N . ASP A 1 723 ? 35.811 16.538 39.936 1.00 23.27 723 ASP A N 1
ATOM 5081 C CA . ASP A 1 723 ? 35.613 16.427 41.410 1.00 23.27 723 ASP A CA 1
ATOM 5082 C C . ASP A 1 723 ? 34.852 17.577 42.130 1.00 23.27 723 ASP A C 1
ATOM 5084 O O . ASP A 1 723 ? 34.744 18.687 41.624 1.00 23.27 723 ASP A O 1
ATOM 5088 N N . GLY A 1 724 ? 34.219 17.414 43.306 1.00 24.55 724 GLY A N 1
ATOM 5089 C CA . GLY A 1 724 ? 33.897 16.247 44.157 1.00 24.55 724 GLY A CA 1
ATOM 5090 C C . GLY A 1 724 ? 32.600 16.537 44.965 1.00 24.55 724 GLY A C 1
ATOM 5091 O O . GLY A 1 724 ? 32.168 17.682 45.036 1.00 24.55 724 GLY A O 1
ATOM 5092 N N . ALA A 1 725 ? 31.800 15.559 45.416 1.00 26.45 725 ALA A N 1
ATOM 5093 C CA . ALA A 1 725 ? 31.969 14.762 46.650 1.00 26.45 725 ALA A CA 1
ATOM 5094 C C . ALA A 1 725 ? 32.000 15.607 47.956 1.00 26.45 725 ALA A C 1
ATOM 5096 O O . ALA A 1 725 ? 32.750 16.569 48.027 1.00 26.45 725 ALA A O 1
ATOM 5097 N N . ALA A 1 726 ? 31.297 15.302 49.060 1.00 26.88 726 ALA A N 1
ATOM 5098 C CA . ALA A 1 726 ? 30.230 14.332 49.400 1.00 26.88 726 ALA A CA 1
ATOM 5099 C C . ALA A 1 726 ? 29.591 14.796 50.766 1.00 26.88 726 ALA A C 1
ATOM 5101 O O . ALA A 1 726 ? 29.834 15.934 51.150 1.00 26.88 726 ALA A O 1
ATOM 5102 N N . ALA A 1 727 ? 28.788 14.085 51.583 1.00 25.52 727 ALA A N 1
ATOM 5103 C CA . ALA A 1 727 ? 28.258 12.711 51.616 1.00 25.52 727 ALA A CA 1
ATOM 5104 C C . ALA A 1 727 ? 27.032 12.595 52.575 1.00 25.52 727 ALA A C 1
ATOM 5106 O O . ALA A 1 727 ? 26.916 13.382 53.509 1.00 25.52 727 ALA A O 1
ATOM 5107 N N . GLY A 1 728 ? 26.243 11.513 52.461 1.00 24.33 728 GLY A N 1
ATOM 5108 C CA . GLY A 1 728 ? 25.630 10.825 53.624 1.00 24.33 728 GLY A CA 1
ATOM 5109 C C . GLY A 1 728 ? 24.099 10.921 53.793 1.00 24.33 728 GLY A C 1
ATOM 5110 O O . GLY A 1 728 ? 23.507 11.945 53.486 1.00 24.33 728 GLY A O 1
ATOM 5111 N N . ALA A 1 729 ? 23.386 9.897 54.288 1.00 25.53 729 ALA A N 1
ATOM 5112 C CA . ALA A 1 729 ? 23.754 8.500 54.589 1.00 25.53 729 ALA A CA 1
ATOM 5113 C C . ALA A 1 729 ? 22.510 7.567 54.483 1.00 25.53 729 ALA A C 1
ATOM 5115 O O . ALA A 1 729 ? 21.390 8.048 54.327 1.00 25.53 729 ALA A O 1
ATOM 5116 N N . GLY A 1 730 ? 22.694 6.237 54.529 1.00 21.88 730 GLY A N 1
ATOM 5117 C CA . GLY A 1 730 ? 21.595 5.238 54.531 1.00 21.88 730 GLY A CA 1
ATOM 5118 C C . GLY A 1 730 ? 21.030 4.927 55.936 1.00 21.88 730 GLY A C 1
ATOM 5119 O O . GLY A 1 730 ? 21.419 5.623 56.873 1.00 21.88 730 GLY A O 1
ATOM 5120 N N . PRO A 1 731 ? 20.193 3.870 56.139 1.00 30.98 731 PRO A N 1
ATOM 5121 C CA . PRO A 1 731 ? 19.905 2.735 55.242 1.00 30.98 731 PRO A CA 1
ATOM 5122 C C . PRO A 1 731 ? 18.392 2.378 55.059 1.00 30.98 731 PRO A C 1
ATOM 5124 O O . PRO A 1 731 ? 17.496 3.127 55.425 1.00 30.98 731 PRO A O 1
ATOM 5127 N N . ARG A 1 732 ? 18.113 1.205 54.455 1.00 29.95 732 ARG A N 1
ATOM 5128 C CA . ARG A 1 732 ? 16.788 0.524 54.313 1.00 29.95 732 ARG A CA 1
ATOM 5129 C C . ARG A 1 732 ? 16.305 -0.049 55.684 1.00 29.95 732 ARG A C 1
ATOM 5131 O O . ARG A 1 732 ? 17.182 -0.145 56.543 1.00 29.95 732 ARG A O 1
ATOM 5138 N N . PRO A 1 733 ? 15.050 -0.556 55.914 1.00 32.72 733 PRO A N 1
ATOM 5139 C CA . PRO A 1 733 ? 14.045 -1.076 54.947 1.00 32.72 733 PRO A CA 1
ATOM 5140 C C . PRO A 1 733 ? 12.521 -0.898 55.302 1.00 32.72 733 PRO A C 1
ATOM 5142 O O . PRO A 1 733 ? 12.168 -0.221 56.255 1.00 32.72 733 PRO A O 1
ATOM 5145 N N . ARG A 1 734 ? 11.652 -1.649 54.580 1.00 22.84 734 ARG A N 1
ATOM 5146 C CA . ARG A 1 734 ? 10.266 -2.130 54.894 1.00 22.84 734 ARG A CA 1
ATOM 5147 C C . ARG A 1 734 ? 9.002 -1.272 54.590 1.00 22.84 734 ARG A C 1
ATOM 5149 O O . ARG A 1 734 ? 8.700 -0.318 55.281 1.00 22.84 734 ARG A O 1
ATOM 5156 N N . PHE A 1 735 ? 8.183 -1.858 53.697 1.00 23.16 735 PHE A N 1
ATOM 5157 C CA . PHE A 1 735 ? 6.713 -2.065 53.726 1.00 23.16 735 PHE A CA 1
ATOM 5158 C C . PHE A 1 735 ? 5.667 -0.921 53.667 1.00 23.16 735 PHE A C 1
ATOM 5160 O O . PHE A 1 735 ? 5.646 -0.027 54.495 1.00 23.16 735 PHE A O 1
ATOM 5167 N N . TRP A 1 736 ? 4.676 -1.167 52.784 1.00 24.70 736 TRP A N 1
ATOM 5168 C CA . TRP A 1 736 ? 3.296 -0.640 52.691 1.00 24.70 736 TRP A CA 1
ATOM 5169 C C . TRP A 1 736 ? 3.057 0.875 52.535 1.00 24.70 736 TRP A C 1
ATOM 5171 O O . TRP A 1 736 ? 3.592 1.698 53.260 1.00 24.70 736 TRP A O 1
ATOM 5181 N N . GLY A 1 737 ? 2.096 1.211 51.660 1.00 26.22 737 GLY A N 1
ATOM 5182 C CA . GLY A 1 737 ? 1.270 2.412 51.836 1.00 26.22 737 GLY A CA 1
ATOM 5183 C C . GLY A 1 737 ? 1.425 3.551 50.825 1.00 26.22 737 GLY A C 1
ATOM 5184 O O . GLY A 1 737 ? 1.741 4.661 51.226 1.00 26.22 737 GLY A O 1
ATOM 5185 N N . PHE A 1 738 ? 1.067 3.332 49.555 1.00 23.83 738 PHE A N 1
ATOM 5186 C CA . PHE A 1 738 ? 0.402 4.387 48.775 1.00 23.83 738 PHE A CA 1
ATOM 5187 C C . PHE A 1 738 ? -0.769 3.809 47.978 1.00 23.83 738 PHE A C 1
ATOM 5189 O O . PHE A 1 738 ? -0.674 2.726 47.397 1.00 23.83 738 PHE A O 1
ATOM 5196 N N . SER A 1 739 ? -1.901 4.506 48.022 1.00 24.25 739 SER A N 1
ATOM 5197 C CA . SER A 1 739 ? -3.174 4.066 47.459 1.00 24.25 739 SER A CA 1
ATOM 5198 C C . SER A 1 739 ? -3.248 4.329 45.957 1.00 24.25 739 SER A C 1
ATOM 5200 O O . SER A 1 739 ? -3.038 5.444 45.486 1.00 24.25 739 SER A O 1
ATOM 5202 N N . TRP A 1 740 ? -3.618 3.297 45.200 1.00 24.56 740 TRP A N 1
ATOM 5203 C CA . TRP A 1 740 ? -4.050 3.466 43.815 1.00 24.56 740 TRP A CA 1
ATOM 5204 C C . TRP A 1 740 ? -5.465 4.064 43.781 1.00 24.56 740 TRP A C 1
ATOM 5206 O O . TRP A 1 740 ? -6.262 3.776 44.680 1.00 24.56 740 TRP A O 1
ATOM 5216 N N . PRO A 1 741 ? -5.807 4.888 42.772 1.00 26.94 741 PRO A N 1
ATOM 5217 C CA . PRO A 1 741 ? -7.152 5.433 42.643 1.00 26.94 741 PRO A CA 1
ATOM 5218 C C . PRO A 1 741 ? -8.170 4.299 42.488 1.00 26.94 741 PRO A C 1
ATOM 5220 O O . PRO A 1 741 ? -7.979 3.379 41.692 1.00 26.94 741 PRO A O 1
ATOM 5223 N N . SER A 1 742 ? -9.256 4.374 43.260 1.00 23.91 742 SER A N 1
ATOM 5224 C CA . SER A 1 742 ? -10.311 3.361 43.255 1.00 23.91 742 SER A CA 1
ATOM 5225 C C . SER A 1 742 ? -10.975 3.278 41.879 1.00 23.91 742 SER A C 1
ATOM 5227 O O . SER A 1 742 ? -11.649 4.214 41.445 1.00 23.91 742 SER A O 1
ATOM 5229 N N . PHE A 1 743 ? -10.802 2.147 41.192 1.00 33.97 743 PHE A N 1
ATOM 5230 C CA . PHE A 1 743 ? -11.628 1.806 40.038 1.00 33.97 743 PHE A CA 1
ATOM 5231 C C . PHE A 1 743 ? -13.038 1.483 40.542 1.00 33.97 743 PHE A C 1
ATOM 5233 O O . PHE A 1 743 ? -13.232 0.498 41.253 1.00 33.97 743 PHE A O 1
ATOM 5240 N N . SER A 1 744 ? -14.020 2.312 40.182 1.00 30.72 744 SER A N 1
ATOM 5241 C CA . SER A 1 744 ? -15.413 2.120 40.593 1.00 30.72 744 SER A CA 1
ATOM 5242 C C . SER A 1 744 ? -15.959 0.764 40.123 1.00 30.72 744 SER A C 1
ATOM 5244 O O . SER A 1 744 ? -15.817 0.382 38.958 1.00 30.72 744 SER A O 1
ATOM 5246 N N . GLY A 1 745 ? -16.566 0.024 41.057 1.00 32.69 745 GLY A N 1
ATOM 5247 C CA . GLY A 1 745 ? -16.829 -1.416 40.927 1.00 32.69 745 GLY A CA 1
ATOM 5248 C C . GLY A 1 745 ? -17.847 -1.829 39.857 1.00 32.69 745 GLY A C 1
ATOM 5249 O O . GLY A 1 745 ? -17.925 -3.006 39.510 1.00 32.69 745 GLY A O 1
ATOM 5250 N N . ASP A 1 746 ? -18.592 -0.883 39.286 1.00 41.97 746 ASP A N 1
ATOM 5251 C CA . ASP A 1 746 ? -19.748 -1.162 38.423 1.00 41.97 746 ASP A CA 1
ATOM 5252 C C . ASP A 1 746 ? -19.389 -1.698 37.023 1.00 41.97 746 ASP A C 1
ATOM 5254 O O . ASP A 1 746 ? -20.259 -2.181 36.297 1.00 41.97 746 ASP A O 1
ATOM 5258 N N . LYS A 1 747 ? -18.114 -1.639 36.609 1.00 48.59 747 LYS A N 1
ATOM 5259 C CA . LYS A 1 747 ? -17.694 -2.004 35.239 1.00 48.59 747 LYS A CA 1
ATOM 5260 C C . LYS A 1 747 ? -17.436 -3.495 34.990 1.00 48.59 747 LYS A C 1
ATOM 5262 O O . LYS A 1 747 ? -17.343 -3.879 33.828 1.00 48.59 747 LYS A O 1
ATOM 5267 N N . CYS A 1 748 ? -17.331 -4.333 36.024 1.00 59.81 748 CYS A N 1
ATOM 5268 C CA . CYS A 1 748 ? -17.008 -5.761 35.861 1.00 59.81 748 CYS A CA 1
ATOM 5269 C C . CYS A 1 748 ? -18.227 -6.706 35.866 1.00 59.81 748 CYS A C 1
ATOM 5271 O O . CYS A 1 748 ? -18.067 -7.924 35.753 1.00 59.81 748 CYS A O 1
ATOM 5273 N N . ALA A 1 749 ? -19.453 -6.181 35.957 1.00 46.81 749 ALA A N 1
ATOM 5274 C CA . ALA A 1 749 ? -20.665 -6.994 35.901 1.00 46.81 749 ALA A CA 1
ATOM 5275 C C . ALA A 1 749 ? -20.844 -7.648 34.511 1.00 46.81 749 ALA A C 1
ATOM 5277 O O . ALA A 1 749 ? -21.159 -6.976 33.532 1.00 46.81 749 ALA A O 1
ATOM 5278 N N . LYS A 1 750 ? -20.693 -8.981 34.444 1.00 61.28 750 LYS A N 1
ATOM 5279 C CA . LYS A 1 750 ? -20.829 -9.813 33.224 1.00 61.28 750 LYS A CA 1
ATOM 5280 C C . LYS A 1 750 ? -19.803 -9.508 32.112 1.00 61.28 750 LYS A C 1
ATOM 5282 O O . LYS A 1 750 ? -20.152 -9.480 30.931 1.00 61.28 750 LYS A O 1
ATOM 5287 N N . ALA A 1 751 ? -18.530 -9.327 32.475 1.00 69.31 751 ALA A N 1
ATOM 5288 C CA . ALA A 1 751 ? -17.428 -9.317 31.507 1.00 69.31 751 ALA A CA 1
ATOM 5289 C C . ALA A 1 751 ? -17.363 -10.632 30.690 1.00 69.31 751 ALA A C 1
ATOM 5291 O O . ALA A 1 751 ? -17.657 -11.711 31.206 1.00 69.31 751 ALA A O 1
ATOM 5292 N N . LYS A 1 752 ? -16.984 -10.542 29.408 1.00 85.38 752 LYS A N 1
ATOM 5293 C CA . LYS A 1 752 ? -16.848 -11.697 28.494 1.00 85.38 752 LYS A CA 1
ATOM 5294 C C . LYS A 1 752 ? -15.515 -12.425 28.716 1.00 85.38 752 LYS A C 1
ATOM 5296 O O . LYS A 1 752 ? -14.573 -11.779 29.175 1.00 85.38 752 LYS A O 1
ATOM 5301 N N . PRO A 1 753 ? -15.369 -13.705 28.316 1.00 91.19 753 PRO A N 1
ATOM 5302 C CA . PRO A 1 753 ? -14.058 -14.349 28.236 1.00 91.19 753 PRO A CA 1
ATOM 5303 C C . PRO A 1 753 ? -13.085 -13.505 27.407 1.00 91.19 753 PRO A C 1
ATOM 5305 O O . PRO A 1 753 ? -13.446 -13.026 26.328 1.00 91.19 753 PRO A O 1
ATOM 5308 N N . THR A 1 754 ? -11.864 -13.320 27.909 1.00 93.69 754 THR A N 1
ATOM 5309 C CA . THR A 1 754 ? -10.818 -12.561 27.209 1.00 93.69 754 THR A CA 1
ATOM 5310 C C . THR A 1 754 ? -10.456 -13.286 25.922 1.00 93.69 754 THR A C 1
ATOM 5312 O O . THR A 1 754 ? -10.150 -14.473 25.967 1.00 93.69 754 THR A O 1
ATOM 5315 N N . LEU A 1 755 ? -10.480 -12.611 24.778 1.00 94.00 755 LEU A N 1
ATOM 5316 C CA . LEU A 1 755 ? -10.172 -13.232 23.494 1.00 94.00 755 LEU A CA 1
ATOM 5317 C C . LEU A 1 755 ? -8.783 -12.800 23.033 1.00 94.00 755 LEU A C 1
ATOM 5319 O O . LEU A 1 755 ? -8.505 -11.608 22.908 1.00 94.00 755 LEU A O 1
ATOM 5323 N N . ILE A 1 756 ? -7.899 -13.767 22.804 1.00 93.44 756 ILE A N 1
ATOM 5324 C CA . ILE A 1 756 ? -6.496 -13.514 22.462 1.00 93.44 756 ILE A CA 1
ATOM 5325 C C . ILE A 1 756 ? -6.167 -14.151 21.118 1.00 93.44 756 ILE A C 1
ATOM 5327 O O . ILE A 1 756 ? -6.487 -15.315 20.897 1.00 93.44 756 ILE A O 1
ATOM 5331 N N . LEU A 1 757 ? -5.485 -13.407 20.250 1.00 92.31 757 LEU A N 1
ATOM 5332 C CA . LEU A 1 757 ? -4.913 -13.906 19.004 1.00 92.31 757 LEU A CA 1
ATOM 5333 C C . LEU A 1 757 ? -3.385 -14.015 19.114 1.00 92.31 757 LEU A C 1
ATOM 5335 O O . LEU A 1 757 ? -2.700 -13.010 19.317 1.00 92.31 757 LEU A O 1
ATOM 5339 N N . LEU A 1 758 ? -2.862 -15.228 18.930 1.00 92.62 758 LEU A N 1
ATOM 5340 C CA . LEU A 1 758 ? -1.436 -15.519 18.752 1.00 92.62 758 LEU A CA 1
ATOM 5341 C C . LEU A 1 758 ? -1.208 -15.964 17.299 1.00 92.62 758 LEU A C 1
ATOM 5343 O O . LEU A 1 758 ? -1.815 -16.930 16.830 1.00 92.62 758 LEU A O 1
ATOM 5347 N N . SER A 1 759 ? -0.373 -15.242 16.556 1.00 89.06 759 SER A N 1
ATOM 5348 C CA . SER A 1 759 ? -0.264 -15.417 15.102 1.00 89.06 759 SER A CA 1
ATOM 5349 C C . SER A 1 759 ? 0.666 -16.548 14.655 1.00 89.06 759 SER A C 1
ATOM 5351 O O . SER A 1 759 ? 1.430 -17.108 15.439 1.00 89.06 759 SER A O 1
ATOM 5353 N N . GLY A 1 760 ? 0.642 -16.837 13.354 1.00 88.62 760 GLY A N 1
ATOM 5354 C CA . GLY A 1 760 ? 1.612 -17.719 12.704 1.00 88.62 760 GLY A CA 1
ATOM 5355 C C . GLY A 1 760 ? 2.970 -17.056 12.462 1.00 88.62 760 GLY A C 1
ATOM 5356 O O . GLY A 1 760 ? 3.230 -15.939 12.921 1.00 88.62 760 GLY A O 1
ATOM 5357 N N . VAL A 1 761 ? 3.805 -17.738 11.672 1.00 86.06 761 VAL A N 1
ATOM 5358 C CA . VAL A 1 761 ? 5.031 -17.167 11.087 1.00 86.06 761 VAL A CA 1
ATOM 5359 C C . VAL A 1 761 ? 4.680 -15.888 10.319 1.00 86.06 761 VAL A C 1
ATOM 5361 O O . VAL A 1 761 ? 3.589 -15.784 9.763 1.00 86.06 761 VAL A O 1
ATOM 5364 N N . GLY A 1 762 ? 5.549 -14.878 10.342 1.00 81.31 762 GLY A N 1
ATOM 5365 C CA . GLY A 1 762 ? 5.294 -13.572 9.721 1.00 81.31 762 GLY A CA 1
ATOM 5366 C C . GLY A 1 762 ? 4.249 -12.698 10.432 1.00 81.31 762 GLY A C 1
ATOM 5367 O O . GLY A 1 762 ? 4.312 -11.482 10.316 1.00 81.31 762 GLY A O 1
ATOM 5368 N N . GLY A 1 763 ? 3.310 -13.259 11.198 1.00 78.75 763 GLY A N 1
ATOM 5369 C CA . GLY A 1 763 ? 2.128 -12.526 11.669 1.00 78.75 763 GLY A CA 1
ATOM 5370 C C . GLY A 1 763 ? 2.359 -11.460 12.753 1.00 78.75 763 GLY A C 1
ATOM 5371 O O . GLY A 1 763 ? 1.444 -10.678 13.017 1.00 78.75 763 GLY A O 1
ATOM 5372 N N . SER A 1 764 ? 3.547 -11.407 13.372 1.00 80.94 764 SER A N 1
ATOM 5373 C CA . SER A 1 764 ? 3.924 -10.349 14.331 1.00 80.94 764 SER A CA 1
ATOM 5374 C C . SER A 1 764 ? 4.811 -9.295 13.678 1.00 80.94 764 SER A C 1
ATOM 5376 O O . SER A 1 764 ? 5.799 -9.650 13.034 1.00 80.94 764 SER A O 1
ATOM 5378 N N . GLN A 1 765 ? 4.537 -8.011 13.921 1.00 84.12 765 GLN A N 1
ATOM 5379 C CA . GLN A 1 765 ? 5.503 -6.948 13.642 1.00 84.12 765 GLN A CA 1
ATOM 5380 C C . GLN A 1 765 ? 6.751 -7.121 14.532 1.00 84.12 765 GLN A C 1
ATOM 5382 O O . GLN A 1 765 ? 6.643 -7.418 15.726 1.00 84.12 765 GLN A O 1
ATOM 5387 N N . LEU A 1 766 ? 7.930 -6.940 13.937 1.00 87.19 766 LEU A N 1
ATOM 5388 C CA . LEU A 1 766 ? 9.236 -6.940 14.591 1.00 87.19 766 LEU A CA 1
ATOM 5389 C C . LEU A 1 766 ? 9.890 -5.566 14.392 1.00 87.19 766 LEU A C 1
ATOM 5391 O O . LEU A 1 766 ? 9.930 -5.050 13.271 1.00 87.19 766 LEU A O 1
ATOM 5395 N N . ASN A 1 767 ? 10.445 -5.006 15.462 1.00 88.88 767 ASN A N 1
ATOM 5396 C CA . ASN A 1 767 ? 11.272 -3.800 15.430 1.00 88.88 767 ASN A CA 1
ATOM 5397 C C . ASN A 1 767 ? 12.740 -4.187 15.660 1.00 88.88 767 ASN A C 1
ATOM 5399 O O . ASN A 1 767 ? 13.025 -5.228 16.259 1.00 88.88 767 ASN A O 1
ATOM 5403 N N . ALA A 1 768 ? 13.671 -3.350 15.210 1.00 90.50 768 ALA A N 1
ATOM 5404 C CA . ALA A 1 768 ? 15.098 -3.582 15.366 1.00 90.50 768 ALA A CA 1
ATOM 5405 C C . ALA A 1 768 ? 15.903 -2.305 15.638 1.00 90.50 768 ALA A C 1
ATOM 5407 O O . ALA A 1 768 ? 15.592 -1.215 15.148 1.00 90.50 768 ALA A O 1
ATOM 5408 N N . THR A 1 769 ? 16.985 -2.474 16.387 1.00 90.88 769 THR A N 1
ATOM 5409 C CA . THR A 1 769 ? 18.112 -1.541 16.475 1.00 90.88 769 THR A CA 1
ATOM 5410 C C . THR A 1 769 ? 19.346 -2.200 15.868 1.00 90.88 769 THR A C 1
ATOM 5412 O O . THR A 1 769 ? 19.486 -3.422 15.879 1.00 90.88 769 THR A O 1
ATOM 5415 N N . SER A 1 770 ? 20.254 -1.406 15.305 1.00 88.81 770 SER A N 1
ATOM 5416 C CA . SER A 1 770 ? 21.511 -1.916 14.757 1.00 88.81 770 SER A CA 1
ATOM 5417 C C . SER A 1 770 ? 22.602 -0.860 14.828 1.00 88.81 770 SER A C 1
ATOM 5419 O O . SER A 1 770 ? 22.360 0.297 14.484 1.00 88.81 770 SER A O 1
ATOM 5421 N N . SER A 1 771 ? 23.818 -1.262 15.193 1.00 86.69 771 SER A N 1
ATOM 5422 C CA . SER A 1 771 ? 25.026 -0.438 15.047 1.00 86.69 771 SER A CA 1
ATOM 5423 C C . SER A 1 771 ? 25.425 -0.207 13.584 1.00 86.69 771 SER A C 1
ATOM 5425 O O . SER A 1 771 ? 26.336 0.572 13.319 1.00 86.69 771 SER A O 1
ATOM 5427 N N . GLY A 1 772 ? 24.781 -0.904 12.640 1.00 76.50 772 GLY A N 1
ATOM 5428 C CA . GLY A 1 772 ? 25.249 -1.043 11.265 1.00 76.50 772 GLY A CA 1
ATOM 5429 C C . GLY A 1 772 ? 26.343 -2.110 11.158 1.00 76.50 772 GLY A C 1
ATOM 5430 O O . GLY A 1 772 ? 26.992 -2.467 12.147 1.00 76.50 772 GLY A O 1
ATOM 5431 N N . SER A 1 773 ? 26.517 -2.671 9.962 1.00 74.75 773 SER A N 1
ATOM 5432 C CA . SER A 1 773 ? 27.592 -3.627 9.656 1.00 74.75 773 SER A CA 1
ATOM 5433 C C . SER A 1 773 ? 27.802 -3.786 8.145 1.00 74.75 773 SER A C 1
ATOM 5435 O O . SER A 1 773 ? 26.862 -4.029 7.386 1.00 74.75 773 SER A O 1
ATOM 5437 N N . GLY A 1 774 ? 29.056 -3.673 7.693 1.00 75.00 774 GLY A N 1
ATOM 5438 C CA . GLY A 1 774 ? 29.392 -3.702 6.266 1.00 75.00 774 GLY A CA 1
ATOM 5439 C C . GLY A 1 774 ? 28.751 -2.534 5.510 1.00 75.00 774 GLY A C 1
ATOM 5440 O O . GLY A 1 774 ? 28.852 -1.389 5.938 1.00 75.00 774 GLY A O 1
ATOM 5441 N N . SER A 1 775 ? 28.065 -2.827 4.404 1.00 76.94 775 SER A N 1
ATOM 5442 C CA . SER A 1 775 ? 27.315 -1.842 3.610 1.00 76.94 775 SER A CA 1
ATOM 5443 C C . SER A 1 775 ? 25.945 -1.466 4.195 1.00 76.94 775 SER A C 1
ATOM 5445 O O . SER A 1 775 ? 25.219 -0.687 3.582 1.00 76.94 775 SER A O 1
ATOM 5447 N N . CYS A 1 776 ? 25.550 -2.042 5.335 1.00 85.56 776 CYS A N 1
ATOM 5448 C CA . CYS A 1 776 ? 24.205 -1.903 5.887 1.00 85.56 776 CYS A CA 1
ATOM 5449 C C . CYS A 1 776 ? 24.177 -0.877 7.045 1.00 85.56 776 CYS A C 1
ATOM 5451 O O . CYS A 1 776 ? 24.930 -1.041 8.012 1.00 85.56 776 CYS A O 1
ATOM 5453 N N . PRO A 1 777 ? 23.357 0.194 6.946 1.00 85.44 777 PRO A N 1
ATOM 5454 C CA . PRO A 1 777 ? 23.418 1.361 7.835 1.00 85.44 777 PRO A CA 1
ATOM 5455 C C . PRO A 1 777 ? 22.912 1.090 9.265 1.00 85.44 777 PRO A C 1
ATOM 5457 O O . PRO A 1 777 ? 22.150 0.152 9.487 1.00 85.44 777 PRO A O 1
ATOM 5460 N N . PRO A 1 778 ? 23.271 1.925 10.256 1.00 86.88 778 PRO A N 1
ATOM 5461 C CA . PRO A 1 778 ? 22.721 1.808 11.604 1.00 86.88 778 PRO A CA 1
ATOM 5462 C C . PRO A 1 778 ? 21.199 2.020 11.636 1.00 86.88 778 PRO A C 1
ATOM 5464 O O . PRO A 1 778 ? 20.659 2.891 10.953 1.00 86.88 778 PRO A O 1
ATOM 5467 N N . LEU A 1 779 ? 20.516 1.255 12.491 1.00 84.25 779 LEU A N 1
ATOM 5468 C CA . LEU A 1 779 ? 19.094 1.410 12.804 1.00 84.25 779 LEU A CA 1
ATOM 5469 C C . LEU A 1 779 ? 18.960 1.996 14.210 1.00 84.25 779 LEU A C 1
ATOM 5471 O O . LEU A 1 779 ? 19.127 1.303 15.216 1.00 84.25 779 LEU A O 1
ATOM 5475 N N . VAL A 1 780 ? 18.674 3.293 14.270 1.00 76.56 780 VAL A N 1
ATOM 5476 C CA . VAL A 1 780 ? 18.566 4.071 15.513 1.00 76.56 780 VAL A CA 1
ATOM 5477 C C . VAL A 1 780 ? 17.106 4.069 16.006 1.00 76.56 780 VAL A C 1
ATOM 5479 O O . VAL A 1 780 ? 16.179 3.863 15.223 1.00 76.56 780 VAL A O 1
ATOM 5482 N N . ASN A 1 781 ? 16.890 4.286 17.309 1.00 69.56 781 ASN A N 1
ATOM 5483 C CA . ASN A 1 781 ? 15.573 4.506 17.939 1.00 69.56 781 ASN A CA 1
ATOM 5484 C C . ASN A 1 781 ? 14.500 3.405 17.736 1.00 69.56 781 ASN A C 1
ATOM 5486 O O . ASN A 1 781 ? 13.312 3.690 17.839 1.00 69.56 781 ASN A O 1
ATOM 5490 N N . SER A 1 782 ? 14.905 2.146 17.520 1.00 74.12 782 SER A N 1
ATOM 5491 C CA . SER A 1 782 ? 14.016 0.983 17.312 1.00 74.12 782 SER A CA 1
ATOM 5492 C C . SER A 1 782 ? 13.094 1.139 16.091 1.00 74.12 782 SER A C 1
ATOM 5494 O O . SER A 1 782 ? 11.898 1.410 16.187 1.00 74.12 782 SER A O 1
ATOM 5496 N N . SER A 1 783 ? 13.681 0.964 14.908 1.00 80.25 783 SER A N 1
ATOM 5497 C CA . SER A 1 783 ? 12.981 1.058 13.623 1.00 80.25 783 SER A CA 1
ATOM 5498 C C . SER A 1 783 ? 12.133 -0.188 13.349 1.00 80.25 783 SER A C 1
ATOM 5500 O O . SER A 1 783 ? 12.513 -1.294 13.728 1.00 80.25 783 SER A O 1
ATOM 5502 N N . VAL A 1 784 ? 11.005 -0.052 12.644 1.00 83.56 784 VAL A N 1
ATOM 5503 C CA . VAL A 1 784 ? 10.202 -1.218 12.228 1.00 83.56 784 VAL A CA 1
ATOM 5504 C C . VAL A 1 784 ? 10.972 -2.016 11.170 1.00 83.56 784 VAL A C 1
ATOM 5506 O O . VAL A 1 784 ? 11.245 -1.513 10.080 1.00 83.56 784 VAL A O 1
ATOM 5509 N N . LEU A 1 785 ? 11.312 -3.268 11.482 1.00 83.62 785 LEU A N 1
ATOM 5510 C CA . LEU A 1 785 ? 12.017 -4.173 10.570 1.00 83.62 785 LEU A CA 1
ATOM 5511 C C . LEU A 1 785 ? 11.028 -4.957 9.696 1.00 83.62 785 LEU A C 1
ATOM 5513 O O . LEU A 1 785 ? 11.257 -5.168 8.512 1.00 83.62 785 LEU A O 1
ATOM 5517 N N . TRP A 1 786 ? 9.888 -5.347 10.255 1.00 80.12 786 TRP A N 1
ATOM 5518 C CA . TRP A 1 786 ? 8.824 -6.065 9.555 1.00 80.12 786 TRP A CA 1
ATOM 5519 C C . TRP A 1 786 ? 7.492 -5.701 10.212 1.00 80.12 786 TRP A C 1
ATOM 5521 O O . TRP A 1 786 ? 7.402 -5.817 11.423 1.00 80.12 786 TRP A O 1
ATOM 5531 N N . TYR A 1 787 ? 6.424 -5.269 9.541 1.00 66.31 787 TYR A N 1
ATOM 5532 C CA . TYR A 1 787 ? 6.207 -5.075 8.104 1.00 66.31 787 TYR A CA 1
ATOM 5533 C C . TYR A 1 787 ? 6.479 -3.606 7.711 1.00 66.31 787 TYR A C 1
ATOM 5535 O O . TYR A 1 787 ? 5.603 -2.759 7.903 1.00 66.31 787 TYR A O 1
ATOM 5543 N N . ALA A 1 788 ? 7.659 -3.283 7.171 1.00 66.19 788 ALA A N 1
ATOM 5544 C CA . ALA A 1 788 ? 7.995 -1.916 6.755 1.00 66.19 788 ALA A CA 1
ATOM 5545 C C . ALA A 1 788 ? 8.329 -1.838 5.258 1.00 66.19 788 ALA A C 1
ATOM 5547 O O . ALA A 1 788 ? 9.218 -2.536 4.778 1.00 66.19 788 ALA A O 1
ATOM 5548 N N . ASP A 1 789 ? 7.635 -0.952 4.533 1.00 61.94 789 ASP A N 1
ATOM 5549 C CA . ASP A 1 789 ? 7.681 -0.900 3.062 1.00 61.94 789 ASP A CA 1
ATOM 5550 C C . ASP A 1 789 ? 9.054 -0.576 2.477 1.00 61.94 789 ASP A C 1
ATOM 5552 O O . ASP A 1 789 ? 9.384 -1.014 1.379 1.00 61.94 789 ASP A O 1
ATOM 5556 N N . HIS A 1 790 ? 9.886 0.159 3.214 1.00 65.88 790 HIS A N 1
ATOM 5557 C CA . HIS A 1 790 ? 11.206 0.562 2.737 1.00 65.88 790 HIS A CA 1
ATOM 5558 C C . HIS A 1 790 ? 12.185 -0.612 2.560 1.00 65.88 790 HIS A C 1
ATOM 5560 O O . HIS A 1 790 ? 13.242 -0.412 1.966 1.00 65.88 790 HIS A O 1
ATOM 5566 N N . TRP A 1 791 ? 11.852 -1.819 3.030 1.00 64.62 791 TRP A N 1
ATOM 5567 C CA . TRP A 1 791 ? 12.633 -3.034 2.779 1.00 64.62 791 TRP A CA 1
ATOM 5568 C C . TRP A 1 791 ? 12.274 -3.746 1.472 1.00 64.62 791 TRP A C 1
ATOM 5570 O O . TRP A 1 791 ? 13.078 -4.537 0.993 1.00 64.62 791 TRP A O 1
ATOM 5580 N N . TYR A 1 792 ? 11.114 -3.464 0.872 1.00 59.03 792 TYR A N 1
ATOM 5581 C CA . TYR A 1 792 ? 10.592 -4.159 -0.316 1.00 59.03 792 TYR A CA 1
ATOM 5582 C C . TYR A 1 792 ? 11.158 -3.624 -1.651 1.00 59.03 792 TYR A C 1
ATOM 5584 O O . TYR A 1 792 ? 10.525 -3.752 -2.697 1.00 59.03 792 TYR A O 1
ATOM 5592 N N . PHE A 1 793 ? 12.363 -3.044 -1.609 1.00 58.34 793 PHE A N 1
ATOM 5593 C CA . PHE A 1 793 ? 13.117 -2.521 -2.752 1.00 58.34 793 PHE A CA 1
ATOM 5594 C C . PHE A 1 793 ? 14.458 -3.262 -2.870 1.00 58.34 793 PHE A C 1
ATOM 5596 O O . PHE A 1 793 ? 15.133 -3.475 -1.859 1.00 58.34 793 PHE A O 1
ATOM 5603 N N . ASP A 1 794 ? 14.868 -3.610 -4.091 1.00 60.19 794 ASP A N 1
ATOM 5604 C CA . ASP A 1 794 ? 15.999 -4.516 -4.368 1.00 60.19 794 ASP A CA 1
ATOM 5605 C C . ASP A 1 794 ? 17.333 -4.118 -3.718 1.00 60.19 794 ASP A C 1
ATOM 5607 O O . ASP A 1 794 ? 18.065 -4.983 -3.245 1.00 60.19 794 ASP A O 1
ATOM 5611 N N . GLU A 1 795 ? 17.637 -2.823 -3.621 1.00 68.75 795 GLU A N 1
ATOM 5612 C CA . GLU A 1 795 ? 18.862 -2.321 -2.974 1.00 68.75 795 GLU A CA 1
ATOM 5613 C C . GLU A 1 795 ? 18.876 -2.551 -1.453 1.00 68.75 795 GLU A C 1
ATOM 5615 O O . GLU A 1 795 ? 19.933 -2.710 -0.840 1.00 68.75 795 GLU A O 1
ATOM 5620 N N . LYS A 1 796 ? 17.693 -2.565 -0.826 1.00 72.94 796 LYS A N 1
ATOM 5621 C CA . LYS A 1 796 ? 17.512 -2.636 0.633 1.00 72.94 796 LYS A CA 1
ATOM 5622 C C . LYS A 1 796 ? 17.201 -4.055 1.112 1.00 72.94 796 LYS A C 1
ATOM 5624 O O . LYS A 1 796 ? 17.504 -4.377 2.263 1.00 72.94 796 LYS A O 1
ATOM 5629 N N . LEU A 1 797 ? 16.691 -4.922 0.233 1.00 74.56 797 LEU A N 1
ATOM 5630 C CA . LEU A 1 797 ? 16.441 -6.344 0.495 1.00 74.56 797 LEU A CA 1
ATOM 5631 C C . LEU A 1 797 ? 17.666 -7.116 1.052 1.00 74.56 797 LEU A C 1
ATOM 5633 O O . LEU A 1 797 ? 17.478 -7.884 2.000 1.00 74.56 797 LEU A O 1
ATOM 5637 N N . PRO A 1 798 ? 18.915 -6.915 0.575 1.00 80.94 798 PRO A N 1
ATOM 5638 C CA . PRO A 1 798 ? 20.100 -7.548 1.160 1.00 80.94 798 PRO A CA 1
ATOM 5639 C C . PRO A 1 798 ? 20.332 -7.179 2.630 1.00 80.94 798 PRO A C 1
ATOM 5641 O O . PRO A 1 798 ? 20.666 -8.055 3.429 1.00 80.94 798 PRO A O 1
ATOM 5644 N N . CYS A 1 799 ? 20.120 -5.911 2.999 1.00 85.12 799 CYS A N 1
ATOM 5645 C CA . CYS A 1 799 ? 20.278 -5.448 4.378 1.00 85.12 799 CYS A CA 1
ATOM 5646 C C . CYS A 1 799 ? 19.099 -5.863 5.263 1.00 85.12 799 CYS A C 1
ATOM 5648 O O . CYS A 1 799 ? 19.319 -6.305 6.386 1.00 85.12 799 CYS A O 1
ATOM 5650 N N . PHE A 1 800 ? 17.867 -5.831 4.746 1.00 85.25 800 PHE A N 1
ATOM 5651 C CA . PHE A 1 800 ? 16.705 -6.426 5.413 1.00 85.25 800 PHE A CA 1
ATOM 5652 C C . PHE A 1 800 ? 16.962 -7.894 5.785 1.00 85.25 800 PHE A C 1
ATOM 5654 O O . PHE A 1 800 ? 16.803 -8.276 6.945 1.00 85.25 800 PHE A O 1
ATOM 5661 N N . ALA A 1 801 ? 17.442 -8.699 4.831 1.00 82.00 801 ALA A N 1
ATOM 5662 C CA . ALA A 1 801 ? 17.808 -10.090 5.078 1.00 82.00 801 ALA A CA 1
ATOM 5663 C C . ALA A 1 801 ? 18.948 -10.220 6.108 1.00 82.00 801 ALA A C 1
ATOM 5665 O O . ALA A 1 801 ? 18.908 -11.119 6.945 1.00 82.00 801 ALA A O 1
ATOM 5666 N N . GLN A 1 802 ? 19.928 -9.306 6.109 1.00 84.00 802 GLN A N 1
ATOM 5667 C CA . GLN A 1 802 ? 21.003 -9.269 7.108 1.00 84.00 802 GLN A CA 1
ATOM 5668 C C . GLN A 1 802 ? 20.473 -8.997 8.526 1.00 84.00 802 GLN A C 1
ATOM 5670 O O . GLN A 1 802 ? 20.801 -9.764 9.430 1.00 84.00 802 GLN A O 1
ATOM 5675 N N . TYR A 1 803 ? 19.613 -7.993 8.738 1.00 88.00 803 TYR A N 1
ATOM 5676 C CA . TYR A 1 803 ? 19.028 -7.717 10.064 1.00 88.00 803 TYR A CA 1
ATOM 5677 C C . TYR A 1 803 ? 18.063 -8.815 10.532 1.00 88.00 803 TYR A C 1
ATOM 5679 O O . TYR A 1 803 ? 18.004 -9.123 11.722 1.00 88.00 803 TYR A O 1
ATOM 5687 N N . MET A 1 804 ? 17.314 -9.420 9.604 1.00 87.00 804 MET A N 1
ATOM 5688 C CA . MET A 1 804 ? 16.411 -10.536 9.905 1.00 87.00 804 MET A CA 1
ATOM 5689 C C . MET A 1 804 ? 17.157 -11.836 10.222 1.00 87.00 804 MET A C 1
ATOM 5691 O O . MET A 1 804 ? 16.599 -12.678 10.931 1.00 87.00 804 MET A O 1
ATOM 5695 N N . SER A 1 805 ? 18.388 -12.003 9.728 1.00 85.88 805 SER A N 1
ATOM 5696 C CA . SER A 1 805 ? 19.165 -13.234 9.890 1.00 85.88 805 SER A CA 1
ATOM 5697 C C . SER A 1 805 ? 19.526 -13.548 11.346 1.00 85.88 805 SER A C 1
ATOM 5699 O O . SER A 1 805 ? 19.618 -12.676 12.217 1.00 85.88 805 SER A O 1
ATOM 5701 N N . LEU A 1 806 ? 19.739 -14.839 11.598 1.00 87.56 806 LEU A N 1
ATOM 5702 C CA . LEU A 1 806 ? 20.125 -15.392 12.890 1.00 87.56 806 LEU A CA 1
ATOM 5703 C C . LEU A 1 806 ? 21.443 -16.157 12.737 1.00 87.56 806 LEU A C 1
ATOM 5705 O O . LEU A 1 806 ? 21.641 -16.890 11.768 1.00 87.56 806 LEU A O 1
ATOM 5709 N N . GLN A 1 807 ? 22.347 -15.994 13.697 1.00 86.94 807 GLN A N 1
ATOM 5710 C CA . GLN A 1 807 ? 23.638 -16.678 13.735 1.00 86.94 807 GLN A CA 1
ATOM 5711 C C . GLN A 1 807 ? 23.543 -17.871 14.690 1.00 86.94 807 GLN A C 1
ATOM 5713 O O . GLN A 1 807 ? 23.130 -17.707 15.835 1.00 86.94 807 GLN A O 1
ATOM 5718 N N . TYR A 1 808 ? 23.906 -19.067 14.221 1.00 88.38 808 TYR A N 1
ATOM 5719 C CA . TYR A 1 808 ? 23.963 -20.270 15.054 1.00 88.38 808 TYR A CA 1
ATOM 5720 C C . TYR A 1 808 ? 25.365 -20.463 15.636 1.00 88.38 808 TYR A C 1
ATOM 5722 O O . TYR A 1 808 ? 26.327 -20.620 14.880 1.00 88.38 808 TYR A O 1
ATOM 5730 N N . ASP A 1 809 ? 25.467 -20.519 16.962 1.00 89.38 809 ASP A N 1
ATOM 5731 C CA . ASP A 1 809 ? 26.678 -20.958 17.652 1.00 89.38 809 ASP A CA 1
ATOM 5732 C C . ASP A 1 809 ? 26.632 -22.484 17.889 1.00 89.38 809 ASP A C 1
ATOM 5734 O O . ASP A 1 809 ? 25.799 -22.957 18.671 1.00 89.38 809 ASP A O 1
ATOM 5738 N N . PRO A 1 810 ? 27.531 -23.276 17.269 1.00 86.62 810 PRO A N 1
ATOM 5739 C CA . PRO A 1 810 ? 27.581 -24.722 17.464 1.00 86.62 810 PRO A CA 1
ATOM 5740 C C . PRO A 1 810 ? 28.084 -25.151 18.850 1.00 86.62 810 PRO A C 1
ATOM 5742 O O . PRO A 1 810 ? 27.881 -26.313 19.207 1.00 86.62 810 PRO A O 1
ATOM 5745 N N . VAL A 1 811 ? 28.726 -24.264 19.622 1.00 88.69 811 VAL A N 1
ATOM 5746 C CA . VAL A 1 811 ? 29.250 -24.563 20.965 1.00 88.69 811 VAL A CA 1
ATOM 5747 C C . VAL A 1 811 ? 28.139 -24.456 22.008 1.00 88.69 811 VAL A C 1
ATOM 5749 O O . VAL A 1 811 ? 27.843 -25.441 22.682 1.00 88.69 811 VAL A O 1
ATOM 5752 N N . THR A 1 812 ? 27.469 -23.303 22.121 1.00 87.75 812 THR A N 1
ATOM 5753 C CA . THR A 1 812 ? 26.335 -23.149 23.055 1.00 87.75 812 THR A CA 1
ATOM 5754 C C . THR A 1 812 ? 25.026 -23.756 22.539 1.00 87.75 812 THR A C 1
ATOM 5756 O O . THR A 1 812 ? 24.096 -23.928 23.330 1.00 87.75 812 THR A O 1
ATOM 5759 N N . LYS A 1 813 ? 24.949 -24.101 21.243 1.00 85.94 813 LYS A N 1
ATOM 5760 C CA . LYS A 1 813 ? 23.739 -24.555 20.526 1.00 85.94 813 LYS A CA 1
ATOM 5761 C C . LYS A 1 813 ? 22.595 -23.536 20.570 1.00 85.94 813 LYS A C 1
ATOM 5763 O O . LYS A 1 813 ? 21.433 -23.898 20.759 1.00 85.94 813 LYS A O 1
ATOM 5768 N N . ARG A 1 814 ? 22.932 -22.253 20.419 1.00 86.25 814 ARG A N 1
ATOM 5769 C CA . ARG A 1 814 ? 21.990 -21.124 20.492 1.00 86.25 814 ARG A CA 1
ATOM 5770 C C . ARG A 1 814 ? 21.961 -20.346 19.185 1.00 86.25 814 ARG A C 1
ATOM 5772 O O . ARG A 1 814 ? 22.942 -20.318 18.446 1.00 86.25 814 ARG A O 1
ATOM 5779 N N . TYR A 1 815 ? 20.842 -19.667 18.950 1.00 87.25 815 TYR A N 1
ATOM 5780 C CA . TYR A 1 815 ? 20.723 -18.657 17.903 1.00 87.25 815 TYR A CA 1
ATOM 5781 C C . TYR A 1 815 ? 20.753 -17.249 18.506 1.00 87.25 815 TYR A C 1
ATOM 5783 O O . TYR A 1 815 ? 19.945 -16.924 19.379 1.00 87.25 815 TYR A O 1
ATOM 5791 N N . SER A 1 816 ? 21.651 -16.405 18.005 1.00 88.56 816 SER A N 1
ATOM 5792 C CA . SER A 1 816 ? 21.678 -14.959 18.246 1.00 88.56 816 SER A CA 1
ATOM 5793 C C . SER A 1 816 ? 21.163 -14.192 17.024 1.00 88.56 816 SER A C 1
ATOM 5795 O O . SER A 1 816 ? 21.095 -14.729 15.920 1.00 88.56 816 SER A O 1
ATOM 5797 N N . ASN A 1 817 ? 20.817 -12.915 17.204 1.00 90.69 817 ASN A N 1
ATOM 5798 C CA . ASN A 1 817 ? 20.645 -11.995 16.074 1.00 90.69 817 ASN A CA 1
ATOM 5799 C C . ASN A 1 817 ? 21.985 -11.781 15.345 1.00 90.69 817 ASN A C 1
ATOM 5801 O O . ASN A 1 817 ? 23.054 -12.073 15.893 1.00 90.69 817 ASN A O 1
ATOM 5805 N N . ALA A 1 818 ? 21.929 -11.241 14.126 1.00 86.69 818 ALA A N 1
ATOM 5806 C CA . ALA A 1 818 ? 23.111 -10.756 13.422 1.00 86.69 818 ALA A CA 1
ATOM 5807 C C . ALA A 1 818 ? 23.939 -9.780 14.283 1.00 86.69 818 ALA A C 1
ATOM 5809 O O . ALA A 1 818 ? 23.395 -8.974 15.039 1.00 86.69 818 ALA A O 1
ATOM 5810 N N . SER A 1 819 ? 25.266 -9.850 14.158 1.00 84.94 819 SER A N 1
ATOM 5811 C CA . SER A 1 819 ? 26.215 -9.059 14.950 1.00 84.94 819 SER A CA 1
ATOM 5812 C C . SER A 1 819 ? 25.877 -7.560 14.930 1.00 84.94 819 SER A C 1
ATOM 5814 O O . SER A 1 819 ? 25.619 -6.987 13.873 1.00 84.94 819 SER A O 1
ATOM 5816 N N . GLY A 1 820 ? 25.854 -6.928 16.108 1.00 85.31 820 GLY A N 1
ATOM 5817 C CA . GLY A 1 820 ? 25.501 -5.511 16.257 1.00 85.31 820 GLY A CA 1
ATOM 5818 C C . GLY A 1 820 ? 24.014 -5.175 16.067 1.00 85.31 820 GLY A C 1
ATOM 5819 O O . GLY A 1 820 ? 23.665 -4.001 16.120 1.00 85.31 820 GLY A O 1
ATOM 5820 N N . THR A 1 821 ? 23.136 -6.165 15.857 1.00 90.06 821 THR A N 1
ATOM 5821 C CA . THR A 1 821 ? 21.691 -5.971 15.643 1.00 90.06 821 THR A CA 1
ATOM 5822 C C . THR A 1 821 ? 20.875 -6.617 16.764 1.00 90.06 821 THR A C 1
ATOM 5824 O O . THR A 1 821 ? 21.091 -7.773 17.123 1.00 90.06 821 THR A O 1
ATOM 5827 N N . GLU A 1 822 ? 19.891 -5.896 17.292 1.00 91.25 822 GLU A N 1
ATOM 5828 C CA . GLU A 1 822 ? 18.881 -6.421 18.210 1.00 91.25 822 GLU A CA 1
ATOM 5829 C C . GLU A 1 822 ? 17.504 -6.357 17.544 1.00 91.25 822 GLU A C 1
ATOM 5831 O O . GLU A 1 822 ? 17.143 -5.354 16.936 1.00 91.25 822 GLU A O 1
ATOM 5836 N N . VAL A 1 823 ? 16.734 -7.443 17.650 1.00 90.25 823 VAL A N 1
ATOM 5837 C CA . VAL A 1 823 ? 15.384 -7.573 17.086 1.00 90.25 823 VAL A CA 1
ATOM 5838 C C . VAL A 1 823 ? 14.421 -8.003 18.189 1.00 90.25 823 VAL A C 1
ATOM 5840 O O . VAL A 1 823 ? 14.690 -8.974 18.911 1.00 90.25 823 VAL A O 1
ATOM 5843 N N . VAL A 1 824 ? 13.302 -7.284 18.300 1.00 88.44 824 VAL A N 1
ATOM 5844 C CA . VAL A 1 824 ? 12.267 -7.448 19.331 1.00 88.44 824 VAL A CA 1
ATOM 5845 C C . VAL A 1 824 ? 10.855 -7.437 18.718 1.00 88.44 824 VAL A C 1
ATOM 5847 O O . VAL A 1 824 ? 10.628 -6.746 17.723 1.00 88.44 824 VAL A O 1
ATOM 5850 N N . PRO A 1 825 ? 9.876 -8.167 19.284 1.00 87.19 825 PRO A N 1
ATOM 5851 C CA . PRO A 1 825 ? 8.477 -8.065 18.863 1.00 87.19 825 PRO A CA 1
ATOM 5852 C C . PRO A 1 825 ? 7.877 -6.706 19.247 1.00 87.19 825 PRO A C 1
ATOM 5854 O O . PRO A 1 825 ? 8.166 -6.192 20.328 1.00 87.19 825 PRO A O 1
ATOM 5857 N N . ASP A 1 826 ? 7.027 -6.132 18.394 1.00 78.38 826 ASP A N 1
ATOM 5858 C CA . ASP A 1 826 ? 6.432 -4.815 18.648 1.00 78.38 826 ASP A CA 1
ATOM 5859 C C . ASP A 1 826 ? 5.230 -4.876 19.606 1.00 78.38 826 ASP A C 1
ATOM 5861 O O . ASP A 1 826 ? 4.149 -5.338 19.244 1.00 78.38 826 ASP A O 1
ATOM 5865 N N . ASP A 1 827 ? 5.410 -4.355 20.821 1.00 67.81 827 ASP A N 1
ATOM 5866 C CA . ASP A 1 827 ? 4.416 -4.357 21.907 1.00 67.81 827 ASP A CA 1
ATOM 5867 C C . ASP A 1 827 ? 3.376 -3.219 21.844 1.00 67.81 827 ASP A C 1
ATOM 5869 O O . ASP A 1 827 ? 2.760 -2.888 22.856 1.00 67.81 827 ASP A O 1
ATOM 5873 N N . GLY A 1 828 ? 3.155 -2.616 20.673 1.00 61.56 828 GLY A N 1
ATOM 5874 C CA . GLY A 1 828 ? 2.111 -1.606 20.471 1.00 61.56 828 GLY A CA 1
ATOM 5875 C C . GLY A 1 828 ? 2.374 -0.243 21.141 1.00 61.56 828 GLY A C 1
ATOM 5876 O O . GLY A 1 828 ? 3.447 0.001 21.692 1.00 61.56 828 GLY A O 1
ATOM 5877 N N . PRO A 1 829 ? 1.421 0.710 21.060 1.00 46.38 829 PRO A N 1
ATOM 5878 C CA . PRO A 1 829 ? 1.663 2.129 21.364 1.00 46.38 829 PRO A CA 1
ATOM 5879 C C . PRO A 1 829 ? 1.932 2.455 22.843 1.00 46.38 829 PRO A C 1
ATOM 5881 O O . PRO A 1 829 ? 2.392 3.553 23.142 1.00 46.38 829 PRO A O 1
ATOM 5884 N N . SER A 1 830 ? 1.665 1.525 23.757 1.00 39.81 830 SER A N 1
ATOM 5885 C CA . SER A 1 830 ? 1.839 1.668 25.206 1.00 39.81 830 SER A CA 1
ATOM 5886 C C . SER A 1 830 ? 2.497 0.409 25.790 1.00 39.81 830 SER A C 1
ATOM 5888 O O . SER A 1 830 ? 2.543 -0.613 25.108 1.00 39.81 830 SER A O 1
ATOM 5890 N N . PRO A 1 831 ? 3.017 0.423 27.034 1.00 34.66 831 PRO A N 1
ATOM 5891 C CA . PRO A 1 831 ? 3.577 -0.776 27.660 1.00 34.66 831 PRO A CA 1
ATOM 5892 C C . PRO A 1 831 ? 2.563 -1.936 27.706 1.00 34.66 831 PRO A C 1
ATOM 5894 O O . PRO A 1 831 ? 1.567 -1.903 28.435 1.00 34.66 831 PRO A O 1
ATOM 5897 N N . GLY A 1 832 ? 2.809 -2.963 26.887 1.00 42.97 832 GLY A N 1
ATOM 5898 C CA . GLY A 1 832 ? 1.862 -4.052 26.645 1.00 42.97 832 GLY A CA 1
ATOM 5899 C C . GLY A 1 832 ? 0.633 -3.613 25.840 1.00 42.97 832 GLY A C 1
ATOM 5900 O O . GLY A 1 832 ? -0.488 -3.976 26.197 1.00 42.97 832 GLY A O 1
ATOM 5901 N N . GLY A 1 833 ? 0.800 -2.805 24.799 1.00 48.34 833 GLY A N 1
ATOM 5902 C CA . GLY A 1 833 ? -0.226 -2.435 23.829 1.00 48.34 833 GLY A CA 1
ATOM 5903 C C . GLY A 1 833 ? -0.585 -3.618 22.931 1.00 48.34 833 GLY A C 1
ATOM 5904 O O . GLY A 1 833 ? -0.072 -3.769 21.831 1.00 48.34 833 GLY A O 1
ATOM 5905 N N . LEU A 1 834 ? -1.512 -4.457 23.389 1.00 56.53 834 LEU A N 1
ATOM 5906 C CA . LEU A 1 834 ? -1.952 -5.683 22.709 1.00 56.53 834 LEU A CA 1
ATOM 5907 C C . LEU A 1 834 ? -2.887 -5.410 21.501 1.00 56.53 834 LEU A C 1
ATOM 5909 O O . LEU A 1 834 ? -3.878 -6.115 21.299 1.00 56.53 834 LEU A O 1
ATOM 5913 N N . ILE A 1 835 ? -2.578 -4.367 20.722 1.00 58.28 835 ILE A N 1
ATOM 5914 C CA . ILE A 1 835 ? -3.178 -3.996 19.433 1.00 58.28 835 ILE A CA 1
ATOM 5915 C C . ILE A 1 835 ? -2.025 -3.626 18.473 1.00 58.28 835 ILE A C 1
ATOM 5917 O O . ILE A 1 835 ? -1.248 -2.723 18.793 1.00 58.28 835 ILE A O 1
ATOM 5921 N N . PRO A 1 836 ? -1.908 -4.263 17.293 1.00 55.53 836 PRO A N 1
ATOM 5922 C CA . PRO A 1 836 ? -0.887 -3.952 16.291 1.00 55.53 836 PRO A CA 1
ATOM 5923 C C . PRO A 1 836 ? -0.810 -2.486 15.840 1.00 55.53 836 PRO A C 1
ATOM 5925 O O . PRO A 1 836 ? -1.796 -1.923 15.347 1.00 55.53 836 PRO A O 1
ATOM 5928 N N . ARG A 1 837 ? 0.398 -1.901 15.918 1.00 54.47 837 ARG A N 1
ATOM 5929 C CA . ARG A 1 837 ? 0.737 -0.560 15.395 1.00 54.47 837 ARG A CA 1
ATOM 5930 C C . ARG A 1 837 ? 0.644 -0.494 13.869 1.00 54.47 837 ARG A C 1
ATOM 5932 O O . ARG A 1 837 ? 0.014 0.429 13.349 1.00 54.47 837 ARG A O 1
ATOM 5939 N N . SER A 1 838 ? 1.230 -1.454 13.152 1.00 56.00 838 SER A N 1
ATOM 5940 C CA . SER A 1 838 ? 1.231 -1.471 11.684 1.00 56.00 838 SER A CA 1
ATOM 5941 C C . SER A 1 838 ? -0.151 -1.763 11.093 1.00 56.00 838 SER A C 1
ATOM 5943 O O . SER A 1 838 ? -0.775 -2.780 11.397 1.00 56.00 838 SER A O 1
ATOM 5945 N N . SER A 1 839 ? -0.600 -0.911 10.166 1.00 53.84 839 SER A N 1
ATOM 5946 C CA . SER A 1 839 ? -1.807 -1.129 9.354 1.00 53.84 839 SER A CA 1
ATOM 5947 C C . SER A 1 839 ? -1.748 -2.422 8.530 1.00 53.84 839 SER A C 1
ATOM 5949 O O . SER A 1 839 ? -2.777 -3.059 8.339 1.00 53.84 839 SER A O 1
ATOM 5951 N N . LYS A 1 840 ? -0.554 -2.865 8.115 1.00 58.19 840 LYS A N 1
ATOM 5952 C CA . LYS A 1 840 ? -0.337 -4.132 7.389 1.00 58.19 840 LYS A CA 1
ATOM 5953 C C . LYS A 1 840 ? -0.542 -5.352 8.278 1.00 58.19 840 LYS A C 1
ATOM 5955 O O . LYS A 1 840 ? -1.203 -6.307 7.881 1.00 58.19 840 LYS A O 1
ATOM 5960 N N . GLN A 1 841 ? -0.036 -5.291 9.510 1.00 58.59 841 GLN A N 1
ATOM 5961 C CA . GLN A 1 841 ? -0.295 -6.330 10.507 1.00 58.59 841 GLN A CA 1
ATOM 5962 C C . GLN A 1 841 ? -1.781 -6.360 10.898 1.00 58.59 841 GLN A C 1
ATOM 5964 O O . GLN A 1 841 ? -2.338 -7.439 11.090 1.00 58.59 841 GLN A O 1
ATOM 5969 N N . ARG A 1 842 ? -2.445 -5.193 10.956 1.00 59.50 842 ARG A N 1
ATOM 5970 C CA . ARG A 1 842 ? -3.908 -5.131 11.089 1.00 59.50 842 ARG A CA 1
ATOM 5971 C C . ARG A 1 842 ? -4.606 -5.793 9.897 1.00 59.50 842 ARG A C 1
ATOM 5973 O O . ARG A 1 842 ? -5.491 -6.604 10.134 1.00 59.50 842 ARG A O 1
ATOM 5980 N N . LEU A 1 843 ? -4.189 -5.525 8.655 1.00 60.50 843 LEU A N 1
ATOM 5981 C CA . LEU A 1 843 ? -4.805 -6.090 7.444 1.00 60.50 843 LEU A CA 1
ATOM 5982 C C . LEU A 1 843 ? -4.796 -7.628 7.436 1.00 60.50 843 LEU A C 1
ATOM 5984 O O . LEU A 1 843 ? -5.825 -8.230 7.137 1.00 60.50 843 LEU A O 1
ATOM 5988 N N . PHE A 1 844 ? -3.692 -8.260 7.853 1.00 66.06 844 PHE A N 1
ATOM 5989 C CA . PHE A 1 844 ? -3.552 -9.727 7.896 1.00 66.06 844 PHE A CA 1
ATOM 5990 C C . PHE A 1 844 ? -4.625 -10.430 8.759 1.00 66.06 844 PHE A C 1
ATOM 5992 O O . PHE A 1 844 ? -4.959 -11.583 8.502 1.00 66.06 844 PHE A O 1
ATOM 5999 N N . TYR A 1 845 ? -5.201 -9.738 9.751 1.00 78.44 845 TYR A N 1
ATOM 6000 C CA . TYR A 1 845 ? -6.290 -10.248 10.600 1.00 78.44 845 TYR A CA 1
ATOM 6001 C C . TYR A 1 845 ? -7.523 -9.320 10.645 1.00 78.44 845 TYR A C 1
ATOM 6003 O O . TYR A 1 845 ? -8.377 -9.461 11.524 1.00 78.44 845 TYR A O 1
ATOM 6011 N N . ALA A 1 846 ? -7.658 -8.384 9.699 1.00 73.56 846 ALA A N 1
ATOM 6012 C CA . ALA A 1 846 ? -8.686 -7.340 9.750 1.00 73.56 846 ALA A CA 1
ATOM 6013 C C . ALA A 1 846 ? -10.102 -7.919 9.681 1.00 73.56 846 ALA A C 1
ATOM 6015 O O . ALA A 1 846 ? -10.963 -7.548 10.480 1.00 73.56 846 ALA A O 1
ATOM 6016 N N . LEU A 1 847 ? -10.328 -8.870 8.771 1.00 79.50 847 LEU A N 1
ATOM 6017 C CA . LEU A 1 847 ? -11.621 -9.535 8.600 1.00 79.50 847 LEU A CA 1
ATOM 6018 C C . LEU A 1 847 ? -11.999 -10.373 9.833 1.00 79.50 847 LEU A C 1
ATOM 6020 O O . LEU A 1 847 ? -13.153 -10.337 10.258 1.00 79.50 847 LEU A O 1
ATOM 6024 N N . LEU A 1 848 ? -11.022 -11.022 10.481 1.00 85.19 848 LEU A N 1
ATOM 6025 C CA . LEU A 1 848 ? -11.222 -11.714 11.756 1.00 85.19 848 LEU A CA 1
ATOM 6026 C C . LEU A 1 848 ? -11.678 -10.750 12.858 1.00 85.19 848 LEU A C 1
ATOM 6028 O O . LEU A 1 848 ? -12.695 -10.997 13.504 1.00 85.19 848 LEU A O 1
ATOM 6032 N N . TRP A 1 849 ? -10.970 -9.641 13.089 1.00 83.88 849 TRP A N 1
ATOM 6033 C CA . TRP A 1 849 ? -11.371 -8.696 14.138 1.00 83.88 849 TRP A CA 1
ATOM 6034 C C . TRP A 1 849 ? -12.680 -7.977 13.817 1.00 83.88 849 TRP A C 1
ATOM 6036 O O . TRP A 1 849 ? -13.481 -7.770 14.729 1.00 83.88 849 TRP A O 1
ATOM 6046 N N . ALA A 1 850 ? -12.931 -7.619 12.555 1.00 79.12 850 ALA A N 1
ATOM 6047 C CA . ALA A 1 850 ? -14.197 -7.027 12.130 1.00 79.12 850 ALA A CA 1
ATOM 6048 C C . ALA A 1 850 ? -15.365 -7.988 12.404 1.00 79.12 850 ALA A C 1
ATOM 6050 O O . ALA A 1 850 ? -16.388 -7.580 12.958 1.00 79.12 850 ALA A O 1
ATOM 6051 N N . HIS A 1 851 ? -15.184 -9.279 12.109 1.00 84.38 851 HIS A N 1
ATOM 6052 C CA . HIS A 1 851 ? -16.145 -10.334 12.423 1.00 84.38 851 HIS A CA 1
ATOM 6053 C C . HIS A 1 851 ? -16.348 -10.513 13.932 1.00 84.38 851 HIS A C 1
ATOM 6055 O O . HIS A 1 851 ? -17.482 -10.456 14.399 1.00 84.38 851 HIS A O 1
ATOM 6061 N N . LEU A 1 852 ? -15.282 -10.632 14.728 1.00 88.06 852 LEU A N 1
ATOM 6062 C CA . LEU A 1 852 ? -15.375 -10.751 16.193 1.00 88.06 852 LEU A CA 1
ATOM 6063 C C . LEU A 1 852 ? -16.039 -9.522 16.842 1.00 88.06 852 LEU A C 1
ATOM 6065 O O . LEU A 1 852 ? -16.853 -9.658 17.761 1.00 88.06 852 LEU A O 1
ATOM 6069 N N . SER A 1 853 ? -15.753 -8.325 16.330 1.00 84.56 853 SER A N 1
ATOM 6070 C CA . SER A 1 853 ? -16.359 -7.075 16.803 1.00 84.56 853 SER A CA 1
ATOM 6071 C C . SER A 1 853 ? -17.845 -6.997 16.435 1.00 84.56 853 SER A C 1
ATOM 6073 O O . SER A 1 853 ? -18.673 -6.686 17.286 1.00 84.56 853 SER A O 1
ATOM 6075 N N . LYS A 1 854 ? -18.222 -7.353 15.200 1.00 80.69 854 LYS A N 1
ATOM 6076 C CA . LYS A 1 854 ? -19.610 -7.276 14.703 1.00 80.69 854 LYS A CA 1
ATOM 6077 C C . LYS A 1 854 ? -20.493 -8.423 15.217 1.00 80.69 854 LYS A C 1
ATOM 6079 O O . LYS A 1 854 ? -21.561 -8.185 15.783 1.00 80.69 854 LYS A O 1
ATOM 6084 N N . ALA A 1 855 ? -20.047 -9.667 15.043 1.00 80.12 855 ALA A N 1
ATOM 6085 C CA . ALA A 1 855 ? -20.816 -10.874 15.342 1.00 80.12 855 ALA A CA 1
ATOM 6086 C C . ALA A 1 855 ? -20.823 -11.247 16.832 1.00 80.12 855 ALA A C 1
ATOM 6088 O O . ALA A 1 855 ? -21.819 -11.791 17.296 1.00 80.12 855 ALA A O 1
ATOM 6089 N N . HIS A 1 856 ? -19.767 -10.930 17.592 1.00 83.88 856 HIS A N 1
ATOM 6090 C CA . HIS A 1 856 ? -19.674 -11.246 19.029 1.00 83.88 856 HIS A CA 1
ATOM 6091 C C . HIS A 1 856 ? -19.577 -10.006 19.935 1.00 83.88 856 HIS A C 1
ATOM 6093 O O . HIS A 1 856 ? -19.651 -10.134 21.159 1.00 83.88 856 HIS A O 1
ATOM 6099 N N . GLY A 1 857 ? -19.459 -8.790 19.389 1.00 84.56 857 GLY A N 1
ATOM 6100 C CA . GLY A 1 857 ? -19.427 -7.553 20.179 1.00 84.56 857 GLY A CA 1
ATOM 6101 C C . GLY A 1 857 ? -18.147 -7.372 21.001 1.00 84.56 857 GLY A C 1
ATOM 6102 O O . GLY A 1 857 ? -18.234 -6.895 22.137 1.00 84.56 857 GLY A O 1
ATOM 6103 N N . TYR A 1 858 ? -17.004 -7.841 20.499 1.00 85.69 858 TYR A N 1
ATOM 6104 C CA . TYR A 1 858 ? -15.691 -7.576 21.100 1.00 85.69 858 TYR A CA 1
ATOM 6105 C C . TYR A 1 858 ? -15.177 -6.173 20.760 1.00 85.69 858 TYR A C 1
ATOM 6107 O O . TYR A 1 858 ? -15.611 -5.556 19.788 1.00 85.69 858 TYR A O 1
ATOM 6115 N N . VAL A 1 859 ? -14.250 -5.676 21.574 1.00 84.12 859 VAL A N 1
ATOM 6116 C CA . VAL A 1 859 ? -13.572 -4.388 21.413 1.00 84.12 859 VAL A CA 1
ATOM 6117 C C . VAL A 1 859 ? -12.060 -4.601 21.583 1.00 84.12 859 VAL A C 1
ATOM 6119 O O . VAL A 1 859 ? -11.615 -4.981 22.677 1.00 84.12 859 VAL A O 1
ATOM 6122 N N . PRO A 1 860 ? -11.256 -4.359 20.525 1.00 82.00 860 PRO A N 1
ATOM 6123 C CA . PRO A 1 860 ? -9.798 -4.390 20.599 1.00 82.00 860 PRO A CA 1
ATOM 6124 C C . PRO A 1 860 ? -9.255 -3.546 21.760 1.00 82.00 860 PRO A C 1
ATOM 6126 O O . PRO A 1 860 ? -9.725 -2.439 22.007 1.00 82.00 860 PRO A O 1
ATOM 6129 N N . GLY A 1 861 ? -8.284 -4.079 22.501 1.00 78.50 861 GLY A N 1
ATOM 6130 C CA . GLY A 1 861 ? -7.665 -3.408 23.650 1.00 78.50 861 GLY A CA 1
ATOM 6131 C C . GLY A 1 861 ? -8.459 -3.446 24.958 1.00 78.50 861 GLY A C 1
ATOM 6132 O O . GLY A 1 861 ? -7.896 -3.092 25.995 1.00 78.50 861 GLY A O 1
ATOM 6133 N N . ARG A 1 862 ? -9.722 -3.897 24.947 1.00 82.00 862 ARG A N 1
ATOM 6134 C CA . ARG A 1 862 ? -10.544 -4.068 26.160 1.00 82.00 862 ARG A CA 1
ATOM 6135 C C . ARG A 1 862 ? -10.754 -5.535 26.517 1.00 82.00 862 ARG A C 1
ATOM 6137 O O . ARG A 1 862 ? -10.478 -5.928 27.644 1.00 82.00 862 ARG A O 1
ATOM 6144 N N . ASP A 1 863 ? -11.264 -6.312 25.567 1.00 86.94 863 ASP A N 1
ATOM 6145 C CA . ASP A 1 863 ? -11.595 -7.733 25.740 1.00 86.94 863 ASP A CA 1
ATOM 6146 C C . ASP A 1 863 ? -11.121 -8.612 24.568 1.00 86.94 863 ASP A C 1
ATOM 6148 O O . ASP A 1 863 ? -11.021 -9.827 24.733 1.00 86.94 863 ASP A O 1
ATOM 6152 N N . LEU A 1 864 ? -10.754 -8.011 23.427 1.00 88.69 864 LEU A N 1
ATOM 6153 C CA . LEU A 1 864 ? -10.029 -8.649 22.325 1.00 88.69 864 LEU A CA 1
ATOM 6154 C C . LEU A 1 864 ? -8.594 -8.111 22.258 1.00 88.69 864 LEU A C 1
ATOM 6156 O O . LEU A 1 864 ? -8.369 -6.900 22.259 1.00 88.69 864 LEU A O 1
ATOM 6160 N N . PHE A 1 865 ? -7.624 -9.014 22.175 1.00 87.62 865 PHE A N 1
ATOM 6161 C CA . PHE A 1 865 ? -6.202 -8.709 22.278 1.00 87.62 865 PHE A CA 1
ATOM 6162 C C . PHE A 1 865 ? -5.357 -9.524 21.296 1.00 87.62 865 PHE A C 1
ATOM 6164 O O . PHE A 1 865 ? -5.727 -10.621 20.877 1.00 87.62 865 PHE A O 1
ATOM 6171 N N . TYR A 1 866 ? -4.183 -9.000 20.968 1.00 87.62 866 TYR A N 1
ATOM 6172 C CA . TYR A 1 866 ? -3.193 -9.630 20.102 1.00 87.62 866 TYR A CA 1
ATOM 6173 C C . TYR A 1 866 ? -1.846 -9.755 20.829 1.00 87.62 866 TYR A C 1
ATOM 6175 O O . TYR A 1 866 ? -1.422 -8.807 21.491 1.00 87.62 866 TYR A O 1
ATOM 6183 N N . VAL A 1 867 ? -1.160 -10.896 20.699 1.00 88.88 867 VAL A N 1
ATOM 6184 C CA . VAL A 1 867 ? 0.117 -11.168 21.388 1.00 88.88 867 VAL A CA 1
ATOM 6185 C C . VAL A 1 867 ? 1.265 -11.357 20.379 1.00 88.88 867 VAL A C 1
ATOM 6187 O O . VAL A 1 867 ? 1.301 -12.380 19.693 1.00 88.88 867 VAL A O 1
ATOM 6190 N N . PRO A 1 868 ? 2.222 -10.410 20.293 1.00 87.06 868 PRO A N 1
ATOM 6191 C CA . PRO A 1 868 ? 3.393 -10.515 19.421 1.00 87.06 868 PRO A CA 1
ATOM 6192 C C . PRO A 1 868 ? 4.489 -11.430 20.003 1.00 87.06 868 PRO A C 1
ATOM 6194 O O . PRO A 1 868 ? 4.693 -11.508 21.219 1.00 87.06 868 PRO A O 1
ATOM 6197 N N . TYR A 1 869 ? 5.250 -12.078 19.116 1.00 90.62 869 TYR A N 1
ATOM 6198 C CA . TYR A 1 869 ? 6.454 -12.858 19.442 1.00 90.62 869 TYR A CA 1
ATOM 6199 C C . TYR A 1 869 ? 7.443 -12.926 18.262 1.00 90.62 869 TYR A C 1
ATOM 6201 O O . TYR A 1 869 ? 7.079 -12.631 17.121 1.00 90.62 869 TYR A O 1
ATOM 6209 N N . ASP A 1 870 ? 8.694 -13.319 18.541 1.00 92.12 870 ASP A N 1
ATOM 6210 C CA . ASP A 1 870 ? 9.777 -13.437 17.549 1.00 92.12 870 ASP A CA 1
ATOM 6211 C C . ASP A 1 870 ? 9.640 -14.744 16.750 1.00 92.12 870 ASP A C 1
ATOM 6213 O O . ASP A 1 870 ? 10.302 -15.751 17.004 1.00 92.12 870 ASP A O 1
ATOM 6217 N N . TRP A 1 871 ? 8.718 -14.727 15.789 1.00 90.94 871 TRP A N 1
ATOM 6218 C CA . TRP A 1 871 ? 8.305 -15.878 14.980 1.00 90.94 871 TRP A CA 1
ATOM 6219 C C . TRP A 1 871 ? 9.400 -16.484 14.094 1.00 90.94 871 TRP A C 1
ATOM 6221 O O . TRP A 1 871 ? 9.189 -17.548 13.509 1.00 90.94 871 TRP A O 1
ATOM 6231 N N . ARG A 1 872 ? 10.566 -15.836 13.988 1.00 90.81 872 ARG A N 1
ATOM 6232 C CA . ARG A 1 872 ? 11.740 -16.373 13.285 1.00 90.81 872 ARG A CA 1
ATOM 6233 C C . ARG A 1 872 ? 12.291 -17.627 13.972 1.00 90.81 872 ARG A C 1
ATOM 6235 O O . ARG A 1 872 ? 12.974 -18.416 13.325 1.00 90.81 872 ARG A O 1
ATOM 6242 N N . ILE A 1 873 ? 12.016 -17.797 15.270 1.00 88.81 873 ILE A N 1
ATOM 6243 C CA . ILE A 1 873 ? 12.696 -18.756 16.143 1.00 88.81 873 ILE A CA 1
ATOM 6244 C C . ILE A 1 873 ? 11.777 -19.920 16.562 1.00 88.81 873 ILE A C 1
ATOM 6246 O O . ILE A 1 873 ? 10.629 -19.740 16.977 1.00 88.81 873 ILE A O 1
ATOM 6250 N N . GLY A 1 874 ? 12.339 -21.132 16.501 1.00 88.50 874 GLY A N 1
ATOM 6251 C CA . GLY A 1 874 ? 11.764 -22.373 17.015 1.00 88.50 874 GLY A CA 1
ATOM 6252 C C . GLY A 1 874 ? 11.471 -22.294 18.518 1.00 88.50 874 GLY A C 1
ATOM 6253 O O . GLY A 1 874 ? 12.163 -21.589 19.250 1.00 88.50 874 GLY A O 1
ATOM 6254 N N . VAL A 1 875 ? 10.491 -23.057 19.007 1.00 90.75 875 VAL A N 1
ATOM 6255 C CA . VAL A 1 875 ? 10.081 -23.076 20.429 1.00 90.75 875 VAL A CA 1
ATOM 6256 C C . VAL A 1 875 ? 11.271 -23.202 21.393 1.00 90.75 875 VAL A C 1
ATOM 6258 O O . VAL A 1 875 ? 11.335 -22.478 22.382 1.00 90.75 875 VAL A O 1
ATOM 6261 N N . GLN A 1 876 ? 12.249 -24.055 21.072 1.00 87.31 876 GLN A N 1
ATOM 6262 C CA . GLN A 1 876 ? 13.483 -24.234 21.848 1.00 87.31 876 GLN A CA 1
ATOM 6263 C C . GLN A 1 876 ? 14.277 -22.920 22.021 1.00 87.31 876 GLN A C 1
ATOM 6265 O O . GLN A 1 876 ? 14.775 -22.627 23.104 1.00 87.31 876 GLN A O 1
ATOM 6270 N N . GLY A 1 877 ? 14.378 -22.098 20.974 1.00 88.06 877 GLY A N 1
ATOM 6271 C CA . GLY A 1 877 ? 15.059 -20.802 21.033 1.00 88.06 877 GLY A CA 1
ATOM 6272 C C . GLY A 1 877 ? 14.201 -19.689 21.649 1.00 88.06 877 GLY A C 1
ATOM 6273 O O . GLY A 1 877 ? 14.751 -18.746 22.216 1.00 88.06 877 GLY A O 1
ATOM 6274 N N . LEU A 1 878 ? 12.867 -19.801 21.591 1.00 91.44 878 LEU A N 1
ATOM 6275 C CA . LEU A 1 878 ? 11.958 -18.924 22.340 1.00 91.44 878 LEU A CA 1
ATOM 6276 C C . LEU A 1 878 ? 12.080 -19.166 23.852 1.00 91.44 878 LEU A C 1
ATOM 6278 O O . LEU A 1 878 ? 12.152 -18.198 24.601 1.00 91.44 878 LEU A O 1
ATOM 6282 N N . GLU A 1 879 ? 12.173 -20.425 24.285 1.00 88.75 879 GLU A N 1
ATOM 6283 C CA . GLU A 1 879 ? 12.475 -20.822 25.671 1.00 88.75 879 GLU A CA 1
ATOM 6284 C C . GLU A 1 879 ? 13.840 -20.255 26.113 1.00 88.75 879 GLU A C 1
ATOM 6286 O O . GLU A 1 879 ? 13.922 -19.498 27.077 1.00 88.75 879 GLU A O 1
ATOM 6291 N N . GLN A 1 880 ? 14.906 -20.489 25.337 1.00 86.12 880 GLN A N 1
ATOM 6292 C CA . GLN A 1 880 ? 16.256 -19.981 25.640 1.00 86.12 880 GLN A CA 1
ATOM 6293 C C . GLN A 1 880 ? 16.378 -18.443 25.710 1.00 86.12 880 GLN A C 1
ATOM 6295 O O . GLN A 1 880 ? 17.320 -17.945 26.330 1.00 86.12 880 GLN A O 1
ATOM 6300 N N . ARG A 1 881 ? 15.483 -17.683 25.058 1.00 86.25 881 ARG A N 1
ATOM 6301 C CA . ARG A 1 881 ? 15.505 -16.204 25.007 1.00 86.25 881 ARG A CA 1
ATOM 6302 C C . ARG A 1 881 ? 14.454 -15.526 25.901 1.00 86.25 881 ARG A C 1
ATOM 6304 O O . ARG A 1 881 ? 14.270 -14.315 25.784 1.00 86.25 881 ARG A O 1
ATOM 6311 N N . GLY A 1 882 ? 13.751 -16.255 26.773 1.00 88.12 882 GLY A N 1
ATOM 6312 C CA . GLY A 1 882 ? 12.703 -15.676 27.633 1.00 88.12 882 GLY A CA 1
ATOM 6313 C C . GLY A 1 882 ? 11.431 -15.250 26.874 1.00 88.12 882 GLY A C 1
ATOM 6314 O O . GLY A 1 882 ? 10.668 -14.385 27.321 1.00 88.12 882 GLY A O 1
ATOM 6315 N N . GLY A 1 883 ? 11.241 -15.782 25.663 1.00 90.44 883 GLY A N 1
ATOM 6316 C CA . GLY A 1 883 ? 10.168 -15.419 24.741 1.00 90.44 883 GLY A CA 1
ATOM 6317 C C . GLY A 1 883 ? 8.814 -16.006 25.136 1.00 90.44 883 GLY A C 1
ATOM 6318 O O . GLY A 1 883 ? 7.796 -15.328 24.977 1.00 90.44 883 GLY A O 1
ATOM 6319 N N . LEU A 1 884 ? 8.798 -17.214 25.707 1.00 94.19 884 LEU A N 1
ATOM 6320 C CA . LEU A 1 884 ? 7.577 -17.861 26.206 1.00 94.19 884 LEU A CA 1
ATOM 6321 C C . LEU A 1 884 ? 7.035 -17.112 27.435 1.00 94.19 884 LEU A C 1
ATOM 6323 O O . LEU A 1 884 ? 5.848 -16.817 27.525 1.00 94.19 884 LEU A O 1
ATOM 6327 N N . GLU A 1 885 ? 7.924 -16.671 28.319 1.00 93.25 885 GLU A N 1
ATOM 6328 C CA . GLU A 1 885 ? 7.663 -15.791 29.460 1.00 93.25 885 GLU A CA 1
ATOM 6329 C C . GLU A 1 885 ? 7.214 -14.394 29.004 1.00 93.25 885 GLU A C 1
ATOM 6331 O O . GLU A 1 885 ? 6.457 -13.713 29.696 1.00 93.25 885 GLU A O 1
ATOM 6336 N N . GLY A 1 886 ? 7.662 -13.939 27.830 1.00 91.12 886 GLY A N 1
ATOM 6337 C CA . GLY A 1 886 ? 7.123 -12.757 27.153 1.00 91.12 886 GLY A CA 1
ATOM 6338 C C . GLY A 1 886 ? 5.660 -12.936 26.737 1.00 91.12 886 GLY A C 1
ATOM 6339 O O . GLY A 1 886 ? 4.827 -12.086 27.049 1.00 91.12 886 GLY A O 1
ATOM 6340 N N . ILE A 1 887 ? 5.328 -14.053 26.081 1.00 93.81 887 ILE A N 1
ATOM 6341 C CA . ILE A 1 887 ? 3.949 -14.411 25.696 1.00 93.81 887 ILE A CA 1
ATOM 6342 C C . ILE A 1 887 ? 3.060 -14.552 26.946 1.00 93.81 887 ILE A C 1
ATOM 6344 O O . ILE A 1 887 ? 1.973 -13.974 26.996 1.00 93.81 887 ILE A O 1
ATOM 6348 N N . ALA A 1 888 ? 3.544 -15.240 27.983 1.00 94.94 888 ALA A N 1
ATOM 6349 C CA . ALA A 1 888 ? 2.827 -15.468 29.235 1.00 94.94 888 ALA A CA 1
ATOM 6350 C C . ALA A 1 888 ? 2.430 -14.156 29.937 1.00 94.94 888 ALA A C 1
ATOM 6352 O O . ALA A 1 888 ? 1.241 -13.927 30.183 1.00 94.94 888 ALA A O 1
ATOM 6353 N N . ARG A 1 889 ? 3.393 -13.247 30.156 1.00 92.12 889 ARG A N 1
ATOM 6354 C CA . ARG A 1 889 ? 3.157 -11.928 30.780 1.00 92.12 889 ARG A CA 1
ATOM 6355 C C . ARG A 1 889 ? 2.187 -11.050 29.983 1.00 92.12 889 ARG A C 1
ATOM 6357 O O . ARG A 1 889 ? 1.415 -10.292 30.573 1.00 92.12 889 ARG A O 1
ATOM 6364 N N . ARG A 1 890 ? 2.205 -11.147 28.647 1.00 90.12 890 ARG A N 1
ATOM 6365 C CA . ARG A 1 890 ? 1.269 -10.437 27.754 1.00 90.12 890 ARG A CA 1
ATOM 6366 C C . ARG A 1 890 ? -0.159 -10.962 27.908 1.00 90.12 890 ARG A C 1
ATOM 6368 O O . ARG A 1 890 ? -1.081 -10.163 28.060 1.00 90.12 890 ARG A O 1
ATOM 6375 N N . ILE A 1 891 ? -0.334 -12.283 27.946 1.00 93.50 891 ILE A N 1
ATOM 6376 C CA . ILE A 1 891 ? -1.634 -12.936 28.172 1.00 93.50 891 ILE A CA 1
ATOM 6377 C C . ILE A 1 891 ? -2.195 -12.593 29.560 1.00 93.50 891 ILE A C 1
ATOM 6379 O O . ILE A 1 891 ? -3.354 -12.196 29.659 1.00 93.50 891 ILE A O 1
ATOM 6383 N N . GLU A 1 892 ? -1.379 -12.626 30.617 1.00 93.25 892 GLU A N 1
ATOM 6384 C CA . GLU A 1 892 ? -1.805 -12.134 31.936 1.00 93.25 892 GLU A CA 1
ATOM 6385 C C . GLU A 1 892 ? -2.228 -10.655 31.893 1.00 93.25 892 GLU A C 1
ATOM 6387 O O . GLU A 1 892 ? -3.174 -10.245 32.562 1.00 93.25 892 GLU A O 1
ATOM 6392 N N . GLY A 1 893 ? -1.516 -9.825 31.121 1.00 89.56 893 GLY A N 1
ATOM 6393 C CA . GLY A 1 893 ? -1.841 -8.412 30.922 1.00 89.56 893 GLY A CA 1
ATOM 6394 C C . GLY A 1 893 ? -3.222 -8.203 30.294 1.00 89.56 893 GLY A C 1
ATOM 6395 O O . GLY A 1 893 ? -3.951 -7.309 30.722 1.00 89.56 893 GLY A O 1
ATOM 6396 N N . ALA A 1 894 ? -3.606 -9.049 29.335 1.00 89.31 894 ALA A N 1
ATOM 6397 C CA . ALA A 1 894 ? -4.956 -9.089 28.771 1.00 89.31 894 ALA A CA 1
ATOM 6398 C C . ALA A 1 894 ? -6.003 -9.497 29.824 1.00 89.31 894 ALA A C 1
ATOM 6400 O O . ALA A 1 894 ? -6.969 -8.765 30.051 1.00 89.31 894 ALA A O 1
ATOM 6401 N N . VAL A 1 895 ? -5.777 -10.621 30.514 1.00 92.62 895 VAL A N 1
ATOM 6402 C CA . VAL A 1 895 ? -6.684 -11.168 31.542 1.00 92.62 895 VAL A CA 1
ATOM 6403 C C . VAL A 1 895 ? -6.912 -10.164 32.679 1.00 92.62 895 VAL A C 1
ATOM 6405 O O . VAL A 1 895 ? -8.055 -9.909 33.058 1.00 92.62 895 VAL A O 1
ATOM 6408 N N . ARG A 1 896 ? -5.850 -9.515 33.179 1.00 89.75 896 ARG A N 1
ATOM 6409 C CA . ARG A 1 896 ? -5.940 -8.477 34.224 1.00 89.75 896 ARG A CA 1
ATOM 6410 C C . ARG A 1 896 ? -6.752 -7.253 33.788 1.00 89.75 896 ARG A C 1
ATOM 6412 O O . ARG A 1 896 ? -7.471 -6.699 34.613 1.00 89.75 896 ARG A O 1
ATOM 6419 N N . ARG A 1 897 ? -6.667 -6.831 32.519 1.00 86.25 897 ARG A N 1
ATOM 6420 C CA . ARG A 1 897 ? -7.439 -5.685 31.994 1.00 86.25 897 ARG A CA 1
ATOM 6421 C C . ARG A 1 897 ? -8.926 -5.999 31.848 1.00 86.25 897 ARG A C 1
ATOM 6423 O O . ARG A 1 897 ? -9.754 -5.152 32.167 1.00 86.25 897 ARG A O 1
ATOM 6430 N N . ASN A 1 898 ? -9.266 -7.210 31.418 1.00 88.94 898 ASN A N 1
ATOM 6431 C CA . ASN A 1 898 ? -10.648 -7.658 31.259 1.00 88.94 898 ASN A CA 1
ATOM 6432 C C . ASN A 1 898 ? -11.179 -8.331 32.543 1.00 88.94 898 ASN A C 1
ATOM 6434 O O . ASN A 1 898 ? -11.594 -9.488 32.531 1.00 88.94 898 ASN A O 1
ATOM 6438 N N . CYS A 1 899 ? -11.131 -7.618 33.675 1.00 88.88 899 CYS A N 1
ATOM 6439 C CA . CYS A 1 899 ? -11.712 -8.042 34.961 1.00 88.88 899 CYS A CA 1
ATOM 6440 C C . CYS A 1 899 ? -11.329 -9.470 35.427 1.00 88.88 899 CYS A C 1
ATOM 6442 O O . CYS A 1 899 ? -12.156 -10.176 36.010 1.00 88.88 899 CYS A O 1
ATOM 6444 N N . GLY A 1 900 ? -10.106 -9.930 35.142 1.00 89.94 900 GLY A N 1
ATOM 6445 C CA . GLY A 1 900 ? -9.633 -11.270 35.514 1.00 89.94 900 GLY A CA 1
ATOM 6446 C C . GLY A 1 900 ? -10.258 -12.422 34.716 1.00 89.94 900 GLY A C 1
ATOM 6447 O O . GLY A 1 900 ? -10.092 -13.581 35.093 1.00 89.94 900 GLY A O 1
ATOM 6448 N N . GLN A 1 901 ? -10.983 -12.147 33.627 1.00 91.69 901 GLN A N 1
ATOM 6449 C CA . GLN A 1 901 ? -11.603 -13.195 32.817 1.00 91.69 901 GLN A CA 1
ATOM 6450 C C . GLN A 1 901 ? -10.538 -14.002 32.071 1.00 91.69 901 GLN A C 1
ATOM 6452 O O . GLN A 1 901 ? -9.811 -13.464 31.234 1.00 91.69 901 GLN A O 1
ATOM 6457 N N . LYS A 1 902 ? -10.471 -15.309 32.344 1.00 94.81 902 LYS A N 1
ATOM 6458 C CA . LYS A 1 902 ? -9.546 -16.233 31.674 1.00 94.81 902 LYS A CA 1
ATOM 6459 C C . LYS A 1 902 ? -9.682 -16.188 30.149 1.00 94.81 902 LYS A C 1
ATOM 6461 O O . LYS A 1 902 ? -10.775 -15.996 29.608 1.00 94.81 902 LYS A O 1
ATOM 6466 N N . ALA A 1 903 ? -8.562 -16.395 29.469 1.00 96.12 903 ALA A N 1
ATOM 6467 C CA . ALA A 1 903 ? -8.443 -16.260 28.031 1.00 96.12 903 ALA A CA 1
ATOM 6468 C C . ALA A 1 903 ? -8.944 -17.485 27.254 1.00 96.12 903 ALA A C 1
ATOM 6470 O O . ALA A 1 903 ? -8.575 -18.625 27.542 1.00 96.12 903 ALA A O 1
ATOM 6471 N N . VAL A 1 904 ? -9.721 -17.225 26.205 1.00 97.31 904 VAL A N 1
ATOM 6472 C CA . VAL A 1 904 ? -9.812 -18.089 25.028 1.00 97.31 904 VAL A CA 1
ATOM 6473 C C . VAL A 1 904 ? -8.722 -17.629 24.063 1.00 97.31 904 VAL A C 1
ATOM 6475 O O . VAL A 1 904 ? -8.725 -16.475 23.628 1.00 97.31 904 VAL A O 1
ATOM 6478 N N . VAL A 1 905 ? -7.770 -18.506 23.747 1.00 97.56 905 VAL A N 1
ATOM 6479 C CA . VAL A 1 905 ? -6.643 -18.174 22.864 1.00 97.56 905 VAL A CA 1
ATOM 6480 C C . VAL A 1 905 ? -6.854 -18.815 21.496 1.00 97.56 905 VAL A C 1
ATOM 6482 O O . VAL A 1 905 ? -6.781 -20.033 21.349 1.00 97.56 905 VAL A O 1
ATOM 6485 N N . ILE A 1 906 ? -7.105 -17.991 20.483 1.00 97.12 906 ILE A N 1
ATOM 6486 C CA . ILE A 1 906 ? -7.066 -18.384 19.074 1.00 97.12 906 ILE A CA 1
ATOM 6487 C C . ILE A 1 906 ? -5.600 -18.359 18.635 1.00 97.12 906 ILE A C 1
ATOM 6489 O O . ILE A 1 906 ? -4.911 -17.347 18.791 1.00 97.12 906 ILE A O 1
ATOM 6493 N N . THR A 1 907 ? -5.117 -19.459 18.066 1.00 96.75 907 THR A N 1
ATOM 6494 C CA . THR A 1 907 ? -3.735 -19.569 17.586 1.00 96.75 907 THR A CA 1
ATOM 6495 C C . THR A 1 907 ? -3.711 -19.934 16.112 1.00 96.75 907 THR A C 1
ATOM 6497 O O . THR A 1 907 ? -4.256 -20.970 15.740 1.00 96.75 907 THR A O 1
ATOM 6500 N N . HIS A 1 908 ? -3.054 -19.129 15.282 1.00 93.75 908 HIS A N 1
ATOM 6501 C CA . HIS A 1 908 ? -2.954 -19.376 13.843 1.00 93.75 908 HIS A CA 1
ATOM 6502 C C . HIS A 1 908 ? -1.640 -20.077 13.478 1.00 93.75 908 HIS A C 1
ATOM 6504 O O . HIS A 1 908 ? -0.572 -19.624 13.899 1.00 93.75 908 HIS A O 1
ATOM 6510 N N . SER A 1 909 ? -1.695 -21.117 12.640 1.00 93.69 909 SER A N 1
ATOM 6511 C CA . SER A 1 909 ? -0.516 -21.757 12.039 1.00 93.69 909 SER A CA 1
ATOM 6512 C C . SER A 1 909 ? 0.542 -22.128 13.102 1.00 93.69 909 SER A C 1
ATOM 6514 O O . SER A 1 909 ? 0.212 -22.744 14.120 1.00 93.69 909 SER A O 1
ATOM 6516 N N . TYR A 1 910 ? 1.810 -21.743 12.923 1.00 93.81 910 TYR A N 1
ATOM 6517 C CA . TYR A 1 910 ? 2.899 -21.977 13.884 1.00 93.81 910 TYR A CA 1
ATOM 6518 C C . TYR A 1 910 ? 2.612 -21.471 15.314 1.00 93.81 910 TYR A C 1
ATOM 6520 O O . TYR A 1 910 ? 3.079 -22.088 16.271 1.00 93.81 910 TYR A O 1
ATOM 6528 N N . GLY A 1 911 ? 1.768 -20.449 15.503 1.00 95.19 911 GLY A N 1
ATOM 6529 C CA . GLY A 1 911 ? 1.346 -20.007 16.839 1.00 95.19 911 GLY A CA 1
ATOM 6530 C C . GLY A 1 911 ? 0.660 -21.112 17.651 1.00 95.19 911 GLY A C 1
ATOM 6531 O O . GLY A 1 911 ? 0.776 -21.138 18.876 1.00 95.19 911 GLY A O 1
ATOM 6532 N N . GLY A 1 912 ? 0.008 -22.072 16.982 1.00 95.75 912 GLY A N 1
ATOM 6533 C CA . GLY A 1 912 ? -0.558 -23.260 17.625 1.00 95.75 912 GLY A CA 1
ATOM 6534 C C . GLY A 1 912 ? 0.509 -24.192 18.194 1.00 95.75 912 GLY A C 1
ATOM 6535 O O . GLY A 1 912 ? 0.347 -24.685 19.304 1.00 95.75 912 GLY A O 1
ATOM 6536 N N . ASN A 1 913 ? 1.638 -24.364 17.502 1.00 95.38 913 ASN A N 1
ATOM 6537 C CA . ASN A 1 913 ? 2.784 -25.115 18.024 1.00 95.38 913 ASN A CA 1
ATOM 6538 C C . ASN A 1 913 ? 3.414 -24.419 19.243 1.00 95.38 913 ASN A C 1
ATOM 6540 O O . ASN A 1 913 ? 3.722 -25.079 20.236 1.00 95.38 913 ASN A O 1
ATOM 6544 N N . VAL A 1 914 ? 3.574 -23.091 19.185 1.00 96.25 914 VAL A N 1
ATOM 6545 C CA . VAL A 1 914 ? 4.151 -22.299 20.286 1.00 96.25 914 VAL A CA 1
ATOM 6546 C C . VAL A 1 914 ? 3.286 -22.399 21.545 1.00 96.25 914 VAL A C 1
ATOM 6548 O O . VAL A 1 914 ? 3.809 -22.720 22.613 1.00 96.25 914 VAL A O 1
ATOM 6551 N N . LEU A 1 915 ? 1.966 -22.199 21.436 1.00 96.69 915 LEU A N 1
ATOM 6552 C CA . LEU A 1 915 ? 1.087 -22.314 22.602 1.00 96.69 915 LEU A CA 1
ATOM 6553 C C . LEU A 1 915 ? 0.957 -23.763 23.092 1.00 96.69 915 LEU A C 1
ATOM 6555 O O . LEU A 1 915 ? 0.973 -23.979 24.300 1.00 96.69 915 LEU A O 1
ATOM 6559 N N . ALA A 1 916 ? 0.892 -24.755 22.197 1.00 96.06 916 ALA A N 1
ATOM 6560 C CA . ALA A 1 916 ? 0.858 -26.164 22.593 1.00 96.06 916 ALA A CA 1
ATOM 6561 C C . ALA A 1 916 ? 2.077 -26.542 23.444 1.00 96.06 916 ALA A C 1
ATOM 6563 O O . ALA A 1 916 ? 1.928 -27.224 24.456 1.00 96.06 916 ALA A O 1
ATOM 6564 N N . ALA A 1 917 ? 3.269 -26.058 23.087 1.00 94.06 917 ALA A N 1
ATOM 6565 C CA . ALA A 1 917 ? 4.469 -26.277 23.884 1.00 94.06 917 ALA A CA 1
ATOM 6566 C C . ALA A 1 917 ? 4.434 -25.547 25.239 1.00 94.06 917 ALA A C 1
ATOM 6568 O O . ALA A 1 917 ? 4.873 -26.118 26.234 1.00 94.06 917 ALA A O 1
ATOM 6569 N N . MET A 1 918 ? 3.874 -24.332 25.313 1.00 95.38 918 MET A N 1
ATOM 6570 C CA . MET A 1 918 ? 3.682 -23.626 26.590 1.00 95.38 918 MET A CA 1
ATOM 6571 C C . MET A 1 918 ? 2.689 -24.349 27.509 1.00 95.38 918 MET A C 1
ATOM 6573 O O . MET A 1 918 ? 2.990 -24.565 28.678 1.00 95.38 918 MET A O 1
ATOM 6577 N N . LEU A 1 919 ? 1.528 -24.768 26.993 1.00 95.75 919 LEU A N 1
ATOM 6578 C CA . LEU A 1 919 ? 0.470 -25.425 27.777 1.00 95.75 919 LEU A CA 1
ATOM 6579 C C . LEU A 1 919 ? 0.891 -26.792 28.352 1.00 95.75 919 LEU A C 1
ATOM 6581 O O . LEU A 1 919 ? 0.320 -27.230 29.358 1.00 95.75 919 LEU A O 1
ATOM 6585 N N . HIS A 1 920 ? 1.889 -27.431 27.731 1.00 94.50 920 HIS A N 1
ATOM 6586 C CA . HIS A 1 920 ? 2.490 -28.704 28.142 1.00 94.50 920 HIS A CA 1
ATOM 6587 C C . HIS A 1 920 ? 3.833 -28.568 28.882 1.00 94.50 920 HIS A C 1
ATOM 6589 O O . HIS A 1 920 ? 4.376 -29.579 29.331 1.00 94.50 920 HIS A O 1
ATOM 6595 N N . ASN A 1 921 ? 4.384 -27.360 29.032 1.00 92.38 921 ASN A N 1
ATOM 6596 C CA . ASN A 1 921 ? 5.587 -27.133 29.832 1.00 92.38 921 ASN A CA 1
ATOM 6597 C C . ASN A 1 921 ? 5.184 -26.906 31.310 1.00 92.38 921 ASN A C 1
ATOM 6599 O O . ASN A 1 921 ? 4.481 -25.933 31.593 1.00 92.38 921 ASN A O 1
ATOM 6603 N N . PRO A 1 922 ? 5.639 -27.745 32.268 1.00 91.31 922 PRO A N 1
ATOM 6604 C CA . PRO A 1 922 ? 5.293 -27.612 33.688 1.00 91.31 922 PRO A CA 1
ATOM 6605 C C . PRO A 1 922 ? 5.605 -26.241 34.305 1.00 91.31 922 PRO A C 1
ATOM 6607 O O . PRO A 1 922 ? 4.896 -25.820 35.215 1.00 91.31 922 PRO A O 1
ATOM 6610 N N . GLN A 1 923 ? 6.601 -25.513 33.783 1.00 92.62 923 GLN A N 1
ATOM 6611 C CA . GLN A 1 923 ? 6.936 -24.143 34.201 1.00 92.62 923 GLN A CA 1
ATOM 6612 C C . GLN A 1 923 ? 5.739 -23.178 34.095 1.00 92.62 923 GLN A C 1
ATOM 6614 O O . GLN A 1 923 ? 5.652 -22.211 34.847 1.00 92.62 923 GLN A O 1
ATOM 6619 N N . PHE A 1 924 ? 4.806 -23.444 33.178 1.00 94.81 924 PHE A N 1
ATOM 6620 C CA . PHE A 1 924 ? 3.637 -22.607 32.917 1.00 94.81 924 PHE A CA 1
ATOM 6621 C C . PHE A 1 924 ? 2.335 -23.197 33.486 1.00 94.81 924 PHE A C 1
ATOM 6623 O O . PHE A 1 924 ? 1.260 -22.711 33.138 1.00 94.81 924 PHE A O 1
ATOM 6630 N N . GLN A 1 925 ? 2.389 -24.213 34.360 1.00 94.25 925 GLN A N 1
ATOM 6631 C CA . GLN A 1 925 ? 1.187 -24.864 34.902 1.00 94.25 925 GLN A CA 1
ATOM 6632 C C . GLN A 1 925 ? 0.312 -23.888 35.711 1.00 94.25 925 GLN A C 1
ATOM 6634 O O . GLN A 1 925 ? -0.833 -23.656 35.331 1.00 94.25 925 GLN A O 1
ATOM 6639 N N . GLU A 1 926 ? 0.859 -23.237 36.745 1.00 94.88 926 GLU A N 1
ATOM 6640 C CA . GLU A 1 926 ? 0.124 -22.235 37.542 1.00 94.88 926 GLU A CA 1
ATOM 6641 C C . GLU A 1 926 ? -0.373 -21.064 36.679 1.00 94.88 926 GLU A C 1
ATOM 6643 O O . GLU A 1 926 ? -1.505 -20.599 36.820 1.00 94.88 926 GLU A O 1
ATOM 6648 N N . TRP A 1 927 ? 0.458 -20.611 35.733 1.00 96.38 927 TRP A N 1
ATOM 6649 C CA . TRP A 1 927 ? 0.099 -19.553 34.789 1.00 96.38 927 TRP A CA 1
ATOM 6650 C C . TRP A 1 927 ? -1.101 -19.947 33.918 1.00 96.38 927 TRP A C 1
ATOM 6652 O O . TRP A 1 927 ? -2.025 -19.147 33.758 1.00 96.38 927 TRP A O 1
ATOM 6662 N N . LYS A 1 928 ? -1.107 -21.167 33.372 1.00 95.75 928 LYS A N 1
ATOM 6663 C CA . LYS A 1 928 ? -2.190 -21.713 32.545 1.00 95.75 928 LYS A CA 1
ATOM 6664 C C . LYS A 1 928 ? -3.471 -21.799 33.363 1.00 95.75 928 LYS A C 1
ATOM 6666 O O . LYS A 1 928 ? -4.495 -21.265 32.941 1.00 95.75 928 LYS A O 1
ATOM 6671 N N . ASP A 1 929 ? -3.385 -22.392 34.549 1.00 95.19 929 ASP A N 1
ATOM 6672 C CA . ASP A 1 929 ? -4.527 -22.602 35.435 1.00 95.19 929 ASP A CA 1
ATOM 6673 C C . ASP A 1 929 ? -5.116 -21.278 35.938 1.00 95.19 929 ASP A C 1
ATOM 6675 O O . ASP A 1 929 ? -6.324 -21.193 36.166 1.00 95.19 929 ASP A O 1
ATOM 6679 N N . ALA A 1 930 ? -4.312 -20.217 36.052 1.00 95.44 930 ALA A N 1
ATOM 6680 C CA . ALA A 1 930 ? -4.786 -18.873 36.367 1.00 95.44 930 ALA A CA 1
ATOM 6681 C C . ALA A 1 930 ? -5.362 -18.123 35.147 1.00 95.44 930 ALA A C 1
ATOM 6683 O O . ALA A 1 930 ? -6.385 -17.452 35.286 1.00 95.44 930 ALA A O 1
ATOM 6684 N N . ASN A 1 931 ? -4.745 -18.224 33.962 1.00 96.31 931 ASN A N 1
ATOM 6685 C CA . ASN A 1 931 ? -4.983 -17.290 32.849 1.00 96.31 931 ASN A CA 1
ATOM 6686 C C . ASN A 1 931 ? -5.711 -17.872 31.629 1.00 96.31 931 ASN A C 1
ATOM 6688 O O . ASN A 1 931 ? -6.252 -17.090 30.850 1.00 96.31 931 ASN A O 1
ATOM 6692 N N . VAL A 1 932 ? -5.748 -19.191 31.422 1.00 97.06 932 VAL A N 1
ATOM 6693 C CA . VAL A 1 932 ? -6.297 -19.818 30.202 1.00 97.06 932 VAL A CA 1
ATOM 6694 C C . VAL A 1 932 ? -7.574 -20.606 30.519 1.00 97.06 932 VAL A C 1
ATOM 6696 O O . VAL A 1 932 ? -7.677 -21.277 31.542 1.00 97.06 932 VAL A O 1
ATOM 6699 N N . ARG A 1 933 ? -8.575 -20.492 29.640 1.00 94.56 933 ARG A N 1
ATOM 6700 C CA . ARG A 1 933 ? -9.862 -21.215 29.683 1.00 94.56 933 ARG A CA 1
ATOM 6701 C C . ARG A 1 933 ? -10.014 -22.182 28.513 1.00 94.56 933 ARG A C 1
ATOM 6703 O O . ARG A 1 933 ? -10.518 -23.285 28.695 1.00 94.56 933 ARG A O 1
ATOM 6710 N N . GLY A 1 934 ? -9.616 -21.754 27.319 1.00 96.50 934 GLY A N 1
ATOM 6711 C CA . GLY A 1 934 ? -9.788 -22.544 26.107 1.00 96.50 934 GLY A CA 1
ATOM 6712 C C . GLY A 1 934 ? -8.812 -22.155 25.009 1.00 96.50 934 GLY A C 1
ATOM 6713 O O . GLY A 1 934 ? -8.221 -21.072 25.034 1.00 96.50 934 GLY A O 1
ATOM 6714 N N . TRP A 1 935 ? -8.648 -23.051 24.046 1.00 98.06 935 TRP A N 1
ATOM 6715 C CA . TRP A 1 935 ? -7.676 -22.936 22.966 1.00 98.06 935 TRP A CA 1
ATOM 6716 C C . TRP A 1 935 ? -8.324 -23.311 21.631 1.00 98.06 935 TRP A C 1
ATOM 6718 O O . TRP A 1 935 ? -8.982 -24.344 21.511 1.00 98.06 935 TRP A O 1
ATOM 6728 N N . VAL A 1 936 ? -8.137 -22.459 20.623 1.00 98.12 936 VAL A N 1
ATOM 6729 C CA . VAL A 1 936 ? -8.600 -22.700 19.253 1.00 98.12 936 VAL A CA 1
ATOM 6730 C C . VAL A 1 936 ? -7.392 -22.729 18.308 1.00 98.12 936 VAL A C 1
ATOM 6732 O O . VAL A 1 936 ? -7.010 -21.684 17.769 1.00 98.12 936 VAL A O 1
ATOM 6735 N N . PRO A 1 937 ? -6.737 -23.891 18.129 1.00 97.44 937 PRO A N 1
ATOM 6736 C CA . PRO A 1 937 ? -5.762 -24.103 17.063 1.00 97.44 937 PRO A CA 1
ATOM 6737 C C . PRO A 1 937 ? -6.411 -24.037 15.676 1.00 97.44 937 PRO A C 1
ATOM 6739 O O . PRO A 1 937 ? -7.250 -24.867 15.321 1.00 97.44 937 PRO A O 1
ATOM 6742 N N . VAL A 1 938 ? -5.979 -23.051 14.883 1.00 97.31 938 VAL A N 1
ATOM 6743 C CA . VAL A 1 938 ? -6.430 -22.808 13.509 1.00 97.31 938 VAL A CA 1
ATOM 6744 C C . VAL A 1 938 ? -5.293 -23.079 12.524 1.00 97.31 938 VAL A C 1
ATOM 6746 O O . VAL A 1 938 ? -4.285 -22.369 12.538 1.00 97.31 938 VAL A O 1
ATOM 6749 N N . GLY A 1 939 ? -5.438 -24.107 11.681 1.00 95.31 939 GLY A N 1
ATOM 6750 C CA . GLY A 1 939 ? -4.443 -24.476 10.658 1.00 95.31 939 GLY A CA 1
ATOM 6751 C C . GLY A 1 939 ? -3.068 -24.868 11.222 1.00 95.31 939 GLY A C 1
ATOM 6752 O O . GLY A 1 939 ? -2.044 -24.589 10.607 1.00 95.31 939 GLY A O 1
ATOM 6753 N N . ALA A 1 940 ? -3.009 -25.425 12.437 1.00 95.56 940 ALA A N 1
ATOM 6754 C CA . ALA A 1 940 ? -1.753 -25.635 13.158 1.00 95.56 940 ALA A CA 1
ATOM 6755 C C . ALA A 1 940 ? -0.945 -26.844 12.614 1.00 95.56 940 ALA A C 1
ATOM 6757 O O . ALA A 1 940 ? -1.424 -27.977 12.699 1.00 95.56 940 ALA A O 1
ATOM 6758 N N . PRO A 1 941 ? 0.295 -26.651 12.113 1.00 94.75 941 PRO A N 1
ATOM 6759 C CA . PRO A 1 941 ? 1.112 -27.717 11.529 1.00 94.75 941 PRO A CA 1
ATOM 6760 C C . PRO A 1 941 ? 1.842 -28.519 12.614 1.00 94.75 941 PRO A C 1
ATOM 6762 O O . PRO A 1 941 ? 3.052 -28.378 12.804 1.00 94.75 941 PRO A O 1
ATOM 6765 N N . PHE A 1 942 ? 1.122 -29.328 13.392 1.00 94.44 942 PHE A N 1
ATOM 6766 C CA . PHE A 1 942 ? 1.734 -30.103 14.481 1.00 94.44 942 PHE A CA 1
ATOM 6767 C C . PHE A 1 942 ? 2.663 -31.217 13.970 1.00 94.44 942 PHE A C 1
ATOM 6769 O O . PHE A 1 942 ? 3.655 -31.544 14.620 1.00 94.44 942 PHE A O 1
ATOM 6776 N N . GLY A 1 943 ? 2.390 -31.784 12.794 1.00 92.38 943 GLY A N 1
ATOM 6777 C CA . GLY A 1 943 ? 3.250 -32.765 12.119 1.00 92.38 943 GLY A CA 1
ATOM 6778 C C . GLY A 1 943 ? 4.369 -32.153 11.268 1.00 92.38 943 GLY A C 1
ATOM 6779 O O . GLY A 1 943 ? 5.063 -32.895 10.576 1.00 92.38 943 GLY A O 1
ATOM 6780 N N . GLY A 1 944 ? 4.534 -30.825 11.307 1.00 92.38 944 GLY A N 1
ATOM 6781 C CA . GLY A 1 944 ? 5.273 -30.057 10.303 1.00 92.38 944 GLY A CA 1
ATOM 6782 C C . GLY A 1 944 ? 4.409 -29.743 9.074 1.00 92.38 944 GLY A C 1
ATOM 6783 O O . GLY A 1 944 ? 3.186 -29.854 9.134 1.00 92.38 944 GLY A O 1
ATOM 6784 N N . CYS A 1 945 ? 5.032 -29.354 7.965 1.00 91.00 945 CYS A N 1
ATOM 6785 C CA . CYS A 1 945 ? 4.386 -29.230 6.653 1.00 91.00 945 CYS A CA 1
ATOM 6786 C C . CYS A 1 945 ? 5.184 -30.053 5.639 1.00 91.00 945 CYS A C 1
ATOM 6788 O O . CYS A 1 945 ? 6.397 -29.883 5.615 1.00 91.00 945 CYS A O 1
ATOM 6790 N N . ALA A 1 946 ? 4.539 -30.872 4.800 1.00 88.31 946 ALA A N 1
ATOM 6791 C CA . ALA A 1 946 ? 5.191 -31.778 3.840 1.00 88.31 946 ALA A CA 1
ATOM 6792 C C . ALA A 1 946 ? 6.363 -31.164 3.033 1.00 88.31 946 ALA A C 1
ATOM 6794 O O . ALA A 1 946 ? 7.511 -31.291 3.444 1.00 88.31 946 ALA A O 1
ATOM 6795 N N . ALA A 1 947 ? 6.125 -30.513 1.890 1.00 89.81 947 ALA A N 1
ATOM 6796 C CA . ALA A 1 947 ? 7.200 -29.931 1.071 1.00 89.81 947 ALA A CA 1
ATOM 6797 C C . ALA A 1 947 ? 7.119 -28.404 0.892 1.00 89.81 947 ALA A C 1
ATOM 6799 O O . ALA A 1 947 ? 8.051 -27.792 0.369 1.00 89.81 947 ALA A O 1
ATOM 6800 N N . THR A 1 948 ? 6.041 -27.752 1.340 1.00 86.44 948 THR A N 1
ATOM 6801 C CA . THR A 1 948 ? 5.849 -26.303 1.133 1.00 86.44 948 THR A CA 1
ATOM 6802 C C . THR A 1 948 ? 6.878 -25.443 1.880 1.00 86.44 948 THR A C 1
ATOM 6804 O O . THR A 1 948 ? 7.318 -24.423 1.359 1.00 86.44 948 THR A O 1
ATOM 6807 N N . ASN A 1 949 ? 7.338 -25.865 3.062 1.00 86.44 949 ASN A N 1
ATOM 6808 C CA . ASN A 1 949 ? 8.443 -25.210 3.780 1.00 86.44 949 ASN A CA 1
ATOM 6809 C C . ASN A 1 949 ? 9.803 -25.391 3.072 1.00 86.44 949 ASN A C 1
ATOM 6811 O O . ASN A 1 949 ? 10.667 -24.517 3.157 1.00 86.44 949 ASN A O 1
ATOM 6815 N N . TRP A 1 950 ? 10.010 -26.504 2.365 1.00 90.12 950 TRP A N 1
ATOM 6816 C CA . TRP A 1 950 ? 11.224 -26.767 1.592 1.00 90.12 950 TRP A CA 1
ATOM 6817 C C . TRP A 1 950 ? 11.297 -25.907 0.326 1.00 90.12 950 TRP A C 1
ATOM 6819 O O . TRP A 1 950 ? 12.389 -25.464 -0.018 1.00 90.12 950 TRP A O 1
ATOM 6829 N N . ILE A 1 951 ? 10.162 -25.566 -0.305 1.00 84.62 951 ILE A N 1
ATOM 6830 C CA . ILE A 1 951 ? 10.109 -24.633 -1.451 1.00 84.62 951 ILE A CA 1
ATOM 6831 C C . ILE A 1 951 ? 10.811 -23.313 -1.114 1.00 84.62 951 ILE A C 1
ATOM 6833 O O . ILE A 1 951 ? 11.744 -22.911 -1.817 1.00 84.62 951 ILE A O 1
ATOM 6837 N N . SER A 1 952 ? 10.402 -22.658 -0.025 1.00 79.19 952 SER A N 1
ATOM 6838 C CA . SER A 1 952 ? 10.941 -21.351 0.360 1.00 79.19 952 SER A CA 1
ATOM 6839 C C . SER A 1 952 ? 12.386 -21.436 0.862 1.00 79.19 952 SER A C 1
ATOM 6841 O O . SER A 1 952 ? 13.187 -20.564 0.540 1.00 79.19 952 SER A O 1
ATOM 6843 N N . GLN A 1 953 ? 12.745 -22.499 1.591 1.00 86.06 953 GLN A N 1
ATOM 6844 C CA . GLN A 1 953 ? 14.115 -22.718 2.077 1.00 86.06 953 GLN A CA 1
ATOM 6845 C C . GLN A 1 953 ? 15.124 -23.042 0.964 1.00 86.06 953 GLN A C 1
ATOM 6847 O O . GLN A 1 953 ? 16.293 -22.687 1.092 1.00 86.06 953 GLN A O 1
ATOM 6852 N N . LEU A 1 954 ? 14.699 -23.725 -0.105 1.00 87.44 954 LEU A N 1
ATOM 6853 C CA . LEU A 1 954 ? 15.572 -24.126 -1.212 1.00 87.44 954 LEU A CA 1
ATOM 6854 C C . LEU A 1 954 ? 15.644 -23.068 -2.311 1.00 87.44 954 LEU A C 1
ATOM 6856 O O . LEU A 1 954 ? 16.737 -22.749 -2.766 1.00 87.44 954 LEU A O 1
ATOM 6860 N N . SER A 1 955 ? 14.502 -22.527 -2.741 1.00 78.44 955 SER A N 1
ATOM 6861 C CA . SER A 1 955 ? 14.420 -21.647 -3.921 1.00 78.44 955 SER A CA 1
ATOM 6862 C C . SER A 1 955 ? 14.201 -20.166 -3.603 1.00 78.44 955 SER A C 1
ATOM 6864 O O . SER A 1 955 ? 14.168 -19.334 -4.506 1.00 78.44 955 SER A O 1
ATOM 6866 N N . GLY A 1 956 ? 14.037 -19.812 -2.324 1.00 73.69 956 GLY A N 1
ATOM 6867 C CA . GLY A 1 956 ? 13.694 -18.448 -1.912 1.00 73.69 956 GLY A CA 1
ATOM 6868 C C . GLY A 1 956 ? 12.255 -18.039 -2.232 1.00 73.69 956 GLY A C 1
ATOM 6869 O O . GLY A 1 956 ? 11.891 -16.888 -2.012 1.00 73.69 956 GLY A O 1
ATOM 6870 N N . ASP A 1 957 ? 11.414 -18.956 -2.719 1.00 70.38 957 ASP A N 1
ATOM 6871 C CA . ASP A 1 957 ? 10.011 -18.693 -3.044 1.00 70.38 957 ASP A CA 1
ATOM 6872 C C . ASP A 1 957 ? 9.146 -18.616 -1.771 1.00 70.38 957 ASP A C 1
ATOM 6874 O O . ASP A 1 957 ? 8.380 -19.515 -1.415 1.00 70.38 957 ASP A O 1
ATOM 6878 N N . PHE A 1 958 ? 9.350 -17.534 -1.022 1.00 65.19 958 PHE A N 1
ATOM 6879 C CA . PHE A 1 958 ? 8.730 -17.236 0.270 1.00 65.19 958 PHE A CA 1
ATOM 6880 C C . PHE A 1 958 ? 7.208 -17.058 0.159 1.00 65.19 958 PHE A C 1
ATOM 6882 O O . PHE A 1 958 ? 6.473 -17.339 1.103 1.00 65.19 958 PHE A O 1
ATOM 6889 N N . PHE A 1 959 ? 6.709 -16.640 -1.006 1.00 61.41 959 PHE A N 1
ATOM 6890 C CA . PHE A 1 959 ? 5.298 -16.310 -1.195 1.00 61.41 959 PHE A CA 1
ATOM 6891 C C . PHE A 1 959 ? 4.354 -17.509 -1.197 1.00 61.41 959 PHE A C 1
ATOM 6893 O O . PHE A 1 959 ? 3.202 -17.337 -0.802 1.00 61.41 959 PHE A O 1
ATOM 6900 N N . LYS A 1 960 ? 4.816 -18.728 -1.522 1.00 63.34 960 LYS A N 1
ATOM 6901 C CA . LYS A 1 960 ? 3.954 -19.923 -1.416 1.00 63.34 960 LYS A CA 1
ATOM 6902 C C . LYS A 1 960 ? 3.578 -20.264 0.041 1.00 63.34 960 LYS A C 1
ATOM 6904 O O . LYS A 1 960 ? 2.594 -20.960 0.259 1.00 63.34 960 LYS A O 1
ATOM 6909 N N . LEU A 1 961 ? 4.304 -19.736 1.036 1.00 58.22 961 LEU A N 1
ATOM 6910 C CA . LEU A 1 961 ? 3.922 -19.791 2.458 1.00 58.22 961 LEU A CA 1
ATOM 6911 C C . LEU A 1 961 ? 3.019 -18.621 2.894 1.00 58.22 961 LEU A C 1
ATOM 6913 O O . LEU A 1 961 ? 2.392 -18.695 3.950 1.00 58.22 961 LEU A O 1
ATOM 6917 N N . PHE A 1 962 ? 2.947 -17.542 2.108 1.00 61.34 962 PHE A N 1
ATOM 6918 C CA . PHE A 1 962 ? 2.291 -16.285 2.480 1.00 61.34 962 PHE A CA 1
ATOM 6919 C C . PHE A 1 962 ? 1.475 -15.671 1.321 1.00 61.34 962 PHE A C 1
ATOM 6921 O O . PHE A 1 962 ? 1.756 -14.541 0.908 1.00 61.34 962 PHE A O 1
ATOM 6928 N N . PRO A 1 963 ? 0.433 -16.356 0.805 1.00 52.47 963 PRO A N 1
ATOM 6929 C CA . PRO A 1 963 ? -0.340 -15.885 -0.350 1.00 52.47 963 PRO A CA 1
ATOM 6930 C C . PRO A 1 963 ? -1.027 -14.526 -0.118 1.00 52.47 963 PRO A C 1
ATOM 6932 O O . PRO A 1 963 ? -1.063 -13.697 -1.023 1.00 52.47 963 PRO A O 1
ATOM 6935 N N . ILE A 1 964 ? -1.481 -14.231 1.110 1.00 50.72 964 ILE A N 1
ATOM 6936 C CA . ILE A 1 964 ? -2.012 -12.900 1.475 1.00 50.72 964 ILE A CA 1
ATOM 6937 C C . ILE A 1 964 ? -0.945 -11.800 1.330 1.00 50.72 964 ILE A C 1
ATOM 6939 O O . ILE A 1 964 ? -1.279 -10.666 0.992 1.00 50.72 964 ILE A O 1
ATOM 6943 N N . ILE A 1 965 ? 0.342 -12.108 1.540 1.00 53.16 965 ILE A N 1
ATOM 6944 C CA . ILE A 1 965 ? 1.400 -11.105 1.367 1.00 53.16 965 ILE A CA 1
ATOM 6945 C C . ILE A 1 965 ? 1.580 -10.769 -0.118 1.00 53.16 965 ILE A C 1
ATOM 6947 O O . ILE A 1 965 ? 1.614 -9.591 -0.465 1.00 53.16 965 ILE A O 1
ATOM 6951 N N . ALA A 1 966 ? 1.618 -11.787 -0.981 1.00 48.62 966 ALA A N 1
ATOM 6952 C CA . ALA A 1 966 ? 1.765 -11.619 -2.427 1.00 48.62 966 ALA A CA 1
ATOM 6953 C C . ALA A 1 966 ? 0.556 -10.948 -3.102 1.00 48.62 966 ALA A C 1
ATOM 6955 O O . ALA A 1 966 ? 0.747 -10.178 -4.037 1.00 48.62 966 ALA A O 1
ATOM 6956 N N . ASN A 1 967 ? -0.665 -11.228 -2.629 1.00 43.69 967 ASN A N 1
ATOM 6957 C CA . ASN A 1 967 ? -1.897 -10.831 -3.323 1.00 43.69 967 ASN A CA 1
ATOM 6958 C C . ASN A 1 967 ? -2.625 -9.624 -2.699 1.00 43.69 967 ASN A C 1
ATOM 6960 O O . ASN A 1 967 ? -3.530 -9.089 -3.333 1.00 43.69 967 ASN A O 1
ATOM 6964 N N . ALA A 1 968 ? -2.299 -9.218 -1.461 1.00 44.84 968 ALA A N 1
ATOM 6965 C CA . ALA A 1 968 ? -3.046 -8.170 -0.744 1.00 44.84 968 ALA A CA 1
ATOM 6966 C C . ALA A 1 968 ? -2.200 -7.183 0.092 1.00 44.84 968 ALA A C 1
ATOM 6968 O O . ALA A 1 968 ? -2.734 -6.172 0.545 1.00 44.84 968 ALA A O 1
ATOM 6969 N N . LEU A 1 969 ? -0.904 -7.440 0.321 1.00 48.22 969 LEU A N 1
ATOM 6970 C CA . LEU A 1 969 ? -0.013 -6.530 1.071 1.00 48.22 969 LEU A CA 1
ATOM 6971 C C . LEU A 1 969 ? 1.114 -5.928 0.227 1.00 48.22 969 LEU A C 1
ATOM 6973 O O . LEU A 1 969 ? 1.611 -4.853 0.573 1.00 48.22 969 LEU A O 1
ATOM 6977 N N . LEU A 1 970 ? 1.505 -6.608 -0.851 1.00 54.44 970 LEU A N 1
ATOM 6978 C CA . LEU A 1 970 ? 2.399 -6.105 -1.886 1.00 54.44 970 LEU A CA 1
ATOM 6979 C C . LEU A 1 970 ? 1.560 -5.805 -3.138 1.00 54.44 970 LEU A C 1
ATOM 6981 O O . LEU A 1 970 ? 1.057 -6.742 -3.756 1.00 54.44 970 LEU A O 1
ATOM 6985 N N . PRO A 1 971 ? 1.375 -4.527 -3.512 1.00 47.44 971 PRO A N 1
ATOM 6986 C CA . PRO A 1 971 ? 0.689 -4.172 -4.750 1.00 47.44 971 PRO A CA 1
ATOM 6987 C C . PRO A 1 971 ? 1.409 -4.746 -5.988 1.00 47.44 971 PRO A C 1
ATOM 6989 O O . PRO A 1 971 ? 2.641 -4.875 -5.958 1.00 47.44 971 PRO A O 1
ATOM 6992 N N . PRO A 1 972 ? 0.698 -5.052 -7.092 1.00 44.03 972 PRO A N 1
ATOM 6993 C CA . PRO A 1 972 ? 1.317 -5.496 -8.347 1.00 44.03 972 PRO A CA 1
ATOM 6994 C C . PRO A 1 972 ? 2.425 -4.553 -8.853 1.00 44.03 972 PRO A C 1
ATOM 6996 O O . PRO A 1 972 ? 3.429 -4.986 -9.415 1.00 44.03 972 PRO A O 1
ATOM 6999 N N . GLU A 1 973 ? 2.286 -3.253 -8.604 1.00 46.19 973 GLU A N 1
ATOM 7000 C CA . GLU A 1 973 ? 3.226 -2.183 -8.966 1.00 46.19 973 GLU A CA 1
ATOM 7001 C C . GLU A 1 973 ? 4.518 -2.201 -8.129 1.00 46.19 973 GLU A C 1
ATOM 7003 O O . GLU A 1 973 ? 5.497 -1.549 -8.491 1.00 46.19 973 GLU A O 1
ATOM 7008 N N . VAL A 1 974 ? 4.536 -2.941 -7.015 1.00 48.94 974 VAL A N 1
ATOM 7009 C CA . VAL A 1 974 ? 5.751 -3.256 -6.251 1.00 48.94 974 VAL A CA 1
ATOM 7010 C C . VAL A 1 974 ? 6.375 -4.539 -6.797 1.00 48.94 974 VAL A C 1
ATOM 7012 O O . VAL A 1 974 ? 7.550 -4.540 -7.156 1.00 48.94 974 VAL A O 1
ATOM 7015 N N . THR A 1 975 ? 5.594 -5.617 -6.925 1.00 47.56 975 THR A N 1
ATOM 7016 C CA . THR A 1 975 ? 6.107 -6.943 -7.327 1.00 47.56 975 THR A CA 1
ATOM 7017 C C . THR A 1 975 ? 6.568 -7.017 -8.787 1.00 47.56 975 THR A C 1
ATOM 7019 O O . THR A 1 975 ? 7.394 -7.863 -9.117 1.00 47.56 975 THR A O 1
ATOM 7022 N N . SER A 1 976 ? 6.105 -6.115 -9.656 1.00 46.59 976 SER A N 1
ATOM 7023 C CA . SER A 1 976 ? 6.561 -5.983 -11.052 1.00 46.59 976 SER A CA 1
ATOM 7024 C C . SER A 1 976 ? 7.939 -5.328 -11.212 1.00 46.59 976 SER A C 1
ATOM 7026 O O . SER A 1 976 ? 8.574 -5.503 -12.250 1.00 46.59 976 SER A O 1
ATOM 7028 N N . LYS A 1 977 ? 8.436 -4.612 -10.193 1.00 44.22 977 LYS A N 1
ATOM 7029 C CA . LYS A 1 977 ? 9.773 -3.979 -10.198 1.00 44.22 977 LYS A CA 1
ATOM 7030 C C . LYS A 1 977 ? 10.898 -4.908 -9.748 1.00 44.22 977 LYS A C 1
ATOM 7032 O O . LYS A 1 977 ? 12.066 -4.542 -9.814 1.00 44.22 977 LYS A O 1
ATOM 7037 N N . TRP A 1 978 ? 10.536 -6.065 -9.209 1.00 49.00 978 TRP A N 1
ATOM 7038 C CA . TRP A 1 978 ? 11.412 -6.938 -8.442 1.00 49.00 978 TRP A CA 1
ATOM 7039 C C . TRP A 1 978 ? 12.340 -7.747 -9.351 1.00 49.00 978 TRP A C 1
ATOM 7041 O O . TRP A 1 978 ? 11.892 -8.675 -10.026 1.00 49.00 978 TRP A O 1
ATOM 7051 N N . HIS A 1 979 ? 13.642 -7.446 -9.345 1.00 44.84 979 HIS A N 1
ATOM 7052 C CA . HIS A 1 979 ? 14.622 -8.187 -10.136 1.00 44.84 979 HIS A CA 1
ATOM 7053 C C . HIS A 1 979 ? 14.694 -9.643 -9.631 1.00 44.84 979 HIS A C 1
ATOM 7055 O O . HIS A 1 979 ? 15.188 -9.876 -8.516 1.00 44.84 979 HIS A O 1
ATOM 7061 N N . PRO A 1 980 ? 14.265 -10.654 -10.421 1.00 49.44 980 PRO A N 1
ATOM 7062 C CA . PRO A 1 980 ? 13.970 -11.991 -9.893 1.00 49.44 980 PRO A CA 1
ATOM 7063 C C . PRO A 1 980 ? 15.143 -12.645 -9.157 1.00 49.44 980 PRO A C 1
ATOM 7065 O O . PRO A 1 980 ? 14.954 -13.334 -8.157 1.00 49.44 980 PRO A O 1
ATOM 7068 N N . THR A 1 981 ? 16.374 -12.377 -9.596 1.00 54.34 981 THR A N 1
ATOM 7069 C CA . THR A 1 981 ? 17.599 -12.917 -8.990 1.00 54.34 981 THR A CA 1
ATOM 7070 C C . THR A 1 981 ? 18.009 -12.208 -7.692 1.00 54.34 981 THR A C 1
ATOM 7072 O O . THR A 1 981 ? 18.657 -12.830 -6.852 1.00 54.34 981 THR A O 1
ATOM 7075 N N . VAL A 1 982 ? 17.670 -10.926 -7.501 1.00 53.19 982 VAL A N 1
ATOM 7076 C CA . VAL A 1 982 ? 18.010 -10.170 -6.271 1.00 53.19 982 VAL A CA 1
ATOM 7077 C C . VAL A 1 982 ? 16.994 -10.487 -5.183 1.00 53.19 982 VAL A C 1
ATOM 7079 O O . VAL A 1 982 ? 17.378 -10.855 -4.069 1.00 53.19 982 VAL A O 1
ATOM 7082 N N . VAL A 1 983 ? 15.714 -10.462 -5.544 1.00 58.66 983 VAL A N 1
ATOM 7083 C CA . VAL A 1 983 ? 14.604 -10.934 -4.715 1.00 58.66 983 VAL A CA 1
ATOM 7084 C C . VAL A 1 983 ? 14.773 -12.400 -4.356 1.00 58.66 983 VAL A C 1
ATOM 7086 O O . VAL A 1 983 ? 14.800 -12.716 -3.172 1.00 58.66 983 VAL A O 1
ATOM 7089 N N . GLY A 1 984 ? 14.987 -13.286 -5.333 1.00 60.50 984 GLY A N 1
ATOM 7090 C CA . GLY A 1 984 ? 15.185 -14.715 -5.087 1.00 60.50 984 GLY A CA 1
ATOM 7091 C C . GLY A 1 984 ? 16.331 -14.980 -4.110 1.00 60.50 984 GLY A C 1
ATOM 7092 O O . GLY A 1 984 ? 16.151 -15.708 -3.140 1.00 60.50 984 GLY A O 1
ATOM 7093 N N . LYS A 1 985 ? 17.482 -14.309 -4.272 1.00 68.81 985 LYS A N 1
ATOM 7094 C CA . LYS A 1 985 ? 18.617 -14.420 -3.335 1.00 68.81 985 LYS A CA 1
ATOM 7095 C C . LYS A 1 985 ? 18.344 -13.802 -1.959 1.00 68.81 985 LYS A C 1
ATOM 7097 O O . LYS A 1 985 ? 18.892 -14.293 -0.974 1.00 68.81 985 LYS A O 1
ATOM 7102 N N . SER A 1 986 ? 17.531 -12.753 -1.857 1.00 70.62 986 SER A N 1
ATOM 7103 C CA . SER A 1 986 ? 17.268 -12.057 -0.585 1.00 70.62 986 SER A CA 1
ATOM 7104 C C . SER A 1 986 ? 16.138 -12.705 0.218 1.00 70.62 986 SER A C 1
ATOM 7106 O O . SER A 1 986 ? 16.280 -12.883 1.424 1.00 70.62 986 SER A O 1
ATOM 7108 N N . LEU A 1 987 ? 15.070 -13.155 -0.446 1.00 71.81 987 LEU A N 1
ATOM 7109 C CA . LEU A 1 987 ? 14.046 -14.022 0.138 1.00 71.81 987 LEU A CA 1
ATOM 7110 C C . LEU A 1 987 ? 14.615 -15.402 0.488 1.00 71.81 987 LEU A C 1
ATOM 7112 O O . LEU A 1 987 ? 14.279 -15.937 1.540 1.00 71.81 987 LEU A O 1
ATOM 7116 N N . TYR A 1 988 ? 15.542 -15.941 -0.315 1.00 76.88 988 TYR A N 1
ATOM 7117 C CA . TYR A 1 988 ? 16.338 -17.104 0.082 1.00 76.88 988 TYR A CA 1
ATOM 7118 C C . TYR A 1 988 ? 17.126 -16.818 1.358 1.00 76.88 988 TYR A C 1
ATOM 7120 O O . TYR A 1 988 ? 16.982 -17.566 2.310 1.00 76.88 988 TYR A O 1
ATOM 7128 N N . LYS A 1 989 ? 17.893 -15.721 1.449 1.00 77.19 989 LYS A N 1
ATOM 7129 C CA . LYS A 1 989 ? 18.617 -15.362 2.688 1.00 77.19 989 LYS A CA 1
ATOM 7130 C C . LYS A 1 989 ? 17.697 -15.149 3.899 1.00 77.19 989 LYS A C 1
ATOM 7132 O O . LYS A 1 989 ? 18.126 -15.415 5.015 1.00 77.19 989 LYS A O 1
ATOM 7137 N N . LEU A 1 990 ? 16.467 -14.674 3.690 1.00 75.00 990 LEU A N 1
ATOM 7138 C CA . LEU A 1 990 ? 15.446 -14.551 4.735 1.00 75.00 990 LEU A CA 1
ATOM 7139 C C . LEU A 1 990 ? 14.912 -15.920 5.180 1.00 75.00 990 LEU A C 1
ATOM 7141 O O . LEU A 1 990 ? 14.699 -16.122 6.369 1.00 75.00 990 LEU A O 1
ATOM 7145 N N . ALA A 1 991 ? 14.656 -16.835 4.243 1.00 75.12 991 ALA A N 1
ATOM 7146 C CA . ALA A 1 991 ? 14.097 -18.156 4.523 1.00 75.12 991 ALA A CA 1
ATOM 7147 C C . ALA A 1 991 ? 15.157 -19.173 4.981 1.00 75.12 991 ALA A C 1
ATOM 7149 O O . ALA A 1 991 ? 14.849 -20.081 5.746 1.00 75.12 991 ALA A O 1
ATOM 7150 N N . PHE A 1 992 ? 16.396 -19.044 4.523 1.00 76.25 992 PHE A N 1
ATOM 7151 C CA . PHE A 1 992 ? 17.490 -19.967 4.788 1.00 76.25 992 PHE A CA 1
ATOM 7152 C C . PHE A 1 992 ? 17.903 -19.923 6.265 1.00 76.25 992 PHE A C 1
ATOM 7154 O O . PHE A 1 992 ? 18.337 -18.893 6.776 1.00 76.25 992 PHE A O 1
ATOM 7161 N N . GLY A 1 993 ? 17.794 -21.065 6.948 1.00 70.19 993 GLY A N 1
ATOM 7162 C CA . GLY A 1 993 ? 18.274 -21.227 8.322 1.00 70.19 993 GLY A CA 1
ATOM 7163 C C . GLY A 1 993 ? 17.429 -20.560 9.415 1.00 70.19 993 GLY A C 1
ATOM 7164 O O . GLY A 1 993 ? 17.918 -20.444 10.540 1.00 70.19 993 GLY A O 1
ATOM 7165 N N . LEU A 1 994 ? 16.179 -20.141 9.146 1.00 85.69 994 LEU A N 1
ATOM 7166 C CA . LEU A 1 994 ? 15.268 -19.732 10.227 1.00 85.69 994 LEU A CA 1
ATOM 7167 C C . LEU A 1 994 ? 14.956 -20.940 11.135 1.00 85.69 994 LEU A C 1
ATOM 7169 O O . LEU A 1 994 ? 14.392 -21.926 10.650 1.00 85.69 994 LEU A O 1
ATOM 7173 N N . PRO A 1 995 ? 15.232 -20.874 12.453 1.00 86.00 995 PRO A N 1
ATOM 7174 C CA . PRO A 1 995 ? 15.042 -22.013 13.355 1.00 86.00 995 PRO A CA 1
ATOM 7175 C C . PRO A 1 995 ? 13.597 -22.538 13.412 1.00 86.00 995 PRO A C 1
ATOM 7177 O O . PRO A 1 995 ? 13.379 -23.714 13.700 1.00 86.00 995 PRO A O 1
ATOM 7180 N N . THR A 1 996 ? 12.601 -21.694 13.116 1.00 89.56 996 THR A N 1
ATOM 7181 C CA . THR A 1 996 ? 11.186 -22.097 13.007 1.00 89.56 996 THR A CA 1
ATOM 7182 C C . THR A 1 996 ? 10.956 -23.211 11.978 1.00 89.56 996 THR A C 1
ATOM 7184 O O . THR A 1 996 ? 10.109 -24.078 12.202 1.00 89.56 996 THR A O 1
ATOM 7187 N N . TRP A 1 997 ? 11.729 -23.268 10.888 1.00 87.62 997 TRP A N 1
ATOM 7188 C CA . TRP A 1 997 ? 11.571 -24.327 9.886 1.00 87.62 997 TRP A CA 1
ATOM 7189 C C . TRP A 1 997 ? 12.002 -25.704 10.389 1.00 87.62 997 TRP A C 1
ATOM 7191 O O . TRP A 1 997 ? 11.394 -26.691 9.990 1.00 87.62 997 TRP A O 1
ATOM 7201 N N . GLY A 1 998 ? 12.965 -25.780 11.316 1.00 87.62 998 GLY A N 1
ATOM 7202 C CA . GLY A 1 998 ? 13.332 -27.034 11.984 1.00 87.62 998 GLY A CA 1
ATOM 7203 C C . GLY A 1 998 ? 12.196 -27.602 12.843 1.00 87.62 998 GLY A C 1
ATOM 7204 O O . GLY A 1 998 ? 12.046 -28.816 12.943 1.00 87.62 998 GLY A O 1
ATOM 7205 N N . TRP A 1 999 ? 11.339 -26.738 13.400 1.00 89.62 999 TRP A N 1
ATOM 7206 C CA . TRP A 1 999 ? 10.116 -27.162 14.091 1.00 89.62 999 TRP A CA 1
ATOM 7207 C C . TRP A 1 999 ? 8.985 -27.527 13.121 1.00 89.62 999 TRP A C 1
ATOM 7209 O O . TRP A 1 999 ? 8.233 -28.466 13.370 1.00 89.62 999 TRP A O 1
ATOM 7219 N N . MET A 1 1000 ? 8.865 -26.802 12.007 1.00 91.31 1000 MET A N 1
ATOM 7220 C CA . MET A 1 1000 ? 7.872 -27.066 10.957 1.00 91.31 1000 MET A CA 1
ATOM 7221 C C . MET A 1 1000 ? 8.304 -28.154 9.955 1.00 91.31 1000 MET A C 1
ATOM 7223 O O . MET A 1 1000 ? 7.595 -28.391 8.979 1.00 91.31 1000 MET A O 1
ATOM 7227 N N . ALA A 1 1001 ? 9.444 -28.813 10.165 1.00 92.12 1001 ALA A N 1
ATOM 7228 C CA . ALA A 1 1001 ? 9.932 -29.886 9.308 1.00 92.12 1001 ALA A CA 1
ATOM 7229 C C . ALA A 1 1001 ? 8.993 -31.112 9.372 1.00 92.12 1001 ALA A C 1
ATOM 7231 O O . ALA A 1 1001 ? 8.646 -31.537 10.479 1.00 92.12 1001 ALA A O 1
ATOM 7232 N N . PRO A 1 1002 ? 8.572 -31.682 8.224 1.00 92.94 1002 PRO A N 1
ATOM 7233 C CA . PRO A 1 1002 ? 7.665 -32.830 8.176 1.00 92.94 1002 PRO A CA 1
ATOM 7234 C C . PRO A 1 1002 ? 8.258 -34.030 8.909 1.00 92.94 1002 PRO A C 1
ATOM 7236 O O . PRO A 1 1002 ? 9.466 -34.274 8.852 1.00 92.94 1002 PRO A O 1
ATOM 7239 N N . ARG A 1 1003 ? 7.417 -34.796 9.606 1.00 89.88 1003 ARG A N 1
ATOM 7240 C CA . ARG A 1 1003 ? 7.915 -35.800 10.553 1.00 89.88 1003 ARG A CA 1
ATOM 7241 C C . ARG A 1 1003 ? 7.844 -37.248 10.045 1.00 89.88 1003 ARG A C 1
ATOM 7243 O O . ARG A 1 1003 ? 6.823 -37.630 9.464 1.00 89.88 1003 ARG A O 1
ATOM 7250 N N . PRO A 1 1004 ? 8.893 -38.067 10.296 1.00 91.38 1004 PRO A N 1
ATOM 7251 C CA . PRO A 1 1004 ? 8.942 -39.499 9.980 1.00 91.38 1004 PRO A CA 1
ATOM 7252 C C . PRO A 1 1004 ? 7.683 -40.297 10.329 1.00 91.38 1004 PRO A C 1
ATOM 7254 O O . PRO A 1 1004 ? 7.290 -41.189 9.583 1.00 91.38 1004 PRO A O 1
ATOM 7257 N N . GLU A 1 1005 ? 7.055 -39.975 11.457 1.00 89.81 1005 GLU A N 1
ATOM 7258 C CA . GLU A 1 1005 ? 5.896 -40.674 12.020 1.00 89.81 1005 GLU A CA 1
ATOM 7259 C C . GLU A 1 1005 ? 4.552 -40.191 11.449 1.00 89.81 1005 GLU A C 1
ATOM 7261 O O . GLU A 1 1005 ? 3.509 -40.742 11.792 1.00 89.81 1005 GLU A O 1
ATOM 7266 N N . VAL A 1 1006 ? 4.567 -39.148 10.611 1.00 90.56 1006 VAL A N 1
ATOM 7267 C CA . VAL A 1 1006 ? 3.369 -38.486 10.063 1.00 90.56 1006 VAL A CA 1
ATOM 7268 C C . VAL A 1 1006 ? 3.270 -38.690 8.554 1.00 90.56 1006 VAL A C 1
ATOM 7270 O O . VAL A 1 1006 ? 2.205 -39.040 8.056 1.00 90.56 1006 VAL A O 1
ATOM 7273 N N . LEU A 1 1007 ? 4.381 -38.494 7.837 1.00 90.38 1007 LEU A N 1
ATOM 7274 C CA . LEU A 1 1007 ? 4.449 -38.596 6.374 1.00 90.38 1007 LEU A CA 1
ATOM 7275 C C . LEU A 1 1007 ? 5.146 -39.888 5.892 1.00 90.38 1007 LEU A C 1
ATOM 7277 O O . LEU A 1 1007 ? 5.159 -40.175 4.700 1.00 90.38 1007 LEU A O 1
ATOM 7281 N N . GLY A 1 1008 ? 5.698 -40.685 6.817 1.00 93.19 1008 GLY A N 1
ATOM 7282 C CA . GLY A 1 1008 ? 6.511 -41.869 6.524 1.00 93.19 1008 GLY A CA 1
ATOM 7283 C C . GLY A 1 1008 ? 7.976 -41.514 6.255 1.00 93.19 1008 GLY A C 1
ATOM 7284 O O . GLY A 1 1008 ? 8.275 -40.464 5.693 1.00 93.19 1008 GLY A O 1
ATOM 7285 N N . ARG A 1 1009 ? 8.916 -42.383 6.661 1.00 95.19 1009 ARG A N 1
ATOM 7286 C CA . ARG A 1 1009 ? 10.367 -42.132 6.519 1.00 95.19 1009 ARG A CA 1
ATOM 7287 C C . ARG A 1 1009 ? 10.806 -41.989 5.066 1.00 95.19 1009 ARG A C 1
ATOM 7289 O O . ARG A 1 1009 ? 11.620 -41.120 4.772 1.00 95.19 1009 ARG A O 1
ATOM 7296 N N . ASP A 1 1010 ? 10.262 -42.829 4.195 1.00 96.38 1010 ASP A N 1
ATOM 7297 C CA . ASP A 1 1010 ? 10.755 -43.038 2.830 1.00 96.38 1010 ASP A CA 1
ATOM 7298 C C . ASP A 1 1010 ? 10.049 -42.150 1.790 1.00 96.38 1010 ASP A C 1
ATOM 7300 O O . ASP A 1 1010 ? 10.400 -42.167 0.610 1.00 96.38 1010 ASP A O 1
ATOM 7304 N N . HIS A 1 1011 ? 9.072 -41.338 2.217 1.00 95.81 1011 HIS A N 1
ATOM 7305 C CA . HIS A 1 1011 ? 8.414 -40.358 1.354 1.00 95.81 1011 HIS A CA 1
ATOM 7306 C C . HIS A 1 1011 ? 9.433 -39.336 0.838 1.00 95.81 1011 HIS A C 1
ATOM 7308 O O . HIS A 1 1011 ? 10.150 -38.711 1.623 1.00 95.81 1011 HIS A O 1
ATOM 7314 N N . VAL A 1 1012 ? 9.505 -39.152 -0.482 1.00 97.00 1012 VAL A N 1
ATOM 7315 C CA . VAL A 1 1012 ? 10.456 -38.229 -1.118 1.00 97.00 1012 VAL A CA 1
ATOM 7316 C C . VAL A 1 1012 ? 9.944 -36.797 -0.993 1.00 97.00 1012 VAL A C 1
ATOM 7318 O O . VAL A 1 1012 ? 8.896 -36.452 -1.532 1.00 97.00 1012 VAL A O 1
ATOM 7321 N N . LEU A 1 1013 ? 10.712 -35.943 -0.320 1.00 95.50 1013 LEU A N 1
ATOM 7322 C CA . LEU A 1 1013 ? 10.420 -34.514 -0.191 1.00 95.50 1013 LEU A CA 1
ATOM 7323 C C . LEU A 1 1013 ? 10.999 -33.721 -1.360 1.00 95.50 1013 LEU A C 1
ATOM 7325 O O . LEU A 1 1013 ? 10.349 -32.821 -1.891 1.00 95.50 1013 LEU A O 1
ATOM 7329 N N . VAL A 1 1014 ? 12.225 -34.061 -1.761 1.00 96.38 1014 VAL A N 1
ATOM 7330 C CA . VAL A 1 1014 ? 12.992 -33.344 -2.783 1.00 96.38 1014 VAL A CA 1
ATOM 7331 C C . VAL A 1 1014 ? 13.684 -34.353 -3.686 1.00 96.38 1014 VAL A C 1
ATOM 7333 O O . VAL A 1 1014 ? 14.411 -35.218 -3.208 1.00 96.38 1014 VAL A O 1
ATOM 7336 N N . SER A 1 1015 ? 13.484 -34.223 -4.990 1.00 96.50 1015 SER A N 1
ATOM 7337 C CA . SER A 1 1015 ? 14.134 -35.024 -6.023 1.00 96.50 1015 SER A CA 1
ATOM 7338 C C . SER A 1 1015 ? 14.991 -34.120 -6.909 1.00 96.50 1015 SER A C 1
ATOM 7340 O O . SER A 1 1015 ? 14.518 -33.086 -7.386 1.00 96.50 1015 SER A O 1
ATOM 7342 N N . THR A 1 1016 ? 16.254 -34.496 -7.104 1.00 95.19 1016 THR A N 1
ATOM 7343 C CA . THR A 1 1016 ? 17.214 -33.852 -8.015 1.00 95.19 1016 THR A CA 1
ATOM 7344 C C . THR A 1 1016 ? 17.786 -34.894 -8.986 1.00 95.19 1016 THR A C 1
ATOM 7346 O O . THR A 1 1016 ? 17.656 -36.093 -8.729 1.00 95.19 1016 THR A O 1
ATOM 7349 N N . PRO A 1 1017 ? 18.509 -34.495 -10.053 1.00 94.62 1017 PRO A N 1
ATOM 7350 C CA . PRO A 1 1017 ? 19.179 -35.448 -10.947 1.00 94.62 1017 PRO A CA 1
ATOM 7351 C C . PRO A 1 1017 ? 20.263 -36.302 -10.266 1.00 94.62 1017 PRO A C 1
ATOM 7353 O O . PRO A 1 1017 ? 20.735 -37.273 -10.848 1.00 94.62 1017 PRO A O 1
ATOM 7356 N N . THR A 1 1018 ? 20.693 -35.923 -9.059 1.00 92.44 1018 THR A N 1
ATOM 7357 C CA . THR A 1 1018 ? 21.788 -36.557 -8.308 1.00 92.44 1018 THR A CA 1
ATOM 7358 C C . THR A 1 1018 ? 21.332 -37.292 -7.050 1.00 92.44 1018 THR A C 1
ATOM 7360 O O . THR A 1 1018 ? 22.043 -38.186 -6.591 1.00 92.44 1018 THR A O 1
ATOM 7363 N N . ARG A 1 1019 ? 20.181 -36.931 -6.462 1.00 94.62 1019 ARG A N 1
ATOM 7364 C CA . ARG A 1 1019 ? 19.677 -37.527 -5.219 1.00 94.62 1019 ARG A CA 1
ATOM 7365 C C . ARG A 1 1019 ? 18.177 -37.298 -5.014 1.00 94.62 1019 ARG A C 1
ATOM 7367 O O . ARG A 1 1019 ? 17.671 -36.191 -5.172 1.00 94.62 1019 ARG A O 1
ATOM 7374 N N . ASN A 1 1020 ? 17.500 -38.327 -4.509 1.00 97.00 1020 ASN A N 1
ATOM 7375 C CA . ASN A 1 1020 ? 16.240 -38.165 -3.788 1.00 97.00 1020 ASN A CA 1
ATOM 7376 C C . ASN A 1 1020 ? 16.534 -37.983 -2.291 1.00 97.00 1020 ASN A C 1
ATOM 7378 O O . ASN A 1 1020 ? 17.295 -38.756 -1.708 1.00 97.00 1020 ASN A O 1
ATOM 7382 N N . TYR A 1 1021 ? 15.933 -36.967 -1.680 1.00 97.31 1021 TYR A N 1
ATOM 7383 C CA . TYR A 1 1021 ? 15.941 -36.726 -0.242 1.00 97.31 1021 TYR A CA 1
ATOM 7384 C C . TYR A 1 1021 ? 14.561 -37.083 0.312 1.00 97.31 1021 TYR A C 1
ATOM 7386 O O . TYR A 1 1021 ? 13.553 -36.446 -0.017 1.00 97.31 1021 TYR A O 1
ATOM 7394 N N . THR A 1 1022 ? 14.520 -38.117 1.141 1.00 97.31 1022 THR A N 1
ATOM 7395 C CA . THR A 1 1022 ? 13.324 -38.551 1.863 1.00 97.31 1022 THR A CA 1
ATOM 7396 C C . THR A 1 1022 ? 13.062 -37.701 3.113 1.00 97.31 1022 THR A C 1
ATOM 7398 O O . THR A 1 1022 ? 13.895 -36.887 3.525 1.00 97.31 1022 THR A O 1
ATOM 7401 N N . VAL A 1 1023 ? 11.930 -37.931 3.780 1.00 95.25 1023 VAL A N 1
ATOM 7402 C CA . VAL A 1 1023 ? 11.673 -37.453 5.151 1.00 95.25 1023 VAL A CA 1
ATOM 7403 C C . VAL A 1 1023 ? 12.777 -37.921 6.116 1.00 95.25 1023 VAL A C 1
ATOM 7405 O O . VAL A 1 1023 ? 13.156 -37.171 7.018 1.00 95.25 1023 VAL A O 1
ATOM 7408 N N . GLY A 1 1024 ? 13.366 -39.102 5.906 1.00 94.75 1024 GLY A N 1
ATOM 7409 C CA . GLY A 1 1024 ? 14.547 -39.576 6.637 1.00 94.75 1024 GLY A CA 1
ATOM 7410 C C . GLY A 1 1024 ? 15.849 -38.819 6.323 1.00 94.75 1024 GLY A C 1
ATOM 7411 O O . GLY A 1 1024 ? 16.725 -38.739 7.183 1.00 94.75 1024 GLY A O 1
ATOM 7412 N N . ASP A 1 1025 ? 15.981 -38.222 5.135 1.00 96.56 1025 ASP A N 1
ATOM 7413 C CA . ASP A 1 1025 ? 17.186 -37.502 4.689 1.00 96.56 1025 ASP A CA 1
ATOM 7414 C C . ASP A 1 1025 ? 17.222 -36.018 5.086 1.00 96.56 1025 ASP A C 1
ATOM 7416 O O . ASP A 1 1025 ? 18.201 -35.340 4.782 1.00 96.56 1025 ASP A O 1
ATOM 7420 N N . GLN A 1 1026 ? 16.206 -35.467 5.753 1.00 95.00 1026 GLN A N 1
ATOM 7421 C CA . GLN A 1 1026 ? 16.101 -34.013 5.988 1.00 95.00 1026 GLN A CA 1
ATOM 7422 C C . GLN A 1 1026 ? 17.326 -33.397 6.679 1.00 95.00 1026 GLN A C 1
ATOM 7424 O O . GLN A 1 1026 ? 17.784 -32.319 6.298 1.00 95.00 1026 GLN A O 1
ATOM 7429 N N . ARG A 1 1027 ? 17.933 -34.108 7.638 1.00 95.31 1027 ARG A N 1
ATOM 7430 C CA . ARG A 1 1027 ? 19.195 -33.676 8.257 1.00 95.31 1027 ARG A CA 1
ATOM 7431 C C . ARG A 1 1027 ? 20.340 -33.587 7.241 1.00 95.31 1027 ARG A C 1
ATOM 7433 O O . ARG A 1 1027 ? 21.195 -32.712 7.352 1.00 95.31 1027 ARG A O 1
ATOM 7440 N N . ARG A 1 1028 ? 20.374 -34.491 6.260 1.00 95.69 1028 ARG A N 1
ATOM 7441 C CA . ARG A 1 1028 ? 21.360 -34.492 5.176 1.00 95.69 1028 ARG A CA 1
ATOM 7442 C C . ARG A 1 1028 ? 21.068 -33.394 4.153 1.00 95.69 1028 ARG A C 1
ATOM 7444 O O . ARG A 1 1028 ? 22.008 -32.713 3.767 1.00 95.69 1028 ARG A O 1
ATOM 7451 N N . LEU A 1 1029 ? 19.800 -33.159 3.810 1.00 95.06 1029 LEU A N 1
ATOM 7452 C CA . LEU A 1 1029 ? 19.375 -32.041 2.961 1.00 95.06 1029 LEU A CA 1
ATOM 7453 C C . LEU A 1 1029 ? 19.855 -30.694 3.530 1.00 95.06 1029 LEU A C 1
ATOM 7455 O O . LEU A 1 1029 ? 20.502 -29.934 2.819 1.00 95.06 1029 LEU A O 1
ATOM 7459 N N . LEU A 1 1030 ? 19.656 -30.442 4.829 1.00 94.50 1030 LEU A N 1
ATOM 7460 C CA . LEU A 1 1030 ? 20.142 -29.224 5.500 1.00 94.50 1030 LEU A CA 1
ATOM 7461 C C . LEU A 1 1030 ? 21.675 -29.089 5.462 1.00 94.50 1030 LEU A C 1
ATOM 7463 O O . LEU A 1 1030 ? 22.194 -27.999 5.219 1.00 94.50 1030 LEU A O 1
ATOM 7467 N N . LEU A 1 1031 ? 22.415 -30.190 5.640 1.00 94.56 1031 LEU A N 1
ATOM 7468 C CA . LEU A 1 1031 ? 23.880 -30.191 5.518 1.00 94.56 1031 LEU A CA 1
ATOM 7469 C C . LEU A 1 1031 ? 24.351 -29.926 4.081 1.00 94.56 1031 LEU A C 1
ATOM 7471 O O . LEU A 1 1031 ? 25.305 -29.169 3.895 1.00 94.56 1031 LEU A O 1
ATOM 7475 N N . ASP A 1 1032 ? 23.672 -30.497 3.084 1.00 94.06 1032 ASP A N 1
ATOM 7476 C CA . ASP A 1 1032 ? 23.981 -30.327 1.659 1.00 94.06 1032 ASP A CA 1
ATOM 7477 C C . ASP A 1 1032 ? 23.577 -28.920 1.152 1.00 94.06 1032 ASP A C 1
ATOM 7479 O O . ASP A 1 1032 ? 24.271 -28.356 0.307 1.00 94.06 1032 ASP A O 1
ATOM 7483 N N . MET A 1 1033 ? 22.575 -28.275 1.769 1.00 92.25 1033 MET A N 1
ATOM 7484 C CA . MET A 1 1033 ? 22.292 -26.830 1.653 1.00 92.25 1033 MET A CA 1
ATOM 7485 C C . MET A 1 1033 ? 23.302 -25.939 2.406 1.00 92.25 1033 MET A C 1
ATOM 7487 O O . MET A 1 1033 ? 23.388 -24.739 2.146 1.00 92.25 1033 MET A O 1
ATOM 7491 N N . GLY A 1 1034 ? 24.056 -26.482 3.365 1.00 91.69 1034 GLY A N 1
ATOM 7492 C CA . GLY A 1 1034 ? 25.013 -25.735 4.190 1.00 91.69 1034 GLY A CA 1
ATOM 7493 C C . GLY A 1 1034 ? 24.426 -25.043 5.434 1.00 91.69 1034 GLY A C 1
ATOM 7494 O O . GLY A 1 1034 ? 25.114 -24.195 6.025 1.00 91.69 1034 GLY A O 1
ATOM 7495 N N . ASP A 1 1035 ? 23.203 -25.397 5.853 1.00 90.81 1035 ASP A N 1
ATOM 7496 C CA . ASP A 1 1035 ? 22.640 -25.040 7.163 1.00 90.81 1035 ASP A CA 1
ATOM 7497 C C . ASP A 1 1035 ? 23.043 -26.073 8.229 1.00 90.81 1035 ASP A C 1
ATOM 7499 O O . ASP A 1 1035 ? 22.430 -27.125 8.424 1.00 90.81 1035 ASP A O 1
ATOM 7503 N N . LYS A 1 1036 ? 24.104 -25.732 8.963 1.00 90.12 1036 LYS A N 1
ATOM 7504 C CA . LYS A 1 1036 ? 24.605 -26.527 10.090 1.00 90.12 1036 LYS A CA 1
ATOM 7505 C C . LYS A 1 1036 ? 23.781 -26.343 11.373 1.00 90.12 1036 LYS A C 1
ATOM 7507 O O . LYS A 1 1036 ? 23.930 -27.162 12.275 1.00 90.12 1036 LYS A O 1
ATOM 7512 N N . GLY A 1 1037 ? 22.960 -25.294 11.472 1.00 88.88 1037 GLY A N 1
ATOM 7513 C CA . GLY A 1 1037 ? 22.133 -24.998 12.645 1.00 88.88 1037 GLY A CA 1
ATOM 7514 C C . GLY A 1 1037 ? 20.863 -25.839 12.655 1.00 88.88 1037 GLY A C 1
ATOM 7515 O O . GLY A 1 1037 ? 20.660 -26.628 13.581 1.00 88.88 1037 GLY A O 1
ATOM 7516 N N . GLY A 1 1038 ? 20.081 -25.787 11.572 1.00 90.12 1038 GLY A N 1
ATOM 7517 C CA . GLY A 1 1038 ? 18.923 -26.662 11.388 1.00 90.12 1038 GLY A CA 1
ATOM 7518 C C . GLY A 1 1038 ? 19.315 -28.137 11.501 1.00 90.12 1038 GLY A C 1
ATOM 7519 O O . GLY A 1 1038 ? 18.728 -28.879 12.287 1.00 90.12 1038 GLY A O 1
ATOM 7520 N N . ALA A 1 1039 ? 20.396 -28.554 10.831 1.00 92.56 1039 ALA A N 1
ATOM 7521 C CA . ALA A 1 1039 ? 20.908 -29.928 10.904 1.00 92.56 1039 ALA A CA 1
ATOM 7522 C C . ALA A 1 1039 ? 21.414 -30.374 12.297 1.00 92.56 1039 ALA A C 1
ATOM 7524 O O . ALA A 1 1039 ? 21.636 -31.572 12.513 1.00 92.56 1039 ALA A O 1
ATOM 7525 N N . ALA A 1 1040 ? 21.635 -29.444 13.233 1.00 90.38 1040 ALA A N 1
ATOM 7526 C CA . ALA A 1 1040 ? 22.036 -29.737 14.610 1.00 90.38 1040 ALA A CA 1
ATOM 7527 C C . ALA A 1 1040 ? 20.853 -29.772 15.596 1.00 90.38 1040 ALA A C 1
ATOM 7529 O O . ALA A 1 1040 ? 20.977 -30.401 16.647 1.00 90.38 1040 ALA A O 1
ATOM 7530 N N . LEU A 1 1041 ? 19.727 -29.127 15.265 1.00 90.19 1041 LEU A N 1
ATOM 7531 C CA . LEU A 1 1041 ? 18.573 -28.944 16.160 1.00 90.19 1041 LEU A CA 1
ATOM 7532 C C . LEU A 1 1041 ? 17.257 -29.565 15.652 1.00 90.19 1041 LEU A C 1
ATOM 7534 O O . LEU A 1 1041 ? 16.265 -29.568 16.384 1.00 90.19 1041 LEU A O 1
ATOM 7538 N N . LEU A 1 1042 ? 17.250 -30.144 14.446 1.00 91.94 1042 LEU A N 1
ATOM 7539 C CA . LEU A 1 1042 ? 16.110 -30.865 13.864 1.00 91.94 1042 LEU A CA 1
ATOM 7540 C C . LEU A 1 1042 ? 15.572 -31.968 14.796 1.00 91.94 1042 LEU A C 1
ATOM 7542 O O . LEU A 1 1042 ? 14.387 -31.988 15.106 1.00 91.94 1042 LEU A O 1
ATOM 7546 N N . GLU A 1 1043 ? 16.452 -32.835 15.305 1.00 90.56 1043 GLU A N 1
ATOM 7547 C CA . GLU A 1 1043 ? 16.066 -33.972 16.159 1.00 90.56 1043 GLU A CA 1
ATOM 7548 C C . GLU A 1 1043 ? 15.493 -33.534 17.523 1.00 90.56 1043 GLU A C 1
ATOM 7550 O O . GLU A 1 1043 ? 14.544 -34.141 18.015 1.00 90.56 1043 GLU A O 1
ATOM 7555 N N . ASP A 1 1044 ? 16.014 -32.455 18.126 1.00 89.56 1044 ASP A N 1
ATOM 7556 C CA . ASP A 1 1044 ? 15.460 -31.883 19.369 1.00 89.56 1044 ASP A CA 1
ATOM 7557 C C . ASP A 1 1044 ? 14.087 -31.241 19.112 1.00 89.56 1044 ASP A C 1
ATOM 7559 O O . ASP A 1 1044 ? 13.143 -31.468 19.872 1.00 89.56 1044 ASP A O 1
ATOM 7563 N N . SER A 1 1045 ? 13.943 -30.528 17.990 1.00 89.88 1045 SER A N 1
ATOM 7564 C CA . SER A 1 1045 ? 12.669 -29.944 17.551 1.00 89.88 1045 SER A CA 1
ATOM 7565 C C . SER A 1 1045 ? 11.607 -31.027 17.331 1.00 89.88 1045 SER A C 1
ATOM 7567 O O . SER A 1 1045 ? 10.491 -30.921 17.847 1.00 89.88 1045 SER A O 1
ATOM 7569 N N . TRP A 1 1046 ? 11.965 -32.116 16.644 1.00 90.56 1046 TRP A N 1
ATOM 7570 C CA . TRP A 1 1046 ? 11.104 -33.285 16.470 1.00 90.56 1046 TRP A CA 1
ATOM 7571 C C . TRP A 1 1046 ? 10.769 -33.967 17.796 1.00 90.56 1046 TRP A C 1
ATOM 7573 O O . TRP A 1 1046 ? 9.595 -34.244 18.033 1.00 90.56 1046 TRP A O 1
ATOM 7583 N N . ALA A 1 1047 ? 11.745 -34.205 18.676 1.00 90.56 1047 ALA A N 1
ATOM 7584 C CA . ALA A 1 1047 ? 11.522 -34.863 19.964 1.00 90.56 1047 ALA A CA 1
ATOM 7585 C C . ALA A 1 1047 ? 10.594 -34.049 20.882 1.00 90.56 1047 ALA A C 1
ATOM 7587 O O . ALA A 1 1047 ? 9.630 -34.595 21.423 1.00 90.56 1047 ALA A O 1
ATOM 7588 N N . ARG A 1 1048 ? 10.819 -32.735 21.005 1.00 89.62 1048 ARG A N 1
ATOM 7589 C CA . ARG A 1 1048 ? 9.949 -31.826 21.773 1.00 89.62 1048 ARG A CA 1
ATOM 7590 C C . ARG A 1 1048 ? 8.539 -31.782 21.199 1.00 89.62 1048 ARG A C 1
ATOM 7592 O O . ARG A 1 1048 ? 7.572 -31.946 21.938 1.00 89.62 1048 ARG A O 1
ATOM 7599 N N . SER A 1 1049 ? 8.416 -31.620 19.884 1.00 89.12 1049 SER A N 1
ATOM 7600 C CA . SER A 1 1049 ? 7.116 -31.592 19.211 1.00 89.12 1049 SER A CA 1
ATOM 7601 C C . SER A 1 1049 ? 6.418 -32.967 19.230 1.00 89.12 1049 SER A C 1
ATOM 7603 O O . SER A 1 1049 ? 5.196 -33.051 19.104 1.00 89.12 1049 SER A O 1
ATOM 7605 N N . ARG A 1 1050 ? 7.152 -34.082 19.400 1.00 90.69 1050 ARG A N 1
ATOM 7606 C CA . ARG A 1 1050 ? 6.576 -35.432 19.588 1.00 90.69 1050 ARG A CA 1
ATOM 7607 C C . ARG A 1 1050 ? 5.994 -35.556 20.990 1.00 90.69 1050 ARG A C 1
ATOM 7609 O O . ARG A 1 1050 ? 4.810 -35.844 21.103 1.00 90.69 1050 ARG A O 1
ATOM 7616 N N . ARG A 1 1051 ? 6.760 -35.169 22.014 1.00 91.50 1051 ARG A N 1
ATOM 7617 C CA . ARG A 1 1051 ? 6.305 -35.110 23.411 1.00 91.50 1051 ARG A CA 1
ATOM 7618 C C . ARG A 1 1051 ? 5.023 -34.287 23.582 1.00 91.50 1051 ARG A C 1
ATOM 7620 O O . ARG A 1 1051 ? 4.139 -34.688 24.327 1.00 91.50 1051 ARG A O 1
ATOM 7627 N N . VAL A 1 1052 ? 4.892 -33.165 22.870 1.00 91.50 1052 VAL A N 1
ATOM 7628 C CA . VAL A 1 1052 ? 3.665 -32.343 22.883 1.00 91.50 1052 VAL A CA 1
ATOM 7629 C C . VAL A 1 1052 ? 2.455 -33.086 22.289 1.00 91.50 1052 VAL A C 1
ATOM 7631 O O . VAL A 1 1052 ? 1.363 -32.962 22.828 1.00 91.50 1052 VAL A O 1
ATOM 7634 N N . LEU A 1 1053 ? 2.624 -33.896 21.235 1.00 92.19 1053 LEU A N 1
ATOM 7635 C CA . LEU A 1 1053 ? 1.546 -34.740 20.684 1.00 92.19 1053 LEU A CA 1
ATOM 7636 C C . LEU A 1 1053 ? 1.251 -35.991 21.529 1.00 92.19 1053 LEU A C 1
ATOM 7638 O O . LEU A 1 1053 ? 0.114 -36.459 21.540 1.00 92.19 1053 LEU A O 1
ATOM 7642 N N . GLU A 1 1054 ? 2.261 -36.539 22.205 1.00 93.25 1054 GLU A N 1
ATOM 7643 C CA . GLU A 1 1054 ? 2.151 -37.707 23.091 1.00 93.25 1054 GLU A CA 1
ATOM 7644 C C . GLU A 1 1054 ? 1.399 -37.380 24.390 1.00 93.25 1054 GLU A C 1
ATOM 7646 O O . GLU A 1 1054 ? 0.675 -38.231 24.902 1.00 93.25 1054 GLU A O 1
ATOM 7651 N N . LEU A 1 1055 ? 1.532 -36.150 24.903 1.00 93.31 1055 LEU A N 1
ATOM 7652 C CA . LEU A 1 1055 ? 0.819 -35.678 26.097 1.00 93.31 1055 LEU A CA 1
ATOM 7653 C C . LEU A 1 1055 ? -0.688 -35.456 25.864 1.00 93.31 1055 LEU A C 1
ATOM 7655 O O . LEU A 1 1055 ? -1.463 -35.570 26.811 1.00 93.31 1055 LEU A O 1
ATOM 7659 N N . GLY A 1 1056 ? -1.113 -35.209 24.621 1.00 92.06 1056 GLY A N 1
ATOM 7660 C CA . GLY A 1 1056 ? -2.529 -35.205 24.244 1.00 92.06 1056 GLY A CA 1
ATOM 7661 C C . GLY A 1 1056 ? -3.326 -33.989 24.756 1.00 92.06 1056 GLY A C 1
ATOM 7662 O O . GLY A 1 1056 ? -2.836 -32.864 24.670 1.00 92.06 1056 GLY A O 1
ATOM 7663 N N . PRO A 1 1057 ? -4.581 -34.158 25.225 1.00 93.94 1057 PRO A N 1
ATOM 7664 C CA . PRO A 1 1057 ? -5.430 -33.043 25.648 1.00 93.94 1057 PRO A CA 1
ATOM 7665 C C . PRO A 1 1057 ? -4.901 -32.313 26.888 1.00 93.94 1057 PRO A C 1
ATOM 7667 O O . PRO A 1 1057 ? -4.557 -32.932 27.893 1.00 93.94 1057 PRO A O 1
ATOM 7670 N N . VAL A 1 1058 ? -4.913 -30.978 26.849 1.00 91.69 1058 VAL A N 1
ATOM 7671 C CA . VAL A 1 1058 ? -4.425 -30.123 27.942 1.00 91.69 1058 VAL A CA 1
ATOM 7672 C C . VAL A 1 1058 ? -5.416 -30.136 29.121 1.00 91.69 1058 VAL A C 1
ATOM 7674 O O . VAL A 1 1058 ? -6.536 -29.639 28.969 1.00 91.69 1058 VAL A O 1
ATOM 7677 N N . PRO A 1 1059 ? -5.030 -30.605 30.326 1.00 89.75 1059 PRO A N 1
ATOM 7678 C CA . PRO A 1 1059 ? -5.907 -30.543 31.492 1.00 89.75 1059 PRO A CA 1
ATOM 7679 C C . PRO A 1 1059 ? -6.290 -29.096 31.826 1.00 89.75 1059 PRO A C 1
ATOM 7681 O O . PRO A 1 1059 ? -5.431 -28.212 31.855 1.00 89.75 1059 PRO A O 1
ATOM 7684 N N . GLY A 1 1060 ? -7.583 -28.861 32.068 1.00 88.38 1060 GLY A N 1
ATOM 7685 C CA . GLY A 1 1060 ? -8.131 -27.548 32.425 1.00 88.38 1060 GLY A CA 1
ATOM 7686 C C . GLY A 1 1060 ? -8.363 -26.569 31.263 1.00 88.38 1060 GLY A C 1
ATOM 7687 O O . GLY A 1 1060 ? -8.869 -25.477 31.517 1.00 88.38 1060 GLY A O 1
ATOM 7688 N N . VAL A 1 1061 ? -8.038 -26.928 30.011 1.00 94.88 1061 VAL A N 1
ATOM 7689 C CA . VAL A 1 1061 ? -8.175 -26.040 28.839 1.00 94.88 1061 VAL A CA 1
ATOM 7690 C C . VAL A 1 1061 ? -9.022 -26.695 27.748 1.00 94.88 1061 VAL A C 1
ATOM 7692 O O . VAL A 1 1061 ? -8.594 -27.631 27.072 1.00 94.88 1061 VAL A O 1
ATOM 7695 N N . GLU A 1 1062 ? -10.230 -26.172 27.534 1.00 95.38 1062 GLU A N 1
ATOM 7696 C CA . GLU A 1 1062 ? -11.146 -26.684 26.510 1.00 95.38 1062 GLU A CA 1
ATOM 7697 C C . GLU A 1 1062 ? -10.617 -26.366 25.100 1.00 95.38 1062 GLU A C 1
ATOM 7699 O O . GLU A 1 1062 ? -10.462 -25.199 24.733 1.00 95.38 1062 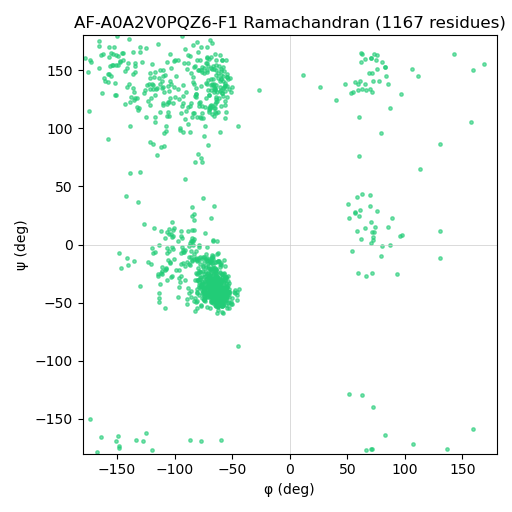GLU A O 1
ATOM 7704 N N . THR A 1 1063 ? -10.322 -27.399 24.307 1.00 97.19 1063 THR A N 1
ATOM 7705 C CA . THR A 1 1063 ? -9.667 -27.248 22.996 1.00 97.19 1063 THR A CA 1
ATOM 7706 C C . THR A 1 1063 ? -10.615 -27.592 21.843 1.00 97.19 1063 THR A C 1
ATOM 7708 O O . THR A 1 1063 ? -11.314 -28.607 21.891 1.00 97.19 1063 THR A O 1
ATOM 7711 N N . HIS A 1 1064 ? -10.624 -26.752 20.800 1.00 97.88 1064 HIS A N 1
ATOM 7712 C CA . HIS A 1 1064 ? -11.411 -26.929 19.568 1.00 97.88 1064 HIS A CA 1
ATOM 7713 C C . HIS A 1 1064 ? -10.551 -26.689 18.325 1.00 97.88 1064 HIS A C 1
ATOM 7715 O O . HIS A 1 1064 ? -9.941 -25.633 18.182 1.00 97.88 1064 HIS A O 1
ATOM 7721 N N . CYS A 1 1065 ? -10.528 -27.644 17.404 1.00 97.44 1065 CYS A N 1
ATOM 7722 C CA . CYS A 1 1065 ? -9.711 -27.590 16.194 1.00 97.44 1065 CYS A CA 1
ATOM 7723 C C . CYS A 1 1065 ? -10.476 -26.998 15.007 1.00 97.44 1065 CYS A C 1
ATOM 7725 O O . CYS A 1 1065 ? -11.614 -27.389 14.753 1.00 97.44 1065 CYS A O 1
ATOM 7727 N N . LEU A 1 1066 ? -9.820 -26.134 14.230 1.00 97.62 1066 LEU A N 1
ATOM 7728 C CA . LEU A 1 1066 ? -10.344 -25.595 12.971 1.00 97.62 1066 LEU A CA 1
ATOM 7729 C C . LEU A 1 1066 ? -9.257 -25.639 11.887 1.00 97.62 1066 LEU A C 1
ATOM 7731 O O . LEU A 1 1066 ? -8.165 -25.114 12.088 1.00 97.62 1066 LEU A O 1
ATOM 7735 N N . TYR A 1 1067 ? -9.517 -26.239 10.729 1.00 96.19 1067 TYR A N 1
ATOM 7736 C CA . TYR A 1 1067 ? -8.552 -26.233 9.618 1.00 96.19 1067 TYR A CA 1
ATOM 7737 C C . TYR A 1 1067 ? -9.219 -26.436 8.256 1.00 96.19 1067 TYR A C 1
ATOM 7739 O O . TYR A 1 1067 ? -10.299 -27.018 8.162 1.00 96.19 1067 TYR A O 1
ATOM 7747 N N . GLY A 1 1068 ? -8.575 -25.921 7.205 1.00 92.31 1068 GLY A N 1
ATOM 7748 C CA . GLY A 1 1068 ? -8.995 -26.114 5.817 1.00 92.31 1068 GLY A CA 1
ATOM 7749 C C . GLY A 1 1068 ? -8.501 -27.452 5.269 1.00 92.31 1068 GLY A C 1
ATOM 7750 O O . GLY A 1 1068 ? -7.490 -27.974 5.735 1.00 92.31 1068 GLY A O 1
ATOM 7751 N N . VAL A 1 1069 ? -9.202 -28.011 4.285 1.00 92.56 1069 VAL A N 1
ATOM 7752 C CA . VAL A 1 1069 ? -8.755 -29.190 3.520 1.00 92.56 1069 VAL A CA 1
ATOM 7753 C C . VAL A 1 1069 ? -9.212 -29.113 2.062 1.00 92.56 1069 VAL A C 1
ATOM 7755 O O . VAL A 1 1069 ? -10.127 -28.366 1.719 1.00 92.56 1069 VAL A O 1
ATOM 7758 N N . GLY A 1 1070 ? -8.610 -29.943 1.207 1.00 88.88 1070 GLY A N 1
ATOM 7759 C CA . GLY A 1 1070 ? -8.985 -30.077 -0.205 1.00 88.88 1070 GLY A CA 1
ATOM 7760 C C . GLY A 1 1070 ? -8.288 -29.084 -1.138 1.00 88.88 1070 GLY A C 1
ATOM 7761 O O . GLY A 1 1070 ? -8.489 -29.150 -2.348 1.00 88.88 1070 GLY A O 1
ATOM 7762 N N . ILE A 1 1071 ? -7.433 -28.212 -0.603 1.00 90.19 1071 ILE A N 1
ATOM 7763 C CA . ILE A 1 1071 ? -6.513 -27.381 -1.381 1.00 90.19 1071 ILE A CA 1
ATOM 7764 C C . ILE A 1 1071 ? -5.249 -28.213 -1.692 1.00 90.19 1071 ILE A C 1
ATOM 7766 O O . ILE A 1 1071 ? -4.790 -28.954 -0.815 1.00 90.19 1071 ILE A O 1
ATOM 7770 N N . PRO A 1 1072 ? -4.665 -28.135 -2.904 1.00 90.12 1072 PRO A N 1
ATOM 7771 C CA . PRO A 1 1072 ? -3.401 -28.807 -3.214 1.00 90.12 1072 PRO A CA 1
ATOM 7772 C C . PRO A 1 1072 ? -2.228 -28.247 -2.390 1.00 90.12 1072 PRO A C 1
ATOM 7774 O O . PRO A 1 1072 ? -1.831 -27.094 -2.565 1.00 90.12 1072 PRO A O 1
ATOM 7777 N N . THR A 1 1073 ? -1.659 -29.068 -1.504 1.00 91.38 1073 THR A N 1
ATOM 7778 C CA . THR A 1 1073 ? -0.460 -28.758 -0.709 1.00 91.38 1073 THR A CA 1
ATOM 7779 C C . THR A 1 1073 ? 0.756 -29.500 -1.257 1.00 91.38 1073 THR A C 1
ATOM 7781 O O . THR A 1 1073 ? 0.721 -30.717 -1.410 1.00 91.38 1073 THR A O 1
ATOM 7784 N N . SER A 1 1074 ? 1.878 -28.801 -1.435 1.00 91.94 1074 SER A N 1
ATOM 7785 C CA . SER A 1 1074 ? 3.141 -29.382 -1.921 1.00 91.94 1074 SER A CA 1
ATOM 7786 C C . SER A 1 1074 ? 3.619 -30.555 -1.051 1.00 91.94 1074 SER A C 1
ATOM 7788 O O . SER A 1 1074 ? 3.914 -30.359 0.129 1.00 91.94 1074 SER A O 1
ATOM 7790 N N . ALA A 1 1075 ? 3.760 -31.747 -1.641 1.00 93.31 1075 ALA A N 1
ATOM 7791 C CA . ALA A 1 1075 ? 4.200 -32.979 -0.975 1.00 93.31 1075 ALA A CA 1
ATOM 7792 C C . ALA A 1 1075 ? 5.575 -33.484 -1.448 1.00 93.31 1075 ALA A C 1
ATOM 7794 O O . ALA A 1 1075 ? 6.345 -33.990 -0.633 1.00 93.31 1075 ALA A O 1
ATOM 7795 N N . THR A 1 1076 ? 5.910 -33.303 -2.729 1.00 95.25 1076 THR A N 1
ATOM 7796 C CA . THR A 1 1076 ? 7.242 -33.594 -3.294 1.00 95.25 1076 THR A CA 1
ATOM 7797 C C . THR A 1 1076 ? 7.637 -32.510 -4.291 1.00 95.25 1076 THR A C 1
ATOM 7799 O O . THR A 1 1076 ? 6.823 -32.090 -5.114 1.00 95.25 1076 THR A O 1
ATOM 7802 N N . LEU A 1 1077 ? 8.895 -32.074 -4.247 1.00 94.62 1077 LEU A N 1
ATOM 7803 C CA . LEU A 1 1077 ? 9.486 -31.123 -5.191 1.00 94.62 1077 LEU A CA 1
ATOM 7804 C C . LEU A 1 1077 ? 10.433 -31.859 -6.136 1.00 94.62 1077 LEU A C 1
ATOM 7806 O O . LEU A 1 1077 ? 11.242 -32.665 -5.677 1.00 94.62 1077 LEU A O 1
ATOM 7810 N N . VAL A 1 1078 ? 10.378 -31.558 -7.430 1.00 95.31 1078 VAL A N 1
ATOM 7811 C CA . VAL A 1 1078 ? 11.292 -32.123 -8.429 1.00 95.31 1078 VAL A CA 1
ATOM 7812 C C . VAL A 1 1078 ? 12.044 -30.988 -9.118 1.00 95.31 1078 VAL A C 1
ATOM 7814 O O . VAL A 1 1078 ? 11.443 -30.101 -9.730 1.00 95.31 1078 VAL A O 1
ATOM 7817 N N . PHE A 1 1079 ? 13.368 -31.014 -8.997 1.00 92.56 1079 PHE A N 1
ATOM 7818 C CA . PHE A 1 1079 ? 14.284 -30.016 -9.540 1.00 92.56 1079 PHE A CA 1
ATOM 7819 C C . PHE A 1 1079 ? 15.107 -30.597 -10.695 1.00 92.56 1079 PHE A C 1
ATOM 7821 O O . PHE A 1 1079 ? 15.405 -31.789 -10.744 1.00 92.56 1079 PHE A O 1
ATOM 7828 N N . ASN A 1 1080 ? 15.484 -29.727 -11.628 1.00 92.19 1080 ASN A N 1
ATOM 7829 C CA . ASN A 1 1080 ? 16.366 -30.005 -12.766 1.00 92.19 1080 ASN A CA 1
ATOM 7830 C C . ASN A 1 1080 ? 17.860 -29.933 -12.391 1.00 92.19 1080 ASN A C 1
ATOM 7832 O O . ASN A 1 1080 ? 18.714 -30.274 -13.202 1.00 92.19 1080 ASN A O 1
ATOM 7836 N N . GLU A 1 1081 ? 18.171 -29.473 -11.179 1.00 91.56 1081 GLU A N 1
ATOM 7837 C CA . GLU A 1 1081 ? 19.515 -29.160 -10.692 1.00 91.56 1081 GLU A CA 1
ATOM 7838 C C . GLU A 1 1081 ? 19.780 -29.817 -9.331 1.00 91.56 1081 GLU A C 1
ATOM 7840 O O . GLU A 1 1081 ? 18.867 -30.300 -8.660 1.00 91.56 1081 GLU A O 1
ATOM 7845 N N . SER A 1 1082 ? 21.049 -29.857 -8.921 1.00 91.25 1082 SER A N 1
ATOM 7846 C CA . SER A 1 1082 ? 21.449 -30.340 -7.592 1.00 91.25 1082 SER A CA 1
ATOM 7847 C C . SER A 1 1082 ? 21.366 -29.220 -6.556 1.00 91.25 1082 SER A C 1
ATOM 7849 O O . SER A 1 1082 ? 21.636 -28.069 -6.880 1.00 91.25 1082 SER A O 1
ATOM 7851 N N . VAL A 1 1083 ? 21.050 -29.558 -5.301 1.00 91.38 1083 VAL A N 1
ATOM 7852 C CA . VAL A 1 1083 ? 20.996 -28.591 -4.189 1.00 91.38 1083 VAL A CA 1
ATOM 7853 C C . VAL A 1 1083 ? 22.370 -27.923 -3.992 1.00 91.38 1083 VAL A C 1
ATOM 7855 O O . VAL A 1 1083 ? 23.336 -28.634 -3.708 1.00 91.38 1083 VAL A O 1
ATOM 7858 N N . PRO A 1 1084 ? 22.489 -26.588 -4.123 1.00 90.06 1084 PRO A N 1
ATOM 7859 C CA . PRO A 1 1084 ? 23.753 -25.887 -3.934 1.00 90.06 1084 PRO A CA 1
ATOM 7860 C C . PRO A 1 1084 ? 23.970 -25.470 -2.468 1.00 90.06 1084 PRO A C 1
ATOM 7862 O O . PRO A 1 1084 ? 23.033 -25.163 -1.731 1.00 90.06 1084 PRO A O 1
ATOM 7865 N N . GLN A 1 1085 ? 25.237 -25.385 -2.050 1.00 89.88 1085 GLN A N 1
ATOM 7866 C CA . GLN A 1 1085 ? 25.611 -24.844 -0.738 1.00 89.88 1085 GLN A CA 1
ATOM 7867 C C . GLN A 1 1085 ? 25.304 -23.336 -0.673 1.00 89.88 1085 GLN A C 1
ATOM 7869 O O . GLN A 1 1085 ? 25.905 -22.549 -1.403 1.00 89.88 1085 GLN A O 1
ATOM 7874 N N . ARG A 1 1086 ? 24.435 -22.923 0.259 1.00 86.00 1086 ARG A N 1
ATOM 7875 C CA . ARG A 1 1086 ? 24.168 -21.518 0.644 1.00 86.00 1086 ARG A CA 1
ATOM 7876 C C . ARG A 1 1086 ? 23.724 -20.588 -0.499 1.00 86.00 1086 ARG A C 1
ATOM 7878 O O . ARG A 1 1086 ? 23.935 -19.376 -0.428 1.00 86.00 1086 ARG A O 1
ATOM 7885 N N . ALA A 1 1087 ? 23.085 -21.140 -1.525 1.00 86.88 1087 ALA A N 1
ATOM 7886 C CA . ALA A 1 1087 ? 22.488 -20.405 -2.636 1.00 86.88 1087 ALA A CA 1
ATOM 7887 C C . ALA A 1 1087 ? 21.074 -20.937 -2.941 1.00 86.88 1087 ALA A C 1
ATOM 7889 O O . ALA A 1 1087 ? 20.786 -22.092 -2.621 1.00 86.88 1087 ALA A O 1
ATOM 7890 N N . PRO A 1 1088 ? 20.188 -20.134 -3.560 1.00 86.25 1088 PRO A N 1
ATOM 7891 C CA . PRO A 1 1088 ? 18.920 -20.647 -4.055 1.00 86.25 1088 PRO A CA 1
ATOM 7892 C C . PRO A 1 1088 ? 19.135 -21.592 -5.242 1.00 86.25 1088 PRO A C 1
ATOM 7894 O O . PRO A 1 1088 ? 19.896 -21.274 -6.157 1.00 86.25 1088 PRO A O 1
ATOM 7897 N N . ILE A 1 1089 ? 18.414 -22.712 -5.251 1.00 87.19 1089 ILE A N 1
ATOM 7898 C CA . ILE A 1 1089 ? 18.154 -23.492 -6.471 1.00 87.19 1089 ILE A CA 1
ATOM 7899 C C . ILE A 1 1089 ? 17.005 -22.822 -7.259 1.00 87.19 1089 ILE A C 1
ATOM 7901 O O . ILE A 1 1089 ? 16.135 -22.207 -6.633 1.00 87.19 1089 ILE A O 1
ATOM 7905 N N . PRO A 1 1090 ? 16.945 -22.907 -8.602 1.00 83.94 1090 PRO A N 1
ATOM 7906 C CA . PRO A 1 1090 ? 15.766 -22.480 -9.358 1.00 83.94 1090 PRO A CA 1
ATOM 7907 C C . PRO A 1 1090 ? 14.474 -23.168 -8.884 1.00 83.94 1090 PRO A C 1
ATOM 7909 O O . PRO A 1 1090 ? 14.515 -24.222 -8.251 1.00 83.94 1090 PRO A O 1
ATOM 7912 N N . ARG A 1 1091 ? 13.306 -22.572 -9.170 1.00 81.06 1091 ARG A N 1
ATOM 7913 C CA . ARG A 1 1091 ? 11.997 -23.148 -8.796 1.00 81.06 1091 ARG A CA 1
ATOM 7914 C C . ARG A 1 1091 ? 11.847 -24.588 -9.331 1.00 81.06 1091 ARG A C 1
ATOM 7916 O O . ARG A 1 1091 ? 12.306 -24.862 -10.439 1.00 81.06 1091 ARG A O 1
ATOM 7923 N N . PRO A 1 1092 ? 11.180 -25.498 -8.593 1.00 84.94 1092 PRO A N 1
ATOM 7924 C CA . PRO A 1 1092 ? 11.000 -26.877 -9.040 1.00 84.94 1092 PRO A CA 1
ATOM 7925 C C . PRO A 1 1092 ? 10.169 -26.919 -10.328 1.00 84.94 1092 PRO A C 1
ATOM 7927 O O . PRO A 1 1092 ? 9.096 -26.319 -10.393 1.00 84.94 1092 PRO A O 1
ATOM 7930 N N . TYR A 1 1093 ? 10.640 -27.653 -11.341 1.00 86.56 1093 TYR A N 1
ATOM 7931 C CA . TYR A 1 1093 ? 9.944 -27.767 -12.631 1.00 86.56 1093 TYR A CA 1
ATOM 7932 C C . TYR A 1 1093 ? 8.660 -28.603 -12.530 1.00 86.56 1093 TYR A C 1
ATOM 7934 O O . TYR A 1 1093 ? 7.772 -28.499 -13.375 1.00 86.56 1093 TYR A O 1
ATOM 7942 N N . ARG A 1 1094 ? 8.557 -29.437 -11.489 1.00 90.44 1094 ARG A N 1
ATOM 7943 C CA . ARG A 1 1094 ? 7.353 -30.187 -11.136 1.00 90.44 1094 ARG A CA 1
ATOM 7944 C C . ARG A 1 1094 ? 7.194 -30.223 -9.620 1.00 90.44 1094 ARG A C 1
ATOM 7946 O O . ARG A 1 1094 ? 8.137 -30.512 -8.886 1.00 90.44 1094 ARG A O 1
ATOM 7953 N N . VAL A 1 1095 ? 5.968 -29.995 -9.169 1.00 90.81 1095 VAL A N 1
ATOM 7954 C CA . VAL A 1 1095 ? 5.521 -30.278 -7.802 1.00 90.81 1095 VAL A CA 1
ATOM 7955 C C . VAL A 1 1095 ? 4.541 -31.449 -7.869 1.00 90.81 1095 VAL A C 1
ATOM 7957 O O . VAL A 1 1095 ? 3.817 -31.607 -8.854 1.00 90.81 1095 VAL A O 1
ATOM 7960 N N . VAL A 1 1096 ? 4.555 -32.304 -6.852 1.00 94.31 1096 VAL A N 1
ATOM 7961 C CA . VAL A 1 1096 ? 3.498 -33.283 -6.588 1.00 94.31 1096 VAL A CA 1
ATOM 7962 C C . VAL A 1 1096 ? 2.789 -32.822 -5.324 1.00 94.31 1096 VAL A C 1
ATOM 7964 O O . VAL A 1 1096 ? 3.437 -32.655 -4.289 1.00 94.31 1096 VAL A O 1
ATOM 7967 N N . ASP A 1 1097 ? 1.485 -32.582 -5.415 1.00 94.00 1097 ASP A N 1
ATOM 7968 C CA . ASP A 1 1097 ? 0.669 -32.096 -4.304 1.00 94.00 1097 ASP A CA 1
ATOM 7969 C C . ASP A 1 1097 ? -0.135 -33.232 -3.639 1.00 94.00 1097 ASP A C 1
ATOM 7971 O O . ASP A 1 1097 ? -0.404 -34.275 -4.236 1.00 94.00 1097 ASP A O 1
ATOM 7975 N N . THR A 1 1098 ? -0.532 -33.008 -2.389 1.00 92.94 1098 THR A N 1
ATOM 7976 C CA . THR A 1 1098 ? -1.417 -33.845 -1.565 1.00 92.94 1098 THR A CA 1
ATOM 7977 C C . THR A 1 1098 ? -2.548 -32.973 -0.997 1.00 92.94 1098 THR A C 1
ATOM 7979 O O . THR A 1 1098 ? -2.365 -31.756 -0.897 1.00 92.94 1098 THR A O 1
ATOM 7982 N N . PRO A 1 1099 ? -3.718 -33.513 -0.609 1.00 93.12 1099 PRO A N 1
ATOM 7983 C CA . PRO A 1 1099 ? -4.766 -32.705 0.010 1.00 93.12 1099 PRO A CA 1
ATOM 7984 C C . PRO A 1 1099 ? -4.312 -32.047 1.322 1.00 93.12 1099 PRO A C 1
ATOM 7986 O O . PRO A 1 1099 ? -3.739 -32.698 2.199 1.00 93.12 1099 PRO A O 1
ATOM 7989 N N . GLY A 1 1100 ? -4.634 -30.767 1.486 1.00 93.62 1100 GLY A N 1
ATOM 7990 C CA . GLY A 1 1100 ? -4.369 -29.988 2.693 1.00 93.62 1100 GLY A CA 1
ATOM 7991 C C . GLY A 1 1100 ? -5.002 -28.598 2.611 1.00 93.62 1100 GLY A C 1
ATOM 7992 O O . GLY A 1 1100 ? -6.036 -28.437 1.962 1.00 93.62 1100 GLY A O 1
ATOM 7993 N N . ASP A 1 1101 ? -4.396 -27.603 3.258 1.00 91.69 1101 ASP A N 1
ATOM 7994 C CA . ASP A 1 1101 ? -4.836 -26.197 3.219 1.00 91.69 1101 ASP A CA 1
ATOM 7995 C C . ASP A 1 1101 ? -4.002 -25.314 2.261 1.00 91.69 1101 ASP A C 1
ATOM 7997 O O . ASP A 1 1101 ? -4.104 -24.090 2.284 1.00 91.69 1101 ASP A O 1
ATOM 8001 N N . GLY A 1 1102 ? -3.172 -25.925 1.410 1.00 88.44 1102 GLY A N 1
ATOM 8002 C CA . GLY A 1 1102 ? -2.234 -25.264 0.497 1.00 88.44 1102 GLY A CA 1
ATOM 8003 C C . GLY A 1 1102 ? -0.824 -25.099 1.076 1.00 88.44 1102 GLY A C 1
ATOM 8004 O O . GLY A 1 1102 ? 0.150 -25.071 0.320 1.00 88.44 1102 GLY A O 1
ATOM 8005 N N . VAL A 1 1103 ? -0.686 -25.057 2.407 1.00 89.06 1103 VAL A N 1
ATOM 8006 C CA . VAL A 1 1103 ? 0.607 -24.934 3.104 1.00 89.06 1103 VAL A CA 1
ATOM 8007 C C . VAL A 1 1103 ? 0.933 -26.195 3.893 1.00 89.06 1103 VAL A C 1
ATOM 8009 O O . VAL A 1 1103 ? 2.037 -26.731 3.761 1.00 89.06 1103 VAL A O 1
ATOM 8012 N N . VAL A 1 1104 ? -0.027 -26.668 4.681 1.00 93.19 1104 VAL A N 1
ATOM 8013 C CA . VAL A 1 1104 ? 0.036 -27.842 5.549 1.00 93.19 1104 VAL A CA 1
ATOM 8014 C C . VAL A 1 1104 ? -0.738 -28.985 4.896 1.00 93.19 1104 VAL A C 1
ATOM 8016 O O . VAL A 1 1104 ? -1.777 -28.783 4.263 1.00 93.19 1104 VAL A O 1
ATOM 8019 N N . ASP A 1 1105 ? -0.211 -30.197 4.996 1.00 93.50 1105 ASP A N 1
ATOM 8020 C CA . ASP A 1 1105 ? -0.865 -31.420 4.538 1.00 93.50 1105 ASP A CA 1
ATOM 8021 C C . ASP A 1 1105 ? -1.966 -31.871 5.516 1.00 93.50 1105 ASP A C 1
ATOM 8023 O O . ASP A 1 1105 ? -1.892 -31.649 6.729 1.00 93.50 1105 ASP A O 1
ATOM 8027 N N . ALA A 1 1106 ? -3.001 -32.541 5.002 1.00 94.50 1106 ALA A N 1
ATOM 8028 C CA . ALA A 1 1106 ? -4.131 -32.981 5.821 1.00 94.50 1106 ALA A CA 1
ATOM 8029 C C . ALA A 1 1106 ? -3.744 -34.011 6.902 1.00 94.50 1106 ALA A C 1
ATOM 8031 O O . ALA A 1 1106 ? -4.460 -34.136 7.894 1.00 94.50 1106 ALA A O 1
ATOM 8032 N N . ALA A 1 1107 ? -2.628 -34.737 6.748 1.00 94.31 1107 ALA A N 1
ATOM 8033 C CA . ALA A 1 1107 ? -2.133 -35.651 7.778 1.00 94.31 1107 ALA A CA 1
ATOM 8034 C C . ALA A 1 1107 ? -1.645 -34.872 9.011 1.00 94.31 1107 ALA A C 1
ATOM 8036 O O . ALA A 1 1107 ? -2.092 -35.146 10.126 1.00 94.31 1107 ALA A O 1
ATOM 8037 N N . SER A 1 1108 ? -0.812 -33.849 8.807 1.00 95.56 1108 SER A N 1
ATOM 8038 C CA . SER A 1 1108 ? -0.335 -32.947 9.857 1.00 95.56 1108 SER A CA 1
ATOM 8039 C C . SER A 1 1108 ? -1.462 -32.137 10.512 1.00 95.56 1108 SER A C 1
ATOM 8041 O O . SER A 1 1108 ? -1.517 -32.065 11.742 1.00 95.56 1108 SER A O 1
ATOM 8043 N N . LEU A 1 1109 ? -2.409 -31.597 9.733 1.00 95.81 1109 LEU A N 1
ATOM 8044 C CA . LEU A 1 1109 ? -3.555 -30.838 10.266 1.00 95.81 1109 LEU A CA 1
ATOM 8045 C C . LEU A 1 1109 ? -4.446 -31.687 11.188 1.00 95.81 1109 LEU A C 1
ATOM 8047 O O . LEU A 1 1109 ? -4.822 -31.255 12.283 1.00 95.81 1109 LEU A O 1
ATOM 8051 N N . ARG A 1 1110 ? -4.740 -32.932 10.790 1.00 95.62 1110 ARG A N 1
ATOM 8052 C CA . ARG A 1 1110 ? -5.604 -33.847 11.557 1.00 95.62 1110 ARG A CA 1
ATOM 8053 C C . ARG A 1 1110 ? -4.996 -34.302 12.887 1.00 95.62 1110 ARG A C 1
ATOM 8055 O O . ARG A 1 1110 ? -5.747 -34.709 13.774 1.00 95.62 1110 ARG A O 1
ATOM 8062 N N . LEU A 1 1111 ? -3.684 -34.138 13.102 1.00 95.81 1111 LEU A N 1
ATOM 8063 C CA . LEU A 1 1111 ? -3.049 -34.342 14.416 1.00 95.81 1111 LEU A CA 1
ATOM 8064 C C . LEU A 1 1111 ? -3.579 -33.393 15.498 1.00 95.81 1111 LEU A C 1
ATOM 8066 O O . LEU A 1 1111 ? -3.398 -33.672 16.681 1.00 95.81 1111 LEU A O 1
ATOM 8070 N N . CYS A 1 1112 ? -4.297 -32.328 15.130 1.00 94.44 1112 CYS A N 1
ATOM 8071 C CA . CYS A 1 1112 ? -5.041 -31.516 16.089 1.00 94.44 1112 CYS A CA 1
ATOM 8072 C C . CYS A 1 1112 ? -6.028 -32.355 16.939 1.00 94.44 1112 CYS A C 1
ATOM 8074 O O . CYS A 1 1112 ? -6.232 -32.069 18.119 1.00 94.44 1112 CYS A O 1
ATOM 8076 N N . GLY A 1 1113 ? -6.537 -33.475 16.402 1.00 94.62 1113 GLY A N 1
ATOM 8077 C CA . GLY A 1 1113 ? -7.329 -34.468 17.142 1.00 94.62 1113 GLY A CA 1
ATOM 8078 C C . GLY A 1 1113 ? -6.579 -35.244 18.237 1.00 94.62 1113 GLY A C 1
ATOM 8079 O O . GLY A 1 1113 ? -7.156 -36.140 18.845 1.00 94.62 1113 GLY A O 1
ATOM 8080 N N . ARG A 1 1114 ? -5.305 -34.926 18.512 1.00 95.12 1114 ARG A N 1
ATOM 8081 C CA . ARG A 1 1114 ? -4.619 -35.315 19.758 1.00 95.12 1114 ARG A CA 1
ATOM 8082 C C . ARG A 1 1114 ? -4.976 -34.402 20.935 1.00 95.12 1114 ARG A C 1
ATOM 8084 O O . ARG A 1 1114 ? -4.880 -34.850 22.069 1.00 95.12 1114 ARG A O 1
ATOM 8091 N N . PHE A 1 1115 ? -5.402 -33.163 20.677 1.00 95.69 1115 PHE A N 1
ATOM 8092 C CA . PHE A 1 1115 ? -5.705 -32.159 21.706 1.00 95.69 1115 PHE A CA 1
ATOM 8093 C C . PHE A 1 1115 ? -7.208 -31.968 21.953 1.00 95.69 1115 PHE A C 1
ATOM 8095 O O . PHE A 1 1115 ? -7.598 -31.595 23.057 1.00 95.69 1115 PHE A O 1
ATOM 8102 N N . ALA A 1 1116 ? -8.046 -32.215 20.941 1.00 95.25 1116 ALA A N 1
ATOM 8103 C CA . ALA A 1 1116 ? -9.499 -32.043 20.995 1.00 95.25 1116 ALA A CA 1
ATOM 8104 C C . ALA A 1 1116 ? -10.243 -33.359 20.685 1.00 95.25 1116 ALA A C 1
ATOM 8106 O O . ALA A 1 1116 ? -9.807 -34.099 19.798 1.00 95.25 1116 ALA A O 1
ATOM 8107 N N . PRO A 1 1117 ? -11.379 -33.647 21.354 1.00 93.81 1117 PRO A N 1
ATOM 8108 C CA . PRO A 1 1117 ? -12.236 -34.778 21.006 1.00 93.81 1117 PRO A CA 1
ATOM 8109 C C . PRO A 1 1117 ? -12.947 -34.531 19.664 1.00 93.81 1117 PRO A C 1
ATOM 8111 O O . PRO A 1 1117 ? -13.065 -33.390 19.212 1.00 93.81 1117 PRO A O 1
ATOM 8114 N N . LYS A 1 1118 ? -13.421 -35.599 19.010 1.00 93.50 1118 LYS A N 1
ATOM 8115 C CA . LYS A 1 1118 ? -13.857 -35.587 17.598 1.00 93.50 1118 LYS A CA 1
ATOM 8116 C C . LYS A 1 1118 ? -14.955 -34.558 17.301 1.00 93.50 1118 LYS A C 1
ATOM 8118 O O . LYS A 1 1118 ? -14.939 -33.922 16.253 1.00 93.50 1118 LYS A O 1
ATOM 8123 N N . GLU A 1 1119 ? -15.884 -34.379 18.227 1.00 93.06 1119 GLU A N 1
ATOM 8124 C CA . GLU A 1 1119 ? -16.994 -33.425 18.181 1.00 93.06 1119 GLU A CA 1
ATOM 8125 C C . GLU A 1 1119 ? -16.553 -31.951 18.215 1.00 93.06 1119 GLU A C 1
ATOM 8127 O O . GLU A 1 1119 ? -17.309 -31.084 17.768 1.00 93.06 1119 GLU A O 1
ATOM 8132 N N . ASN A 1 1120 ? -15.335 -31.669 18.688 1.00 96.06 1120 ASN A N 1
ATOM 8133 C CA . ASN A 1 1120 ? -14.697 -30.349 18.729 1.00 96.06 1120 ASN A CA 1
ATOM 8134 C C . ASN A 1 1120 ? -13.689 -30.142 17.579 1.00 96.06 1120 ASN A C 1
ATOM 8136 O O . ASN A 1 1120 ? -12.885 -29.209 17.622 1.00 96.06 1120 ASN A O 1
ATOM 8140 N N . ILE A 1 1121 ? -13.705 -30.998 16.551 1.00 96.62 1121 ILE A N 1
ATOM 8141 C CA . ILE A 1 1121 ? -12.876 -30.860 15.349 1.00 96.62 1121 ILE A CA 1
ATOM 8142 C C . ILE A 1 1121 ? -13.749 -30.394 14.184 1.00 96.62 1121 ILE A C 1
ATOM 8144 O O . ILE A 1 1121 ? -14.708 -31.068 13.813 1.00 96.62 1121 ILE A O 1
ATOM 8148 N N . VAL A 1 1122 ? -13.388 -29.263 13.576 1.00 96.44 1122 VAL A N 1
ATOM 8149 C CA . VAL A 1 1122 ? -14.050 -28.728 12.384 1.00 96.44 1122 VAL A CA 1
ATOM 8150 C C . VAL A 1 1122 ? -13.077 -28.681 11.209 1.00 96.44 1122 VAL A C 1
ATOM 8152 O O . VAL A 1 1122 ? -12.200 -27.821 11.118 1.00 96.44 1122 VAL A O 1
ATOM 8155 N N . GLU A 1 1123 ? -13.268 -29.624 10.291 1.00 94.88 1123 GLU A N 1
ATOM 8156 C CA . GLU A 1 1123 ? -12.561 -29.718 9.017 1.00 94.88 1123 GLU A CA 1
ATOM 8157 C C . GLU A 1 1123 ? -13.383 -28.999 7.927 1.00 94.88 1123 GLU A C 1
ATOM 8159 O O . GLU A 1 1123 ? -14.535 -29.353 7.671 1.00 94.88 1123 GLU A O 1
ATOM 8164 N N . VAL A 1 1124 ? -12.820 -27.957 7.307 1.00 93.00 1124 VAL A N 1
ATOM 8165 C CA . VAL A 1 1124 ? -13.519 -27.084 6.347 1.00 93.00 1124 VAL A CA 1
ATOM 8166 C C . VAL A 1 1124 ? -13.032 -27.358 4.927 1.00 93.00 1124 VAL A C 1
ATOM 8168 O O . VAL A 1 1124 ? -12.023 -26.815 4.487 1.00 93.00 1124 VAL A O 1
ATOM 8171 N N . SER A 1 1125 ? -13.783 -28.174 4.186 1.00 89.00 1125 SER A N 1
ATOM 8172 C CA . SER A 1 1125 ? -13.549 -28.394 2.754 1.00 89.00 1125 SER A CA 1
ATOM 8173 C C . SER A 1 1125 ? -14.352 -27.396 1.917 1.00 89.00 1125 SER A C 1
ATOM 8175 O O . SER A 1 1125 ? -15.577 -27.504 1.819 1.00 89.00 1125 SER A O 1
ATOM 8177 N N . ALA A 1 1126 ? -13.684 -26.419 1.305 1.00 82.12 1126 ALA A N 1
ATOM 8178 C CA . ALA A 1 1126 ? -14.289 -25.499 0.342 1.00 82.12 1126 ALA A CA 1
ATOM 8179 C C . ALA A 1 1126 ? -13.220 -24.865 -0.571 1.00 82.12 1126 ALA A C 1
ATOM 8181 O O . ALA A 1 1126 ? -12.123 -24.572 -0.094 1.00 82.12 1126 ALA A O 1
ATOM 8182 N N . PRO A 1 1127 ? -13.540 -24.569 -1.847 1.00 74.44 1127 PRO A N 1
ATOM 8183 C CA . PRO A 1 1127 ? -12.704 -23.699 -2.670 1.00 74.44 1127 PRO A CA 1
ATOM 8184 C C . PRO A 1 1127 ? -12.459 -22.359 -1.967 1.00 74.44 1127 PRO A C 1
ATOM 8186 O O . PRO A 1 1127 ? -13.368 -21.831 -1.324 1.00 74.44 1127 PRO A O 1
ATOM 8189 N N . LEU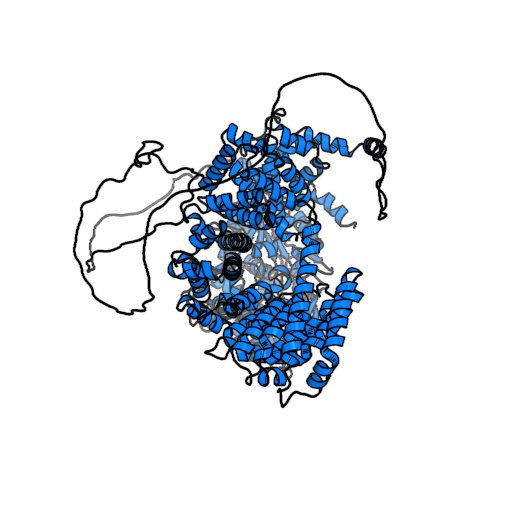 A 1 1128 ? -11.246 -21.816 -2.111 1.00 73.50 1128 LEU A N 1
ATOM 8190 C CA . LEU A 1 1128 ? -10.821 -20.536 -1.521 1.00 73.50 1128 LEU A CA 1
ATOM 8191 C C . LEU A 1 1128 ? -10.887 -20.479 0.025 1.00 73.50 1128 LEU A C 1
ATOM 8193 O O . LEU A 1 1128 ? -10.992 -19.397 0.602 1.00 73.50 1128 LEU A O 1
ATOM 8197 N N . VAL A 1 1129 ? -10.807 -21.636 0.701 1.00 83.56 1129 VAL A N 1
ATOM 8198 C CA . VAL A 1 1129 ? -10.557 -21.740 2.151 1.00 83.56 1129 VAL A CA 1
ATOM 8199 C C . VAL A 1 1129 ? -9.213 -22.433 2.380 1.00 83.56 1129 VAL A C 1
ATOM 8201 O O . VAL A 1 1129 ? -9.133 -23.622 2.684 1.00 83.56 1129 VAL A O 1
ATOM 8204 N N . ASP A 1 1130 ? -8.151 -21.660 2.179 1.00 85.00 1130 ASP A N 1
ATOM 8205 C CA . ASP A 1 1130 ? -6.752 -22.045 2.370 1.00 85.00 1130 ASP A CA 1
ATOM 8206 C C . ASP A 1 1130 ? -6.221 -21.674 3.771 1.00 85.00 1130 ASP A C 1
ATOM 8208 O O . ASP A 1 1130 ? -6.923 -21.093 4.609 1.00 85.00 1130 ASP A O 1
ATOM 8212 N N . HIS A 1 1131 ? -4.952 -22.013 4.006 1.00 88.00 1131 HIS A N 1
ATOM 8213 C CA . HIS A 1 1131 ? -4.198 -21.778 5.237 1.00 88.00 1131 HIS A CA 1
ATOM 8214 C C . HIS A 1 1131 ? -4.323 -20.354 5.788 1.00 88.00 1131 HIS A C 1
ATOM 8216 O O . HIS A 1 1131 ? -4.394 -20.166 6.998 1.00 88.00 1131 HIS A O 1
ATOM 8222 N N . ALA A 1 1132 ? -4.330 -19.349 4.914 1.00 79.12 1132 ALA A N 1
ATOM 8223 C CA . ALA A 1 1132 ? -4.355 -17.942 5.284 1.00 79.12 1132 ALA A CA 1
ATOM 8224 C C . ALA A 1 1132 ? -5.785 -17.376 5.262 1.00 79.12 1132 ALA A C 1
ATOM 8226 O O . ALA A 1 1132 ? -6.147 -16.559 6.114 1.00 79.12 1132 ALA A O 1
ATOM 8227 N N . THR A 1 1133 ? -6.619 -17.820 4.319 1.00 83.69 1133 THR A N 1
ATOM 8228 C CA . THR A 1 1133 ? -7.990 -17.320 4.144 1.00 83.69 1133 THR A CA 1
ATOM 8229 C C . THR A 1 1133 ? -9.008 -17.922 5.112 1.00 83.69 1133 THR A C 1
ATOM 8231 O O . THR A 1 1133 ? -10.076 -17.336 5.277 1.00 83.69 1133 THR A O 1
ATOM 8234 N N . ILE A 1 1134 ? -8.718 -19.004 5.845 1.00 88.38 1134 ILE A N 1
ATOM 8235 C CA . ILE A 1 1134 ? -9.671 -19.579 6.820 1.00 88.38 1134 ILE A CA 1
ATOM 8236 C C . ILE A 1 1134 ? -10.086 -18.616 7.956 1.00 88.38 1134 ILE A C 1
ATOM 8238 O O . ILE A 1 1134 ? -11.193 -18.732 8.485 1.00 88.38 1134 ILE A O 1
ATOM 8242 N N . LEU A 1 1135 ? -9.259 -17.616 8.285 1.00 89.31 1135 LEU A N 1
ATOM 8243 C CA . LEU A 1 1135 ? -9.582 -16.538 9.239 1.00 89.31 1135 LEU A CA 1
ATOM 8244 C C . LEU A 1 1135 ? -10.140 -15.261 8.574 1.00 89.31 1135 LEU A C 1
ATOM 8246 O O . LEU A 1 1135 ? -10.266 -14.226 9.225 1.00 89.31 1135 LEU A O 1
ATOM 8250 N N . ALA A 1 1136 ? -10.490 -15.327 7.290 1.00 84.31 1136 ALA A N 1
ATOM 8251 C CA . ALA A 1 1136 ? -11.024 -14.216 6.499 1.00 84.31 1136 ALA A CA 1
ATOM 8252 C C . ALA A 1 1136 ? -12.307 -14.589 5.732 1.00 84.31 1136 ALA A C 1
ATOM 8254 O O . ALA A 1 1136 ? -13.212 -13.769 5.589 1.00 84.31 1136 ALA A O 1
ATOM 8255 N N . HIS A 1 1137 ? -12.398 -15.828 5.252 1.00 84.81 1137 HIS A N 1
ATOM 8256 C CA . HIS A 1 1137 ? -13.490 -16.322 4.426 1.00 84.81 1137 HIS A CA 1
ATOM 8257 C C . HIS A 1 1137 ? -14.749 -16.616 5.272 1.00 84.81 1137 HIS A C 1
ATOM 8259 O O . HIS A 1 1137 ? -14.636 -17.275 6.314 1.00 84.81 1137 HIS A O 1
ATOM 8265 N N . PRO A 1 1138 ? -15.967 -16.229 4.829 1.00 85.50 1138 PRO A N 1
ATOM 8266 C CA . PRO A 1 1138 ? -17.195 -16.361 5.621 1.00 85.50 1138 PRO A CA 1
ATOM 8267 C C . PRO A 1 1138 ? -17.461 -17.765 6.184 1.00 85.50 1138 PRO A C 1
ATOM 8269 O O . PRO A 1 1138 ? -17.882 -17.893 7.333 1.00 85.50 1138 PRO A O 1
ATOM 8272 N N . LYS A 1 1139 ? -17.158 -18.829 5.421 1.00 87.62 1139 LYS A N 1
ATOM 8273 C CA . LYS A 1 1139 ? -17.311 -20.220 5.896 1.00 87.62 1139 LYS A CA 1
ATOM 8274 C C . LYS A 1 1139 ? -16.412 -20.538 7.100 1.00 87.62 1139 LYS A C 1
ATOM 8276 O O . LYS A 1 1139 ? -16.882 -21.169 8.040 1.00 87.62 1139 LYS A O 1
ATOM 8281 N N . GLY A 1 1140 ? -15.153 -20.091 7.098 1.00 90.88 1140 GLY A N 1
ATOM 8282 C CA . GLY A 1 1140 ? -14.221 -20.320 8.210 1.00 90.88 1140 GLY A CA 1
ATOM 8283 C C . GLY A 1 1140 ? -14.577 -19.483 9.441 1.00 90.88 1140 GLY A C 1
ATOM 8284 O O . GLY A 1 1140 ? -14.639 -20.004 10.555 1.00 90.88 1140 GLY A O 1
ATOM 8285 N N . LEU A 1 1141 ? -14.935 -18.214 9.225 1.00 91.81 1141 LEU A N 1
ATOM 8286 C CA . LEU A 1 1141 ? -15.400 -17.297 10.272 1.00 91.81 1141 LEU A CA 1
ATOM 8287 C C . LEU A 1 1141 ? -16.693 -17.772 10.964 1.00 91.81 1141 LEU A C 1
ATOM 8289 O O . LEU A 1 1141 ? -16.824 -17.623 12.180 1.00 91.81 1141 LEU A O 1
ATOM 8293 N N . LEU A 1 1142 ? -17.624 -18.394 10.232 1.00 89.81 1142 LEU A N 1
ATOM 8294 C CA . LEU A 1 1142 ? -18.813 -19.037 10.805 1.00 89.81 1142 LEU A CA 1
ATOM 8295 C C . LEU A 1 1142 ? -18.448 -20.223 11.714 1.00 89.81 1142 LEU A C 1
ATOM 8297 O O . LEU A 1 1142 ? -18.934 -20.311 12.845 1.00 89.81 1142 LEU A O 1
ATOM 8301 N N . GLN A 1 1143 ? -17.578 -21.123 11.255 1.00 94.00 1143 GLN A N 1
ATOM 8302 C CA . GLN A 1 1143 ? -17.163 -22.266 12.072 1.00 94.00 1143 GLN A CA 1
ATOM 8303 C C . GLN A 1 1143 ? -16.425 -21.816 13.340 1.00 94.00 1143 GLN A C 1
ATOM 8305 O O . GLN A 1 1143 ? -16.722 -22.303 14.432 1.00 94.00 1143 GLN A O 1
ATOM 8310 N N . LEU A 1 1144 ? -15.567 -20.797 13.230 1.00 95.06 1144 LEU A N 1
ATOM 8311 C CA . LEU A 1 1144 ? -14.945 -20.150 14.384 1.00 95.06 1144 LEU A CA 1
ATOM 8312 C C . LEU A 1 1144 ? -15.986 -19.561 15.352 1.00 95.06 1144 LEU A C 1
ATOM 8314 O O . LEU A 1 1144 ? -15.884 -19.787 16.554 1.00 95.06 1144 LEU A O 1
ATOM 8318 N N . SER A 1 1145 ? -17.019 -18.867 14.864 1.00 93.06 1145 SER A N 1
ATOM 8319 C CA . SER A 1 1145 ? -18.108 -18.369 15.721 1.00 93.06 1145 SER A CA 1
ATOM 8320 C C . SER A 1 1145 ? -18.887 -19.479 16.427 1.00 93.06 1145 SER A C 1
ATOM 8322 O O . SER A 1 1145 ? -19.324 -19.291 17.561 1.00 93.06 1145 SER A O 1
ATOM 8324 N N . THR A 1 1146 ? -19.051 -20.635 15.783 1.00 92.19 1146 THR A N 1
ATOM 8325 C CA . THR A 1 1146 ? -19.740 -21.796 16.368 1.00 92.19 1146 THR A CA 1
ATOM 8326 C C . THR A 1 1146 ? -18.899 -22.423 17.484 1.00 92.19 1146 THR A C 1
ATOM 8328 O O . THR A 1 1146 ? -19.425 -22.711 18.559 1.00 92.19 1146 THR A O 1
ATOM 8331 N N . ILE A 1 1147 ? -17.583 -22.545 17.276 1.00 94.69 1147 ILE A N 1
ATOM 8332 C CA . ILE A 1 1147 ? -16.602 -22.939 18.302 1.00 94.69 1147 ILE A CA 1
ATOM 8333 C C . ILE A 1 1147 ? -16.613 -21.954 19.484 1.00 94.69 1147 ILE A C 1
ATOM 8335 O O . ILE A 1 1147 ? -16.744 -22.360 20.639 1.00 94.69 1147 ILE A O 1
ATOM 8339 N N . LEU A 1 1148 ? -16.540 -20.649 19.206 1.00 93.75 1148 LEU A N 1
ATOM 8340 C CA . LEU A 1 1148 ? -16.577 -19.598 20.227 1.00 93.75 1148 LEU A CA 1
ATOM 8341 C C . LEU A 1 1148 ? -17.885 -19.637 21.036 1.00 93.75 1148 LEU A C 1
ATOM 8343 O O . LEU A 1 1148 ? -17.849 -19.535 22.263 1.00 93.75 1148 LEU A O 1
ATOM 8347 N N . GLY A 1 1149 ? -19.022 -19.890 20.383 1.00 90.00 1149 GLY A N 1
ATOM 8348 C CA . GLY A 1 1149 ? -20.310 -20.093 21.049 1.00 90.00 1149 GLY A CA 1
ATOM 8349 C C . GLY A 1 1149 ? -20.271 -21.197 22.113 1.00 90.00 1149 GLY A C 1
ATOM 8350 O O . GLY A 1 1149 ? -20.743 -20.971 23.228 1.00 90.00 1149 GLY A O 1
ATOM 8351 N N . ARG A 1 1150 ? -19.646 -22.347 21.812 1.00 90.38 1150 ARG A N 1
ATOM 8352 C CA . ARG A 1 1150 ? -19.455 -23.455 22.774 1.00 90.38 1150 ARG A CA 1
ATOM 8353 C C . ARG A 1 1150 ? -18.561 -23.049 23.946 1.00 90.38 1150 ARG A C 1
ATOM 8355 O O . ARG A 1 1150 ? -18.928 -23.269 25.095 1.00 90.38 1150 ARG A O 1
ATOM 8362 N N . LEU A 1 1151 ? -17.464 -22.344 23.664 1.00 90.69 1151 LEU A N 1
ATOM 8363 C CA . LEU A 1 1151 ? -16.508 -21.835 24.660 1.00 90.69 1151 LEU A CA 1
ATOM 8364 C C . LEU A 1 1151 ? -17.077 -20.740 25.592 1.00 90.69 1151 LEU A C 1
ATOM 8366 O O . LEU A 1 1151 ? -16.359 -20.230 26.459 1.00 90.69 1151 LEU A O 1
ATOM 8370 N N . GLY A 1 1152 ? -18.362 -20.390 25.468 1.00 85.12 1152 GLY A N 1
ATOM 8371 C CA . GLY A 1 1152 ? -19.046 -19.388 26.290 1.00 85.12 1152 GLY A CA 1
ATOM 8372 C C . GLY A 1 1152 ? -18.956 -17.965 25.738 1.00 85.12 1152 GLY A C 1
ATOM 8373 O O . GLY A 1 1152 ? -19.091 -17.005 26.498 1.00 85.12 1152 GLY A O 1
ATOM 8374 N N . VAL A 1 1153 ? -18.716 -17.819 24.432 1.00 83.62 1153 VAL A N 1
ATOM 8375 C CA . VAL A 1 1153 ? -18.592 -16.537 23.730 1.00 83.62 1153 VAL A CA 1
ATOM 8376 C C . VAL A 1 1153 ? -19.788 -16.356 22.774 1.00 83.62 1153 VAL A C 1
ATOM 8378 O O . VAL A 1 1153 ? -19.704 -16.688 21.589 1.00 83.62 1153 VAL A O 1
ATOM 8381 N N . PRO A 1 1154 ? -20.943 -15.864 23.267 1.00 72.81 1154 PRO A N 1
ATOM 8382 C CA . PRO A 1 1154 ? -22.180 -15.808 22.489 1.00 72.81 1154 PRO A CA 1
ATOM 8383 C C . PRO A 1 1154 ? -22.114 -14.808 21.326 1.00 72.81 1154 PRO A C 1
ATOM 8385 O O . PRO A 1 1154 ? -21.294 -13.887 21.308 1.00 72.81 1154 PRO A O 1
ATOM 8388 N N . TYR A 1 1155 ? -23.027 -14.966 20.366 1.00 74.50 1155 TYR A N 1
ATOM 8389 C CA . TYR A 1 1155 ? -23.303 -13.944 19.356 1.00 74.50 1155 TYR A CA 1
ATOM 8390 C C . TYR A 1 1155 ? -23.920 -12.684 19.989 1.00 74.50 1155 TYR A C 1
ATOM 8392 O O . TYR A 1 1155 ? -24.668 -12.754 20.967 1.00 74.50 1155 TYR A O 1
ATOM 8400 N N . SER A 1 1156 ? -23.678 -11.525 19.376 1.00 64.50 1156 SER A N 1
ATOM 8401 C CA . SER A 1 1156 ? -24.497 -10.330 19.575 1.00 64.50 1156 SER A CA 1
ATOM 8402 C C . SER A 1 1156 ? -25.906 -10.574 19.005 1.00 64.50 1156 SER A C 1
ATOM 8404 O O . SER A 1 1156 ? -26.067 -11.229 17.973 1.00 64.50 1156 SER A O 1
ATOM 8406 N N . GLY A 1 1157 ? -26.947 -10.057 19.669 1.00 45.88 1157 GLY A N 1
ATOM 8407 C CA . GLY A 1 1157 ? -28.352 -10.463 19.464 1.00 45.88 1157 GLY A CA 1
ATOM 8408 C C . GLY A 1 1157 ? -28.985 -10.217 18.082 1.00 45.88 1157 GLY A C 1
ATOM 8409 O O . GLY A 1 1157 ? -30.166 -10.500 17.909 1.00 45.88 1157 GLY A O 1
ATOM 8410 N N . GLY A 1 1158 ? -28.236 -9.701 17.102 1.00 46.28 1158 GLY A N 1
ATOM 8411 C CA . GLY A 1 1158 ? -28.658 -9.594 15.699 1.00 46.28 1158 GLY A CA 1
ATOM 8412 C C . GLY A 1 1158 ? -27.967 -10.575 14.739 1.00 46.28 1158 GLY A C 1
ATOM 8413 O O . GLY A 1 1158 ? -28.499 -10.838 13.660 1.00 46.28 1158 GLY A O 1
ATOM 8414 N N . GLY A 1 1159 ? -26.808 -11.141 15.106 1.00 42.78 1159 GLY A N 1
ATOM 8415 C CA . GLY A 1 1159 ? -25.946 -11.886 14.175 1.00 42.78 1159 GLY A CA 1
ATOM 8416 C C . GLY A 1 1159 ? -26.597 -13.136 13.575 1.00 42.78 1159 GLY A C 1
ATOM 8417 O O . GLY A 1 1159 ? -26.414 -13.430 12.396 1.00 42.78 1159 GLY A O 1
ATOM 8418 N N . GLN A 1 1160 ? -27.427 -13.826 14.362 1.00 39.84 1160 GLN A N 1
ATOM 8419 C CA . GLN A 1 1160 ? -28.050 -15.095 13.979 1.00 39.84 1160 GLN A CA 1
ATOM 8420 C C . GLN A 1 1160 ? -29.037 -14.959 12.802 1.00 39.84 1160 GLN A C 1
ATOM 8422 O O . GLN A 1 1160 ? -29.144 -15.876 11.993 1.00 39.84 1160 GLN A O 1
ATOM 8427 N N . LYS A 1 1161 ? -29.713 -13.806 12.653 1.00 37.78 1161 LYS A N 1
ATOM 8428 C CA . LYS A 1 1161 ? -30.625 -13.546 11.519 1.00 37.78 1161 LYS A CA 1
ATOM 8429 C C . LYS A 1 1161 ? -29.892 -13.174 10.230 1.00 37.78 1161 LYS A C 1
ATOM 8431 O O . LYS A 1 1161 ? -30.335 -13.559 9.155 1.00 37.78 1161 LYS A O 1
ATOM 8436 N N . LEU A 1 1162 ? -28.772 -12.453 10.329 1.00 40.12 1162 LEU A N 1
ATOM 8437 C CA . LEU A 1 1162 ? -27.976 -12.088 9.153 1.00 40.12 1162 LEU A CA 1
ATOM 8438 C C . LEU A 1 1162 ? -27.358 -13.332 8.492 1.00 40.12 1162 LEU A C 1
ATOM 8440 O O . LEU A 1 1162 ? -27.264 -13.404 7.271 1.00 40.12 1162 LEU A O 1
ATOM 8444 N N . LEU A 1 1163 ? -26.976 -14.316 9.311 1.00 41.09 1163 LEU A N 1
ATOM 8445 C CA . LEU A 1 1163 ? -26.322 -15.542 8.865 1.00 41.09 1163 LEU A CA 1
ATOM 8446 C C . LEU A 1 1163 ? -27.230 -16.448 8.018 1.00 41.09 1163 LEU A C 1
ATOM 8448 O O . LEU A 1 1163 ? -26.774 -16.987 7.017 1.00 41.09 1163 LEU A O 1
ATOM 8452 N N . VAL A 1 1164 ? -28.505 -16.603 8.395 1.00 38.25 1164 VAL A N 1
ATOM 8453 C CA . VAL A 1 1164 ? -29.463 -17.441 7.646 1.00 38.25 1164 VAL A CA 1
ATOM 8454 C C . VAL A 1 1164 ? -29.693 -16.880 6.241 1.00 38.25 1164 VAL A C 1
ATOM 8456 O O . VAL A 1 1164 ? -29.686 -17.632 5.272 1.00 38.25 1164 VAL A O 1
ATOM 8459 N N . ASN A 1 1165 ? -29.811 -15.556 6.113 1.00 36.19 1165 ASN A N 1
ATOM 8460 C CA . ASN A 1 1165 ? -30.032 -14.906 4.821 1.00 36.19 1165 ASN A CA 1
ATOM 8461 C C . ASN A 1 1165 ? -28.783 -14.937 3.915 1.00 36.19 1165 ASN A C 1
ATOM 8463 O O . ASN A 1 1165 ? -28.922 -14.989 2.700 1.00 36.19 1165 ASN A O 1
ATOM 8467 N N . LEU A 1 1166 ? -27.573 -14.942 4.490 1.00 35.94 1166 LEU A N 1
ATOM 8468 C CA . LEU A 1 1166 ? -26.297 -15.043 3.757 1.00 35.94 1166 LEU A CA 1
ATOM 8469 C C . LEU A 1 1166 ? -25.929 -16.471 3.311 1.00 35.94 1166 LEU A C 1
ATOM 8471 O O . LEU A 1 1166 ? -24.893 -16.657 2.679 1.00 35.94 1166 LEU A O 1
ATOM 8475 N N . LEU A 1 1167 ? -26.743 -17.473 3.651 1.00 34.00 1167 LEU A N 1
ATOM 8476 C CA . LEU A 1 1167 ? -26.593 -18.865 3.203 1.00 34.00 1167 LEU A CA 1
ATOM 8477 C C . LEU A 1 1167 ? -27.673 -19.278 2.184 1.00 34.00 1167 LEU A C 1
ATOM 8479 O O . LEU A 1 1167 ? -27.745 -20.448 1.817 1.00 34.00 1167 LEU A O 1
ATOM 8483 N N . ALA A 1 1168 ? -28.511 -18.330 1.752 1.00 30.48 1168 ALA A N 1
ATOM 8484 C CA . ALA A 1 1168 ? -29.642 -18.538 0.846 1.00 30.48 1168 ALA A CA 1
ATOM 8485 C C . ALA A 1 1168 ? -29.517 -17.760 -0.485 1.00 30.48 1168 ALA A C 1
ATOM 8487 O O . ALA A 1 1168 ? -30.508 -17.627 -1.204 1.00 30.48 1168 ALA A O 1
ATOM 8488 N N . GLY A 1 1169 ? -28.322 -17.240 -0.792 1.00 26.58 1169 GLY A N 1
ATOM 8489 C CA . GLY A 1 1169 ? -27.968 -16.540 -2.033 1.00 26.58 1169 GLY A CA 1
ATOM 8490 C C . GLY A 1 1169 ? -26.591 -16.964 -2.524 1.00 26.58 1169 GLY A C 1
ATOM 8491 O O . GLY A 1 1169 ? -25.744 -17.261 -1.651 1.00 26.58 1169 GLY A O 1
#

pLDDT: mean 73.76, std 21.97, range [20.86, 98.12]

Foldseek 3Di:
DVVVVVVQLVVLLVQLLVLLVVLLVVLPPPDQPPDDPLVVVLNVCSVVLSVQLSVLLVCVVVDDVSLLSNQLSLQSNQLSCLAPSNCLRCVVSLVSSLSSLVSSVSSNADPVSLLNHLLSLLVSLLCQLLDPSHDLVSNLSSLLSNLVSLVDPPSLVSNCPDPCNVVSLVSLLVQLPDDDGLSNLSSLSNLLSNLLRDQVSLCVCLDVVSVNLLVLLVLLVVVLVDPDPDQDGSSSNSSLSSLLSNLPRYFVVSLLSNLPHPCSLVSLQSSLVSCVDPVCVVVCVRCDQANSLVVLLSSLSSLLSSQQDAPRNPVSLVSCLPVPPRLVSLLVQCVRPDLSSVLSSLSSLLSLLVDDSSLVSCLPDPCSLVSLLVSLLCLQPPVRVSQRSNLSSLSNLLSQCPPPVNLVSLVVLLVQLLVCFQARSSLSSLLVLLQVLLDDPDDDNVSSLSSLLSSLSSVLSNLPNQDDPSSLLRNLSHPNNLLSLLSSLVRLLPDDDDPSSLLSNLSSLLNLLSSQPDRDQPDDPPDAGDDGDPSNCSSLVSLLPRACQLVSLVVNLVPQDADDPDSSNSSSNRSSVRVNRDVSNVNSDVVVVDPVVVVVVVVPDDDDDDDDDDDDDDDDDDDDDDDDDDDDDDDDDDDDDDDDDDDDDDDDDDDDDDDDDDDDDDDDDDDDDDDDDDDDPPPPDDPPDDDDDDDDDPDPDDDDDDDDDDDDDDDDDDDDDDDDDDDDDDDDDDDDDDDDPDDDPPPQPDFFAFEEEEEAALLFWKWKFFPADDPAHTDPPTHTLPPDPVCLDLVNLQNSLQQLDWDADPVVLAIDGHPRMDMWTDCPDDNNQQDDPDPLSCVLQVLLVSLCCAWQVDHEPQRYGYQTFSNLAALVNCVVVCGLVSRLVSLVVSCVRRVNRAYAYEYAECSVVNVLLLLPDPVCVVSCLRHHQAYEYEQYQLQAAAQLLVQCLAFLPCCLQPVCCVPPVQDPSSVVNDPCQSSRFSSNSNSHQRNSNLLNQHACVQLNFAQFNEAEPVDTAGSVNVLVLCVQQVRPSSNVCSVVSRVSSVVSLVVFARPNYAYAYHYEKDDWAFNHFYAHHDRHHSGHGHGGPDTDTAIGQSGHHPSSSCSSCSHHPPVRYHYHYDPPRHSSCLSNDPSSSVNVQVSCVVSRRHTDPPNVVVVVVVVVD

Radius of gyration: 39.3 Å; Cα contacts (8 Å, |Δi|>4): 1712; chains: 1; bounding box: 90×120×120 Å